Protein AF-0000000074470673 (afdb_homodimer)

Nearest PDB structures (foldseek):
  6xr1-assembly1_A  TM=2.662E-01  e=1.390E-01  synthetic construct
  8qah-assembly1_A  TM=3.097E-01  e=3.699E-01  synthetic construct
  8qah-assembly2_B  TM=2.869E-01  e=4.537E-01  synthetic construct
  6xr1-assembly1_A  TM=2.637E-01  e=1.661E-01  synthetic construct
  8qai-assembly1_A  TM=2.887E-01  e=5.634E-01  synthetic construct

Secondary structure (DSSP, 8-state):
---TTS-------------------------------------------------------------------S-S-----HHHHH---SSEEEEEPPHHHHHHHHHHHHHHH-S--S-----EES-SS---GGG--EEEEEESS-TT----THHHHHHHHHHHHHHTTSHHHHHHHHIIIIITTS--S-HHHHHHHHHH-GGGS-HHHHHHHHHHHGGGGGGSHHHHTSPPP-HHHHHHHHHHHHHHHHHH---HHHHHHHHHHHT-SS---HHHHHHHHHHHHHHHHHTTTTS-GGGSSS-HHHHHHHHHHHHHHHHHHHHHHHHHT---SS-GGG--PPPPPHHHH-SSTT-HHHHHHHHHHHHHHHHHHHHHHHHHHHT--SS-----HHHHHHHHHHHHHHS-HHHHHHHHH---TTSTTHHHHHHHHHHHHHHHHHHHHHHHHHHHHHHTTT-TTHHHHHHHHHHHHHHHHHHHHHHHHH--HHHHHT---GGGHHHHHHHHHHHHHHHHHHHHTT---SS--HHHHHHHHHHHHHHHHHHHH--GGGHHHHHHHHHHHHHHHHHHHT-TTS-SSSSTTSS-------TTHHHHHT--SS--------/-TTSSS-------------------------------------------------------------------S-S-----HHHHH---SSEEEEEPPHHHHHHHHHHHHHHH-S--S-----EES-SS---GGG--EEEEEESS-TT----THHHHHHHHHHHHHHTTSHHHHHHHHIIIIITTS--S-HHHHHHHHHH-GGGS-HHHHHHHHHHHGGGGGGSHHHHTSPPP-HHHHHHHHHHHHHHHHHH---HHHHHHHHHHHT-SS---HHHHHHHHHHHHHHHHHTTTTS-GGGSSS-HHHHHHHHHHHHHHHHHHHHHHHHHT---SS-GGG--PPPPPHHHH-SSTT-HHHHHHHHHHHHHHHHHHHHHHHHHHHT--SS-----HHHHHHHHHHHHHHS-HHHHHHHHH---TTSTTHHHHHHHHHHHHHHHHHHHHHHHHHHHHHHTTT-TTHHHHHHHHHHHHHHHHHHHHHHHHH--HHHHHT---GGGHHHHHHHHHHHHHHHHHHHHTT---SS--HHHHHHHHHHHHHHHHHHHH--GGGHHHHHHHHHHHHHHHHHHHT-TTS-SSSSTTS--------TTHHHHHTS-SS--------

InterPro domains:
  IPR007219 Xylanolytic transcriptional activator, regulatory domain [PF04082] (176-403)
  IPR007219 Xylanolytic transcriptional activator, regulatory domain [SM00906] (277-350)
  IPR050797 Carbohydrate Metabolism and Transport Regulator [PTHR31668] (3-570)

Foldseek 3Di:
DVPPPPVDDPPPDDDDDDDDDDDDDDDDDDDDDDDDDDDDDDDDDDDDDDDDDDDDDPDDPPPPPVPPPPPPPPPPPPPCQLLVQLQQPDQKDKFKDQLVCQVVLVVCCVVVVVPPDPPPCDQQWFFPDPPDSSATITIHIDGQFDPPDDCCCVLLVVLLVVLPVLCPPCLVVLLVQCCVQPCLQQPLDLPVSVVVCVVPPVVRHQSLLSLLSSLQSLLCQCVDPVSVPDDRDDSVVSLVSSVVSLVVCLNGGDHLSSLSSLLSNLLHPPHDDLVSSLVSLVVSVVRLVRNVLLEQSPNTPDDPLNNLNSLSSVLSSLLSQLLSCLLSVHAGDDDPVRGDYDQHDLVSSQSDPDDPLSSLSSLLNSLSSLVSVLSNVLSCQVPPDPDDDPDDLVVNVVSLVVSLVVHDPVLNCLQPVVPPLVRQNSLVSNLSSLLSQLSSLVVQLVVLVVVCVVVPPDDPVSVVSNVVSLVSNLVSLLVSLVSLLPDDLSSLSSDRGLSSLSSPLVSLVSLLVQQLVCVVVVVCVPLDRVSLVSSVSSLVSLVCCCVPRVRSSPVVNCLPCVVVSVVSVVVSVVDPPPPPDDDPPPPPDPPPPPPCVVLVSNNVPPPPDDPPDD/DVVPPPPDDPDDDDDDDDDDDDDDDDDDDDDDDDDDDDDDDDDDDDDDDDPDDDDDDPDDPPPPPPPPPPPPPPPPPPPCQLLVQQQQPDQKDKFKDQLVCQVVQVVCCVVVVVPPDPPPLDQQFFFPDPPDSSQTITIHIDGQFDPPDDCCCVLLVVLLVVLPVLCPPCLVVLLVQCCVQPCLQQPLDLPVSVVVCVVPPVVRHQSLLSLLSSLQSLLCQCVDPVSVPDDRDDSVVSLVSSVVSLVVCLNGGDHLSSLSSLLSNLLHPPHDDLVVNLVSLVVSVVRLVRNVLLEQSPNTPDDPLNNLNSLSSVLSSLLSQLLSCLLSVHAGDDDPVRGDYDQHDLVSSQSDPDDPLSSLSSLLNSLSSLVSVLSNVLSCQVPPDPDDDPDDLVVNVVSLVVSLVVHDPVLNCLQPVVPPLVRQCSLVSNLSSLLSQLSSLVVQLVVLVVVCVVVPPDDPVSVVSNVVSLVSNLVSLLVSLVSLLPDDLSSLSSDRGLSSLSSPLVSLVSLLVQQLVCVVVVVCVPLDRVSLVSSVSSLVSLVVCCVPRVRSSPVVNCLVCVVVSVVSVVVSVVDPPPPPDDDVPPDPDPPPPPVCVVCVSVNNPPPPDDPPDD

Organism: Aspergillus tubingensis (strain CBS 134.48) (NCBI:txid767770)

Sequence (1228 aa):
MMCLAHATECLFPSADKPAQKKRTVNLQQIAPKTARIERPFPPQVVLPSPRTSQPSDTPQPTRHYHPAHLPTAYSDGKVASLMDVVGDTGDDSSHVVSPVVAGDSSILEGYLFTVPDNRRPGLMHTSSKPSRLMRQVLFNTIPRRPLGVYSNQSLPSMKCELIEKYLEPATKDVVGLFFECANICFPVFDEASFMNAYCTRKEEISPALLCNLYANSLIYWDNSPQLRSTRTPDIRYIWNQANEALHSELFLSPGISTVLAMLLNVCGRPSTSIFGNGGMVGTAVALSNALGLNRDPSQWNISAPEKGFRIRVWWLVVIHDRWCSLAYGTPLQIHRAQYDVPFPTMDYVLSSPGMPSHEAAASIFIAFTTLTEVLGQYLEYIYHVSSPVRKTINSLSDLLTNWEESLNTKTRHIIRRGTNLTTPGAANLRLAYLSVKLLLRRIALDLDDEQTKTSNIDDMNDSTSSSVSFKHVESVAEEIVHLVRELDEHQLRGFWIPVQAYSLTSATTFLLRSGLRRVKSHSVESGKNPPLDVAKEMIATLQSHRQEFGWDLGDYCLSNCGELVERIASLYKDGPGLSLNEEFSDSLQPFDIDTSILDDLFWDMPCMGNTFTLMMCLAHATECLFPSADKPAQKKRTVNLQQIAPKTARIERPFPPQVVLPSPRTSQPSDTPQPTRHYHPAHLPTAYSDGKVASLMDVVGDTGDDSSHVVSPVVAGDSSILEGYLFTVPDNRRPGLMHTSSKPSRLMRQVLFNTIPRRPLGVYSNQSLPSMKCELIEKYLEPATKDVVGLFFECANICFPVFDEASFMNAYCTRKEEISPALLCNLYANSLIYWDNSPQLRSTRTPDIRYIWNQANEALHSELFLSPGISTVLAMLLNVCGRPSTSIFGNGGMVGTAVALSNALGLNRDPSQWNISAPEKGFRIRVWWLVVIHDRWCSLAYGTPLQIHRAQYDVPFPTMDYVLSSPGMPSHEAAASIFIAFTTLTEVLGQYLEYIYHVSSPVRKTINSLSDLLTNWEESLNTKTRHIIRRGTNLTTPGAANLRLAYLSVKLLLRRIALDLDDEQTKTSNIDDMNDSTSSSVSFKHVESVAEEIVHLVRELDEHQLRGFWIPVQAYSLTSATTFLLRSGLRRVKSHSVESGKNPPLDVAKEMIATLQSHRQEFGWDLGDYCLSNCGELVERIASLYKDGPGLSLNEEFSDSLQPFDIDTSILDDLFWDMPCMGNTFTL

pLDDT: mean 71.21, std 28.04, range [14.23, 98.44]

Structure (mmCIF, N/CA/C/O backbone):
data_AF-0000000074470673-model_v1
#
loop_
_entity.id
_entity.type
_entity.pdbx_description
1 polymer 'Transcription factor domain-containing protein'
#
loop_
_atom_site.group_PDB
_atom_site.id
_atom_site.type_symbol
_atom_site.label_atom_id
_atom_site.label_alt_id
_atom_site.label_comp_id
_atom_site.label_asym_id
_atom_site.label_entity_id
_atom_site.label_seq_id
_atom_site.pdbx_PDB_ins_code
_atom_site.Cartn_x
_atom_site.Cartn_y
_atom_site.Cartn_z
_atom_site.occupancy
_atom_site.B_iso_or_equiv
_atom_site.auth_seq_id
_atom_site.auth_comp_id
_atom_site.auth_asym_id
_atom_site.auth_atom_id
_atom_site.pdbx_PDB_model_num
ATOM 1 N N . MET A 1 1 ? -7.109 36.469 -31.125 1 17.89 1 MET A N 1
ATOM 2 C CA . MET A 1 1 ? -7.531 36.344 -32.5 1 17.89 1 MET A CA 1
ATOM 3 C C . MET A 1 1 ? -6.824 35.156 -33.188 1 17.89 1 MET A C 1
ATOM 5 O O . MET A 1 1 ? -5.742 34.75 -32.75 1 17.89 1 MET A O 1
ATOM 9 N N . MET A 1 2 ? -7.785 34.438 -33.75 1 26.08 2 MET A N 1
ATOM 10 C CA . MET A 1 2 ? -8.359 34.969 -35 1 26.08 2 MET A CA 1
ATOM 11 C C . MET A 1 2 ? -8.031 36.469 -35.156 1 26.08 2 MET A C 1
ATOM 13 O O . MET A 1 2 ? -8.688 37.312 -34.531 1 26.08 2 MET A O 1
ATOM 17 N N . CYS A 1 3 ? -6.824 37.031 -34.875 1 19.92 3 CYS A N 1
ATOM 18 C CA . CYS A 1 3 ? -6.883 38.344 -34.25 1 19.92 3 CYS A CA 1
ATOM 19 C C . CYS A 1 3 ? -8.086 39.125 -34.75 1 19.92 3 CYS A C 1
ATOM 21 O O . CYS A 1 3 ? -8.82 38.656 -35.625 1 19.92 3 CYS A O 1
ATOM 23 N N . LEU A 1 4 ? -7.699 40.219 -35.375 1 25.28 4 LEU A N 1
ATOM 24 C CA . LEU A 1 4 ? -7.246 40.906 -36.594 1 25.28 4 LEU A CA 1
ATOM 25 C C . LEU A 1 4 ? -6.984 39.906 -37.719 1 25.28 4 LEU A C 1
ATOM 27 O O . LEU A 1 4 ? -6.324 40.25 -38.688 1 25.28 4 LEU A O 1
ATOM 31 N N . ALA A 1 5 ? -7.414 38.469 -38.062 1 27.48 5 ALA A N 1
ATOM 32 C CA . ALA A 1 5 ? -7.539 38.25 -39.5 1 27.48 5 ALA A CA 1
ATOM 33 C C . ALA A 1 5 ? -8.688 39.062 -40.062 1 27.48 5 ALA A C 1
ATOM 35 O O . ALA A 1 5 ? -8.859 39.125 -41.281 1 27.48 5 ALA A O 1
ATOM 36 N N . HIS A 1 6 ? -9.969 39.25 -39.219 1 28.77 6 HIS A N 1
ATOM 37 C CA . HIS A 1 6 ? -10.734 40.312 -39.875 1 28.77 6 HIS A CA 1
ATOM 38 C C . HIS A 1 6 ? -10.211 41.688 -39.469 1 28.77 6 HIS A C 1
ATOM 40 O O . HIS A 1 6 ? -9.547 41.844 -38.438 1 28.77 6 HIS A O 1
ATOM 46 N N . ALA A 1 7 ? -10.305 43 -39.906 1 27.02 7 ALA A N 1
ATOM 47 C CA . ALA A 1 7 ? -9.961 44.438 -39.969 1 27.02 7 ALA A CA 1
ATOM 48 C C . ALA A 1 7 ? -10.156 45.094 -38.594 1 27.02 7 ALA A C 1
ATOM 50 O O . ALA A 1 7 ? -10.312 46.312 -38.5 1 27.02 7 ALA A O 1
ATOM 51 N N . THR A 1 8 ? -10.695 44.375 -37.406 1 28.19 8 THR A N 1
ATOM 52 C CA . THR A 1 8 ? -11.18 45.281 -36.406 1 28.19 8 THR A CA 1
ATOM 53 C C . THR A 1 8 ? -10.023 45.812 -35.531 1 28.19 8 THR A C 1
ATOM 55 O O . THR A 1 8 ? -9 45.125 -35.406 1 28.19 8 THR A O 1
ATOM 58 N N . GLU A 1 9 ? -10.031 47.188 -35.062 1 27.11 9 GLU A N 1
ATOM 59 C CA . GLU A 1 9 ? -9.094 48.219 -34.625 1 27.11 9 GLU A CA 1
ATOM 60 C C . GLU A 1 9 ? -8.508 47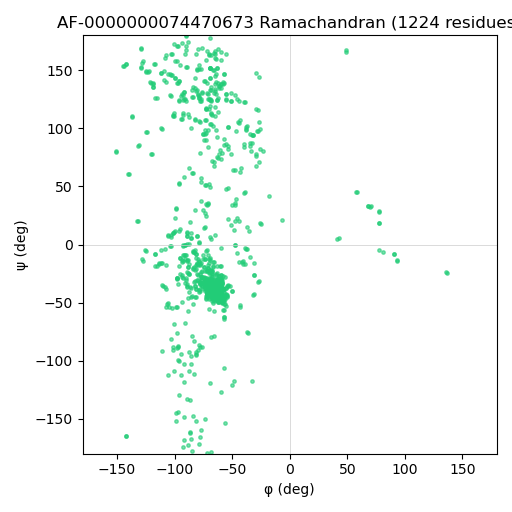.875 -33.25 1 27.11 9 GLU A C 1
ATOM 62 O O . GLU A 1 9 ? -9.25 47.625 -32.281 1 27.11 9 GLU A O 1
ATOM 67 N N . CYS A 1 10 ? -7.32 47.312 -33.031 1 28.12 10 CYS A N 1
ATOM 68 C CA . CYS A 1 10 ? -6.574 46.938 -31.828 1 28.12 10 CYS A CA 1
ATOM 69 C C . CYS A 1 10 ? -6.18 48.156 -31.016 1 28.12 10 CYS A C 1
ATOM 71 O O . CYS A 1 10 ? -5.367 48.969 -31.453 1 28.12 10 CYS A O 1
ATOM 73 N N . LEU A 1 11 ? -7.145 49 -30.234 1 24.36 11 LEU A N 1
ATOM 74 C CA . LEU A 1 11 ? -6.805 50.281 -29.656 1 24.36 11 LEU A CA 1
ATOM 75 C C . LEU A 1 11 ? -5.758 50.125 -28.562 1 24.36 11 LEU A C 1
ATOM 77 O O . LEU A 1 11 ? -5.914 49.312 -27.656 1 24.36 11 LEU A O 1
ATOM 81 N N . PHE A 1 12 ? -4.426 50.594 -28.734 1 23.55 12 PHE A N 1
ATOM 82 C CA . PHE A 1 12 ? -3.174 50.594 -27.984 1 23.55 12 PHE A CA 1
ATOM 83 C C . PHE A 1 12 ? -3.217 51.656 -26.875 1 23.55 12 PHE A C 1
ATOM 85 O O . PHE A 1 12 ? -2.246 51.812 -26.141 1 23.55 12 PHE A O 1
ATOM 92 N N . PRO A 1 13 ? -4.207 51.688 -25.859 1 20.31 13 PRO A N 1
ATOM 93 C CA . PRO A 1 13 ? -4.113 53 -25.188 1 20.31 13 PRO A CA 1
ATOM 94 C C . PRO A 1 13 ? -2.746 53.25 -24.562 1 20.31 13 PRO A C 1
ATOM 96 O O . PRO A 1 13 ? -2.006 52.281 -24.297 1 20.31 13 PRO A O 1
ATOM 99 N N . SER A 1 14 ? -2.42 54.625 -24.328 1 18.3 14 SER A N 1
ATOM 100 C CA . SER A 1 14 ? -1.4 55.625 -24.078 1 18.3 14 SER A CA 1
ATOM 101 C C . SER A 1 14 ? -0.828 55.5 -22.672 1 18.3 14 SER A C 1
ATOM 103 O O . SER A 1 14 ? -1.532 55.094 -21.734 1 18.3 14 SER A O 1
ATOM 105 N N . ALA A 1 15 ? 0.536 55.656 -22.516 1 19.25 15 ALA A N 1
ATOM 106 C CA . ALA A 1 15 ? 1.684 55.594 -21.625 1 19.25 15 ALA A CA 1
ATOM 107 C C . ALA A 1 15 ? 1.492 56.562 -20.438 1 19.25 15 ALA A C 1
ATOM 109 O O . ALA A 1 15 ? 2.314 56.594 -19.516 1 19.25 15 ALA A O 1
ATOM 110 N N . ASP A 1 16 ? 0.588 57.625 -20.406 1 16.89 16 ASP A N 1
ATOM 111 C CA . ASP A 1 16 ? 1.202 58.812 -19.875 1 16.89 16 ASP A CA 1
ATOM 112 C C . ASP A 1 16 ? 1.321 58.781 -18.359 1 16.89 16 ASP A C 1
ATOM 114 O O . ASP A 1 16 ? 2.023 59.594 -17.766 1 16.89 16 ASP A O 1
ATOM 118 N N . LYS A 1 17 ? 0.511 58.25 -17.484 1 19.62 17 LYS A N 1
ATOM 119 C CA . LYS A 1 17 ? 0.316 59.312 -16.5 1 19.62 17 LYS A CA 1
ATOM 120 C C . LYS A 1 17 ? 1.562 59.5 -15.633 1 19.62 17 LYS A C 1
ATOM 122 O O . LYS A 1 17 ? 2.289 58.531 -15.367 1 19.62 17 LYS A O 1
ATOM 127 N N . PRO A 1 18 ? 1.753 60.75 -14.938 1 17.59 18 PRO A N 1
ATOM 128 C CA . PRO A 1 18 ? 2.793 61.656 -14.422 1 17.59 18 PRO A CA 1
ATOM 129 C C . PRO A 1 18 ? 3.305 61.25 -13.047 1 17.59 18 PRO A C 1
ATOM 131 O O . PRO A 1 18 ? 4.512 61.281 -12.789 1 17.59 18 PRO A O 1
ATOM 134 N N . ALA A 1 19 ? 2.461 61 -12.039 1 16.88 19 ALA A N 1
ATOM 135 C CA . ALA A 1 19 ? 2.57 62 -11 1 16.88 19 ALA A CA 1
ATOM 136 C C . ALA A 1 19 ? 3.748 61.719 -10.078 1 16.88 19 ALA A C 1
ATOM 138 O O . ALA A 1 19 ? 4.574 62.625 -9.828 1 16.88 19 ALA A O 1
ATOM 139 N N . GLN A 1 20 ? 3.453 61 -8.906 1 16.78 20 GLN A N 1
ATOM 140 C CA . GLN A 1 20 ? 3.551 61.719 -7.648 1 16.78 20 GLN A CA 1
ATOM 141 C C . GLN A 1 20 ? 4.984 61.719 -7.125 1 16.78 20 GLN A C 1
ATOM 143 O O . GLN A 1 20 ? 5.781 60.844 -7.48 1 16.78 20 GLN A O 1
ATOM 148 N N . LYS A 1 21 ? 5.094 62.375 -5.852 1 16.98 21 LYS A N 1
ATOM 149 C CA . LYS A 1 21 ? 5.887 63.344 -5.07 1 16.98 21 LYS A CA 1
ATOM 150 C C . LYS A 1 21 ? 7.031 62.625 -4.352 1 16.98 21 LYS A C 1
ATOM 152 O O . LYS A 1 21 ? 6.961 61.438 -4.086 1 16.98 21 LYS A O 1
ATOM 157 N N . LYS A 1 22 ? 7.859 63.438 -3.719 1 15.09 22 LYS A N 1
ATOM 158 C CA . LYS A 1 22 ? 9.211 63.812 -3.307 1 15.09 22 LYS A CA 1
ATOM 159 C C . LYS A 1 22 ? 9.539 63.25 -1.93 1 15.09 22 LYS A C 1
ATOM 161 O O . LYS A 1 22 ? 10.688 63.312 -1.478 1 15.09 22 LYS A O 1
ATOM 166 N N . ARG A 1 23 ? 8.586 62.781 -1.124 1 15.7 23 ARG A N 1
ATOM 167 C CA . ARG A 1 23 ? 8.945 63.344 0.176 1 15.7 23 ARG A CA 1
ATOM 168 C C . ARG A 1 23 ? 10.375 62.969 0.55 1 15.7 23 ARG A C 1
ATOM 170 O O . ARG A 1 23 ? 10.891 61.938 0.12 1 15.7 23 ARG A O 1
ATOM 177 N N . THR A 1 24 ? 10.898 63.75 1.576 1 14.87 24 THR A N 1
ATOM 178 C CA . THR A 1 24 ? 12.008 64.375 2.242 1 14.87 24 THR A CA 1
ATOM 179 C C . THR A 1 24 ? 12.844 63.406 3.035 1 14.87 24 THR A C 1
ATOM 181 O O . THR A 1 24 ? 12.344 62.344 3.434 1 14.87 24 THR A O 1
ATOM 184 N N . VAL A 1 25 ? 14.055 63.875 3.506 1 15.78 25 VAL A N 1
ATOM 185 C CA . VAL A 1 25 ? 15.484 63.719 3.775 1 15.78 25 VAL A CA 1
ATOM 186 C C . VAL A 1 25 ? 15.695 63.281 5.227 1 15.78 25 VAL A C 1
ATOM 188 O O . VAL A 1 25 ? 16.75 62.75 5.57 1 15.78 25 VAL A O 1
ATOM 191 N N . ASN A 1 26 ? 14.711 63.438 6.215 1 14.98 26 ASN A N 1
ATOM 192 C CA . ASN A 1 26 ? 15.398 64.062 7.336 1 14.98 26 ASN A CA 1
ATOM 193 C C . ASN A 1 26 ? 16.469 63.125 7.922 1 14.98 26 ASN A C 1
ATOM 195 O O . ASN A 1 26 ? 16.375 61.906 7.809 1 14.98 26 ASN A O 1
ATOM 199 N N . LEU A 1 27 ? 17.422 63.781 8.852 1 15.05 27 LEU A N 1
ATOM 200 C CA . LEU A 1 27 ? 18.781 64 9.328 1 15.05 27 LEU A CA 1
ATOM 201 C C . LEU A 1 27 ? 19.094 63.125 10.539 1 15.05 27 LEU A C 1
ATOM 203 O O . LEU A 1 27 ? 20.25 62.812 10.812 1 15.05 27 LEU A O 1
ATOM 207 N N . GLN A 1 28 ? 18.188 62.781 11.5 1 15.16 28 GLN A N 1
ATOM 208 C CA . GLN A 1 28 ? 18.703 63.188 12.805 1 15.16 28 GLN A CA 1
ATOM 209 C C . GLN A 1 28 ? 19.922 62.312 13.188 1 15.16 28 GLN A C 1
ATOM 211 O O . GLN A 1 28 ? 20.078 61.219 12.695 1 15.16 28 GLN A O 1
ATOM 216 N N . GLN A 1 29 ? 20.547 62.688 14.484 1 15.4 29 GLN A N 1
ATOM 217 C CA . GLN A 1 29 ? 21.75 63.031 15.234 1 15.4 29 GLN A CA 1
ATOM 218 C C . GLN A 1 29 ? 22.438 61.781 15.781 1 15.4 29 GLN A C 1
ATOM 220 O O . GLN A 1 29 ? 21.797 60.719 15.898 1 15.4 29 GLN A O 1
ATOM 225 N N . ILE A 1 30 ? 23.531 62 16.672 1 15.27 30 ILE A N 1
ATOM 226 C CA . ILE A 1 30 ? 24.938 61.781 17.047 1 15.27 30 ILE A CA 1
ATOM 227 C C . ILE A 1 30 ? 25.016 60.844 18.234 1 15.27 30 ILE A C 1
ATOM 229 O O . ILE A 1 30 ? 26.047 60.188 18.453 1 15.27 30 ILE A O 1
ATOM 233 N N . ALA A 1 31 ? 24.094 60.5 19.094 1 15.46 31 ALA A N 1
ATOM 234 C CA . ALA A 1 31 ? 24.625 60.719 20.438 1 15.46 31 ALA A CA 1
ATOM 235 C C . ALA A 1 31 ? 25.766 59.719 20.734 1 15.46 31 ALA A C 1
ATOM 237 O O . ALA A 1 31 ? 25.781 58.625 20.203 1 15.46 31 ALA A O 1
ATOM 238 N N . PRO A 1 32 ? 26.594 60.094 21.844 1 14.82 32 PRO A N 1
ATOM 239 C CA . PRO A 1 32 ? 27.953 60.094 22.406 1 14.82 32 PRO A CA 1
ATOM 240 C C . PRO A 1 32 ? 28.328 58.719 22.984 1 14.82 32 PRO A C 1
ATOM 242 O O . PRO A 1 32 ? 27.469 57.875 23.188 1 14.82 32 PRO A O 1
ATOM 245 N N . LYS A 1 33 ? 29.516 58.781 23.844 1 15.16 33 LYS A N 1
ATOM 246 C CA . LYS A 1 33 ? 30.812 58.219 24.203 1 15.16 33 LYS A CA 1
ATOM 247 C C . LYS A 1 33 ? 30.672 57.156 25.297 1 15.16 33 LYS A C 1
ATOM 249 O O . LYS A 1 33 ? 31.25 56.094 25.219 1 15.16 33 LYS A O 1
ATOM 254 N N . THR A 1 34 ? 30.266 57.531 26.594 1 14.7 34 THR A N 1
ATOM 255 C CA . THR A 1 34 ? 31.312 57.531 27.609 1 14.7 34 THR A CA 1
ATOM 256 C C . THR A 1 34 ? 31.469 56.125 28.219 1 14.7 34 THR A C 1
ATOM 258 O O . THR A 1 34 ? 32.594 55.625 28.312 1 14.7 34 THR A O 1
ATOM 261 N N . ALA A 1 35 ? 30.922 55.844 29.516 1 14.95 35 ALA A N 1
ATOM 262 C CA . ALA A 1 35 ? 31.688 55.844 30.766 1 14.95 35 ALA A CA 1
ATOM 263 C C . ALA A 1 35 ? 32.094 54.406 31.141 1 14.95 35 ALA A C 1
ATOM 265 O O . ALA A 1 35 ? 33.25 54.125 31.453 1 14.95 35 ALA A O 1
ATOM 266 N N . ARG A 1 36 ? 31.312 53.594 31.906 1 15.49 36 ARG A N 1
ATOM 267 C CA . ARG A 1 36 ? 31.719 53.406 33.281 1 15.49 36 ARG A CA 1
ATOM 268 C C . ARG A 1 36 ? 32.656 52.219 33.438 1 15.49 36 ARG A C 1
ATOM 270 O O . ARG A 1 36 ? 32.656 51.281 32.656 1 15.49 36 ARG A O 1
ATOM 277 N N . ILE A 1 37 ? 33.312 52.125 34.656 1 15.18 37 ILE A N 1
ATOM 278 C CA . ILE A 1 37 ? 34.469 51.906 35.531 1 15.18 37 ILE A CA 1
ATOM 279 C C . ILE A 1 37 ? 34.594 50.438 35.844 1 15.18 37 ILE A C 1
ATOM 281 O O . ILE A 1 37 ? 35.656 49.844 35.688 1 15.18 37 ILE A O 1
ATOM 285 N N . GLU A 1 38 ? 34 49.938 36.969 1 14.97 38 GLU A N 1
ATOM 286 C CA . GLU A 1 38 ? 34.875 49.625 38.094 1 14.97 38 GLU A CA 1
ATOM 287 C C . GLU A 1 38 ? 35.344 48.156 38.062 1 14.97 38 GLU A C 1
ATOM 289 O O . GLU A 1 38 ? 36.531 47.875 38.156 1 14.97 38 GLU A O 1
ATOM 294 N N . ARG A 1 39 ? 34.781 47.094 38.938 1 15.63 39 ARG A N 1
ATOM 295 C CA . ARG A 1 39 ? 35.531 46.75 40.156 1 15.63 39 ARG A CA 1
ATOM 296 C C . ARG A 1 39 ? 36.344 45.469 39.938 1 15.63 39 ARG A C 1
ATOM 298 O O . ARG A 1 39 ? 36 44.656 39.094 1 15.63 39 ARG A O 1
ATOM 305 N N . PRO A 1 40 ? 37.219 45.125 40.938 1 15.68 40 PRO A N 1
ATOM 306 C CA . PRO A 1 40 ? 38.562 44.562 41.219 1 15.68 40 PRO A CA 1
ATOM 307 C C . PRO A 1 40 ? 38.562 43.062 41.312 1 15.68 40 PRO A C 1
ATOM 309 O O . PRO A 1 40 ? 39.5 42.406 40.906 1 15.68 40 PRO A O 1
ATOM 312 N N . PHE A 1 41 ? 37.594 42.25 41.938 1 15.66 41 PHE A N 1
ATOM 313 C CA . PHE A 1 41 ? 38.219 41.625 43.094 1 15.66 41 PHE A CA 1
ATOM 314 C C . PHE A 1 41 ? 39.125 40.469 42.656 1 15.66 41 PHE A C 1
ATOM 316 O O . PHE A 1 41 ? 38.969 39.938 41.562 1 15.66 41 PHE A O 1
ATOM 323 N N . PRO A 1 42 ? 39.406 39.562 43.656 1 16.33 42 PRO A N 1
ATOM 324 C CA . PRO A 1 42 ? 40.656 39.094 44.281 1 16.33 42 PRO A CA 1
ATOM 325 C C . PRO A 1 42 ? 41.156 37.781 43.688 1 16.33 42 PRO A C 1
ATOM 327 O O . PRO A 1 42 ? 40.438 37.094 42.938 1 16.33 42 PRO A O 1
ATOM 330 N N . PRO A 1 43 ? 41.75 36.938 44.594 1 15.62 43 PRO A N 1
ATOM 331 C CA . PRO A 1 43 ? 43.125 36.406 44.688 1 15.62 43 PRO A CA 1
ATOM 332 C C . PRO A 1 43 ? 43.25 34.969 44.156 1 15.62 43 PRO A C 1
ATOM 334 O O . PRO A 1 43 ? 44.156 34.688 43.375 1 15.62 43 PRO A O 1
ATOM 337 N N . GLN A 1 44 ? 42.625 33.906 44.875 1 15.23 44 GLN A N 1
ATOM 338 C CA . GLN A 1 44 ? 43.594 33.125 45.625 1 15.23 44 GLN A CA 1
ATOM 339 C C . GLN A 1 44 ? 44.219 32 44.75 1 15.23 44 GLN A C 1
ATOM 341 O O . GLN A 1 44 ? 43.656 31.672 43.719 1 15.23 44 GLN A O 1
ATOM 346 N N . VAL A 1 45 ? 44.281 30.703 45.406 1 15.42 45 VAL A N 1
ATOM 347 C CA . VAL A 1 45 ? 45.469 30 45.906 1 15.42 45 VAL A CA 1
ATOM 348 C C . VAL A 1 45 ? 45.875 28.922 44.906 1 15.42 45 VAL A C 1
ATOM 350 O O . VAL A 1 45 ? 47.031 28.844 44.5 1 15.42 45 VAL A O 1
ATOM 353 N N . VAL A 1 46 ? 45.344 27.609 45.031 1 16.83 46 VAL A N 1
ATOM 354 C CA . VAL A 1 46 ? 46.188 26.594 45.625 1 16.83 46 VAL A CA 1
ATOM 355 C C . VAL A 1 46 ? 46.906 25.812 44.5 1 16.83 46 VAL A C 1
ATOM 357 O O . VAL A 1 46 ? 46.344 25.609 43.438 1 16.83 46 VAL A O 1
ATOM 360 N N . LEU A 1 47 ? 48.062 25.25 44.844 1 15.76 47 LEU A N 1
ATOM 361 C CA . LEU A 1 47 ? 49.375 24.922 44.344 1 15.76 47 LEU A CA 1
ATOM 362 C C . LEU A 1 47 ? 49.375 23.594 43.562 1 15.76 47 LEU A C 1
ATOM 364 O O . LEU A 1 47 ? 49.844 23.516 42.438 1 15.76 47 LEU A O 1
ATOM 368 N N . PRO A 1 48 ? 49.469 22.359 44.281 1 16.47 48 PRO A N 1
ATOM 369 C CA . PRO A 1 48 ? 50.75 21.672 44.188 1 16.47 48 PRO A CA 1
ATOM 370 C C . PRO A 1 48 ? 50.844 20.688 43.031 1 16.47 48 PRO A C 1
ATOM 372 O O . PRO A 1 48 ? 49.812 20.266 42.5 1 16.47 48 PRO A O 1
ATOM 375 N N . SER A 1 49 ? 52.062 20.125 42.719 1 16.61 49 SER A N 1
ATOM 376 C CA . SER A 1 49 ? 52.844 19.609 41.594 1 16.61 49 SER A CA 1
ATOM 377 C C . SER A 1 49 ? 52.781 18.078 41.531 1 16.61 49 SER A C 1
ATOM 379 O O . SER A 1 49 ? 53.438 17.469 40.688 1 16.61 49 SER A O 1
ATOM 381 N N . PRO A 1 50 ? 51.812 17.297 42.062 1 16.56 50 PRO A N 1
ATOM 382 C CA . PRO A 1 50 ? 52.562 16.078 42.406 1 16.56 50 PRO A CA 1
ATOM 383 C C . PRO A 1 50 ? 53.031 15.32 41.156 1 16.56 50 PRO A C 1
ATOM 385 O O . PRO A 1 50 ? 52.281 15.234 40.188 1 16.56 50 PRO A O 1
ATOM 388 N N . ARG A 1 51 ? 54.312 14.82 41.062 1 16.52 51 ARG A N 1
ATOM 389 C CA . ARG A 1 51 ? 55.312 14.328 40.094 1 16.52 51 ARG A CA 1
ATOM 390 C C . ARG A 1 51 ? 55.094 12.859 39.781 1 16.52 51 ARG A C 1
ATOM 392 O O . ARG A 1 51 ? 55.656 12.336 38.812 1 16.52 51 ARG A O 1
ATOM 399 N N . THR A 1 52 ? 54.438 12.055 40.562 1 15.55 52 THR A N 1
ATOM 400 C CA . THR A 1 52 ? 55.219 10.844 40.812 1 15.55 52 THR A CA 1
ATOM 401 C C . THR A 1 52 ? 55.312 10 39.562 1 15.55 52 THR A C 1
ATOM 403 O O . THR A 1 52 ? 56.406 9.609 39.125 1 15.55 52 THR A O 1
ATOM 406 N N . SER A 1 53 ? 54.781 8.688 39.562 1 16.03 53 SER A N 1
ATOM 407 C CA . SER A 1 53 ? 55.469 7.398 39.656 1 16.03 53 SER A CA 1
ATOM 408 C C . SER A 1 53 ? 55.656 6.762 38.281 1 16.03 53 SER A C 1
ATOM 410 O O . SER A 1 53 ? 55.031 7.184 37.312 1 16.03 53 SER A O 1
ATOM 412 N N . GLN A 1 54 ? 55.594 5.348 38.094 1 16.39 54 GLN A N 1
ATOM 413 C CA . GLN A 1 54 ? 56.531 4.246 37.875 1 16.39 54 GLN A CA 1
ATOM 414 C C . GLN A 1 54 ? 56.406 3.68 36.469 1 16.39 54 GLN A C 1
ATOM 416 O O . GLN A 1 54 ? 57.375 3.531 35.75 1 16.39 54 GLN A O 1
ATOM 421 N N . PRO A 1 55 ? 55.5 2.559 36.156 1 17.92 55 PRO A N 1
ATOM 422 C CA . PRO A 1 55 ? 56.125 1.247 35.938 1 17.92 55 PRO A CA 1
ATOM 423 C C . PRO A 1 55 ? 56.5 1.034 34.469 1 17.92 55 PRO A C 1
ATOM 425 O O . PRO A 1 55 ? 56.094 1.834 33.594 1 17.92 55 PRO A O 1
ATOM 428 N N . SER A 1 56 ? 56.125 -0.281 33.812 1 19.36 56 SER A N 1
ATOM 429 C CA . SER A 1 56 ? 56.75 -1.493 33.312 1 19.36 56 SER A CA 1
ATOM 430 C C . SER A 1 56 ? 56.688 -1.535 31.781 1 19.36 56 SER A C 1
ATOM 432 O O . SER A 1 56 ? 55.781 -0.985 31.172 1 19.36 56 SER A O 1
ATOM 434 N N . ASP A 1 57 ? 57.688 -2.178 31.062 1 19.19 57 ASP A N 1
ATOM 435 C CA . ASP A 1 57 ? 58.406 -2.189 29.781 1 19.19 57 ASP A CA 1
ATOM 436 C C . ASP A 1 57 ? 57.656 -3.025 28.75 1 19.19 57 ASP A C 1
ATOM 438 O O . ASP A 1 57 ? 58.219 -3.357 27.703 1 19.19 57 ASP A O 1
ATOM 442 N N . THR A 1 58 ? 56.375 -3.379 28.781 1 20.83 58 THR A N 1
ATOM 443 C CA . THR A 1 58 ? 56.125 -4.613 28.062 1 20.83 58 THR A CA 1
ATOM 444 C C . THR A 1 58 ? 56.406 -4.441 26.578 1 20.83 58 THR A C 1
ATOM 446 O O . THR A 1 58 ? 56.062 -3.422 25.984 1 20.83 58 THR A O 1
ATOM 449 N N . PRO A 1 59 ? 57.188 -5.422 25.938 1 22.12 59 PRO A N 1
ATOM 450 C CA . PRO A 1 59 ? 57.906 -5.508 24.656 1 22.12 59 PRO A CA 1
ATOM 451 C C . PRO A 1 59 ? 56.938 -5.516 23.469 1 22.12 59 PRO A C 1
ATOM 453 O O . PRO A 1 59 ? 55.906 -6.18 23.5 1 22.12 59 PRO A O 1
ATOM 456 N N . GLN A 1 60 ? 56.844 -4.512 22.625 1 19.08 60 GLN A N 1
ATOM 457 C CA . GLN A 1 60 ? 55.906 -4.309 21.547 1 19.08 60 GLN A CA 1
ATOM 458 C C . GLN A 1 60 ? 56.281 -5.148 20.328 1 19.08 60 GLN A C 1
ATOM 460 O O . GLN A 1 60 ? 57.344 -4.961 19.734 1 19.08 60 GLN A O 1
ATOM 465 N N . PRO A 1 61 ? 55.938 -6.508 20.375 1 22.73 61 PRO A N 1
ATOM 466 C CA . PRO A 1 61 ? 56.312 -7.332 19.219 1 22.73 61 PRO A CA 1
ATOM 467 C C . PRO A 1 61 ? 55.938 -6.684 17.891 1 22.73 61 PRO A C 1
ATOM 469 O O . PRO A 1 61 ? 54.969 -5.934 17.812 1 22.73 61 PRO A O 1
ATOM 472 N N . THR A 1 62 ? 56.875 -6.578 16.953 1 20.92 62 THR A N 1
ATOM 473 C CA . THR A 1 62 ? 56.969 -5.875 15.68 1 20.92 62 THR A CA 1
ATOM 474 C C . THR A 1 62 ? 56.094 -6.551 14.625 1 20.92 62 THR A C 1
ATOM 476 O O . THR A 1 62 ? 56.562 -6.867 13.531 1 20.92 62 THR A O 1
ATOM 479 N N . ARG A 1 63 ? 54.875 -7.145 14.984 1 19.55 63 ARG A N 1
ATOM 480 C CA . ARG A 1 63 ? 54.25 -7.957 13.945 1 19.55 63 ARG A CA 1
ATOM 481 C C . ARG A 1 63 ? 54.094 -7.16 12.656 1 19.55 63 ARG A C 1
ATOM 483 O O . ARG A 1 63 ? 53.5 -6.07 12.664 1 19.55 63 ARG A O 1
ATOM 490 N N . HIS A 1 64 ? 54.938 -7.355 11.688 1 20.91 64 HIS A N 1
ATOM 491 C CA . HIS A 1 64 ? 55.031 -6.82 10.336 1 20.91 64 HIS A CA 1
ATOM 492 C C . HIS A 1 64 ? 53.719 -7.035 9.586 1 20.91 64 HIS A C 1
ATOM 494 O O . HIS A 1 64 ? 53.406 -8.156 9.18 1 20.91 64 HIS A O 1
ATOM 500 N N . TYR A 1 65 ? 52.562 -6.707 10.141 1 21.02 65 TYR A N 1
ATOM 501 C CA . TYR A 1 65 ? 51.281 -6.992 9.453 1 21.02 65 TYR A CA 1
ATOM 502 C C . TYR A 1 65 ? 51.25 -6.332 8.078 1 21.02 65 TYR A C 1
ATOM 504 O O . TYR A 1 65 ? 51.406 -5.113 7.965 1 21.02 65 TYR A O 1
ATOM 512 N N . HIS A 1 66 ? 51.812 -7.059 7.062 1 23.72 66 HIS A N 1
ATOM 513 C CA . HIS A 1 66 ? 51.688 -6.547 5.703 1 23.72 66 HIS A CA 1
ATOM 514 C C . HIS A 1 66 ? 50.25 -6.023 5.441 1 23.72 66 HIS A C 1
ATOM 516 O O . HIS A 1 66 ? 49.281 -6.691 5.766 1 23.72 66 HIS A O 1
ATOM 522 N N . PRO A 1 67 ? 50.156 -4.73 5.383 1 23.27 67 PRO A N 1
ATOM 523 C CA . PRO A 1 67 ? 48.844 -4.09 5.254 1 23.27 67 PRO A CA 1
ATOM 524 C C . PRO A 1 67 ? 48.062 -4.594 4.051 1 23.27 67 PRO A C 1
ATOM 526 O O . PRO A 1 67 ? 48.594 -4.684 2.945 1 23.27 67 PRO A O 1
ATOM 529 N N . ALA A 1 68 ? 47.312 -5.719 4.238 1 24.92 68 ALA A N 1
ATOM 530 C CA . ALA A 1 68 ? 46.312 -6.172 3.258 1 24.92 68 ALA A CA 1
ATOM 531 C C . ALA A 1 68 ? 45.781 -5 2.43 1 24.92 68 ALA A C 1
ATOM 533 O O . ALA A 1 68 ? 45.469 -3.939 2.973 1 24.92 68 ALA A O 1
ATOM 534 N N . HIS A 1 69 ? 46.344 -4.879 1.226 1 23.81 69 HIS A N 1
ATOM 535 C CA . HIS A 1 69 ? 45.875 -3.932 0.222 1 23.81 69 HIS A CA 1
ATOM 536 C C . HIS A 1 69 ? 44.375 -3.73 0.318 1 23.81 69 HIS A C 1
ATOM 538 O O . HIS A 1 69 ? 43.625 -4.699 0.276 1 23.81 69 HIS A O 1
ATOM 544 N N . LEU A 1 70 ? 44.031 -2.795 1.153 1 25.45 70 LEU A N 1
ATOM 545 C CA . LEU A 1 70 ? 42.656 -2.309 1.277 1 25.45 70 LEU A CA 1
ATOM 546 C C . LEU A 1 70 ? 41.969 -2.232 -0.088 1 25.45 70 LEU A C 1
ATOM 548 O O . LEU A 1 70 ? 42.562 -1.723 -1.047 1 25.45 70 LEU A O 1
ATOM 552 N N . PRO A 1 71 ? 41.188 -3.24 -0.372 1 26.31 71 PRO A N 1
ATOM 553 C CA . PRO A 1 71 ? 40.469 -3.15 -1.641 1 26.31 71 PRO A CA 1
ATOM 554 C C . PRO A 1 71 ? 40.219 -1.708 -2.078 1 26.31 71 PRO A C 1
ATOM 556 O O . PRO A 1 71 ? 40.156 -0.808 -1.238 1 26.31 71 PRO A O 1
ATOM 559 N N . THR A 1 72 ? 40.844 -1.349 -3.215 1 24.66 72 THR A N 1
ATOM 560 C CA . THR A 1 72 ? 40.688 -0.087 -3.93 1 24.66 72 THR A CA 1
ATOM 561 C C . THR A 1 72 ? 39.312 0.529 -3.654 1 24.66 72 THR A C 1
ATOM 563 O O . THR A 1 72 ? 38.312 0.038 -4.145 1 24.66 72 THR A O 1
ATOM 566 N N . ALA A 1 73 ? 39.062 1.013 -2.533 1 24.27 73 ALA A N 1
ATOM 567 C CA . ALA A 1 73 ? 38.156 2.035 -2.051 1 24.27 73 ALA A CA 1
ATOM 568 C C . ALA A 1 73 ? 37.844 3.059 -3.141 1 24.27 73 ALA A C 1
ATOM 570 O O . ALA A 1 73 ? 38.625 3.244 -4.066 1 24.27 73 ALA A O 1
ATOM 571 N N . TYR A 1 74 ? 36.594 3.531 -3.129 1 27.31 74 TYR A N 1
ATOM 572 C CA . TYR A 1 74 ? 36.062 4.652 -3.904 1 27.31 74 TYR A CA 1
ATOM 573 C C . TYR A 1 74 ? 37.094 5.785 -3.977 1 27.31 74 TYR A C 1
ATOM 575 O O . TYR A 1 74 ? 37.219 6.59 -3.051 1 27.31 74 TYR A O 1
ATOM 583 N N . SER A 1 75 ? 38.312 5.609 -4.219 1 26.34 75 SER A N 1
ATOM 584 C CA . SER A 1 75 ? 39.312 6.652 -4.293 1 26.34 75 SER A CA 1
ATOM 585 C C . SER A 1 75 ? 38.812 7.871 -5.055 1 26.34 75 SER A C 1
ATOM 587 O O . SER A 1 75 ? 39.438 8.93 -5.039 1 26.34 75 SER A O 1
ATOM 589 N N . ASP A 1 76 ? 38.344 7.594 -6.242 1 28.83 76 ASP A N 1
ATOM 590 C CA . ASP A 1 76 ? 38.188 8.891 -6.895 1 28.83 76 ASP A CA 1
ATOM 591 C C . ASP A 1 76 ? 37.125 9.727 -6.18 1 28.83 76 ASP A C 1
ATOM 593 O O . ASP A 1 76 ? 36.156 9.188 -5.637 1 28.83 76 ASP A O 1
ATOM 597 N N . GLY A 1 77 ? 37.344 10.812 -5.641 1 28.12 77 GLY A N 1
ATOM 598 C CA . GLY A 1 77 ? 36.625 11.859 -4.926 1 28.12 77 GLY A CA 1
ATOM 599 C C . GLY A 1 77 ? 35.188 12.008 -5.383 1 28.12 77 GLY A C 1
ATOM 600 O O . GLY A 1 77 ? 34.562 13.07 -5.207 1 28.12 77 GLY A O 1
ATOM 601 N N . LYS A 1 78 ? 34.812 11.453 -6.531 1 31.56 78 LYS A N 1
ATOM 602 C CA . LYS A 1 78 ? 33.406 11.789 -6.855 1 31.56 78 LYS A CA 1
ATOM 603 C C . LYS A 1 78 ? 32.469 11.273 -5.781 1 31.56 78 LYS A C 1
ATOM 605 O O . LYS A 1 78 ? 32.312 10.055 -5.613 1 31.56 78 LYS A O 1
ATOM 610 N N . VAL A 1 79 ? 32.312 11.906 -4.766 1 33.34 79 VAL A N 1
ATOM 611 C CA . VAL A 1 79 ? 31.188 11.773 -3.863 1 33.34 79 VAL A CA 1
ATOM 612 C C . VAL A 1 79 ? 29.953 11.336 -4.648 1 33.34 79 VAL A C 1
ATOM 614 O O . VAL A 1 79 ? 29.453 12.078 -5.508 1 33.34 79 VAL A O 1
ATOM 617 N N . ALA A 1 80 ? 29.734 10.156 -5.035 1 40.09 80 ALA A N 1
ATOM 618 C CA . ALA A 1 80 ? 28.438 9.727 -5.523 1 40.09 80 ALA A CA 1
ATOM 619 C C . ALA A 1 80 ? 27.312 10.578 -4.934 1 40.09 80 ALA A C 1
ATOM 621 O O . ALA A 1 80 ? 27.094 10.57 -3.719 1 40.09 80 ALA A O 1
ATOM 622 N N . SER A 1 81 ? 27.031 11.766 -5.504 1 47.16 81 SER A N 1
ATOM 623 C CA . SER A 1 81 ? 26.016 12.711 -5.059 1 47.16 81 SER A CA 1
ATOM 624 C C . SER A 1 81 ? 24.703 12 -4.754 1 47.16 81 SER A C 1
ATOM 626 O O . SER A 1 81 ? 24.406 10.945 -5.324 1 47.16 81 SER A O 1
ATOM 628 N N . LEU A 1 82 ? 24.125 12.148 -3.549 1 51.88 82 LEU A N 1
ATOM 629 C CA . LEU A 1 82 ? 22.812 11.68 -3.115 1 51.88 82 LEU A CA 1
ATOM 630 C C . LEU A 1 82 ? 21.828 11.672 -4.277 1 51.88 82 LEU A C 1
ATOM 632 O O . LEU A 1 82 ? 20.953 10.805 -4.355 1 51.88 82 LEU A O 1
ATOM 636 N N . MET A 1 83 ? 22.188 12.562 -5.195 1 51.62 83 MET A N 1
ATOM 637 C CA . MET A 1 83 ? 21.297 12.656 -6.348 1 51.62 83 MET A CA 1
ATOM 638 C C . MET A 1 83 ? 21.531 11.484 -7.305 1 51.62 83 MET A C 1
ATOM 640 O O . MET A 1 83 ? 20.641 11.133 -8.078 1 51.62 83 MET A O 1
ATOM 644 N N . ASP A 1 84 ? 22.625 10.883 -7.086 1 52.84 84 ASP A N 1
ATOM 645 C CA . ASP A 1 84 ? 22.859 9.695 -7.902 1 52.84 84 ASP A CA 1
ATOM 646 C C . ASP A 1 84 ? 21.984 8.531 -7.449 1 52.84 84 ASP A C 1
ATOM 648 O O . ASP A 1 84 ? 21.578 7.699 -8.266 1 52.84 84 ASP A O 1
ATOM 652 N N . VAL A 1 85 ? 21.781 8.625 -6.27 1 50.78 85 VAL A N 1
ATOM 653 C CA . VAL A 1 85 ? 20.906 7.598 -5.699 1 50.78 85 VAL A CA 1
ATOM 654 C C . VAL A 1 85 ? 19.469 7.82 -6.164 1 50.78 85 VAL A C 1
ATOM 656 O O . VAL A 1 85 ? 18.75 6.863 -6.426 1 50.78 85 VAL A O 1
ATOM 659 N N . VAL A 1 86 ? 19.25 9.039 -6.301 1 55.75 86 VAL A N 1
ATOM 660 C CA . VAL A 1 86 ? 17.891 9.422 -6.68 1 55.75 86 VAL A CA 1
ATOM 661 C C . VAL A 1 86 ? 17.75 9.406 -8.203 1 55.75 86 VAL A C 1
ATOM 663 O O . VAL A 1 86 ? 16.672 9.18 -8.734 1 55.75 86 VAL A O 1
ATOM 666 N N . GLY A 1 87 ? 18.938 9.602 -8.906 1 49.09 87 GLY A N 1
ATOM 667 C CA . GLY A 1 87 ? 18.906 9.758 -10.352 1 49.09 87 GLY A CA 1
ATOM 668 C C . GLY A 1 87 ? 18.625 8.461 -11.094 1 49.09 87 GLY A C 1
ATOM 669 O O . GLY A 1 87 ? 19.328 7.469 -10.891 1 49.09 87 GLY A O 1
ATOM 670 N N . ASP A 1 88 ? 17.422 8.109 -11.477 1 52.75 88 ASP A N 1
ATOM 671 C CA . ASP A 1 88 ? 16.734 6.965 -12.078 1 52.75 88 ASP A CA 1
ATOM 672 C C . ASP A 1 88 ? 17.125 6.805 -13.547 1 52.75 88 ASP A C 1
ATOM 674 O O . ASP A 1 88 ? 16.266 6.605 -14.406 1 52.75 88 ASP A O 1
ATOM 678 N N . THR A 1 89 ? 18.359 7.074 -14.016 1 48.66 89 THR A N 1
ATOM 679 C CA . THR A 1 89 ? 18.547 7.078 -15.461 1 48.66 89 THR A CA 1
ATOM 680 C C . THR A 1 89 ? 18.875 5.676 -15.969 1 48.66 89 THR A C 1
ATOM 682 O O . THR A 1 89 ? 18.875 5.434 -17.172 1 48.66 89 THR A O 1
ATOM 685 N N . GLY A 1 90 ? 18.938 4.684 -15.078 1 53.5 90 GLY A N 1
ATOM 686 C CA . GLY A 1 90 ? 19.344 3.418 -15.664 1 53.5 90 GLY A CA 1
ATOM 687 C C . GLY A 1 90 ? 18.172 2.492 -15.945 1 53.5 90 GLY A C 1
ATOM 688 O O . GLY A 1 90 ? 17.031 2.797 -15.586 1 53.5 90 GLY A O 1
ATOM 689 N N . ASP A 1 91 ? 18.344 1.545 -16.844 1 59 91 ASP A N 1
ATOM 690 C CA . ASP A 1 91 ? 17.359 0.555 -17.25 1 59 91 ASP A CA 1
ATOM 691 C C . ASP A 1 91 ? 17.094 -0.455 -16.125 1 59 91 ASP A C 1
ATOM 693 O O . ASP A 1 91 ? 16.141 -1.227 -16.188 1 59 91 ASP A O 1
ATOM 697 N N . ASP A 1 92 ? 17.984 -0.405 -15.062 1 62.03 92 ASP A N 1
ATOM 698 C CA . ASP A 1 92 ? 17.828 -1.41 -14.016 1 62.03 92 ASP A CA 1
ATOM 699 C C . ASP A 1 92 ? 17.609 -0.755 -12.648 1 62.03 92 ASP A C 1
ATOM 701 O O . ASP A 1 92 ? 17.984 0.406 -12.445 1 62.03 92 ASP A O 1
ATOM 705 N N . SER A 1 93 ? 16.875 -1.467 -11.875 1 66.81 93 SER A N 1
ATOM 706 C CA . SER A 1 93 ? 16.656 -1.033 -10.5 1 66.81 93 SER A CA 1
ATOM 707 C C . SER A 1 93 ? 16.984 -2.148 -9.508 1 66.81 93 SER A C 1
ATOM 709 O O . SER A 1 93 ? 17.109 -3.311 -9.898 1 66.81 93 SER A O 1
ATOM 711 N N . SER A 1 94 ? 17.25 -1.764 -8.305 1 71.06 94 SER A N 1
ATOM 712 C CA . SER A 1 94 ? 17.531 -2.732 -7.25 1 71.06 94 SER A CA 1
ATOM 713 C C . SER A 1 94 ? 16.281 -3.068 -6.457 1 71.06 94 SER A C 1
ATOM 715 O O . SER A 1 94 ? 15.453 -2.189 -6.188 1 71.06 94 SER A O 1
ATOM 717 N N . HIS A 1 95 ? 16.031 -4.363 -6.348 1 69.44 95 HIS A N 1
ATOM 718 C CA . HIS A 1 95 ? 14.906 -4.863 -5.555 1 69.44 95 HIS A CA 1
ATOM 719 C C . HIS A 1 95 ? 15.391 -5.777 -4.434 1 69.44 95 HIS A C 1
ATOM 721 O O . HIS A 1 95 ? 16.297 -6.594 -4.641 1 69.44 95 HIS A O 1
ATOM 727 N N . VAL A 1 96 ? 14.906 -5.75 -3.277 1 77.44 96 VAL A N 1
ATOM 728 C CA . VAL A 1 96 ? 15.328 -6.543 -2.125 1 77.44 96 VAL A CA 1
ATOM 729 C C . VAL A 1 96 ? 15.039 -8.023 -2.381 1 77.44 96 VAL A C 1
ATOM 731 O O . VAL A 1 96 ? 14.117 -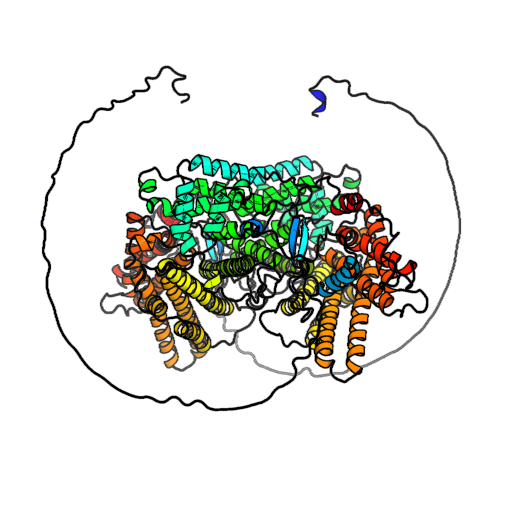8.359 -3.127 1 77.44 96 VAL A O 1
ATOM 734 N N . VAL A 1 97 ? 15.891 -8.836 -1.764 1 69.56 97 VAL A N 1
ATOM 735 C CA . VAL A 1 97 ? 15.703 -10.281 -1.81 1 69.56 97 VAL A CA 1
ATOM 736 C C . VAL A 1 97 ? 15.047 -10.758 -0.515 1 69.56 97 VAL A C 1
ATOM 738 O O . VAL A 1 97 ? 15.352 -10.25 0.565 1 69.56 97 VAL A O 1
ATOM 741 N N . SER A 1 98 ? 14.227 -11.695 -0.703 1 70.56 98 SER A N 1
ATOM 742 C CA . SER A 1 98 ? 13.562 -12.258 0.468 1 70.56 98 SER A CA 1
ATOM 743 C C . SER A 1 98 ? 14.578 -12.781 1.48 1 70.56 98 SER A C 1
ATOM 745 O O . SER A 1 98 ? 15.586 -13.383 1.104 1 70.56 98 SER A O 1
ATOM 747 N N . PRO A 1 99 ? 14.336 -12.555 2.707 1 64.38 99 PRO A N 1
ATOM 748 C CA . PRO A 1 99 ? 15.266 -13.016 3.742 1 64.38 99 PRO A CA 1
ATOM 749 C C . PRO A 1 99 ? 15.461 -14.531 3.729 1 64.38 99 PRO A C 1
ATOM 751 O O . PRO A 1 99 ? 16.547 -15.016 4.086 1 64.38 99 PRO A O 1
ATOM 754 N N . VAL A 1 100 ? 14.477 -15.219 3.25 1 62.53 100 VAL A N 1
ATOM 755 C CA . VAL A 1 100 ? 14.539 -16.672 3.352 1 62.53 100 VAL A CA 1
ATOM 756 C C . VAL A 1 100 ? 15.438 -17.234 2.246 1 62.53 100 VAL A C 1
ATOM 758 O O . VAL A 1 100 ? 16.016 -18.312 2.398 1 62.53 100 VAL A O 1
ATOM 761 N N . VAL A 1 101 ? 15.539 -16.516 1.159 1 66.62 101 VAL A N 1
ATOM 762 C CA . VAL A 1 101 ? 16.344 -17.031 0.057 1 66.62 101 VAL A CA 1
ATOM 763 C C . VAL A 1 101 ? 17.688 -16.312 0.005 1 66.62 101 VAL A C 1
ATOM 765 O O . VAL A 1 101 ? 18.547 -16.641 -0.824 1 66.62 101 VAL A O 1
ATOM 768 N N . ALA A 1 102 ? 17.859 -15.414 0.881 1 66.62 102 ALA A N 1
ATOM 769 C CA . ALA A 1 102 ? 19.078 -14.625 0.895 1 66.62 102 ALA A CA 1
ATOM 770 C C . ALA A 1 102 ? 20.312 -15.523 1.08 1 66.62 102 ALA A C 1
ATOM 772 O O . ALA A 1 102 ? 21.359 -15.281 0.478 1 66.62 102 ALA A O 1
ATOM 773 N N . GLY A 1 103 ? 20.125 -16.547 1.919 1 66.94 103 GLY A N 1
ATOM 774 C CA . GLY A 1 103 ? 21.234 -17.484 2.141 1 66.94 103 GLY A CA 1
ATOM 775 C C . GLY A 1 103 ? 21.656 -18.203 0.882 1 66.94 103 GLY A C 1
ATOM 776 O O . GLY A 1 103 ? 22.859 -18.375 0.627 1 66.94 103 GLY A O 1
ATOM 777 N N . ASP A 1 104 ? 20.656 -18.594 0.141 1 69.94 104 ASP A N 1
ATOM 778 C CA . ASP A 1 104 ? 20.969 -19.25 -1.12 1 69.94 104 ASP A CA 1
ATOM 779 C C . ASP A 1 104 ? 21.75 -18.344 -2.049 1 69.94 104 ASP A C 1
ATOM 781 O O . ASP A 1 104 ? 22.766 -18.75 -2.619 1 69.94 104 ASP A O 1
ATOM 785 N N . SER A 1 105 ? 21.25 -17.141 -2.084 1 64.75 105 SER A N 1
ATOM 786 C CA . SER A 1 105 ? 21.859 -16.172 -2.99 1 64.75 105 SER A CA 1
ATOM 787 C C . SER A 1 105 ? 23.297 -15.859 -2.576 1 64.75 105 SER A C 1
ATOM 789 O O . SER A 1 105 ? 24.172 -15.75 -3.426 1 64.75 105 SER A O 1
ATOM 791 N N . SER A 1 106 ? 23.516 -15.805 -1.336 1 65.62 106 SER A N 1
ATOM 792 C CA . SER A 1 106 ? 24.844 -15.492 -0.825 1 65.62 106 SER A CA 1
ATOM 793 C C . SER A 1 106 ? 25.828 -16.641 -1.095 1 65.62 106 SER A C 1
ATOM 795 O O . SER A 1 106 ? 26.969 -16.406 -1.501 1 65.62 106 SER A O 1
ATOM 797 N N . ILE A 1 107 ? 25.359 -17.844 -0.883 1 63.56 107 ILE A N 1
ATOM 798 C CA . ILE A 1 107 ? 26.203 -19.016 -1.061 1 63.56 107 ILE A CA 1
ATOM 799 C C . ILE A 1 107 ? 26.531 -19.203 -2.541 1 63.56 107 ILE A C 1
ATOM 801 O O . ILE A 1 107 ? 27.688 -19.438 -2.902 1 63.56 107 ILE A O 1
ATOM 805 N N . LEU A 1 108 ? 25.562 -19.031 -3.291 1 63.5 108 LEU A N 1
ATOM 806 C CA . LEU A 1 108 ? 25.766 -19.25 -4.723 1 63.5 108 LEU A CA 1
ATOM 807 C C . LEU A 1 108 ? 26.656 -18.156 -5.316 1 63.5 108 LEU A C 1
ATOM 809 O O . LEU A 1 108 ? 27.5 -18.438 -6.172 1 63.5 108 LEU A O 1
ATOM 813 N N . GLU A 1 109 ? 26.391 -16.922 -4.828 1 60 109 GLU A N 1
ATOM 814 C CA . GLU A 1 109 ? 27.234 -15.82 -5.285 1 60 109 GLU A CA 1
ATOM 815 C C . GLU A 1 109 ? 28.688 -16.031 -4.875 1 60 109 GLU A C 1
ATOM 817 O O . GLU A 1 109 ? 29.609 -15.766 -5.66 1 60 109 GLU A O 1
ATOM 822 N N . GLY A 1 110 ? 28.875 -16.328 -3.627 1 54.56 110 GLY A N 1
ATOM 823 C CA . GLY A 1 110 ? 30.219 -16.578 -3.141 1 54.56 110 GLY A CA 1
ATOM 824 C C . GLY A 1 110 ? 30.953 -17.641 -3.941 1 54.56 110 GLY A C 1
ATOM 825 O O . GLY A 1 110 ? 32.156 -17.516 -4.184 1 54.56 110 GLY A O 1
ATOM 826 N N . TYR A 1 111 ? 30.25 -18.5 -4.312 1 51.44 111 TYR A N 1
ATOM 827 C CA . TYR A 1 111 ? 30.859 -19.609 -5.043 1 51.44 111 TYR A CA 1
ATOM 828 C C . TYR A 1 111 ? 31.062 -19.234 -6.508 1 51.44 111 TYR A C 1
ATOM 830 O O . TYR A 1 111 ? 32.062 -19.625 -7.109 1 51.44 111 TYR A O 1
ATOM 838 N N . LEU A 1 112 ? 30.062 -18.547 -6.891 1 50.16 112 LEU A N 1
ATOM 839 C CA . LEU A 1 112 ? 30.094 -18.266 -8.328 1 50.16 112 LEU A CA 1
ATOM 840 C C . LEU A 1 112 ? 30.984 -17.062 -8.633 1 50.16 112 LEU A C 1
ATOM 842 O O . LEU A 1 112 ? 31.562 -16.984 -9.719 1 50.16 112 LEU A O 1
ATOM 846 N N . PHE A 1 113 ? 30.984 -16.031 -7.723 1 46.31 113 PHE A N 1
ATOM 847 C CA . PHE A 1 113 ? 31.75 -14.82 -8.016 1 46.31 113 PHE A CA 1
ATOM 848 C C . PHE A 1 113 ? 33.156 -14.922 -7.441 1 46.31 113 PHE A C 1
ATOM 850 O O . PHE A 1 113 ? 33.906 -13.953 -7.492 1 46.31 113 PHE A O 1
ATOM 857 N N . THR A 1 114 ? 33.625 -15.844 -6.633 1 41.44 114 THR A N 1
ATOM 858 C CA . THR A 1 114 ? 35.062 -15.953 -6.398 1 41.44 114 THR A CA 1
ATOM 859 C C . THR A 1 114 ? 35.812 -15.914 -7.715 1 41.44 114 THR A C 1
ATOM 861 O O . THR A 1 114 ? 37.062 -15.953 -7.723 1 41.44 114 THR A O 1
ATOM 864 N N . VAL A 1 115 ? 35.188 -15.812 -8.836 1 35.84 115 VAL A N 1
ATOM 865 C CA . VAL A 1 115 ? 35.969 -15.547 -10.039 1 35.84 115 VAL A CA 1
ATOM 866 C C . VAL A 1 115 ? 36.031 -14.039 -10.289 1 35.84 115 VAL A C 1
ATOM 868 O O . VAL A 1 115 ? 35 -13.359 -10.273 1 35.84 115 VAL A O 1
ATOM 871 N N . PRO A 1 116 ? 37.219 -13.234 -10.203 1 33.56 116 PRO A N 1
ATOM 872 C CA . PRO A 1 116 ? 37.5 -11.797 -10.266 1 33.56 116 PRO A CA 1
ATOM 873 C C . PRO A 1 116 ? 36.781 -11.102 -11.414 1 33.56 116 PRO A C 1
ATOM 875 O O . PRO A 1 116 ? 37.281 -10.102 -11.945 1 33.56 116 PRO A O 1
ATOM 878 N N . ASP A 1 117 ? 35.656 -11.484 -12.086 1 34.72 117 ASP A N 1
ATOM 879 C CA . ASP A 1 117 ? 35.25 -10.648 -13.211 1 34.72 117 ASP A CA 1
ATOM 880 C C . ASP A 1 117 ? 34.562 -9.367 -12.727 1 34.72 117 ASP A C 1
ATOM 882 O O . ASP A 1 117 ? 33.781 -9.398 -11.773 1 34.72 117 ASP A O 1
ATOM 886 N N . ASN A 1 118 ? 34.938 -8.164 -13.062 1 35.31 118 ASN A N 1
ATOM 887 C CA . ASN A 1 118 ? 34.656 -6.77 -12.727 1 35.31 118 ASN A CA 1
ATOM 888 C C . ASN A 1 118 ? 33.156 -6.465 -12.852 1 35.31 118 ASN A C 1
ATOM 890 O O . ASN A 1 118 ? 32.719 -5.352 -12.562 1 35.31 118 ASN A O 1
ATOM 894 N N . ARG A 1 119 ? 32.344 -7.055 -13.82 1 36.12 119 ARG A N 1
ATOM 895 C CA . ARG A 1 119 ? 31.016 -6.523 -14.117 1 36.12 119 ARG A CA 1
ATOM 896 C C . ARG A 1 119 ? 29.953 -7.203 -13.273 1 36.12 119 ARG A C 1
ATOM 898 O O . ARG A 1 119 ? 29.297 -8.141 -13.727 1 36.12 119 ARG A O 1
ATOM 905 N N . ARG A 1 120 ? 29.906 -7.254 -11.898 1 38.88 120 ARG A N 1
ATOM 906 C CA . ARG A 1 120 ? 29.094 -7.945 -10.906 1 38.88 120 ARG A CA 1
ATOM 907 C C . ARG A 1 120 ? 27.656 -7.43 -10.93 1 38.88 120 ARG A C 1
ATOM 909 O O . ARG A 1 120 ? 27.391 -6.277 -10.57 1 38.88 120 ARG A O 1
ATOM 916 N N . PRO A 1 121 ? 26.734 -7.652 -11.867 1 41.09 121 PRO A N 1
ATOM 917 C CA . PRO A 1 121 ? 25.391 -7.176 -11.555 1 41.09 121 PRO A CA 1
ATOM 918 C C . PRO A 1 121 ? 24.953 -7.555 -10.141 1 41.09 121 PRO A C 1
ATOM 920 O O . PRO A 1 121 ? 24.734 -8.734 -9.859 1 41.09 121 PRO A O 1
ATOM 923 N N . GLY A 1 122 ? 25.609 -7.566 -9.086 1 39.59 122 GLY A N 1
ATOM 924 C CA . GLY A 1 122 ? 25.906 -8.234 -7.828 1 39.59 122 GLY A CA 1
ATOM 925 C C . GLY A 1 122 ? 24.844 -8 -6.77 1 39.59 122 GLY A C 1
ATOM 926 O O . GLY A 1 122 ? 23.984 -7.129 -6.926 1 39.59 122 GLY A O 1
ATOM 927 N N . LEU A 1 123 ? 24.328 -9.211 -6.289 1 46.91 123 LEU A N 1
ATOM 928 C CA . LEU A 1 123 ? 23.844 -9.086 -4.922 1 46.91 123 LEU A CA 1
ATOM 929 C C . LEU A 1 123 ? 24.656 -8.07 -4.133 1 46.91 123 LEU A C 1
ATOM 931 O O . LEU A 1 123 ? 25.891 -8.133 -4.129 1 46.91 123 LEU A O 1
ATOM 935 N N . MET A 1 124 ? 24.109 -6.887 -4.156 1 43.19 124 MET A N 1
ATOM 936 C CA . MET A 1 124 ? 24.781 -5.91 -3.301 1 43.19 124 MET A CA 1
ATOM 937 C C . MET A 1 124 ? 24.625 -6.285 -1.829 1 43.19 124 MET A C 1
ATOM 939 O O . MET A 1 124 ? 23.516 -6.477 -1.343 1 43.19 124 MET A O 1
ATOM 943 N N . HIS A 1 125 ? 25.734 -6.852 -1.348 1 45.56 125 HIS A N 1
ATOM 944 C CA . HIS A 1 125 ? 25.75 -7.145 0.082 1 45.56 125 HIS A CA 1
ATOM 945 C C . HIS A 1 125 ? 25.891 -5.863 0.902 1 45.56 125 HIS A C 1
ATOM 947 O O . HIS A 1 125 ? 26.672 -4.984 0.562 1 45.56 125 HIS A O 1
ATOM 953 N N . THR A 1 126 ? 24.984 -5.633 1.585 1 44.78 126 THR A N 1
ATOM 954 C CA . THR A 1 126 ? 25.078 -4.438 2.416 1 44.78 126 THR A CA 1
ATOM 955 C C . THR A 1 126 ? 26.078 -4.641 3.543 1 44.78 126 THR A C 1
ATOM 957 O O . THR A 1 126 ? 26.641 -3.674 4.07 1 44.78 126 THR A O 1
ATOM 960 N N . SER A 1 127 ? 26.078 -5.871 4.242 1 49.03 127 SER A N 1
ATOM 961 C CA . SER A 1 127 ? 27.016 -6.039 5.348 1 49.03 127 SER A CA 1
ATOM 962 C C . SER A 1 127 ? 28.016 -7.148 5.059 1 49.03 127 SER A C 1
ATOM 964 O O . SER A 1 127 ? 27.703 -8.102 4.34 1 49.03 127 SER A O 1
ATOM 966 N N . SER A 1 128 ? 29.359 -6.93 5.129 1 44.69 128 SER A N 1
ATOM 967 C CA . SER A 1 128 ? 30.438 -7.902 4.992 1 44.69 128 SER A CA 1
ATOM 968 C C . SER A 1 128 ? 30.328 -9 6.043 1 44.69 128 SER A C 1
ATOM 970 O O . SER A 1 128 ? 30.969 -10.047 5.922 1 44.69 128 SER A O 1
ATOM 972 N N . LYS A 1 129 ? 29.781 -8.719 7.246 1 42.78 129 LYS A N 1
ATOM 973 C CA . LYS A 1 129 ? 29.844 -9.734 8.289 1 42.78 129 LYS A CA 1
ATOM 974 C C . LYS A 1 129 ? 28.656 -10.688 8.211 1 42.78 129 LYS A C 1
ATOM 976 O O . LYS A 1 129 ? 27.5 -10.25 8.156 1 42.78 129 LYS A O 1
ATOM 981 N N . PRO A 1 130 ? 28.906 -11.922 7.816 1 41.75 130 PRO A N 1
ATOM 982 C CA . PRO A 1 130 ? 27.875 -12.961 7.691 1 41.75 130 PRO A CA 1
ATOM 983 C C . PRO A 1 130 ? 26.984 -13.047 8.922 1 41.75 130 PRO A C 1
ATOM 985 O O . PRO A 1 130 ? 26.359 -14.086 9.164 1 41.75 130 PRO A O 1
ATOM 988 N N . SER A 1 131 ? 26.906 -12.219 9.875 1 40.56 131 SER A N 1
ATOM 989 C CA . SER A 1 131 ? 26.234 -12.734 11.062 1 40.56 131 SER A CA 1
ATOM 990 C C . SER A 1 131 ? 24.828 -13.219 10.742 1 40.56 131 SER A C 1
ATOM 992 O O . SER A 1 131 ? 24.5 -14.383 10.969 1 40.56 131 SER A O 1
ATOM 994 N N . ARG A 1 132 ? 23.641 -12.484 11.141 1 45.34 132 ARG A N 1
ATOM 995 C CA . ARG A 1 132 ? 22.297 -13.055 11.242 1 45.34 132 ARG A CA 1
ATOM 996 C C . ARG A 1 132 ? 21.578 -13.031 9.891 1 45.34 132 ARG A C 1
ATOM 998 O O . ARG A 1 132 ? 21.406 -11.961 9.297 1 45.34 132 ARG A O 1
ATOM 1005 N N . LEU A 1 133 ? 21.594 -14.164 9.258 1 44.09 133 LEU A N 1
ATOM 1006 C CA . LEU A 1 133 ? 20.969 -14.422 7.961 1 44.09 133 LEU A CA 1
ATOM 1007 C C . LEU A 1 133 ? 19.719 -13.57 7.789 1 44.09 133 LEU A C 1
ATOM 1009 O O . LEU A 1 133 ? 19.484 -13.008 6.715 1 44.09 133 LEU A O 1
ATOM 1013 N N . MET A 1 134 ? 18.953 -13.547 8.938 1 46.22 134 MET A N 1
ATOM 1014 C CA . MET A 1 134 ? 17.656 -12.875 8.844 1 46.22 134 MET A CA 1
ATOM 1015 C C . MET A 1 134 ? 17.844 -11.359 8.742 1 46.22 134 MET A C 1
ATOM 1017 O O . MET A 1 134 ? 16.891 -10.641 8.438 1 46.22 134 MET A O 1
ATOM 1021 N N . ARG A 1 135 ? 19.141 -11.039 8.859 1 53.88 135 ARG A N 1
ATOM 1022 C CA . ARG A 1 135 ? 19.297 -9.586 8.898 1 53.88 135 ARG A CA 1
ATOM 1023 C C . ARG A 1 135 ? 20 -9.078 7.641 1 53.88 135 ARG A C 1
ATOM 1025 O O . ARG A 1 135 ? 20.094 -7.871 7.418 1 53.88 135 ARG A O 1
ATOM 1032 N N . GLN A 1 136 ? 20.406 -10.039 6.852 1 60.75 136 GLN A N 1
ATOM 1033 C CA . GLN A 1 136 ? 21.094 -9.578 5.648 1 60.75 136 GLN A CA 1
ATOM 1034 C C . GLN A 1 136 ? 20.094 -9.102 4.594 1 60.75 136 GLN A C 1
ATOM 1036 O O . GLN A 1 136 ? 19.078 -9.766 4.352 1 60.75 136 GLN A O 1
ATOM 1041 N N . VAL A 1 137 ? 20.406 -7.918 4.25 1 64.06 137 VAL A N 1
ATOM 1042 C CA . VAL A 1 137 ? 19.578 -7.387 3.174 1 64.06 137 VAL A CA 1
ATOM 1043 C C . VAL A 1 137 ? 20.328 -7.465 1.85 1 64.06 137 VAL A C 1
ATOM 1045 O O . VAL A 1 137 ? 21.438 -6.945 1.73 1 64.06 137 VAL A O 1
ATOM 1048 N N . LEU A 1 138 ? 19.859 -8.328 1.003 1 68.06 138 LEU A N 1
ATOM 1049 C CA . LEU A 1 138 ? 20.438 -8.477 -0.331 1 68.06 138 LEU A CA 1
ATOM 1050 C C . LEU A 1 138 ? 19.531 -7.82 -1.381 1 68.06 138 LEU A C 1
ATOM 1052 O O . LEU A 1 138 ? 18.328 -7.691 -1.179 1 68.06 138 LEU A O 1
ATOM 1056 N N . PHE A 1 139 ? 20.188 -7.289 -2.412 1 65.94 139 PHE A N 1
ATOM 1057 C CA . PHE A 1 139 ? 19.438 -6.684 -3.508 1 65.94 139 PHE A CA 1
ATOM 1058 C C . PHE A 1 139 ? 19.719 -7.41 -4.82 1 65.94 139 PHE A C 1
ATOM 1060 O O . PHE A 1 139 ? 20.859 -7.84 -5.066 1 65.94 139 PHE A O 1
ATOM 1067 N N . ASN A 1 140 ? 18.672 -7.656 -5.543 1 67.25 140 ASN A N 1
ATOM 1068 C CA . ASN A 1 140 ? 18.781 -8.133 -6.918 1 67.25 140 ASN A CA 1
ATOM 1069 C C . ASN A 1 140 ? 18.516 -7.012 -7.922 1 67.25 140 ASN A C 1
ATOM 1071 O O . ASN A 1 140 ? 17.75 -6.086 -7.633 1 67.25 140 ASN A O 1
ATOM 1075 N N . THR A 1 141 ? 19.188 -7.074 -9.008 1 67.62 141 THR A N 1
ATOM 1076 C CA . THR A 1 141 ? 18.922 -6.113 -10.078 1 67.62 141 THR A CA 1
ATOM 1077 C C . THR A 1 141 ? 17.766 -6.578 -10.953 1 67.62 141 THR A C 1
ATOM 1079 O O . THR A 1 141 ? 17.734 -7.734 -11.383 1 67.62 141 THR A O 1
ATOM 1082 N N . ILE A 1 142 ? 16.828 -5.812 -11.141 1 65.5 142 ILE A N 1
ATOM 1083 C CA . ILE A 1 142 ? 15.68 -6.152 -11.969 1 65.5 142 ILE A CA 1
ATOM 1084 C C . ILE A 1 142 ? 15.43 -5.047 -12.992 1 65.5 142 ILE A C 1
ATOM 1086 O O . ILE A 1 142 ? 15.805 -3.893 -12.773 1 65.5 142 ILE A O 1
ATOM 1090 N N . PRO A 1 143 ? 14.812 -5.484 -14.188 1 61.88 143 PRO A N 1
ATOM 1091 C CA . PRO A 1 143 ? 14.461 -4.43 -15.141 1 61.88 143 PRO A CA 1
ATOM 1092 C C . PRO A 1 143 ? 13.461 -3.428 -14.57 1 61.88 143 PRO A C 1
ATOM 1094 O O . PRO A 1 143 ? 12.508 -3.822 -13.898 1 61.88 143 PRO A O 1
ATOM 1097 N N . ARG A 1 144 ? 13.781 -2.244 -14.844 1 61.69 144 ARG A N 1
ATOM 1098 C CA . ARG A 1 144 ? 12.953 -1.164 -14.312 1 61.69 144 ARG A CA 1
ATOM 1099 C C . ARG A 1 144 ? 11.664 -1.012 -15.117 1 61.69 144 ARG A C 1
ATOM 1101 O O . ARG A 1 144 ? 10.617 -0.702 -14.555 1 61.69 144 ARG A O 1
ATOM 1108 N N . ARG A 1 145 ? 11.766 -1.316 -16.422 1 61.53 145 ARG A N 1
ATOM 1109 C CA . ARG A 1 145 ? 10.641 -1.06 -17.312 1 61.53 145 ARG A CA 1
ATOM 1110 C C . ARG A 1 145 ? 9.953 -2.359 -17.719 1 61.53 145 ARG A C 1
ATOM 1112 O O . ARG A 1 145 ? 10.609 -3.398 -17.859 1 61.53 145 ARG A O 1
ATOM 1119 N N . PRO A 1 146 ? 8.617 -2.17 -17.734 1 54.12 146 PRO A N 1
ATOM 1120 C CA . PRO A 1 146 ? 7.945 -3.359 -18.266 1 54.12 146 PRO A CA 1
ATOM 1121 C C . PRO A 1 146 ? 8.438 -3.736 -19.672 1 54.12 146 PRO A C 1
ATOM 1123 O O . PRO A 1 146 ? 8.906 -2.873 -20.422 1 54.12 146 PRO A O 1
ATOM 1126 N N . LEU A 1 147 ? 8.445 -4.969 -19.891 1 53.78 147 LEU A N 1
ATOM 1127 C CA . LEU A 1 147 ? 8.883 -5.477 -21.188 1 53.78 147 LEU A CA 1
ATOM 1128 C C . LEU A 1 147 ? 8.078 -4.844 -22.312 1 53.78 147 LEU A C 1
ATOM 1130 O O . LEU A 1 147 ? 6.855 -4.73 -22.234 1 53.78 147 LEU A O 1
ATOM 1134 N N . GLY A 1 148 ? 8.688 -4.352 -23.266 1 53.38 148 GLY A N 1
ATOM 1135 C CA . GLY A 1 148 ? 8.047 -3.822 -24.453 1 53.38 148 GLY A CA 1
ATOM 1136 C C . GLY A 1 148 ? 7.781 -2.332 -24.375 1 53.38 148 GLY A C 1
ATOM 1137 O O . GLY A 1 148 ? 7.227 -1.745 -25.312 1 53.38 148 GLY A O 1
ATOM 1138 N N . VAL A 1 149 ? 7.91 -1.845 -23.203 1 55.91 149 VAL A N 1
ATOM 1139 C CA . VAL A 1 149 ? 7.688 -0.408 -23.094 1 55.91 149 VAL A CA 1
ATOM 1140 C C . VAL A 1 149 ? 9.016 0.333 -23.203 1 55.91 149 VAL A C 1
ATOM 1142 O O . VAL A 1 149 ? 9.977 0.006 -22.484 1 55.91 149 VAL A O 1
ATOM 1145 N N . TYR A 1 150 ? 9.18 0.976 -24.297 1 48.97 150 TYR A N 1
ATOM 1146 C CA . TYR A 1 150 ? 10.398 1.752 -24.484 1 48.97 150 TYR A CA 1
ATOM 1147 C C . TYR A 1 150 ? 10.312 3.092 -23.766 1 48.97 150 TYR A C 1
ATOM 1149 O O . TYR A 1 150 ? 9.219 3.627 -23.562 1 48.97 150 TYR A O 1
ATOM 1157 N N . SER A 1 151 ? 11.391 3.332 -22.953 1 51.69 151 SER A N 1
ATOM 1158 C CA . SER A 1 151 ? 11.484 4.559 -22.172 1 51.69 151 SER A CA 1
ATOM 1159 C C . SER A 1 151 ? 11.047 5.773 -22.984 1 51.69 151 SER A C 1
ATOM 1161 O O . SER A 1 151 ? 11.609 6.047 -24.047 1 51.69 151 SER A O 1
ATOM 1163 N N . ASN A 1 152 ? 9.883 5.824 -23.312 1 48.12 152 ASN A N 1
ATOM 1164 C CA . ASN A 1 152 ? 9.664 7.18 -23.797 1 48.12 152 ASN A CA 1
ATOM 1165 C C . ASN A 1 152 ? 9.719 8.203 -22.672 1 48.12 152 ASN A C 1
ATOM 1167 O O . ASN A 1 152 ? 8.695 8.523 -22.062 1 48.12 152 ASN A O 1
ATOM 1171 N N . GLN A 1 153 ? 10.797 8.148 -21.812 1 54.16 153 GLN A N 1
ATOM 1172 C CA . GLN A 1 153 ? 11.164 9.219 -20.891 1 54.16 153 GLN A CA 1
ATOM 1173 C C . GLN A 1 153 ? 10.656 10.57 -21.375 1 54.16 153 GLN A C 1
ATOM 1175 O O . GLN A 1 153 ? 10.75 11.57 -20.672 1 54.16 153 GLN A O 1
ATOM 1180 N N . SER A 1 154 ? 9.672 10.305 -22.312 1 73.62 154 SER A N 1
ATOM 1181 C CA . SER A 1 154 ? 9.398 11.523 -23.078 1 73.62 154 SER A CA 1
ATOM 1182 C C . SER A 1 154 ? 8.211 12.281 -22.484 1 73.62 154 SER A C 1
ATOM 1184 O O . SER A 1 154 ? 8.266 13.508 -22.328 1 73.62 154 SER A O 1
ATOM 1186 N N . LEU A 1 155 ? 7.309 11.461 -21.766 1 80.38 155 LEU A N 1
ATOM 1187 C CA . LEU A 1 155 ? 6.148 12.227 -21.328 1 80.38 155 LEU A CA 1
ATOM 1188 C C . LEU A 1 155 ? 6.453 13 -20.047 1 80.38 155 LEU A C 1
ATOM 1190 O O . LEU A 1 155 ? 6.203 14.203 -19.969 1 80.38 155 LEU A O 1
ATOM 1194 N N . PRO A 1 156 ? 7.102 12.328 -19.078 1 83.25 156 PRO A N 1
ATOM 1195 C CA . PRO A 1 156 ? 7.445 13.117 -17.891 1 83.25 156 PRO A CA 1
ATOM 1196 C C . PRO A 1 156 ? 8.367 14.289 -18.219 1 83.25 156 PRO A C 1
ATOM 1198 O O . PRO A 1 156 ? 8.211 15.375 -17.656 1 83.25 156 PRO A O 1
ATOM 1201 N N . SER A 1 157 ? 9.266 14.047 -19.125 1 87.06 157 SER A N 1
ATOM 1202 C CA . SER A 1 157 ? 10.172 15.125 -19.516 1 87.06 157 SER A CA 1
ATOM 1203 C C . SER A 1 157 ? 9.422 16.234 -20.234 1 87.06 157 SER A C 1
ATOM 1205 O O . SER A 1 157 ? 9.703 17.422 -20.016 1 87.06 157 SER A O 1
ATOM 1207 N N . MET A 1 158 ? 8.469 15.836 -21.047 1 89.12 158 MET A N 1
ATOM 1208 C CA . MET A 1 158 ? 7.656 16.828 -21.75 1 89.12 158 MET A CA 1
ATOM 1209 C C . MET A 1 158 ? 6.824 17.641 -20.766 1 89.12 158 MET A C 1
ATOM 1211 O O . MET A 1 158 ? 6.688 18.859 -20.922 1 89.12 158 MET A O 1
ATOM 1215 N N . LYS A 1 159 ? 6.227 16.953 -19.828 1 91.44 159 LYS A N 1
ATOM 1216 C CA . LYS A 1 159 ? 5.434 17.656 -18.812 1 91.44 159 LYS A CA 1
ATOM 1217 C C . LYS A 1 159 ? 6.305 18.609 -18 1 91.44 159 LYS A C 1
ATOM 1219 O O . LYS A 1 159 ? 5.871 19.703 -17.641 1 91.44 159 LYS A O 1
ATOM 1224 N N . CYS A 1 160 ? 7.512 18.156 -17.688 1 93 160 CYS A N 1
ATOM 1225 C CA . CYS A 1 160 ? 8.438 18.984 -16.922 1 93 160 CYS A CA 1
ATOM 1226 C C . CYS A 1 160 ? 8.797 20.25 -17.703 1 93 160 CYS A C 1
ATOM 1228 O O . CYS A 1 160 ? 8.797 21.344 -17.141 1 93 160 CYS A O 1
ATOM 1230 N N . GLU A 1 161 ? 9.094 20.109 -18.984 1 92 161 GLU A N 1
ATOM 1231 C CA . GLU A 1 161 ? 9.398 21.25 -19.828 1 92 161 GLU A CA 1
ATOM 1232 C C . GLU A 1 161 ? 8.219 22.219 -19.906 1 92 161 GLU A C 1
ATOM 1234 O O . GLU A 1 161 ? 8.398 23.438 -19.906 1 92 161 GLU A O 1
ATOM 1239 N N . LEU A 1 162 ? 7.078 21.672 -20.016 1 93 162 LEU A N 1
ATOM 1240 C CA . LEU A 1 162 ? 5.863 22.469 -20.078 1 93 162 LEU A CA 1
ATOM 1241 C C . LEU A 1 162 ? 5.699 23.312 -18.812 1 93 162 LEU A C 1
ATOM 1243 O O . LEU A 1 162 ? 5.414 24.5 -18.875 1 93 162 LEU A O 1
ATOM 1247 N N . ILE A 1 163 ? 5.883 22.688 -17.641 1 95.94 163 ILE A N 1
ATOM 1248 C CA . ILE A 1 163 ? 5.746 23.391 -16.359 1 95.94 163 ILE A CA 1
ATOM 1249 C C . ILE A 1 163 ? 6.809 24.469 -16.25 1 95.94 163 ILE A C 1
ATOM 1251 O O . ILE A 1 163 ? 6.523 25.594 -15.828 1 95.94 163 ILE A O 1
ATOM 1255 N N . GLU A 1 164 ? 8.008 24.156 -16.672 1 94.25 164 GLU A N 1
ATOM 1256 C CA . GLU A 1 164 ? 9.102 25.109 -16.594 1 94.25 164 GLU A CA 1
ATOM 1257 C C . GLU A 1 164 ? 8.852 26.312 -17.5 1 94.25 164 GLU A C 1
ATOM 1259 O O . GLU A 1 164 ? 9.109 27.453 -17.109 1 94.25 164 GLU A O 1
ATOM 1264 N N . LYS A 1 165 ? 8.352 26.062 -18.656 1 92.62 165 LYS A N 1
ATOM 1265 C CA . LYS A 1 165 ? 8.023 27.156 -19.562 1 92.62 165 LYS A CA 1
ATOM 1266 C C . LYS A 1 165 ? 6.922 28.047 -18.984 1 92.62 165 LYS A C 1
ATOM 1268 O O . LYS A 1 165 ? 6.941 29.266 -19.172 1 92.62 165 LYS A O 1
ATOM 1273 N N . TYR A 1 166 ? 5.973 27.391 -18.359 1 92.25 166 TYR A N 1
ATOM 1274 C CA . TYR A 1 166 ? 4.863 28.109 -17.75 1 92.25 166 TYR A CA 1
ATOM 1275 C C . TYR A 1 166 ? 5.34 28.969 -16.578 1 92.25 166 TYR A C 1
ATOM 1277 O O . TYR A 1 166 ? 4.766 30.016 -16.281 1 92.25 166 TYR A O 1
ATOM 1285 N N . LEU A 1 167 ? 6.395 28.531 -15.891 1 94 167 LEU A N 1
ATOM 1286 C CA . LEU A 1 167 ? 6.875 29.203 -14.68 1 94 167 LEU A CA 1
ATOM 1287 C C . LEU A 1 167 ? 7.965 30.219 -15.016 1 94 167 LEU A C 1
ATOM 1289 O O . LEU A 1 167 ? 8.336 31.031 -14.164 1 94 167 LEU A O 1
ATOM 1293 N N . GLU A 1 168 ? 8.516 30.172 -16.203 1 88.5 168 GLU A N 1
ATOM 1294 C CA . GLU A 1 168 ? 9.57 31.109 -16.578 1 88.5 168 GLU A CA 1
ATOM 1295 C C . GLU A 1 168 ? 9.094 32.562 -16.453 1 88.5 168 GLU A C 1
ATOM 1297 O O . GLU A 1 168 ? 7.957 32.875 -16.812 1 88.5 168 GLU A O 1
ATOM 1302 N N . PRO A 1 169 ? 9.977 33.344 -15.938 1 89.81 169 PRO A N 1
ATOM 1303 C CA . PRO A 1 169 ? 11.375 33.188 -15.523 1 89.81 169 PRO A CA 1
ATOM 1304 C C . PRO A 1 169 ? 11.523 32.875 -14.039 1 89.81 169 PRO A C 1
ATOM 1306 O O . PRO A 1 169 ? 12.617 32.969 -13.484 1 89.81 169 PRO A O 1
ATOM 1309 N N . ALA A 1 170 ? 10.453 32.531 -13.406 1 92.69 170 ALA A N 1
ATOM 1310 C CA . ALA A 1 170 ? 10.43 32.406 -11.953 1 92.69 170 ALA A CA 1
ATOM 1311 C C . ALA A 1 170 ? 10.805 31 -11.5 1 92.69 170 ALA A C 1
ATOM 1313 O O . ALA A 1 170 ? 10.695 30.672 -10.32 1 92.69 170 ALA A O 1
ATOM 1314 N N . THR A 1 171 ? 11.289 30.125 -12.344 1 93.38 171 THR A N 1
ATOM 1315 C CA . THR A 1 171 ? 11.492 28.703 -12.031 1 93.38 171 THR A CA 1
ATOM 1316 C C . THR A 1 171 ? 12.477 28.547 -10.875 1 93.38 171 THR A C 1
ATOM 1318 O O . THR A 1 171 ? 12.219 27.781 -9.938 1 93.38 171 THR A O 1
ATOM 1321 N N . LYS A 1 172 ? 13.562 29.25 -10.945 1 91.19 172 LYS A N 1
ATOM 1322 C CA . LYS A 1 172 ? 14.578 29.156 -9.898 1 91.19 172 LYS A CA 1
ATOM 1323 C C . LYS A 1 172 ? 14.055 29.688 -8.57 1 91.19 172 LYS A C 1
ATOM 1325 O O . LYS A 1 172 ? 14.391 29.172 -7.508 1 91.19 172 LYS A O 1
ATOM 1330 N N . ASP A 1 173 ? 13.289 30.734 -8.672 1 93.94 173 ASP A N 1
ATOM 1331 C CA . ASP A 1 173 ? 12.703 31.312 -7.465 1 93.94 173 ASP A CA 1
ATOM 1332 C C . ASP A 1 173 ? 11.719 30.344 -6.809 1 93.94 173 ASP A C 1
ATOM 1334 O O . ASP A 1 173 ? 11.656 30.25 -5.578 1 93.94 173 ASP A O 1
ATOM 1338 N N . VAL A 1 174 ? 11.016 29.656 -7.648 1 95.62 174 VAL A N 1
ATOM 1339 C CA . VAL A 1 174 ? 10.055 28.672 -7.16 1 95.62 174 VAL A CA 1
ATOM 1340 C C . VAL A 1 174 ? 10.781 27.562 -6.422 1 95.62 174 VAL A C 1
ATOM 1342 O O . VAL A 1 174 ? 10.344 27.125 -5.355 1 95.62 174 VAL A O 1
ATOM 1345 N N . VAL A 1 175 ? 11.898 27.109 -6.988 1 95.62 175 VAL A N 1
ATOM 1346 C CA . VAL A 1 175 ? 12.703 26.078 -6.336 1 95.62 175 VAL A CA 1
ATOM 1347 C C . VAL A 1 175 ? 13.234 26.609 -5.004 1 95.62 175 VAL A C 1
ATOM 1349 O O . VAL A 1 175 ? 13.227 25.891 -3.998 1 95.62 175 VAL A O 1
ATOM 1352 N N . GLY A 1 176 ? 13.641 27.844 -5.02 1 93.56 176 GLY A N 1
ATOM 1353 C CA . GLY A 1 176 ? 14.117 28.469 -3.797 1 93.56 176 GLY A CA 1
ATOM 1354 C C . GLY A 1 176 ? 13.062 28.531 -2.711 1 93.56 176 GLY A C 1
ATOM 1355 O O . GLY A 1 176 ? 13.359 28.328 -1.532 1 93.56 176 GLY A O 1
ATOM 1356 N N . LEU A 1 177 ? 11.867 28.828 -3.117 1 93.12 177 LEU A N 1
ATOM 1357 C CA . LEU A 1 177 ? 10.758 28.906 -2.174 1 93.12 177 LEU A CA 1
ATOM 1358 C C . LEU A 1 177 ? 10.508 27.562 -1.503 1 93.12 177 LEU A C 1
ATOM 1360 O O . LEU A 1 177 ? 10.164 27.516 -0.319 1 93.12 177 LEU A O 1
ATOM 1364 N N . PHE A 1 178 ? 10.617 26.516 -2.262 1 95.38 178 PHE A N 1
ATOM 1365 C CA . PHE A 1 178 ? 10.43 25.172 -1.701 1 95.38 178 PHE A CA 1
ATOM 1366 C C . PHE A 1 178 ? 11.398 24.938 -0.553 1 95.38 178 PHE A C 1
ATOM 1368 O O . PHE A 1 178 ? 11.008 24.438 0.505 1 95.38 178 PHE A O 1
ATOM 1375 N N . PHE A 1 179 ? 12.641 25.234 -0.769 1 93 179 PHE A N 1
ATOM 1376 C CA . PHE A 1 179 ? 13.664 24.953 0.233 1 93 179 PHE A CA 1
ATOM 1377 C C . PHE A 1 179 ? 13.516 25.875 1.438 1 93 179 PHE A C 1
ATOM 1379 O O . PHE A 1 179 ? 13.719 25.453 2.578 1 93 179 PHE A O 1
ATOM 1386 N N . GLU A 1 180 ? 13.023 27.047 1.192 1 91.19 180 GLU A N 1
ATOM 1387 C CA . GLU A 1 180 ? 12.883 28.031 2.262 1 91.19 180 GLU A CA 1
ATOM 1388 C C . GLU A 1 180 ? 11.664 27.734 3.127 1 91.19 180 GLU A C 1
ATOM 1390 O O . GLU A 1 180 ? 11.688 27.953 4.34 1 91.19 180 GLU A O 1
ATOM 1395 N N . CYS A 1 181 ? 10.656 27.219 2.488 1 91.88 181 CYS A N 1
ATOM 1396 C CA . CYS A 1 181 ? 9.383 27.156 3.201 1 91.88 181 CYS A CA 1
ATOM 1397 C C . CYS A 1 181 ? 9.023 25.703 3.545 1 91.88 181 CYS A C 1
ATOM 1399 O O . CYS A 1 181 ? 8.383 25.453 4.566 1 91.88 181 CYS A O 1
ATOM 1401 N N . ALA A 1 182 ? 9.352 24.797 2.672 1 92.62 182 ALA A N 1
ATOM 1402 C CA . ALA A 1 182 ? 8.906 23.422 2.857 1 92.62 182 ALA A CA 1
ATOM 1403 C C . ALA A 1 182 ? 10.055 22.516 3.311 1 92.62 182 ALA A C 1
ATOM 1405 O O . ALA A 1 182 ? 9.984 21.891 4.371 1 92.62 182 ALA A O 1
ATOM 1406 N N . ASN A 1 183 ? 11.148 22.562 2.619 1 93.25 183 ASN A N 1
ATOM 1407 C CA . ASN A 1 183 ? 12.25 21.641 2.865 1 93.25 183 ASN A CA 1
ATOM 1408 C C . ASN A 1 183 ? 12.906 21.891 4.219 1 93.25 183 ASN A C 1
ATOM 1410 O O . ASN A 1 183 ? 13.469 20.984 4.828 1 93.25 183 ASN A O 1
ATOM 1414 N N . ILE A 1 184 ? 12.82 23.094 4.672 1 91.12 184 ILE A N 1
ATOM 1415 C CA . ILE A 1 184 ? 13.406 23.422 5.969 1 91.12 184 ILE A CA 1
ATOM 1416 C C . ILE A 1 184 ? 12.625 22.719 7.074 1 91.12 184 ILE A C 1
ATOM 1418 O O . ILE A 1 184 ? 13.195 22.312 8.094 1 91.12 184 ILE A O 1
ATOM 1422 N N . CYS A 1 185 ? 11.281 22.562 6.906 1 90.81 185 CYS A N 1
ATOM 1423 C CA . CYS A 1 185 ? 10.406 21.938 7.898 1 90.81 185 CYS A CA 1
ATOM 1424 C C . CYS A 1 185 ? 10.32 20.438 7.676 1 90.81 185 CYS A C 1
ATOM 1426 O O . CYS A 1 185 ? 10.102 19.672 8.617 1 90.81 185 CYS A O 1
ATOM 1428 N N . PHE A 1 186 ? 10.375 20.094 6.449 1 90.38 186 PHE A N 1
ATOM 1429 C CA . PHE A 1 186 ? 10.258 18.719 5.996 1 90.38 186 PHE A CA 1
ATOM 1430 C C . PHE A 1 186 ? 11.367 18.375 5.012 1 90.38 186 PHE A C 1
ATOM 1432 O O . PHE A 1 186 ? 11.141 18.359 3.799 1 90.38 186 PHE A O 1
ATOM 1439 N N . PRO A 1 187 ? 12.469 18 5.551 1 91.19 187 PRO A N 1
ATOM 1440 C CA . PRO A 1 187 ? 13.688 17.891 4.734 1 91.19 187 PRO A CA 1
ATOM 1441 C C . PRO A 1 187 ? 13.664 16.688 3.793 1 91.19 187 PRO A C 1
ATOM 1443 O O . PRO A 1 187 ? 14.242 15.648 4.105 1 91.19 187 PRO A O 1
ATOM 1446 N N . VAL A 1 188 ? 13.164 16.906 2.646 1 89.81 188 VAL A N 1
ATOM 1447 C CA . VAL A 1 188 ? 13.125 15.875 1.608 1 89.81 188 VAL A CA 1
ATOM 1448 C C . VAL A 1 188 ? 14.492 15.742 0.954 1 89.81 188 VAL A C 1
ATOM 1450 O O . VAL A 1 188 ? 14.953 14.625 0.677 1 89.81 188 VAL A O 1
ATOM 1453 N N . PHE A 1 189 ? 15.156 16.953 0.765 1 89.69 189 PHE A N 1
ATOM 1454 C CA . PHE A 1 189 ? 16.422 16.969 0.04 1 89.69 189 PHE A CA 1
ATOM 1455 C C . PHE A 1 189 ? 17.516 17.625 0.873 1 89.69 189 PHE A C 1
ATOM 1457 O O . PHE A 1 189 ? 17.234 18.469 1.728 1 89.69 189 PHE A O 1
ATOM 1464 N N . ASP A 1 190 ? 18.656 17.078 0.573 1 84.81 190 ASP A N 1
ATOM 1465 C CA . ASP A 1 190 ? 19.797 17.922 0.915 1 84.81 190 ASP A CA 1
ATOM 1466 C C . ASP A 1 190 ? 19.906 19.109 -0.041 1 84.81 190 ASP A C 1
ATOM 1468 O O . ASP A 1 190 ? 20.125 18.938 -1.238 1 84.81 190 ASP A O 1
ATOM 1472 N N . GLU A 1 191 ? 19.766 20.25 0.486 1 88 191 GLU A N 1
ATOM 1473 C CA . GLU A 1 191 ? 19.625 21.438 -0.346 1 88 191 GLU A CA 1
ATOM 1474 C C . GLU A 1 191 ? 20.859 21.656 -1.223 1 88 191 GLU A C 1
ATOM 1476 O O . GLU A 1 191 ? 20.734 21.906 -2.422 1 88 191 GLU A O 1
ATOM 1481 N N . ALA A 1 192 ? 22.016 21.594 -0.651 1 84.62 192 ALA A N 1
ATOM 1482 C CA . ALA A 1 192 ? 23.25 21.859 -1.399 1 84.62 192 ALA A CA 1
ATOM 1483 C C . ALA A 1 192 ? 23.422 20.844 -2.529 1 84.62 192 ALA A C 1
ATOM 1485 O O . ALA A 1 192 ? 23.75 21.219 -3.66 1 84.62 192 ALA A O 1
ATOM 1486 N N . SER A 1 193 ? 23.172 19.625 -2.199 1 84 193 SER A N 1
ATOM 1487 C CA . SER A 1 193 ? 23.328 18.562 -3.195 1 84 193 SER A CA 1
ATOM 1488 C C . SER A 1 193 ? 22.297 18.703 -4.312 1 84 193 SER A C 1
ATOM 1490 O O . SER A 1 193 ? 22.609 18.516 -5.488 1 84 193 SER A O 1
ATOM 1492 N N . PHE A 1 194 ? 21.078 19.047 -3.977 1 89.94 194 PHE A N 1
ATOM 1493 C CA . PHE A 1 194 ? 20.016 19.188 -4.961 1 89.94 194 PHE A CA 1
ATOM 1494 C C . PHE A 1 194 ? 20.281 20.375 -5.879 1 89.94 194 PHE A C 1
ATOM 1496 O O . PHE A 1 194 ? 20.141 20.281 -7.098 1 89.94 194 PHE A O 1
ATOM 1503 N N . MET A 1 195 ? 20.672 21.484 -5.273 1 89.38 195 MET A N 1
ATOM 1504 C CA . MET A 1 195 ? 20.891 22.703 -6.059 1 89.38 195 MET A CA 1
ATOM 1505 C C . MET A 1 195 ? 22.078 22.531 -7.012 1 89.38 195 MET A C 1
ATOM 1507 O O . MET A 1 195 ? 22.047 23.047 -8.125 1 89.38 195 MET A O 1
ATOM 1511 N N . ASN A 1 196 ? 23.016 21.797 -6.523 1 87.38 196 ASN A N 1
ATOM 1512 C CA . ASN A 1 196 ? 24.141 21.5 -7.41 1 87.38 196 ASN A CA 1
ATOM 1513 C C . ASN A 1 196 ? 23.703 20.688 -8.617 1 87.38 196 ASN A C 1
ATOM 1515 O O . ASN A 1 196 ? 24.062 21 -9.75 1 87.38 196 ASN A O 1
ATOM 1519 N N . ALA A 1 197 ? 22.922 19.672 -8.336 1 87.25 197 ALA A N 1
ATOM 1520 C CA . ALA A 1 197 ? 22.406 18.844 -9.43 1 87.25 197 ALA A CA 1
ATOM 1521 C C . ALA A 1 197 ? 21.469 19.641 -10.328 1 87.25 197 ALA A C 1
ATOM 1523 O O . ALA A 1 197 ? 21.531 19.531 -11.555 1 87.25 197 ALA A O 1
ATOM 1524 N N . TYR A 1 198 ? 20.672 20.469 -9.758 1 91 198 TYR A N 1
ATOM 1525 C CA . TYR A 1 198 ? 19.688 21.266 -10.469 1 91 198 TYR A CA 1
ATOM 1526 C C . TYR A 1 198 ? 20.359 22.281 -11.391 1 91 198 TYR A C 1
ATOM 1528 O O . TYR A 1 198 ? 19.875 22.531 -12.492 1 91 198 TYR A O 1
ATOM 1536 N N . CYS A 1 199 ? 21.484 22.781 -10.977 1 90.31 199 CYS A N 1
ATOM 1537 C CA . CYS A 1 199 ? 22.156 23.828 -11.727 1 90.31 199 CYS A CA 1
ATOM 1538 C C . CYS A 1 199 ? 23.125 23.234 -12.75 1 90.31 199 CYS A C 1
ATOM 1540 O O . CYS A 1 199 ? 23.344 23.828 -13.812 1 90.31 199 CYS A O 1
ATOM 1542 N N . THR A 1 200 ? 23.672 22.078 -12.484 1 88.12 200 THR A N 1
ATOM 1543 C CA . THR A 1 200 ? 24.75 21.562 -13.336 1 88.12 200 THR A CA 1
ATOM 1544 C C . THR A 1 200 ? 24.25 20.406 -14.188 1 88.12 200 THR A C 1
ATOM 1546 O O . THR A 1 200 ? 24.656 20.266 -15.344 1 88.12 200 THR A O 1
ATOM 1549 N N . ARG A 1 201 ? 23.391 19.578 -13.578 1 88.5 201 ARG A N 1
ATOM 1550 C CA . ARG A 1 201 ? 22.969 18.359 -14.234 1 88.5 201 ARG A CA 1
ATOM 1551 C C . ARG A 1 201 ? 21.469 18.109 -14.016 1 88.5 201 ARG A C 1
ATOM 1553 O O . ARG A 1 201 ? 21.078 17.031 -13.539 1 88.5 201 ARG A O 1
ATOM 1560 N N . LYS A 1 202 ? 20.688 18.984 -14.445 1 87.5 202 LYS A N 1
ATOM 1561 C CA . LYS A 1 202 ? 19.25 18.906 -14.211 1 87.5 202 LYS A CA 1
ATOM 1562 C C . LYS A 1 202 ? 18.641 17.703 -14.914 1 87.5 202 LYS A C 1
ATOM 1564 O O . LYS A 1 202 ? 17.688 17.109 -14.414 1 87.5 202 LYS A O 1
ATOM 1569 N N . GLU A 1 203 ? 19.234 17.312 -16.016 1 82.5 203 GLU A N 1
ATOM 1570 C CA . GLU A 1 203 ? 18.703 16.219 -16.828 1 82.5 203 GLU A CA 1
ATOM 1571 C C . GLU A 1 203 ? 18.797 14.891 -16.078 1 82.5 203 GLU A C 1
ATOM 1573 O O . GLU A 1 203 ? 18.109 13.93 -16.422 1 82.5 203 GLU A O 1
ATOM 1578 N N . GLU A 1 204 ? 19.562 14.883 -15.047 1 80.81 204 GLU A N 1
ATOM 1579 C CA . GLU A 1 204 ? 19.734 13.656 -14.281 1 80.81 204 GLU A CA 1
ATOM 1580 C C . GLU A 1 204 ? 18.672 13.539 -13.18 1 80.81 204 GLU A C 1
ATOM 1582 O O . GLU A 1 204 ? 18.469 12.453 -12.625 1 80.81 204 GLU A O 1
ATOM 1587 N N . ILE A 1 205 ? 18.016 14.664 -12.969 1 88.06 205 ILE A N 1
ATOM 1588 C CA . ILE A 1 205 ? 16.969 14.625 -11.953 1 88.06 205 ILE A CA 1
ATOM 1589 C C . ILE A 1 205 ? 15.672 14.102 -12.57 1 88.06 205 ILE A C 1
ATOM 1591 O O . ILE A 1 205 ? 15.312 14.477 -13.688 1 88.06 205 ILE A O 1
ATOM 1595 N N . SER A 1 206 ? 14.984 13.195 -11.883 1 88.88 206 SER A N 1
ATOM 1596 C CA . SER A 1 206 ? 13.703 12.672 -12.352 1 88.88 206 SER A CA 1
ATOM 1597 C C . SER A 1 206 ? 12.75 13.805 -12.711 1 88.88 206 SER A C 1
ATOM 1599 O O . SER A 1 206 ? 12.484 14.68 -11.891 1 88.88 206 SER A O 1
ATOM 1601 N N . PRO A 1 207 ? 12.266 13.797 -13.938 1 91.38 207 PRO A N 1
ATOM 1602 C CA . PRO A 1 207 ? 11.32 14.844 -14.32 1 91.38 207 PRO A CA 1
ATOM 1603 C C . PRO A 1 207 ? 10.062 14.859 -13.453 1 91.38 207 PRO A C 1
ATOM 1605 O O . PRO A 1 207 ? 9.539 15.93 -13.141 1 91.38 207 PRO A O 1
ATOM 1608 N N . ALA A 1 208 ? 9.555 13.664 -13.133 1 93 208 ALA A N 1
ATOM 1609 C CA . ALA A 1 208 ? 8.383 13.594 -12.266 1 93 208 ALA A CA 1
ATOM 1610 C C . ALA A 1 208 ? 8.664 14.242 -10.914 1 93 208 ALA A C 1
ATOM 1612 O O . ALA A 1 208 ? 7.793 14.906 -10.344 1 93 208 ALA A O 1
ATOM 1613 N N . LEU A 1 209 ? 9.844 14.039 -10.438 1 94.44 209 LEU A N 1
ATOM 1614 C CA . LEU A 1 209 ? 10.234 14.648 -9.172 1 94.44 209 LEU A CA 1
ATOM 1615 C C . LEU A 1 209 ? 10.258 16.172 -9.281 1 94.44 209 LEU A C 1
ATOM 1617 O O . LEU A 1 209 ? 9.742 16.859 -8.406 1 94.44 209 LEU A O 1
ATOM 1621 N N . LEU A 1 210 ? 10.844 16.625 -10.352 1 95.56 210 LEU A N 1
ATOM 1622 C CA . LEU A 1 210 ? 10.922 18.062 -10.562 1 95.56 210 LEU A CA 1
ATOM 1623 C C . LEU A 1 210 ? 9.523 18.672 -10.711 1 95.56 210 LEU A C 1
ATOM 1625 O O . LEU A 1 210 ? 9.227 19.719 -10.133 1 95.56 210 LEU A O 1
ATOM 1629 N N . CYS A 1 211 ? 8.664 18 -11.469 1 96.75 211 CYS A N 1
ATOM 1630 C CA . CYS A 1 211 ? 7.301 18.469 -11.664 1 96.75 211 CYS A CA 1
ATOM 1631 C C . CYS A 1 211 ? 6.574 18.625 -10.336 1 96.75 211 CYS A C 1
ATOM 1633 O O . CYS A 1 211 ? 5.902 19.625 -10.094 1 96.75 211 CYS A O 1
ATOM 1635 N N . ASN A 1 212 ? 6.734 17.656 -9.5 1 97 212 ASN A N 1
ATOM 1636 C CA . ASN A 1 212 ? 6.008 17.672 -8.234 1 97 212 ASN A CA 1
ATOM 1637 C C . ASN A 1 212 ? 6.633 18.641 -7.242 1 97 212 ASN A C 1
ATOM 1639 O O . ASN A 1 212 ? 5.938 19.203 -6.391 1 97 212 ASN A O 1
ATOM 1643 N N . LEU A 1 213 ? 7.945 18.844 -7.398 1 97.19 213 LEU A N 1
ATOM 1644 C CA . LEU A 1 213 ? 8.57 19.891 -6.594 1 97.19 213 LEU A CA 1
ATOM 1645 C C . LEU A 1 213 ? 8.047 21.266 -6.98 1 97.19 213 LEU A C 1
ATOM 1647 O O . LEU A 1 213 ? 7.695 22.062 -6.113 1 97.19 213 LEU A O 1
ATOM 1651 N N . TYR A 1 214 ? 7.961 21.531 -8.281 1 97.31 214 TYR A N 1
ATOM 1652 C CA . TYR A 1 214 ? 7.426 22.797 -8.758 1 97.31 214 TYR A CA 1
ATOM 1653 C C . TYR A 1 214 ? 6 23.016 -8.266 1 97.31 214 TYR A C 1
ATOM 1655 O O . TYR A 1 214 ? 5.672 24.078 -7.742 1 97.31 214 TYR A O 1
ATOM 1663 N N . ALA A 1 215 ? 5.191 22 -8.422 1 96.31 215 ALA A N 1
ATOM 1664 C CA . ALA A 1 215 ? 3.785 22.109 -8.039 1 96.31 215 ALA A CA 1
ATOM 1665 C C . ALA A 1 215 ? 3.643 22.359 -6.543 1 96.31 215 ALA A C 1
ATOM 1667 O O . ALA A 1 215 ? 2.846 23.188 -6.121 1 96.31 215 ALA A O 1
ATOM 1668 N N . ASN A 1 216 ? 4.387 21.656 -5.77 1 95.75 216 ASN A N 1
ATOM 1669 C CA . ASN A 1 216 ? 4.328 21.781 -4.316 1 95.75 216 ASN A CA 1
ATOM 1670 C C . ASN A 1 216 ? 4.73 23.172 -3.855 1 95.75 216 ASN A C 1
ATOM 1672 O O . ASN A 1 216 ? 4.211 23.672 -2.857 1 95.75 216 ASN A O 1
ATOM 1676 N N . SER A 1 217 ? 5.566 23.844 -4.582 1 95.62 217 SER A N 1
ATOM 1677 C CA . SER A 1 217 ? 6.145 25.125 -4.184 1 95.62 217 SER A CA 1
ATOM 1678 C C . SER A 1 217 ? 5.184 26.266 -4.461 1 95.62 217 SER A C 1
ATOM 1680 O O . SER A 1 217 ? 5.32 27.344 -3.881 1 95.62 217 SER A O 1
ATOM 1682 N N . LEU A 1 218 ? 4.223 26.047 -5.262 1 94.56 218 LEU A N 1
ATOM 1683 C CA . LEU A 1 218 ? 3.385 27.141 -5.754 1 94.56 218 LEU A CA 1
ATOM 1684 C C . LEU A 1 218 ? 2.512 27.703 -4.641 1 94.56 218 LEU A C 1
ATOM 1686 O O . LEU A 1 218 ? 2.115 28.859 -4.684 1 94.56 218 LEU A O 1
ATOM 1690 N N . ILE A 1 219 ? 2.238 26.891 -3.627 1 92.56 219 ILE A N 1
ATOM 1691 C CA . ILE A 1 219 ? 1.382 27.344 -2.535 1 92.56 219 ILE A CA 1
ATOM 1692 C C . ILE A 1 219 ? 2.076 28.453 -1.761 1 92.56 219 ILE A C 1
ATOM 1694 O O . ILE A 1 219 ? 1.419 29.25 -1.086 1 92.56 219 ILE A O 1
ATOM 1698 N N . TYR A 1 220 ? 3.406 28.562 -1.927 1 92.56 220 TYR A N 1
ATOM 1699 C CA . TYR A 1 220 ? 4.191 29.547 -1.192 1 92.56 220 TYR A CA 1
ATOM 1700 C C . TYR A 1 220 ? 4.496 30.766 -2.064 1 92.56 220 TYR A C 1
ATOM 1702 O O . TYR A 1 220 ? 5.328 31.609 -1.706 1 92.56 220 TYR A O 1
ATOM 1710 N N . TRP A 1 221 ? 3.881 30.859 -3.18 1 92.56 221 TRP A N 1
ATOM 1711 C CA . TRP A 1 221 ? 4.148 31.906 -4.172 1 92.56 221 TRP A CA 1
ATOM 1712 C C . TRP A 1 221 ? 4.137 33.281 -3.533 1 92.56 221 TRP A C 1
ATOM 1714 O O . TRP A 1 221 ? 5.047 34.094 -3.758 1 92.56 221 TRP A O 1
ATOM 1724 N N . ASP A 1 222 ? 3.217 33.531 -2.615 1 89.5 222 ASP A N 1
ATOM 1725 C CA . ASP A 1 222 ? 3.004 34.875 -2.051 1 89.5 222 ASP A CA 1
ATOM 1726 C C . ASP A 1 222 ? 3.988 35.156 -0.916 1 89.5 222 ASP A C 1
ATOM 1728 O O . ASP A 1 222 ? 4.047 36.281 -0.399 1 89.5 222 ASP A O 1
ATOM 1732 N N . ASN A 1 223 ? 4.738 34.125 -0.56 1 89.62 223 ASN A N 1
ATOM 1733 C CA . ASN A 1 223 ? 5.754 34.344 0.469 1 89.62 223 ASN A CA 1
ATOM 1734 C C . ASN A 1 223 ? 6.953 35.125 -0.074 1 89.62 223 ASN A C 1
ATOM 1736 O O . ASN A 1 223 ? 7.754 35.656 0.696 1 89.62 223 ASN A O 1
ATOM 1740 N N . SER A 1 224 ? 7.125 35.156 -1.394 1 90.56 224 SER A N 1
ATOM 1741 C CA . SER A 1 224 ? 8.203 35.906 -2.037 1 90.56 224 SER A CA 1
ATOM 1742 C C . SER A 1 224 ? 7.723 37.281 -2.502 1 90.56 224 SER A C 1
ATOM 1744 O O . SER A 1 224 ? 6.801 37.375 -3.312 1 90.56 224 SER A O 1
ATOM 1746 N N . PRO A 1 225 ? 8.406 38.25 -2.027 1 88.56 225 PRO A N 1
ATOM 1747 C CA . PRO A 1 225 ? 8.008 39.594 -2.48 1 88.56 225 PRO A CA 1
ATOM 1748 C C . PRO A 1 225 ? 8.148 39.781 -3.99 1 88.56 225 PRO A C 1
ATOM 1750 O O . PRO A 1 225 ? 7.336 40.469 -4.617 1 88.56 225 PRO A O 1
ATOM 1753 N N . GLN A 1 226 ? 9.117 39.156 -4.496 1 88.94 226 GLN A N 1
ATOM 1754 C CA . GLN A 1 226 ? 9.352 39.25 -5.934 1 88.94 226 GLN A CA 1
ATOM 1755 C C . GLN A 1 226 ? 8.242 38.562 -6.723 1 88.94 226 GLN A C 1
ATOM 1757 O O . GLN A 1 226 ? 7.75 39.094 -7.719 1 88.94 226 GLN A O 1
ATOM 1762 N N . LEU A 1 227 ? 7.812 37.438 -6.273 1 91.25 227 LEU A N 1
ATOM 1763 C CA . LEU A 1 227 ? 6.816 36.656 -6.996 1 91.25 227 LEU A CA 1
ATOM 1764 C C . LEU A 1 227 ? 5.414 37.188 -6.746 1 91.25 227 LEU A C 1
ATOM 1766 O O . LEU A 1 227 ? 4.551 37.125 -7.621 1 91.25 227 LEU A O 1
ATOM 1770 N N . ARG A 1 228 ? 5.25 37.719 -5.605 1 88.38 228 ARG A N 1
ATOM 1771 C CA . ARG A 1 228 ? 3.939 38.25 -5.219 1 88.38 228 ARG A CA 1
ATOM 1772 C C . ARG A 1 228 ? 3.482 39.344 -6.168 1 88.38 228 ARG A C 1
ATOM 1774 O O . ARG A 1 228 ? 2.281 39.531 -6.367 1 88.38 228 ARG A O 1
ATOM 1781 N N . SER A 1 229 ? 4.441 40.031 -6.742 1 88.81 229 SER A N 1
ATOM 1782 C CA . SER A 1 229 ? 4.148 41.125 -7.637 1 88.81 229 SER A CA 1
ATOM 1783 C C . SER A 1 229 ? 3.809 40.656 -9.039 1 88.81 229 SER A C 1
ATOM 1785 O O . SER A 1 229 ? 3.365 41.406 -9.891 1 88.81 229 SER A O 1
ATOM 1787 N N . THR A 1 230 ? 4.004 39.375 -9.219 1 87.88 230 THR A N 1
ATOM 1788 C CA . THR A 1 230 ? 3.691 38.812 -10.523 1 87.88 230 THR A CA 1
ATOM 1789 C C . THR A 1 230 ? 2.428 37.938 -10.445 1 87.88 230 THR A C 1
ATOM 1791 O O . THR A 1 230 ? 1.964 37.594 -9.359 1 87.88 230 THR A O 1
ATOM 1794 N N . ARG A 1 231 ? 1.906 37.75 -11.523 1 87.31 231 ARG A N 1
ATOM 1795 C CA . ARG A 1 231 ? 0.697 36.938 -11.578 1 87.31 231 ARG A CA 1
ATOM 1796 C C . ARG A 1 231 ? 0.984 35.5 -11.141 1 87.31 231 ARG A C 1
ATOM 1798 O O . ARG A 1 231 ? 1.937 34.875 -11.617 1 87.31 231 ARG A O 1
ATOM 1805 N N . THR A 1 232 ? 0.21 35 -10.25 1 87.5 232 THR A N 1
ATOM 1806 C CA . THR A 1 232 ? 0.341 33.625 -9.773 1 87.5 232 THR A CA 1
ATOM 1807 C C . THR A 1 232 ? -0.086 32.625 -10.852 1 87.5 232 THR A C 1
ATOM 1809 O O . THR A 1 232 ? -1.149 32.781 -11.461 1 87.5 232 THR A O 1
ATOM 1812 N N . PRO A 1 233 ? 0.718 31.672 -11.109 1 90.5 233 PRO A N 1
ATOM 1813 C CA . PRO A 1 233 ? 0.327 30.641 -12.078 1 90.5 233 PRO A CA 1
ATOM 1814 C C . PRO A 1 233 ? -0.876 29.828 -11.617 1 90.5 233 PRO A C 1
ATOM 1816 O O . PRO A 1 233 ? -1.234 29.859 -10.438 1 90.5 233 PRO A O 1
ATOM 1819 N N . ASP A 1 234 ? -1.534 29.188 -12.594 1 91.44 234 ASP A N 1
ATOM 1820 C CA . ASP A 1 234 ? -2.646 28.297 -12.266 1 91.44 234 ASP A CA 1
ATOM 1821 C C . ASP A 1 234 ? -2.154 27.047 -11.531 1 91.44 234 ASP A C 1
ATOM 1823 O O . ASP A 1 234 ? -1.7 26.094 -12.164 1 91.44 234 ASP A O 1
ATOM 1827 N N . ILE A 1 235 ? -2.369 27.031 -10.305 1 90.56 235 ILE A N 1
ATOM 1828 C CA . ILE A 1 235 ? -1.835 26 -9.43 1 90.56 235 ILE A CA 1
ATOM 1829 C C . ILE A 1 235 ? -2.447 24.656 -9.797 1 90.56 235 ILE A C 1
ATOM 1831 O O . ILE A 1 235 ? -1.739 23.641 -9.898 1 90.56 235 ILE A O 1
ATOM 1835 N N . ARG A 1 236 ? -3.682 24.641 -10.078 1 87.56 236 ARG A N 1
ATOM 1836 C CA . ARG A 1 236 ? -4.379 23.391 -10.398 1 87.56 236 ARG A CA 1
ATOM 1837 C C . ARG A 1 236 ? -3.883 22.812 -11.719 1 87.56 236 ARG A C 1
ATOM 1839 O O . ARG A 1 236 ? -3.715 21.594 -11.836 1 87.56 236 ARG A O 1
ATOM 1846 N N . TYR A 1 237 ? -3.709 23.641 -12.625 1 89.62 237 TYR A N 1
ATOM 1847 C CA . TYR A 1 237 ? -3.197 23.203 -13.914 1 89.62 237 TYR A CA 1
ATOM 1848 C C . TYR A 1 237 ? -1.831 22.547 -13.766 1 89.62 237 TYR A C 1
ATOM 1850 O O . TYR A 1 237 ? -1.58 21.469 -14.336 1 89.62 237 TYR A O 1
ATOM 1858 N N . ILE A 1 238 ? -0.97 23.172 -13.047 1 93.5 238 ILE A N 1
ATOM 1859 C CA . ILE A 1 238 ? 0.383 22.656 -12.859 1 93.5 238 ILE A CA 1
ATOM 1860 C C . ILE A 1 238 ? 0.335 21.344 -12.094 1 93.5 238 ILE A C 1
ATOM 1862 O O . ILE A 1 238 ? 1.07 20.406 -12.406 1 93.5 238 ILE A O 1
ATOM 1866 N N . TRP A 1 239 ? -0.544 21.234 -11.094 1 92.31 239 TRP A N 1
ATOM 1867 C CA . TRP A 1 239 ? -0.705 19.984 -10.367 1 92.31 239 TRP A CA 1
ATOM 1868 C C . TRP A 1 239 ? -1.169 18.875 -11.297 1 92.31 239 TRP A C 1
ATOM 1870 O O . TRP A 1 239 ? -0.719 17.734 -11.18 1 92.31 239 TRP A O 1
ATOM 1880 N N . ASN A 1 240 ? -2.057 19.172 -12.211 1 86.44 240 ASN A N 1
ATOM 1881 C CA . ASN A 1 240 ? -2.525 18.172 -13.156 1 86.44 240 ASN A CA 1
ATOM 1882 C C . ASN A 1 240 ? -1.387 17.641 -14.031 1 86.44 240 ASN A C 1
ATOM 1884 O O . ASN A 1 240 ? -1.293 16.438 -14.281 1 86.44 240 ASN A O 1
ATOM 1888 N N . GLN A 1 241 ? -0.523 18.594 -14.469 1 89.88 241 GLN A N 1
ATOM 1889 C CA . GLN A 1 241 ? 0.642 18.188 -15.242 1 89.88 241 GLN A CA 1
ATOM 1890 C C . GLN A 1 241 ? 1.597 17.344 -14.406 1 89.88 241 GLN A C 1
ATOM 1892 O O . GLN A 1 241 ? 2.129 16.328 -14.891 1 89.88 241 GLN A O 1
ATOM 1897 N N . ALA A 1 242 ? 1.782 17.734 -13.211 1 93.62 242 ALA A N 1
ATOM 1898 C CA . ALA A 1 242 ? 2.688 17.016 -12.32 1 93.62 242 ALA A CA 1
ATOM 1899 C C . ALA A 1 242 ? 2.168 15.617 -12.023 1 93.62 242 ALA A C 1
ATOM 1901 O O . ALA A 1 242 ? 2.947 14.664 -11.953 1 93.62 242 ALA A O 1
ATOM 1902 N N . ASN A 1 243 ? 0.875 15.492 -11.844 1 89.31 243 ASN A N 1
ATOM 1903 C CA . ASN A 1 243 ? 0.261 14.188 -11.609 1 89.31 243 ASN A CA 1
ATOM 1904 C C . ASN A 1 243 ? 0.445 13.258 -12.805 1 89.31 243 ASN A C 1
ATOM 1906 O O . ASN A 1 243 ? 0.726 12.07 -12.641 1 89.31 243 ASN A O 1
ATOM 1910 N N . GLU A 1 244 ? 0.268 13.805 -13.961 1 85.38 244 GLU A N 1
ATOM 1911 C CA . GLU A 1 244 ? 0.457 13 -15.164 1 85.38 244 GLU A CA 1
ATOM 1912 C C . GLU A 1 244 ? 1.9 12.523 -15.289 1 85.38 244 GLU A C 1
ATOM 1914 O O . GLU A 1 244 ? 2.15 11.375 -15.68 1 85.38 244 GLU A O 1
ATOM 1919 N N . ALA A 1 245 ? 2.818 13.383 -14.977 1 89.38 245 ALA A N 1
ATOM 1920 C CA . ALA A 1 245 ? 4.23 13.008 -15.008 1 89.38 245 ALA A CA 1
ATOM 1921 C C . ALA A 1 245 ? 4.52 11.891 -14.008 1 89.38 245 ALA A C 1
ATOM 1923 O O . ALA A 1 245 ? 5.242 10.945 -14.32 1 89.38 245 ALA A O 1
ATOM 1924 N N . LEU A 1 246 ? 3.984 12.023 -12.852 1 91 246 LEU A N 1
ATOM 1925 C CA . LEU A 1 246 ? 4.215 11.047 -11.797 1 91 246 LEU A CA 1
ATOM 1926 C C . LEU A 1 246 ? 3.635 9.688 -12.18 1 91 246 LEU A C 1
ATOM 1928 O O . LEU A 1 246 ? 4.297 8.656 -12.023 1 91 246 LEU A O 1
ATOM 1932 N N . HIS A 1 247 ? 2.475 9.664 -12.695 1 82.5 247 HIS A N 1
ATOM 1933 C CA . HIS A 1 247 ? 1.831 8.406 -13.055 1 82.5 247 HIS A CA 1
ATOM 1934 C C . HIS A 1 247 ? 2.562 7.723 -14.203 1 82.5 247 HIS A C 1
ATOM 1936 O O . HIS A 1 247 ? 2.646 6.492 -14.25 1 82.5 247 HIS A O 1
ATOM 1942 N N . SER A 1 248 ? 3.027 8.531 -15.039 1 80 248 SER A N 1
ATOM 1943 C CA . SER A 1 248 ? 3.801 7.973 -16.141 1 80 248 SER A CA 1
ATOM 1944 C C . SER A 1 248 ? 5.098 7.34 -15.648 1 80 248 SER A C 1
ATOM 1946 O O . SER A 1 248 ? 5.477 6.254 -16.094 1 80 248 SER A O 1
ATOM 1948 N N . GLU A 1 249 ? 5.77 7.98 -14.773 1 81.06 249 GLU A N 1
ATOM 1949 C CA . GLU A 1 249 ? 7.008 7.445 -14.219 1 81.06 249 GLU A CA 1
ATOM 1950 C C . GLU A 1 249 ? 6.75 6.18 -13.406 1 81.06 249 GLU A C 1
ATOM 1952 O O . GLU A 1 249 ? 7.562 5.25 -13.422 1 81.06 249 GLU A O 1
ATOM 1957 N N . LEU A 1 250 ? 5.711 6.152 -12.703 1 79.12 250 LEU A N 1
ATOM 1958 C CA . LEU A 1 250 ? 5.355 4.984 -11.898 1 79.12 250 LEU A CA 1
ATOM 1959 C C . LEU A 1 250 ? 5.191 3.752 -12.781 1 79.12 250 LEU A C 1
ATOM 1961 O O . LEU A 1 250 ? 5.539 2.641 -12.375 1 79.12 250 LEU A O 1
ATOM 1965 N N . PHE A 1 251 ? 4.688 3.926 -13.906 1 72.81 251 PHE A N 1
ATOM 1966 C CA . PHE A 1 251 ? 4.469 2.818 -14.836 1 72.81 251 PHE A CA 1
ATOM 1967 C C . PHE A 1 251 ? 5.781 2.365 -15.461 1 72.81 251 PHE A C 1
ATOM 1969 O O . PHE A 1 251 ? 5.961 1.182 -15.75 1 72.81 251 PHE A O 1
ATOM 1976 N N . LEU A 1 252 ? 6.68 3.279 -15.57 1 66.88 252 LEU A N 1
ATOM 1977 C CA . LEU A 1 252 ? 7.863 2.992 -16.375 1 66.88 252 LEU A CA 1
ATOM 1978 C C . LEU A 1 252 ? 9.031 2.566 -15.492 1 66.88 252 LEU A C 1
ATOM 1980 O O . LEU A 1 252 ? 9.617 1.5 -15.695 1 66.88 252 LEU A O 1
ATOM 1984 N N . SER A 1 253 ? 9.359 3.395 -14.492 1 68.12 253 SER A N 1
ATOM 1985 C CA . SER A 1 253 ? 10.609 3.199 -13.766 1 68.12 253 SER A CA 1
ATOM 1986 C C . SER A 1 253 ? 10.5 3.705 -12.328 1 68.12 253 SER A C 1
ATOM 1988 O O . SER A 1 253 ? 11.078 4.734 -11.977 1 68.12 253 SER A O 1
ATOM 1990 N N . PRO A 1 254 ? 9.922 2.857 -11.594 1 79.56 254 PRO A N 1
ATOM 1991 C CA . PRO A 1 254 ? 9.812 3.393 -10.234 1 79.56 254 PRO A CA 1
ATOM 1992 C C . PRO A 1 254 ? 11.102 3.225 -9.43 1 79.56 254 PRO A C 1
ATOM 1994 O O . PRO A 1 254 ? 11.797 2.215 -9.578 1 79.56 254 PRO A O 1
ATOM 1997 N N . GLY A 1 255 ? 11.562 4.23 -8.781 1 83.56 255 GLY A N 1
ATOM 1998 C CA . GLY A 1 255 ? 12.711 4.262 -7.887 1 83.56 255 GLY A CA 1
ATOM 1999 C C . GLY A 1 255 ? 12.5 5.152 -6.676 1 83.56 255 GLY A C 1
ATOM 2000 O O . GLY A 1 255 ? 11.367 5.496 -6.34 1 83.56 255 GLY A O 1
ATOM 2001 N N . ILE A 1 256 ? 13.539 5.461 -6.016 1 88.5 256 ILE A N 1
ATOM 2002 C CA . ILE A 1 256 ? 13.453 6.293 -4.82 1 88.5 256 ILE A CA 1
ATOM 2003 C C . ILE A 1 256 ? 12.922 7.68 -5.195 1 88.5 256 ILE A C 1
ATOM 2005 O O . ILE A 1 256 ? 12.156 8.281 -4.441 1 88.5 256 ILE A O 1
ATOM 2009 N N . SER A 1 257 ? 13.328 8.156 -6.402 1 89.31 257 SER A N 1
ATOM 2010 C CA . SER A 1 257 ? 12.844 9.445 -6.875 1 89.31 257 SER A CA 1
ATOM 2011 C C . SER A 1 257 ? 11.328 9.453 -7.023 1 89.31 257 SER A C 1
ATOM 2013 O O . SER A 1 257 ? 10.672 10.453 -6.742 1 89.31 257 SER A O 1
ATOM 2015 N N . THR A 1 258 ? 10.789 8.344 -7.461 1 91.38 258 THR A N 1
ATOM 2016 C CA . THR A 1 258 ? 9.344 8.227 -7.594 1 91.38 258 THR A CA 1
ATOM 2017 C C . THR A 1 258 ? 8.664 8.305 -6.23 1 91.38 258 THR A C 1
ATOM 2019 O O . THR A 1 258 ? 7.617 8.938 -6.082 1 91.38 258 THR A O 1
ATOM 2022 N N . VAL A 1 259 ? 9.297 7.629 -5.246 1 94.44 259 VAL A N 1
ATOM 2023 C CA . VAL A 1 259 ? 8.773 7.68 -3.885 1 94.44 259 VAL A CA 1
ATOM 2024 C C . VAL A 1 259 ? 8.766 9.125 -3.387 1 94.44 259 VAL A C 1
ATOM 2026 O O . VAL A 1 259 ? 7.762 9.586 -2.838 1 94.44 259 VAL A O 1
ATOM 2029 N N . LEU A 1 260 ? 9.844 9.836 -3.625 1 95.31 260 LEU A N 1
ATOM 2030 C CA . LEU A 1 260 ? 9.938 11.227 -3.195 1 95.31 260 LEU A CA 1
ATOM 2031 C C . LEU A 1 260 ? 8.898 12.086 -3.906 1 95.31 260 LEU A C 1
ATOM 2033 O O . LEU A 1 260 ? 8.266 12.945 -3.289 1 95.31 260 LEU A O 1
ATOM 2037 N N . ALA A 1 261 ? 8.734 11.836 -5.184 1 95.06 261 ALA A N 1
ATOM 2038 C CA . ALA A 1 261 ? 7.727 12.57 -5.945 1 95.06 261 ALA A CA 1
ATOM 2039 C C . ALA A 1 261 ? 6.332 12.328 -5.383 1 95.06 261 ALA A C 1
ATOM 2041 O O . ALA A 1 261 ? 5.52 13.258 -5.297 1 95.06 261 ALA A O 1
ATOM 2042 N N . MET A 1 262 ? 6.062 11.109 -5.023 1 95.19 262 MET A N 1
ATOM 2043 C CA . MET A 1 262 ? 4.766 10.773 -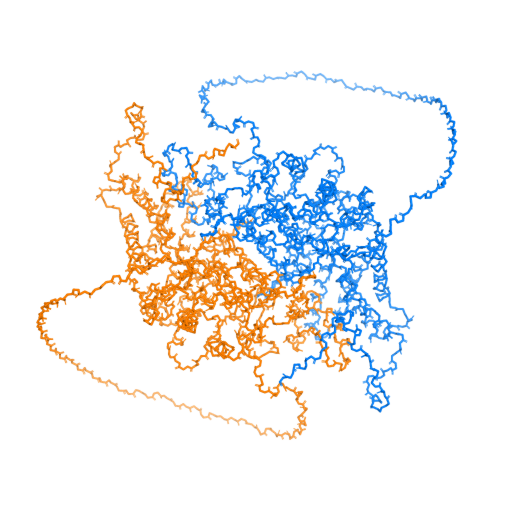4.449 1 95.19 262 MET A CA 1
ATOM 2044 C C . MET A 1 262 ? 4.559 11.484 -3.115 1 95.19 262 MET A C 1
ATOM 2046 O O . MET A 1 262 ? 3.459 11.961 -2.824 1 95.19 262 MET A O 1
ATOM 2050 N N . LEU A 1 263 ? 5.559 11.555 -2.318 1 95.31 263 LEU A N 1
ATOM 2051 C CA . LEU A 1 263 ? 5.449 12.219 -1.025 1 95.31 263 LEU A CA 1
ATOM 2052 C C . LEU A 1 263 ? 5.188 13.711 -1.202 1 95.31 263 LEU A C 1
ATOM 2054 O O . LEU A 1 263 ? 4.371 14.289 -0.483 1 95.31 263 LEU A O 1
ATOM 2058 N N . LEU A 1 264 ? 5.898 14.273 -2.18 1 95.88 264 LEU A N 1
ATOM 2059 C CA . LEU A 1 264 ? 5.656 15.68 -2.48 1 95.88 264 LEU A CA 1
ATOM 2060 C C . LEU A 1 264 ? 4.23 15.891 -2.971 1 95.88 264 LEU A C 1
ATOM 2062 O O . LEU A 1 264 ? 3.611 16.922 -2.666 1 95.88 264 LEU A O 1
ATOM 2066 N N . ASN A 1 265 ? 3.764 14.953 -3.736 1 94.56 265 ASN A N 1
ATOM 2067 C CA . ASN A 1 265 ? 2.41 15.031 -4.273 1 94.56 265 ASN A CA 1
ATOM 2068 C C . ASN A 1 265 ? 1.361 14.938 -3.168 1 94.56 265 ASN A C 1
ATOM 2070 O O . ASN A 1 265 ? 0.455 15.766 -3.092 1 94.56 265 ASN A O 1
ATOM 2074 N N . VAL A 1 266 ? 1.508 13.961 -2.297 1 93.56 266 VAL A N 1
ATOM 2075 C CA . VAL A 1 266 ? 0.555 13.719 -1.219 1 93.56 266 VAL A CA 1
ATOM 2076 C C . VAL A 1 266 ? 0.526 14.922 -0.277 1 93.56 266 VAL A C 1
ATOM 2078 O O . VAL A 1 266 ? -0.526 15.273 0.263 1 93.56 266 VAL A O 1
ATOM 2081 N N . CYS A 1 267 ? 1.63 15.57 -0.182 1 92.31 267 CYS A N 1
ATOM 2082 C CA . CYS A 1 267 ? 1.741 16.734 0.696 1 92.31 267 CYS A CA 1
ATOM 2083 C C . CYS A 1 267 ? 1.37 18.016 -0.042 1 92.31 267 CYS A C 1
ATOM 2085 O O . CYS A 1 267 ? 1.563 19.109 0.479 1 92.31 267 CYS A O 1
ATOM 2087 N N . GLY A 1 268 ? 0.903 17.844 -1.211 1 91.31 268 GLY A N 1
ATOM 2088 C CA . GLY A 1 268 ? 0.561 19 -2.012 1 91.31 268 GLY A CA 1
ATOM 2089 C C . GLY A 1 268 ? -0.647 19.75 -1.486 1 91.31 268 GLY A C 1
ATOM 2090 O O . GLY A 1 268 ? -1.577 19.156 -0.95 1 91.31 268 GLY A O 1
ATOM 2091 N N . ARG A 1 269 ? -0.601 21.016 -1.597 1 90.69 269 ARG A N 1
ATOM 2092 C CA . ARG A 1 269 ? -1.694 21.906 -1.199 1 90.69 269 ARG A CA 1
ATOM 2093 C C . ARG A 1 269 ? -2.221 22.688 -2.391 1 90.69 269 ARG A C 1
ATOM 2095 O O . ARG A 1 269 ? -1.441 23.156 -3.223 1 90.69 269 ARG A O 1
ATOM 2102 N N . PRO A 1 270 ? -3.434 22.906 -2.592 1 88.5 270 PRO A N 1
ATOM 2103 C CA . PRO A 1 270 ? -4.504 22.344 -1.767 1 88.5 270 PRO A CA 1
ATOM 2104 C C . PRO A 1 270 ? -4.719 20.844 -2.018 1 88.5 270 PRO A C 1
ATOM 2106 O O . PRO A 1 270 ? -4.602 20.391 -3.154 1 88.5 270 PRO A O 1
ATOM 2109 N N . SER A 1 271 ? -4.965 20.141 -0.958 1 83.75 271 SER A N 1
ATOM 2110 C CA . SER A 1 271 ? -5.211 18.703 -1.076 1 83.75 271 SER A CA 1
ATOM 2111 C C . SER A 1 271 ? -6.613 18.422 -1.599 1 83.75 271 SER A C 1
ATOM 2113 O O . SER A 1 271 ? -7.59 18.984 -1.109 1 83.75 271 SER A O 1
ATOM 2115 N N . THR A 1 272 ? -6.738 17.547 -2.639 1 71.62 272 THR A N 1
ATOM 2116 C CA . THR A 1 272 ? -8.055 17.453 -3.26 1 71.62 272 THR A CA 1
ATOM 2117 C C . THR A 1 272 ? -8.516 15.992 -3.334 1 71.62 272 THR A C 1
ATOM 2119 O O . THR A 1 272 ? -9.688 15.719 -3.602 1 71.62 272 THR A O 1
ATOM 2122 N N . SER A 1 273 ? -7.695 15.039 -3.107 1 77.56 273 SER A N 1
ATOM 2123 C CA . SER A 1 273 ? -8.156 13.68 -3.361 1 77.56 273 SER A CA 1
ATOM 2124 C C . SER A 1 273 ? -7.723 12.734 -2.244 1 77.56 273 SER A C 1
ATOM 2126 O O . SER A 1 273 ? -6.57 12.297 -2.199 1 77.56 273 SER A O 1
ATOM 2128 N N . ILE A 1 274 ? -8.727 12.32 -1.48 1 82.19 274 ILE A N 1
ATOM 2129 C CA . ILE A 1 274 ? -8.445 11.43 -0.359 1 82.19 274 ILE A CA 1
ATOM 2130 C C . ILE A 1 274 ? -8.078 10.047 -0.881 1 82.19 274 ILE A C 1
ATOM 2132 O O . ILE A 1 274 ? -7.098 9.445 -0.427 1 82.19 274 ILE A O 1
ATOM 2136 N N . PHE A 1 275 ? -8.805 9.508 -1.95 1 82 275 PHE A N 1
ATOM 2137 C CA . PHE A 1 275 ? -8.531 8.195 -2.52 1 82 275 PHE A CA 1
ATOM 2138 C C . PHE A 1 275 ? -7.168 8.18 -3.205 1 82 275 PHE A C 1
ATOM 2140 O O . PHE A 1 275 ? -6.387 7.246 -3.018 1 82 275 PHE A O 1
ATOM 2147 N N . GLY A 1 276 ? -6.973 9.234 -3.947 1 84.94 276 GLY A N 1
ATOM 2148 C CA . GLY A 1 276 ? -5.699 9.328 -4.645 1 84.94 276 GLY A CA 1
ATOM 2149 C C . GLY A 1 276 ? -4.508 9.367 -3.705 1 84.94 276 GLY A C 1
ATOM 2150 O O . GLY A 1 276 ? -3.514 8.672 -3.922 1 84.94 276 GLY A O 1
ATOM 2151 N N . ASN A 1 277 ? -4.645 10.203 -2.676 1 89.38 277 ASN A N 1
ATOM 2152 C CA . ASN A 1 277 ? -3.57 10.32 -1.695 1 89.38 277 ASN A CA 1
ATOM 2153 C C . ASN A 1 277 ? -3.352 9.008 -0.948 1 89.38 277 ASN A C 1
ATOM 2155 O O . ASN A 1 277 ? -2.213 8.57 -0.769 1 89.38 277 ASN A O 1
ATOM 2159 N N . GLY A 1 278 ? -4.488 8.391 -0.534 1 90.5 278 GLY A N 1
ATOM 2160 C CA . GLY A 1 278 ? -4.367 7.105 0.134 1 90.5 278 GLY A CA 1
ATOM 2161 C C . GLY A 1 278 ? -3.699 6.047 -0.724 1 90.5 278 GLY A C 1
ATOM 2162 O O . GLY A 1 278 ? -2.826 5.316 -0.25 1 90.5 278 GLY A O 1
ATOM 2163 N N . GLY A 1 279 ? -4.137 5.98 -1.976 1 91.44 279 GLY A N 1
ATOM 2164 C CA . GLY A 1 279 ? -3.529 5.047 -2.908 1 91.44 279 GLY A CA 1
ATOM 2165 C C . GLY A 1 279 ? -2.049 5.301 -3.125 1 91.44 279 GLY A C 1
ATOM 2166 O O . GLY A 1 279 ? -1.255 4.359 -3.18 1 91.44 279 GLY A O 1
ATOM 2167 N N . MET A 1 280 ? -1.676 6.52 -3.234 1 92.56 280 MET A N 1
ATOM 2168 C CA . MET A 1 280 ? -0.278 6.883 -3.453 1 92.56 280 MET A CA 1
ATOM 2169 C C . MET A 1 280 ? 0.579 6.5 -2.25 1 92.56 280 MET A C 1
ATOM 2171 O O . MET A 1 280 ? 1.721 6.066 -2.41 1 92.56 280 MET A O 1
ATOM 2175 N N . VAL A 1 281 ? 0.023 6.723 -1.086 1 95.88 281 VAL A N 1
ATOM 2176 C CA . VAL A 1 281 ? 0.755 6.316 0.108 1 95.88 281 VAL A CA 1
ATOM 2177 C C . VAL A 1 281 ? 0.969 4.805 0.094 1 95.88 281 VAL A C 1
ATOM 2179 O O . VAL A 1 281 ? 2.061 4.324 0.403 1 95.88 281 VAL A O 1
ATOM 2182 N N . GLY A 1 282 ? -0.071 4.043 -0.282 1 95.75 282 GLY A N 1
ATOM 2183 C CA . GLY A 1 282 ? 0.074 2.6 -0.395 1 95.75 282 GLY A CA 1
ATOM 2184 C C . GLY A 1 282 ? 1.165 2.184 -1.363 1 95.75 282 GLY A C 1
ATOM 2185 O O . GLY A 1 282 ? 1.965 1.296 -1.061 1 95.75 282 GLY A O 1
ATOM 2186 N N . THR A 1 283 ? 1.178 2.812 -2.508 1 94.88 283 THR A N 1
ATOM 2187 C CA . THR A 1 283 ? 2.201 2.533 -3.508 1 94.88 283 THR A CA 1
ATOM 2188 C C . THR A 1 283 ? 3.588 2.895 -2.98 1 94.88 283 THR A C 1
ATOM 2190 O O . THR A 1 283 ? 4.547 2.146 -3.182 1 94.88 283 THR A O 1
ATOM 2193 N N . ALA A 1 284 ? 3.693 4.043 -2.34 1 96.5 284 ALA A N 1
ATOM 2194 C CA . ALA A 1 284 ? 4.973 4.488 -1.799 1 96.5 284 ALA A CA 1
ATOM 2195 C C . ALA A 1 284 ? 5.516 3.496 -0.774 1 96.5 284 ALA A C 1
ATOM 2197 O O . ALA A 1 284 ? 6.715 3.219 -0.741 1 96.5 284 ALA A O 1
ATOM 2198 N N . VAL A 1 285 ? 4.656 2.973 0.075 1 97.44 285 VAL A N 1
ATOM 2199 C CA . VAL A 1 285 ? 5.066 1.993 1.076 1 97.44 285 VAL A CA 1
ATOM 2200 C C . VAL A 1 285 ? 5.582 0.732 0.385 1 97.44 285 VAL A C 1
ATOM 2202 O O . VAL A 1 285 ? 6.645 0.215 0.738 1 97.44 285 VAL A O 1
ATOM 2205 N N . ALA A 1 286 ? 4.84 0.264 -0.594 1 95.44 286 ALA A N 1
ATOM 2206 C CA . ALA A 1 286 ? 5.234 -0.94 -1.32 1 95.44 286 ALA A CA 1
ATOM 2207 C C . ALA A 1 286 ? 6.59 -0.754 -1.995 1 95.44 286 ALA A C 1
ATOM 2209 O O . ALA A 1 286 ? 7.461 -1.62 -1.897 1 95.44 286 ALA A O 1
ATOM 2210 N N . LEU A 1 287 ? 6.773 0.344 -2.648 1 92.56 287 LEU A N 1
ATOM 2211 C CA . LEU A 1 287 ? 8.023 0.617 -3.344 1 92.56 287 LEU A CA 1
ATOM 2212 C C . LEU A 1 287 ? 9.18 0.761 -2.355 1 92.56 287 LEU A C 1
ATOM 2214 O O . LEU A 1 287 ? 10.289 0.293 -2.617 1 92.56 287 LEU A O 1
ATOM 2218 N N . SER A 1 288 ? 8.93 1.429 -1.233 1 95.19 288 SER A N 1
ATOM 2219 C CA . SER A 1 288 ? 9.961 1.602 -0.218 1 95.19 288 SER A CA 1
ATOM 2220 C C . SER A 1 288 ? 10.445 0.256 0.314 1 95.19 288 SER A C 1
ATOM 2222 O O . SER A 1 288 ? 11.641 0.064 0.539 1 95.19 288 SER A O 1
ATOM 2224 N N . ASN A 1 289 ? 9.523 -0.641 0.523 1 93.12 289 ASN A N 1
ATOM 2225 C CA . ASN A 1 289 ? 9.898 -1.986 0.946 1 93.12 289 ASN A CA 1
ATOM 2226 C C . ASN A 1 289 ? 10.719 -2.699 -0.121 1 93.12 289 ASN A C 1
ATOM 2228 O O . ASN A 1 289 ? 11.703 -3.375 0.195 1 93.12 289 ASN A O 1
ATOM 2232 N N . ALA A 1 290 ? 10.266 -2.525 -1.353 1 88.38 290 ALA A N 1
ATOM 2233 C CA . ALA A 1 290 ? 10.969 -3.168 -2.463 1 88.38 290 ALA A CA 1
ATOM 2234 C C . ALA A 1 290 ? 12.391 -2.633 -2.6 1 88.38 290 ALA A C 1
ATOM 2236 O O . ALA A 1 290 ? 13.297 -3.363 -3.002 1 88.38 290 ALA A O 1
ATOM 2237 N N . LEU A 1 291 ? 12.586 -1.366 -2.227 1 86.69 291 LEU A N 1
ATOM 2238 C CA . LEU A 1 291 ? 13.875 -0.708 -2.375 1 86.69 291 LEU A CA 1
ATOM 2239 C C . LEU A 1 291 ? 14.727 -0.891 -1.122 1 86.69 291 LEU A C 1
ATOM 2241 O O . LEU A 1 291 ? 15.852 -0.392 -1.051 1 86.69 291 LEU A O 1
ATOM 2245 N N . GLY A 1 292 ? 14.258 -1.561 -0.109 1 88.38 292 GLY A N 1
ATOM 2246 C CA . GLY A 1 292 ? 14.992 -1.882 1.105 1 88.38 292 GLY A CA 1
ATOM 2247 C C . GLY A 1 292 ? 15.109 -0.709 2.061 1 88.38 292 GLY A C 1
ATOM 2248 O O . GLY A 1 292 ? 15.977 -0.693 2.932 1 88.38 292 GLY A O 1
ATOM 2249 N N . LEU A 1 293 ? 14.219 0.304 1.871 1 93.06 293 LEU A N 1
ATOM 2250 C CA . LEU A 1 293 ? 14.289 1.497 2.709 1 93.06 293 LEU A CA 1
ATOM 2251 C C . LEU A 1 293 ? 13.836 1.19 4.133 1 93.06 293 LEU A C 1
ATOM 2253 O O . LEU A 1 293 ? 14.117 1.96 5.055 1 93.06 293 LEU A O 1
ATOM 2257 N N . ASN A 1 294 ? 13.094 0.117 4.352 1 95.12 294 ASN A N 1
ATOM 2258 C CA . ASN A 1 294 ? 12.562 -0.233 5.664 1 95.12 294 ASN A CA 1
ATOM 2259 C C . ASN A 1 294 ? 13.625 -0.892 6.543 1 95.12 294 ASN A C 1
ATOM 2261 O O . ASN A 1 294 ? 13.336 -1.288 7.672 1 95.12 294 ASN A O 1
ATOM 2265 N N . ARG A 1 295 ? 14.805 -0.999 6.012 1 90.38 295 ARG A N 1
ATOM 2266 C CA . ARG A 1 295 ? 15.859 -1.679 6.758 1 90.38 295 ARG A CA 1
ATOM 2267 C C . ARG A 1 295 ? 16.938 -0.697 7.195 1 90.38 295 ARG A C 1
ATOM 2269 O O . ARG A 1 295 ? 17.281 0.234 6.461 1 90.38 295 ARG A O 1
ATOM 2276 N N . ASP A 1 296 ? 17.547 -0.961 8.359 1 90.75 296 ASP A N 1
ATOM 2277 C CA . ASP A 1 296 ? 18.594 -0.114 8.93 1 90.75 296 ASP A CA 1
ATOM 2278 C C . ASP A 1 296 ? 19.875 -0.18 8.094 1 90.75 296 ASP A C 1
ATOM 2280 O O . ASP A 1 296 ? 20.531 -1.218 8.055 1 90.75 296 ASP A O 1
ATOM 2284 N N . PRO A 1 297 ? 20.234 0.926 7.453 1 89.19 297 PRO A N 1
ATOM 2285 C CA . PRO A 1 297 ? 21.438 0.917 6.602 1 89.19 297 PRO A CA 1
ATOM 2286 C C . PRO A 1 297 ? 22.719 1.201 7.375 1 89.19 297 PRO A C 1
ATOM 2288 O O . PRO A 1 297 ? 23.797 1.305 6.781 1 89.19 297 PRO A O 1
ATOM 2291 N N . SER A 1 298 ? 22.719 1.31 8.648 1 85.62 298 SER A N 1
ATOM 2292 C CA . SER A 1 298 ? 23.844 1.773 9.461 1 85.62 298 SER A CA 1
ATOM 2293 C C . SER A 1 298 ? 25.062 0.894 9.25 1 85.62 298 SER A C 1
ATOM 2295 O O . SER A 1 298 ? 26.203 1.384 9.266 1 85.62 298 SER A O 1
ATOM 2297 N N . GLN A 1 299 ? 24.875 -0.37 9.008 1 82.44 299 GLN A N 1
ATOM 2298 C CA . GLN A 1 299 ? 26 -1.288 8.898 1 82.44 299 GLN A CA 1
ATOM 2299 C C . GLN A 1 299 ? 26.297 -1.63 7.438 1 82.44 299 GLN A C 1
ATOM 2301 O O . GLN A 1 299 ? 27.094 -2.518 7.152 1 82.44 299 GLN A O 1
ATOM 2306 N N . TRP A 1 300 ? 25.562 -0.914 6.562 1 79.75 300 TRP A N 1
ATOM 2307 C CA . TRP A 1 300 ? 25.781 -1.164 5.141 1 79.75 300 TRP A CA 1
ATOM 2308 C C . TRP A 1 300 ? 27.062 -0.501 4.66 1 79.75 300 TRP A C 1
ATOM 2310 O O . TRP A 1 300 ? 27.5 0.514 5.215 1 79.75 300 TRP A O 1
ATOM 2320 N N . ASN A 1 301 ? 27.672 -1.082 3.664 1 78.88 301 ASN A N 1
ATOM 2321 C CA . ASN A 1 301 ? 28.875 -0.525 3.08 1 78.88 301 ASN A CA 1
ATOM 2322 C C . ASN A 1 301 ? 28.562 0.538 2.033 1 78.88 301 ASN A C 1
ATOM 2324 O O . ASN A 1 301 ? 28.906 0.381 0.859 1 78.88 301 ASN A O 1
ATOM 2328 N N . ILE A 1 302 ? 27.906 1.61 2.453 1 80.31 302 ILE A N 1
ATOM 2329 C CA . ILE A 1 302 ? 27.562 2.758 1.618 1 80.31 302 ILE A CA 1
ATOM 2330 C C . ILE A 1 302 ? 28 4.047 2.307 1 80.31 302 ILE A C 1
ATOM 2332 O O . ILE A 1 302 ? 28.438 4.023 3.461 1 80.31 302 ILE A O 1
ATOM 2336 N N . SER A 1 303 ? 27.984 5.152 1.606 1 82.94 303 SER A N 1
ATOM 2337 C CA . SER A 1 303 ? 28.469 6.426 2.137 1 82.94 303 SER A CA 1
ATOM 2338 C C . SER A 1 303 ? 27.547 6.949 3.234 1 82.94 303 SER A C 1
ATOM 2340 O O . SER A 1 303 ? 26.359 6.613 3.27 1 82.94 303 SER A O 1
ATOM 2342 N N . ALA A 1 304 ? 28.031 7.672 4.113 1 83.94 304 ALA A N 1
ATOM 2343 C CA . ALA A 1 304 ? 27.281 8.211 5.246 1 83.94 304 ALA A CA 1
ATOM 2344 C C . ALA A 1 304 ? 26.125 9.094 4.77 1 83.94 304 ALA A C 1
ATOM 2346 O O . ALA A 1 304 ? 25.016 9 5.289 1 83.94 304 ALA A O 1
ATOM 2347 N N . PRO A 1 305 ? 26.375 9.875 3.762 1 82.25 305 PRO A N 1
ATOM 2348 C CA . PRO A 1 305 ? 25.25 10.68 3.271 1 82.25 305 PRO A CA 1
ATOM 2349 C C . PRO A 1 305 ? 24.125 9.82 2.711 1 82.25 305 PRO A C 1
ATOM 2351 O O . PRO A 1 305 ? 22.953 10.164 2.869 1 82.25 305 PRO A O 1
ATOM 2354 N N . GLU A 1 306 ? 24.484 8.75 2.117 1 84.88 306 GLU A N 1
ATOM 2355 C CA . GLU A 1 306 ? 23.453 7.863 1.585 1 84.88 306 GLU A CA 1
ATOM 2356 C C . GLU A 1 306 ? 22.672 7.18 2.709 1 84.88 306 GLU A C 1
ATOM 2358 O O . GLU A 1 306 ? 21.469 6.98 2.602 1 84.88 306 GLU A O 1
ATOM 2363 N N . LYS A 1 307 ? 23.453 6.812 3.73 1 87.69 307 LYS A N 1
ATOM 2364 C CA . LYS A 1 307 ? 22.781 6.227 4.891 1 87.69 307 LYS A CA 1
ATOM 2365 C C . LYS A 1 307 ? 21.766 7.191 5.48 1 87.69 307 LYS A C 1
ATOM 2367 O O . LYS A 1 307 ? 20.609 6.809 5.73 1 87.69 307 LYS A O 1
ATOM 2372 N N . GLY A 1 308 ? 22.234 8.406 5.652 1 89.5 308 GLY A N 1
ATOM 2373 C CA . GLY A 1 308 ? 21.344 9.43 6.184 1 89.5 308 GLY A CA 1
ATOM 2374 C C . GLY A 1 308 ? 20.141 9.695 5.289 1 89.5 308 GLY A C 1
ATOM 2375 O O . GLY A 1 308 ? 19.031 9.898 5.773 1 89.5 308 GLY A O 1
ATOM 2376 N N . PHE A 1 309 ? 20.422 9.648 4.051 1 90.62 309 PHE A N 1
ATOM 2377 C CA . PHE A 1 309 ? 19.359 9.883 3.061 1 90.62 309 PHE A CA 1
ATOM 2378 C C . PHE A 1 309 ? 18.312 8.781 3.129 1 90.62 309 PHE A C 1
ATOM 2380 O O . PHE A 1 309 ? 17.109 9.07 3.15 1 90.62 309 PHE A O 1
ATOM 2387 N N . ARG A 1 310 ? 18.672 7.531 3.193 1 91.81 310 ARG A N 1
ATOM 2388 C CA . ARG A 1 310 ? 17.75 6.398 3.244 1 91.81 310 ARG A CA 1
ATOM 2389 C C . ARG A 1 310 ? 16.906 6.438 4.512 1 91.81 310 ARG A C 1
ATOM 2391 O O . ARG A 1 310 ? 15.695 6.199 4.461 1 91.81 310 ARG A O 1
ATOM 2398 N N . ILE A 1 311 ? 17.562 6.75 5.613 1 95 311 ILE A N 1
ATOM 2399 C CA . ILE A 1 311 ? 16.844 6.832 6.883 1 95 311 ILE A CA 1
ATOM 2400 C C . ILE A 1 311 ? 15.797 7.938 6.816 1 95 311 ILE A C 1
ATOM 2402 O O . ILE A 1 311 ? 14.641 7.73 7.207 1 95 311 ILE A O 1
ATOM 2406 N N . ARG A 1 312 ? 16.172 9.047 6.305 1 94.56 312 ARG A N 1
ATOM 2407 C CA . ARG A 1 312 ? 15.266 10.188 6.219 1 94.56 312 ARG A CA 1
ATOM 2408 C C . ARG A 1 312 ? 14.07 9.875 5.316 1 94.56 312 ARG A C 1
ATOM 2410 O O . ARG A 1 312 ? 12.93 10.156 5.672 1 94.56 312 ARG A O 1
ATOM 2417 N N . VAL A 1 313 ? 14.305 9.281 4.176 1 94.5 313 VAL A N 1
ATOM 2418 C CA . VAL A 1 313 ? 13.234 8.977 3.232 1 94.5 313 VAL A CA 1
ATOM 2419 C C . VAL A 1 313 ? 12.25 7.996 3.867 1 94.5 313 VAL A C 1
ATOM 2421 O O . VAL A 1 313 ? 11.031 8.156 3.738 1 94.5 313 VAL A O 1
ATOM 2424 N N . TRP A 1 314 ? 12.781 6.973 4.527 1 96.81 314 TRP A N 1
ATOM 2425 C CA . TRP A 1 314 ? 11.906 6 5.172 1 96.81 314 TRP A CA 1
ATOM 2426 C C . TRP A 1 314 ? 10.961 6.688 6.16 1 96.81 314 TRP A C 1
ATOM 2428 O O . TRP A 1 314 ? 9.758 6.434 6.156 1 96.81 314 TRP A O 1
ATOM 2438 N N . TRP A 1 315 ? 11.5 7.527 6.949 1 97.56 315 TRP A N 1
ATOM 2439 C CA . TRP A 1 315 ? 10.672 8.148 7.984 1 97.56 315 TRP A CA 1
ATOM 2440 C C . TRP A 1 315 ? 9.695 9.148 7.379 1 97.56 315 TRP A C 1
ATOM 2442 O O . TRP A 1 315 ? 8.602 9.352 7.906 1 97.56 315 TRP A O 1
ATOM 2452 N N . LEU A 1 316 ? 10.094 9.781 6.258 1 96.88 316 LEU A N 1
ATOM 2453 C CA . LEU A 1 316 ? 9.109 10.594 5.547 1 96.88 316 LEU A CA 1
ATOM 2454 C C . LEU A 1 316 ? 7.93 9.742 5.094 1 96.88 316 LEU A C 1
ATOM 2456 O O . LEU A 1 316 ? 6.777 10.188 5.152 1 96.88 316 LEU A O 1
ATOM 2460 N N . VAL A 1 317 ? 8.211 8.531 4.648 1 97.81 317 VAL A N 1
ATOM 2461 C CA . VAL A 1 317 ? 7.16 7.613 4.23 1 97.81 317 VAL A CA 1
ATOM 2462 C C . VAL A 1 317 ? 6.305 7.227 5.434 1 97.81 317 VAL A C 1
ATOM 2464 O O . VAL A 1 317 ? 5.074 7.211 5.352 1 97.81 317 VAL A O 1
ATOM 2467 N N . VAL A 1 318 ? 6.938 6.926 6.559 1 98.19 318 VAL A N 1
ATOM 2468 C CA . VAL A 1 318 ? 6.23 6.539 7.777 1 98.19 318 VAL A CA 1
ATOM 2469 C C . VAL A 1 318 ? 5.324 7.68 8.234 1 98.19 318 VAL A C 1
ATOM 2471 O O . VAL A 1 318 ? 4.184 7.449 8.633 1 98.19 318 VAL A O 1
ATOM 2474 N N . ILE A 1 319 ? 5.844 8.852 8.164 1 97.69 319 ILE A N 1
ATOM 2475 C CA . ILE A 1 319 ? 5.082 10.031 8.562 1 97.69 319 ILE A CA 1
ATOM 2476 C C . ILE A 1 319 ? 3.811 10.125 7.719 1 97.69 319 ILE A C 1
ATOM 2478 O O . ILE A 1 319 ? 2.713 10.281 8.258 1 97.69 319 ILE A O 1
ATOM 2482 N N . HIS A 1 320 ? 3.939 10.023 6.465 1 97 320 HIS A N 1
ATOM 2483 C CA . HIS A 1 320 ? 2.773 10.125 5.594 1 97 320 HIS A CA 1
ATOM 2484 C C . HIS A 1 320 ? 1.795 8.977 5.852 1 97 320 HIS A C 1
ATOM 2486 O O . HIS A 1 320 ? 0.579 9.18 5.812 1 97 320 HIS A O 1
ATOM 2492 N N . ASP A 1 321 ? 2.297 7.82 6.074 1 97.44 321 ASP A N 1
ATOM 2493 C CA . ASP A 1 321 ? 1.44 6.672 6.352 1 97.44 321 ASP A CA 1
ATOM 2494 C C . ASP A 1 321 ? 0.592 6.906 7.598 1 97.44 321 ASP A C 1
ATOM 2496 O O . ASP A 1 321 ? -0.618 6.672 7.586 1 97.44 321 ASP A O 1
ATOM 2500 N N . ARG A 1 322 ? 1.206 7.375 8.664 1 97.75 322 ARG A N 1
ATOM 2501 C CA . ARG A 1 322 ? 0.523 7.527 9.945 1 97.75 322 ARG A CA 1
ATOM 2502 C C . ARG A 1 322 ? -0.459 8.695 9.906 1 97.75 322 ARG A C 1
ATOM 2504 O O . ARG A 1 322 ? -1.605 8.562 10.344 1 97.75 322 ARG A O 1
ATOM 2511 N N . TRP A 1 323 ? -0.011 9.75 9.406 1 97.06 323 TRP A N 1
ATOM 2512 C CA . TRP A 1 323 ? -0.858 10.938 9.461 1 97.06 323 TRP A CA 1
ATOM 2513 C C . TRP A 1 323 ? -1.992 10.844 8.445 1 97.06 323 TRP A C 1
ATOM 2515 O O . TRP A 1 323 ? -3.094 11.344 8.688 1 97.06 323 TRP A O 1
ATOM 2525 N N . CYS A 1 324 ? -1.771 10.188 7.285 1 94.75 324 CYS A N 1
ATOM 2526 C CA . CYS A 1 324 ? -2.877 9.922 6.371 1 94.75 324 CYS A CA 1
ATOM 2527 C C . CYS A 1 324 ? -3.869 8.945 6.988 1 94.75 324 CYS A C 1
ATOM 2529 O O . CYS A 1 324 ? -5.078 9.078 6.793 1 94.75 324 CYS A O 1
ATOM 2531 N N . SER A 1 325 ? -3.334 7.984 7.68 1 94.5 325 SER A N 1
ATOM 2532 C CA . SER A 1 325 ? -4.211 7.051 8.383 1 94.5 325 SER A CA 1
ATOM 2533 C C . SER A 1 325 ? -5.133 7.777 9.352 1 94.5 325 SER A C 1
ATOM 2535 O O . SER A 1 325 ? -6.34 7.527 9.375 1 94.5 325 SER A O 1
ATOM 2537 N N . LEU A 1 326 ? -4.621 8.68 10.133 1 93.81 326 LEU A N 1
ATOM 2538 C CA . LEU A 1 326 ? -5.414 9.453 11.078 1 93.81 326 LEU A CA 1
ATOM 2539 C C . LEU A 1 326 ? -6.438 10.32 10.344 1 93.81 326 LEU A C 1
ATOM 2541 O O . LEU A 1 326 ? -7.605 10.383 10.742 1 93.81 326 LEU A O 1
ATOM 2545 N N . ALA A 1 327 ? -5.988 10.93 9.289 1 91.62 327 ALA A N 1
ATOM 2546 C CA . ALA A 1 327 ? -6.809 11.906 8.578 1 91.62 327 ALA A CA 1
ATOM 2547 C C . ALA A 1 327 ? -7.945 11.219 7.82 1 91.62 327 ALA A C 1
ATOM 2549 O O . ALA A 1 327 ? -9.086 11.688 7.848 1 91.62 327 ALA A O 1
ATOM 2550 N N . TYR A 1 328 ? -7.605 10.148 7.18 1 86.94 328 TYR A N 1
ATOM 2551 C CA . TYR A 1 328 ? -8.562 9.555 6.254 1 86.94 328 TYR A CA 1
ATOM 2552 C C . TYR A 1 328 ? -9.359 8.453 6.93 1 86.94 328 TYR A C 1
ATOM 2554 O O . TYR A 1 328 ? -10.352 7.961 6.375 1 86.94 328 TYR A O 1
ATOM 2562 N N . GLY A 1 329 ? -8.977 8.016 8.094 1 87.88 329 GLY A N 1
ATOM 2563 C CA . GLY A 1 329 ? -9.75 7.027 8.844 1 87.88 329 GLY A CA 1
ATOM 2564 C C . GLY A 1 329 ? -9.57 5.613 8.32 1 87.88 329 GLY A C 1
ATOM 2565 O O . GLY A 1 329 ? -10.516 4.828 8.312 1 87.88 329 GLY A O 1
ATOM 2566 N N . THR A 1 330 ? -8.453 5.324 7.758 1 90.88 330 THR A N 1
ATOM 2567 C CA . THR A 1 330 ? -8.117 3.986 7.277 1 90.88 330 THR A CA 1
ATOM 2568 C C . THR A 1 330 ? -6.906 3.434 8.023 1 90.88 330 THR A C 1
ATOM 2570 O O . THR A 1 330 ? -6.09 4.195 8.547 1 90.88 330 THR A O 1
ATOM 2573 N N . PRO A 1 331 ? -6.766 2.113 8.094 1 92.94 331 PRO A N 1
ATOM 2574 C CA . PRO A 1 331 ? -5.633 1.533 8.82 1 92.94 331 PRO A CA 1
ATOM 2575 C C . PRO A 1 331 ? -4.289 1.895 8.195 1 92.94 331 PRO A C 1
ATOM 2577 O O . PRO A 1 331 ? -4.207 2.141 6.988 1 92.94 331 PRO A O 1
ATOM 2580 N N . LEU A 1 332 ? -3.289 1.924 9.031 1 95 332 LEU A N 1
ATOM 2581 C CA . LEU A 1 332 ? -1.934 2.166 8.547 1 95 332 LEU A CA 1
ATOM 2582 C C . LEU A 1 332 ? -1.433 0.985 7.723 1 95 332 LEU A C 1
ATOM 2584 O O . LEU A 1 332 ? -1.83 -0.158 7.961 1 95 332 LEU A O 1
ATOM 2588 N N . GLN A 1 333 ? -0.575 1.226 6.828 1 94.75 333 GLN A N 1
ATOM 2589 C CA . GLN A 1 333 ? -0.054 0.186 5.945 1 94.75 333 GLN A CA 1
ATOM 2590 C C . GLN A 1 333 ? 1.291 -0.335 6.441 1 94.75 333 GLN A C 1
ATOM 2592 O O . GLN A 1 333 ? 1.654 -1.482 6.18 1 94.75 333 GLN A O 1
ATOM 2597 N N . ILE A 1 334 ? 2.02 0.499 7.109 1 96.56 334 ILE A N 1
ATOM 2598 C CA . ILE A 1 334 ? 3.324 0.1 7.625 1 96.56 334 ILE A CA 1
ATOM 2599 C C . ILE A 1 334 ? 3.17 -0.457 9.039 1 96.56 334 ILE A C 1
ATOM 2601 O O . ILE A 1 334 ? 2.67 0.23 9.938 1 96.56 334 ILE A O 1
ATOM 2605 N N . HIS A 1 335 ? 3.656 -1.626 9.219 1 92.44 335 HIS A N 1
ATOM 2606 C CA . HIS A 1 335 ? 3.637 -2.242 10.539 1 92.44 335 HIS A CA 1
ATOM 2607 C C . HIS A 1 335 ? 4.973 -2.059 11.25 1 92.44 335 HIS A C 1
ATOM 2609 O O . HIS A 1 335 ? 6.035 -2.24 10.648 1 92.44 335 HIS A O 1
ATOM 2615 N N . ARG A 1 336 ? 4.848 -1.771 12.5 1 92.81 336 ARG A N 1
ATOM 2616 C CA . ARG A 1 336 ? 6.043 -1.445 13.273 1 92.81 336 ARG A CA 1
ATOM 2617 C C . ARG A 1 336 ? 6.984 -2.643 13.352 1 92.81 336 ARG A C 1
ATOM 2619 O O . ARG A 1 336 ? 8.203 -2.475 13.469 1 92.81 336 ARG A O 1
ATOM 2626 N N . ALA A 1 337 ? 6.461 -3.816 13.234 1 91.81 337 ALA A N 1
ATOM 2627 C CA . ALA A 1 337 ? 7.27 -5.027 13.336 1 91.81 337 ALA A CA 1
ATOM 2628 C C . ALA A 1 337 ? 8.102 -5.238 12.07 1 91.81 337 ALA A C 1
ATOM 2630 O O . ALA A 1 337 ? 9.055 -6.016 12.07 1 91.81 337 ALA A O 1
ATOM 2631 N N . GLN A 1 338 ? 7.82 -4.512 11.031 1 92.94 338 GLN A N 1
ATOM 2632 C CA . GLN A 1 338 ? 8.359 -4.863 9.727 1 92.94 338 GLN A CA 1
ATOM 2633 C C . GLN A 1 338 ? 9.484 -3.916 9.32 1 92.94 338 GLN A C 1
ATOM 2635 O O . GLN A 1 338 ? 9.914 -3.902 8.164 1 92.94 338 GLN A O 1
ATOM 2640 N N . TYR A 1 339 ? 9.93 -3.057 10.18 1 93.69 339 TYR A N 1
ATOM 2641 C CA . TYR A 1 339 ? 11.078 -2.207 9.875 1 93.69 339 TYR A CA 1
ATOM 2642 C C . TYR A 1 339 ? 11.961 -2.02 11.102 1 93.69 339 TYR A C 1
ATOM 2644 O O . TYR A 1 339 ? 11.508 -2.188 12.234 1 93.69 339 TYR A O 1
ATOM 2652 N N . ASP A 1 340 ? 13.227 -1.731 10.891 1 93.25 340 ASP A N 1
ATOM 2653 C CA . ASP A 1 340 ? 14.172 -1.521 11.977 1 93.25 340 ASP A CA 1
ATOM 2654 C C . ASP A 1 340 ? 14.992 -0.25 11.758 1 93.25 340 ASP A C 1
ATOM 2656 O O . ASP A 1 340 ? 16.094 -0.116 12.281 1 93.25 340 ASP A O 1
ATOM 2660 N N . VAL A 1 341 ? 14.539 0.648 10.961 1 95.69 341 VAL A N 1
ATOM 2661 C CA . VAL A 1 341 ? 15.242 1.887 10.633 1 95.69 341 VAL A CA 1
ATOM 2662 C C . VAL A 1 341 ? 15.266 2.801 11.859 1 95.69 341 VAL A C 1
ATOM 2664 O O . VAL A 1 341 ? 14.227 3.07 12.461 1 95.69 341 VAL A O 1
ATOM 2667 N N . PRO A 1 342 ? 16.391 3.223 12.281 1 96 342 PRO A N 1
ATOM 2668 C CA . PRO A 1 342 ? 16.453 4.129 13.43 1 96 342 PRO A CA 1
ATOM 2669 C C . PRO A 1 342 ? 15.906 5.52 13.109 1 96 342 PRO A C 1
ATOM 2671 O O . PRO A 1 342 ? 15.758 5.879 11.938 1 96 342 PRO A O 1
ATOM 2674 N N . PHE A 1 343 ? 15.617 6.305 14.156 1 96.75 343 PHE A N 1
ATOM 2675 C CA . PHE A 1 343 ? 15.203 7.691 13.969 1 96.75 343 PHE A CA 1
ATOM 2676 C C . PHE A 1 343 ? 16.328 8.516 13.367 1 96.75 343 PHE A C 1
ATOM 2678 O O . PHE A 1 343 ? 17.516 8.234 13.602 1 96.75 343 PHE A O 1
ATOM 2685 N N . PRO A 1 344 ? 15.922 9.477 12.523 1 94.62 344 PRO A N 1
ATOM 2686 C CA . PRO A 1 344 ? 16.969 10.375 12.039 1 94.62 344 PRO A CA 1
ATOM 2687 C C . PRO A 1 344 ? 17.625 11.18 13.156 1 94.62 344 PRO A C 1
ATOM 2689 O O . PRO A 1 344 ? 16.953 11.609 14.086 1 94.62 344 PRO A O 1
ATOM 2692 N N . THR A 1 345 ? 18.891 11.305 13.062 1 92 345 THR A N 1
ATOM 2693 C CA . THR A 1 345 ? 19.641 12.117 14.008 1 92 345 THR A CA 1
ATOM 2694 C C . THR A 1 345 ? 19.906 13.508 13.445 1 92 345 THR A C 1
ATOM 2696 O O . THR A 1 345 ? 19.719 13.742 12.25 1 92 345 THR A O 1
ATOM 2699 N N . MET A 1 346 ? 20.422 14.383 14.305 1 90.12 346 MET A N 1
ATOM 2700 C CA . MET A 1 346 ? 20.734 15.758 13.906 1 90.12 346 MET A CA 1
ATOM 2701 C C . MET A 1 346 ? 21.75 15.781 12.773 1 90.12 346 MET A C 1
ATOM 2703 O O . MET A 1 346 ? 21.625 16.594 11.852 1 90.12 346 MET A O 1
ATOM 2707 N N . ASP A 1 347 ? 22.594 14.844 12.758 1 85.81 347 ASP A N 1
ATOM 2708 C CA . ASP A 1 347 ? 23.656 14.805 11.758 1 85.81 347 ASP A CA 1
ATOM 2709 C C . ASP A 1 347 ? 23.109 14.438 10.383 1 85.81 347 ASP A C 1
ATOM 2711 O O . ASP A 1 347 ? 23.625 14.883 9.359 1 85.81 347 ASP A O 1
ATOM 2715 N N . TYR A 1 348 ? 22.062 13.695 10.414 1 84.75 348 TYR A N 1
ATOM 2716 C CA . TYR A 1 348 ? 21.5 13.219 9.156 1 84.75 348 TYR A CA 1
ATOM 2717 C C . TYR A 1 348 ? 20.5 14.211 8.594 1 84.75 348 TYR A C 1
ATOM 2719 O O . TYR A 1 348 ? 20.172 14.172 7.406 1 84.75 348 TYR A O 1
ATOM 2727 N N . VAL A 1 349 ? 20 15.086 9.453 1 87.12 349 VAL A N 1
ATOM 2728 C CA . VAL A 1 349 ? 18.938 16 9.023 1 87.12 349 VAL A CA 1
ATOM 2729 C C . VAL A 1 349 ? 19.547 17.359 8.656 1 87.12 349 VAL A C 1
ATOM 2731 O O . VAL A 1 349 ? 19.094 18 7.711 1 87.12 349 VAL A O 1
ATOM 2734 N N . LEU A 1 350 ? 20.641 17.641 9.328 1 80.75 350 LEU A N 1
ATOM 2735 C CA . LEU A 1 350 ? 21.234 18.953 9.156 1 80.75 350 LEU A CA 1
ATOM 2736 C C . LEU A 1 350 ? 22.109 19 7.898 1 80.75 350 LEU A C 1
ATOM 2738 O O . LEU A 1 350 ? 23.047 18.219 7.758 1 80.75 350 LEU A O 1
ATOM 2742 N N . SER A 1 351 ? 21.672 19.641 6.945 1 65.12 351 SER A N 1
ATOM 2743 C CA . SER A 1 351 ? 22.422 19.781 5.707 1 65.12 351 SER A CA 1
ATOM 2744 C C . SER A 1 351 ? 23.578 20.766 5.875 1 65.12 351 SER A C 1
ATOM 2746 O O . SER A 1 351 ? 24.641 20.594 5.262 1 65.12 351 SER A O 1
ATOM 2748 N N . SER A 1 352 ? 23.297 21.797 6.621 1 65.69 352 SER A N 1
ATOM 2749 C CA . SER A 1 352 ? 24.281 22.844 6.82 1 65.69 352 SER A CA 1
ATOM 2750 C C . SER A 1 352 ? 24.547 23.094 8.305 1 65.69 352 SER A C 1
ATOM 2752 O O . SER A 1 352 ? 23.828 23.875 8.938 1 65.69 352 SER A O 1
ATOM 2754 N N . PRO A 1 353 ? 25.594 22.453 8.719 1 66.81 353 PRO A N 1
ATOM 2755 C CA . PRO A 1 353 ? 25.859 22.656 10.148 1 66.81 353 PRO A CA 1
ATOM 2756 C C . PRO A 1 353 ? 26.297 24.078 10.461 1 66.81 353 PRO A C 1
ATOM 2758 O O . PRO A 1 353 ? 27 24.703 9.664 1 66.81 353 PRO A O 1
ATOM 2761 N N . GLY A 1 354 ? 25.531 24.734 11.383 1 69.5 354 GLY A N 1
ATOM 2762 C CA . GLY A 1 354 ? 26.031 26.016 11.867 1 69.5 354 GLY A CA 1
ATOM 2763 C C . GLY A 1 354 ? 24.938 27.078 11.953 1 69.5 354 GLY A C 1
ATOM 2764 O O . GLY A 1 354 ? 25.109 28.094 12.641 1 69.5 354 GLY A O 1
ATOM 2765 N N . MET A 1 355 ? 23.938 26.938 11.219 1 80.62 355 MET A N 1
ATOM 2766 C CA . MET A 1 355 ? 22.906 27.953 11.328 1 80.62 355 MET A CA 1
ATOM 2767 C C . MET A 1 355 ? 21.875 27.578 12.391 1 80.62 355 MET A C 1
ATOM 2769 O O . MET A 1 355 ? 21.219 26.547 12.273 1 80.62 355 MET A O 1
ATOM 2773 N N . PRO A 1 356 ? 21.703 28.406 13.297 1 82.94 356 PRO A N 1
ATOM 2774 C CA . PRO A 1 356 ? 20.812 28.094 14.414 1 82.94 356 PRO A CA 1
ATOM 2775 C C . PRO A 1 356 ? 19.375 27.812 13.961 1 82.94 356 PRO A C 1
ATOM 2777 O O . PRO A 1 356 ? 18.719 26.953 14.523 1 82.94 356 PRO A O 1
ATOM 2780 N N . SER A 1 357 ? 18.969 28.547 13.016 1 84.94 357 SER A N 1
ATOM 2781 C CA . SER A 1 357 ? 17.594 28.344 12.531 1 84.94 357 SER A CA 1
ATOM 2782 C C . SER A 1 357 ? 17.422 26.953 11.945 1 84.94 357 SER A C 1
ATOM 2784 O O . SER A 1 357 ? 16.375 26.328 12.117 1 84.94 357 SER A O 1
ATOM 2786 N N . HIS A 1 358 ? 18.438 26.453 11.297 1 87.88 358 HIS A N 1
ATOM 2787 C CA . HIS A 1 358 ? 18.391 25.125 10.703 1 87.88 358 HIS A CA 1
ATOM 2788 C C . HIS A 1 358 ? 18.453 24.047 11.781 1 87.88 358 HIS A C 1
ATOM 2790 O O . HIS A 1 358 ? 17.797 23 11.656 1 87.88 358 HIS A O 1
ATOM 2796 N N . GLU A 1 359 ? 19.188 24.328 12.773 1 90.06 359 GLU A N 1
ATOM 2797 C CA . GLU A 1 359 ? 19.266 23.375 13.883 1 90.06 359 GLU A CA 1
ATOM 2798 C C . GLU A 1 359 ? 17.938 23.281 14.617 1 90.06 359 GLU A C 1
ATOM 2800 O O . GLU A 1 359 ? 17.531 22.188 15.016 1 90.06 359 GLU A O 1
ATOM 2805 N N . ALA A 1 360 ? 17.344 24.469 14.82 1 90.75 360 ALA A N 1
ATOM 2806 C CA . ALA A 1 360 ? 16.047 24.484 15.484 1 90.75 360 ALA A CA 1
ATOM 2807 C C . ALA A 1 360 ? 15 23.75 14.656 1 90.75 360 ALA A C 1
ATOM 2809 O O . ALA A 1 360 ? 14.203 22.969 15.195 1 90.75 360 ALA A O 1
ATOM 2810 N N . ALA A 1 361 ? 15.047 24 13.375 1 92.19 361 ALA A N 1
ATOM 2811 C CA . ALA A 1 361 ? 14.102 23.328 12.477 1 92.19 361 ALA A CA 1
ATOM 2812 C C . ALA A 1 361 ? 14.305 21.828 12.477 1 92.19 361 ALA A C 1
ATOM 2814 O O . ALA A 1 361 ? 13.344 21.062 12.461 1 92.19 361 ALA A O 1
ATOM 2815 N N . ALA A 1 362 ? 15.531 21.422 12.492 1 92.94 362 ALA A N 1
ATOM 2816 C CA . ALA A 1 362 ? 15.859 20 12.523 1 92.94 362 ALA A CA 1
ATOM 2817 C C . ALA A 1 362 ? 15.344 19.344 13.805 1 92.94 362 ALA A C 1
ATOM 2819 O O . ALA A 1 362 ? 14.852 18.219 13.773 1 92.94 362 ALA A O 1
ATOM 2820 N N . SER A 1 363 ? 15.5 20.062 14.898 1 93.5 363 SER A N 1
ATOM 2821 C CA . SER A 1 363 ? 15.008 19.547 16.172 1 93.5 363 SER A CA 1
ATOM 2822 C C . SER A 1 363 ? 13.492 19.375 16.156 1 93.5 363 SER A C 1
ATOM 2824 O O . SER A 1 363 ? 12.969 18.406 16.703 1 93.5 363 SER A O 1
ATOM 2826 N N . ILE A 1 364 ? 12.852 20.297 15.562 1 95.19 364 ILE A N 1
ATOM 2827 C CA . ILE A 1 364 ? 11.398 20.234 15.453 1 95.19 364 ILE A CA 1
ATOM 2828 C C . ILE A 1 364 ? 11 19.047 14.57 1 95.19 364 ILE A C 1
ATOM 2830 O O . ILE A 1 364 ? 10.062 18.312 14.898 1 95.19 364 ILE A O 1
ATOM 2834 N N . PHE A 1 365 ? 11.703 18.875 13.508 1 96.19 365 PHE A N 1
ATOM 2835 C CA . PHE A 1 365 ? 11.414 17.75 12.617 1 96.19 365 PHE A CA 1
ATOM 2836 C C . PHE A 1 365 ? 11.594 16.422 13.336 1 96.19 365 PHE A C 1
ATOM 2838 O O . PHE A 1 365 ? 10.781 15.516 13.188 1 96.19 365 PHE A O 1
ATOM 2845 N N . ILE A 1 366 ? 12.617 16.266 14.07 1 96.75 366 ILE A N 1
ATOM 2846 C CA . ILE A 1 366 ? 12.891 15.039 14.805 1 96.75 366 ILE A CA 1
ATOM 2847 C C . ILE A 1 366 ? 11.789 14.797 15.836 1 96.75 366 ILE A C 1
ATOM 2849 O O . ILE A 1 366 ? 11.312 13.672 16 1 96.75 366 ILE A O 1
ATOM 2853 N N . ALA A 1 367 ? 11.375 15.867 16.5 1 97.62 367 ALA A N 1
ATOM 2854 C CA . ALA A 1 367 ? 10.266 15.75 17.453 1 97.62 367 ALA A CA 1
ATOM 2855 C C . ALA A 1 367 ? 8.992 15.297 16.75 1 97.62 367 ALA A C 1
ATOM 2857 O O . ALA A 1 367 ? 8.266 14.445 17.266 1 97.62 367 ALA A O 1
ATOM 2858 N N . PHE A 1 368 ? 8.797 15.883 15.633 1 97.62 368 PHE A N 1
ATOM 2859 C CA . PHE A 1 368 ? 7.625 15.508 14.844 1 97.62 368 PHE A CA 1
ATOM 2860 C C . PHE A 1 368 ? 7.688 14.039 14.445 1 97.62 368 PHE A C 1
ATOM 2862 O O . PHE A 1 368 ? 6.68 13.336 14.5 1 97.62 368 PHE A O 1
ATOM 2869 N N . THR A 1 369 ? 8.828 13.586 14.062 1 97.75 369 THR A N 1
ATOM 2870 C CA . THR A 1 369 ? 9.047 12.203 13.648 1 97.75 369 THR A CA 1
ATOM 2871 C C . THR A 1 369 ? 8.797 11.242 14.812 1 97.75 369 THR A C 1
ATOM 2873 O O . THR A 1 369 ? 8.125 10.227 14.648 1 97.75 369 THR A O 1
ATOM 2876 N N . THR A 1 370 ? 9.258 11.562 15.938 1 98.12 370 THR A N 1
ATOM 2877 C CA . THR A 1 370 ? 9.086 10.688 17.094 1 98.12 370 THR A CA 1
ATOM 2878 C C . THR A 1 370 ? 7.645 10.719 17.578 1 98.12 370 THR A C 1
ATOM 2880 O O . THR A 1 370 ? 7.133 9.719 18.094 1 98.12 370 THR A O 1
ATOM 2883 N N . LEU A 1 371 ? 6.992 11.859 17.453 1 98.44 371 LEU A N 1
ATOM 2884 C CA . LEU A 1 371 ? 5.566 11.938 17.766 1 98.44 371 LEU A CA 1
ATOM 2885 C C . LEU A 1 371 ? 4.766 11.008 16.859 1 98.44 371 LEU A C 1
ATOM 2887 O O . LEU A 1 371 ? 3.777 10.414 17.281 1 98.44 371 LEU A O 1
ATOM 2891 N N . THR A 1 372 ? 5.211 10.961 15.625 1 98.25 372 THR A N 1
ATOM 2892 C CA . THR A 1 372 ? 4.566 10.102 14.633 1 98.25 372 THR A CA 1
ATOM 2893 C C . THR A 1 372 ? 4.594 8.641 15.086 1 98.25 372 THR A C 1
ATOM 2895 O O . THR A 1 372 ? 3.654 7.891 14.828 1 98.25 372 THR A O 1
ATOM 2898 N N . GLU A 1 373 ? 5.605 8.258 15.758 1 97.25 373 GLU A N 1
ATOM 2899 C CA . GLU A 1 373 ? 5.695 6.895 16.281 1 97.25 373 GLU A CA 1
ATOM 2900 C C . GLU A 1 373 ? 4.656 6.66 17.375 1 97.25 373 GLU A C 1
ATOM 2902 O O . GLU A 1 373 ? 4.078 5.574 17.469 1 97.25 373 GLU A O 1
ATOM 2907 N N . VAL A 1 374 ? 4.406 7.625 18.203 1 97.75 374 VAL A N 1
ATOM 2908 C CA . VAL A 1 374 ? 3.363 7.539 19.219 1 97.75 374 VAL A CA 1
ATOM 2909 C C . VAL A 1 374 ? 1.999 7.402 18.547 1 97.75 374 VAL A C 1
ATOM 2911 O O . VAL A 1 374 ? 1.196 6.547 18.922 1 97.75 374 VAL A O 1
ATOM 2914 N N . LEU A 1 375 ? 1.82 8.258 17.594 1 97.75 375 LEU A N 1
ATOM 2915 C CA . LEU A 1 375 ? 0.584 8.18 16.812 1 97.75 375 LEU A CA 1
ATOM 2916 C C . LEU A 1 375 ? 0.391 6.781 16.234 1 97.75 375 LEU A C 1
ATOM 2918 O O . LEU A 1 375 ? -0.719 6.246 16.25 1 97.75 375 LEU A O 1
ATOM 2922 N N . GLY A 1 376 ? 1.51 6.223 15.711 1 96.5 376 GLY A N 1
ATOM 2923 C CA . GLY A 1 376 ? 1.441 4.887 15.148 1 96.5 376 GLY A CA 1
ATOM 2924 C C . GLY A 1 376 ? 0.901 3.854 16.125 1 96.5 376 GLY A C 1
ATOM 2925 O O . GLY A 1 376 ? 0.099 2.998 15.742 1 96.5 376 GLY A O 1
ATOM 2926 N N . GLN A 1 377 ? 1.211 3.93 17.312 1 95.25 377 GLN A N 1
ATOM 2927 C CA . GLN A 1 377 ? 0.75 2.984 18.328 1 95.25 377 GLN A CA 1
ATOM 2928 C C . GLN A 1 377 ? -0.733 3.18 18.625 1 95.25 377 GLN A C 1
ATOM 2930 O O . GLN A 1 377 ? -1.459 2.209 18.844 1 95.25 377 GLN A O 1
ATOM 2935 N N . TYR A 1 378 ? -1.16 4.406 18.688 1 94.5 378 TYR A N 1
ATOM 2936 C CA . TYR A 1 378 ? -2.582 4.668 18.875 1 94.5 378 TYR A CA 1
ATOM 2937 C C . TYR A 1 378 ? -3.402 4.109 17.719 1 94.5 378 TYR A C 1
ATOM 2939 O O . TYR A 1 378 ? -4.469 3.529 17.938 1 94.5 378 TYR A O 1
ATOM 2947 N N . LEU A 1 379 ? -2.883 4.332 16.5 1 93.5 379 LEU A N 1
ATOM 2948 C CA . LEU A 1 379 ? -3.6 3.857 15.328 1 93.5 379 LEU A CA 1
ATOM 2949 C C . LEU A 1 379 ? -3.658 2.334 15.305 1 93.5 379 LEU A C 1
ATOM 2951 O O . LEU A 1 379 ? -4.672 1.754 14.906 1 93.5 379 LEU A O 1
ATOM 2955 N N . GLU A 1 380 ? -2.557 1.687 15.688 1 91.75 380 GLU A N 1
ATOM 2956 C CA . GLU A 1 380 ? -2.576 0.23 15.789 1 91.75 380 GLU A CA 1
ATOM 2957 C C . GLU A 1 380 ? -3.668 -0.241 16.75 1 91.75 380 GLU A C 1
ATOM 2959 O O . GLU A 1 380 ? -4.305 -1.27 16.516 1 91.75 380 GLU A O 1
ATOM 2964 N N . TYR A 1 381 ? -3.84 0.477 17.781 1 89.62 381 TYR A N 1
ATOM 2965 C CA . TYR A 1 381 ? -4.879 0.144 18.75 1 89.62 381 TYR A CA 1
ATOM 2966 C C . TYR A 1 381 ? -6.266 0.328 18.141 1 89.62 381 TYR A C 1
ATOM 2968 O O . TYR A 1 381 ? -7.129 -0.542 18.281 1 89.62 381 TYR A O 1
ATOM 2976 N N . ILE A 1 382 ? -6.48 1.407 17.484 1 86.06 382 ILE A N 1
ATOM 2977 C CA . ILE A 1 382 ? -7.789 1.767 16.938 1 86.06 382 ILE A CA 1
ATOM 2978 C C . ILE A 1 382 ? -8.188 0.778 15.844 1 86.06 382 ILE A C 1
ATOM 2980 O O . ILE A 1 382 ? -9.359 0.413 15.727 1 86.06 382 ILE A O 1
ATOM 2984 N N . TYR A 1 383 ? -7.254 0.328 15.086 1 88.25 383 TYR A N 1
ATOM 2985 C CA . TYR A 1 383 ? -7.594 -0.479 13.914 1 88.25 383 TYR A CA 1
ATOM 2986 C C . TYR A 1 383 ? -7.379 -1.962 14.195 1 88.25 383 TYR A C 1
ATOM 2988 O O . TYR A 1 383 ? -7.375 -2.781 13.273 1 88.25 383 TYR A O 1
ATOM 2996 N N . HIS A 1 384 ? -7.133 -2.262 15.445 1 89.31 384 HIS A N 1
ATOM 2997 C CA . HIS A 1 384 ? -7.133 -3.666 15.836 1 89.31 384 HIS A CA 1
ATOM 2998 C C . HIS A 1 384 ? -8.555 -4.215 15.93 1 89.31 384 HIS A C 1
ATOM 3000 O O . HIS A 1 384 ? -9.148 -4.219 17 1 89.31 384 HIS A O 1
ATOM 3006 N N . VAL A 1 385 ? -9.062 -4.801 14.984 1 83.69 385 VAL A N 1
ATOM 3007 C CA . VAL A 1 385 ? -10.477 -5.156 14.93 1 83.69 385 VAL A CA 1
ATOM 3008 C C . VAL A 1 385 ? -10.625 -6.676 14.969 1 83.69 385 VAL A C 1
ATOM 3010 O O . VAL A 1 385 ? -11.719 -7.191 15.219 1 83.69 385 VAL A O 1
ATOM 3013 N N . SER A 1 386 ? -9.57 -7.398 14.703 1 81.5 386 SER A N 1
ATOM 3014 C CA . SER A 1 386 ? -9.641 -8.852 14.609 1 81.5 386 SER A CA 1
ATOM 3015 C C . SER A 1 386 ? -9.984 -9.484 15.961 1 81.5 386 SER A C 1
ATOM 3017 O O . SER A 1 386 ? -10.672 -10.508 16.016 1 81.5 386 SER A O 1
ATOM 3019 N N . SER A 1 387 ? -9.391 -8.914 16.938 1 77.56 387 SER A N 1
ATOM 3020 C CA . SER A 1 387 ? -9.625 -9.438 18.281 1 77.56 387 SER A CA 1
ATOM 3021 C C . SER A 1 387 ? -9.664 -8.32 19.312 1 77.56 387 SER A C 1
ATOM 3023 O O . SER A 1 387 ? -9.172 -7.215 19.062 1 77.56 387 SER A O 1
ATOM 3025 N N . PRO A 1 388 ? -10.352 -8.602 20.328 1 70.5 388 PRO A N 1
ATOM 3026 C CA . PRO A 1 388 ? -10.359 -7.57 21.359 1 70.5 388 PRO A CA 1
ATOM 3027 C C . PRO A 1 388 ? -8.977 -7.316 21.953 1 70.5 388 PRO A C 1
ATOM 3029 O O . PRO A 1 388 ? -8.211 -8.258 22.188 1 70.5 388 PRO A O 1
ATOM 3032 N N . VAL A 1 389 ? -8.648 -6.137 21.859 1 69.12 389 VAL A N 1
ATOM 3033 C CA . VAL A 1 389 ? -7.34 -5.762 22.391 1 69.12 389 VAL A CA 1
ATOM 3034 C C . VAL A 1 389 ? -7.477 -5.32 23.844 1 69.12 389 VAL A C 1
ATOM 3036 O O . VAL A 1 389 ? -8.375 -4.551 24.188 1 69.12 389 VAL A O 1
ATOM 3039 N N . ARG A 1 390 ? -6.648 -5.863 24.609 1 64.56 390 ARG A N 1
ATOM 3040 C CA . ARG A 1 390 ? -6.676 -5.566 26.031 1 64.56 390 ARG A CA 1
ATOM 3041 C C . ARG A 1 390 ? -5.676 -4.469 26.391 1 64.56 390 ARG A C 1
ATOM 3043 O O . ARG A 1 390 ? -4.578 -4.754 26.875 1 64.56 390 ARG A O 1
ATOM 3050 N N . LYS A 1 391 ? -5.742 -3.406 25.719 1 69.31 391 LYS A N 1
ATOM 3051 C CA . LYS A 1 391 ? -4.895 -2.322 26.203 1 69.31 391 LYS A CA 1
ATOM 3052 C C . LYS A 1 391 ? -5.68 -1.371 27.094 1 69.31 391 LYS A C 1
ATOM 3054 O O . LYS A 1 391 ? -6.852 -1.094 26.844 1 69.31 391 LYS A O 1
ATOM 3059 N N . THR A 1 392 ? -4.883 -0.986 28.141 1 79.12 392 THR A N 1
ATOM 3060 C CA . THR A 1 392 ? -5.492 -0.038 29.062 1 79.12 392 THR A CA 1
ATOM 3061 C C . THR A 1 392 ? -5.227 1.398 28.625 1 79.12 392 THR A C 1
ATOM 3063 O O . THR A 1 392 ? -4.242 1.667 27.938 1 79.12 392 THR A O 1
ATOM 3066 N N . ILE A 1 393 ? -6.074 2.238 28.969 1 84.56 393 ILE A N 1
ATOM 3067 C CA . ILE A 1 393 ? -5.949 3.658 28.656 1 84.56 393 ILE A CA 1
ATOM 3068 C C . ILE A 1 393 ? -4.691 4.227 29.312 1 84.56 393 ILE A C 1
ATOM 3070 O O . ILE A 1 393 ? -4.035 5.105 28.75 1 84.56 393 ILE A O 1
ATOM 3074 N N . ASN A 1 394 ? -4.305 3.693 30.375 1 88.44 394 ASN A N 1
ATOM 3075 C CA . ASN A 1 394 ? -3.109 4.16 31.078 1 88.44 394 ASN A CA 1
ATOM 3076 C C . ASN A 1 394 ? -1.846 3.877 30.266 1 88.44 394 ASN A C 1
ATOM 3078 O O . ASN A 1 394 ? -0.95 4.719 30.188 1 88.44 394 ASN A O 1
ATOM 3082 N N . SER A 1 395 ? -1.841 2.75 29.719 1 91.31 395 SER A N 1
ATOM 3083 C CA . SER A 1 395 ? -0.687 2.402 28.906 1 91.31 395 SER A CA 1
ATOM 3084 C C . SER A 1 395 ? -0.579 3.318 27.688 1 91.31 395 SER A C 1
ATOM 3086 O O . SER A 1 395 ? 0.524 3.691 27.281 1 91.31 395 SER A O 1
ATOM 3088 N N . LEU A 1 396 ? -1.656 3.662 27.141 1 92.88 396 LEU A N 1
ATOM 3089 C CA . LEU A 1 396 ? -1.674 4.562 26 1 92.88 396 LEU A CA 1
ATOM 3090 C C . LEU A 1 396 ? -1.282 5.977 26.406 1 92.88 396 LEU A C 1
ATOM 3092 O O . LEU A 1 396 ? -0.523 6.645 25.703 1 92.88 396 LEU A O 1
ATOM 3096 N N . SER A 1 397 ? -1.733 6.434 27.562 1 95.19 397 SER A N 1
ATOM 3097 C CA . SER A 1 397 ? -1.407 7.766 28.062 1 95.19 397 SER A CA 1
ATOM 3098 C C . SER A 1 397 ? 0.08 7.891 28.375 1 95.19 397 SER A C 1
ATOM 3100 O O . SER A 1 397 ? 0.671 8.961 28.203 1 95.19 397 SER A O 1
ATOM 3102 N N . ASP A 1 398 ? 0.628 6.82 28.797 1 96.69 398 ASP A N 1
ATOM 3103 C CA . ASP A 1 398 ? 2.047 6.812 29.141 1 96.69 398 ASP A CA 1
ATOM 3104 C C . ASP A 1 398 ? 2.912 7.051 27.906 1 96.69 398 ASP A C 1
ATOM 3106 O O . ASP A 1 398 ? 3.984 7.652 28 1 96.69 398 ASP A O 1
ATOM 3110 N N . LEU A 1 399 ? 2.455 6.582 26.828 1 96.62 399 LEU A N 1
ATOM 3111 C CA . LEU A 1 399 ? 3.215 6.77 25.594 1 96.62 399 LEU A CA 1
ATOM 3112 C C . LEU A 1 399 ? 3.426 8.25 25.297 1 96.62 399 LEU A C 1
ATOM 3114 O O . LEU A 1 399 ? 4.547 8.68 25.016 1 96.62 399 LEU A O 1
ATOM 3118 N N . LEU A 1 400 ? 2.387 9.07 25.359 1 97.5 400 LEU A N 1
ATOM 3119 C CA . LEU A 1 400 ? 2.473 10.492 25.062 1 97.5 400 LEU A CA 1
ATOM 3120 C C . LEU A 1 400 ? 3.252 11.227 26.141 1 97.5 400 LEU A C 1
ATOM 3122 O O . LEU A 1 400 ? 4.062 12.109 25.844 1 97.5 400 LEU A O 1
ATOM 3126 N N . THR A 1 401 ? 3.004 10.82 27.391 1 97.25 401 THR A N 1
ATOM 3127 C CA . THR A 1 401 ? 3.693 11.461 28.5 1 97.25 401 THR A CA 1
ATOM 3128 C C . THR A 1 401 ? 5.195 11.211 28.422 1 97.25 401 THR A C 1
ATOM 3130 O O . THR A 1 401 ? 5.996 12.125 28.641 1 97.25 401 THR A O 1
ATOM 3133 N N . ASN A 1 402 ? 5.508 9.969 28.156 1 97.56 402 ASN A N 1
ATOM 3134 C CA . ASN A 1 402 ? 6.922 9.633 28.016 1 97.56 402 ASN A CA 1
ATOM 3135 C C . ASN A 1 402 ? 7.566 10.398 26.859 1 97.56 402 ASN A C 1
ATOM 3137 O O . ASN A 1 402 ? 8.719 10.812 26.953 1 97.56 402 ASN A O 1
ATOM 3141 N N . TRP A 1 403 ? 6.891 10.586 25.828 1 98.12 403 TRP A N 1
ATOM 3142 C CA . TRP A 1 403 ? 7.379 11.352 24.688 1 98.12 403 TRP A CA 1
ATOM 3143 C C . TRP A 1 403 ? 7.594 12.812 25.078 1 98.12 403 TRP A C 1
ATOM 3145 O O . TRP A 1 403 ? 8.625 13.406 24.75 1 98.12 403 TRP A O 1
ATOM 3155 N N . GLU A 1 404 ? 6.668 13.438 25.781 1 97.62 404 GLU A N 1
ATOM 3156 C CA . GLU A 1 404 ? 6.789 14.82 26.234 1 97.62 404 GLU A CA 1
ATOM 3157 C C . GLU A 1 404 ? 8.039 15.016 27.094 1 97.62 404 GLU A C 1
ATOM 3159 O O . GLU A 1 404 ? 8.742 16.016 26.953 1 97.62 404 GLU A O 1
ATOM 3164 N N . GLU A 1 405 ? 8.289 14.023 27.875 1 96.5 405 GLU A N 1
ATOM 3165 C CA . GLU A 1 405 ? 9.406 14.117 28.812 1 96.5 405 GLU A CA 1
ATOM 3166 C C . GLU A 1 405 ? 10.742 13.922 28.109 1 96.5 405 GLU A C 1
ATOM 3168 O O . GLU A 1 405 ? 11.781 14.375 28.594 1 96.5 405 GLU A O 1
ATOM 3173 N N . SER A 1 406 ? 10.695 13.273 26.969 1 96.38 406 SER A N 1
ATOM 3174 C CA . SER A 1 406 ? 11.922 12.984 26.25 1 96.38 406 SER A CA 1
ATOM 3175 C C . SER A 1 406 ? 12.383 14.195 25.438 1 96.38 406 SER A C 1
ATOM 3177 O O . SER A 1 406 ? 13.523 14.242 24.984 1 96.38 406 SER A O 1
ATOM 3179 N N . LEU A 1 407 ? 11.578 15.219 25.266 1 96.19 407 LEU A N 1
ATOM 3180 C CA . LEU A 1 407 ? 11.875 16.359 24.422 1 96.19 407 LEU A CA 1
ATOM 3181 C C . LEU A 1 407 ? 12.789 17.359 25.141 1 96.19 407 LEU A C 1
ATOM 3183 O O . LEU A 1 407 ? 12.805 17.406 26.375 1 96.19 407 LEU A O 1
ATOM 3187 N N . ASN A 1 408 ? 13.609 18.094 24.406 1 93.5 408 ASN A N 1
ATOM 3188 C CA . ASN A 1 408 ? 14.359 19.188 25 1 93.5 408 ASN A CA 1
ATOM 3189 C C . ASN A 1 408 ? 13.438 20.312 25.484 1 93.5 408 ASN A C 1
ATOM 3191 O O . ASN A 1 408 ? 12.273 20.359 25.094 1 93.5 408 ASN A O 1
ATOM 3195 N N . THR A 1 409 ? 13.898 21.172 26.266 1 92.44 409 THR A N 1
ATOM 3196 C CA . THR A 1 409 ? 13.102 22.172 26.953 1 92.44 409 THR A CA 1
ATOM 3197 C C . THR A 1 409 ? 12.422 23.109 25.953 1 92.44 409 THR A C 1
ATOM 3199 O O . THR A 1 409 ? 11.242 23.422 26.109 1 92.44 409 THR A O 1
ATOM 3202 N N . LYS A 1 410 ? 13.125 23.531 24.953 1 92.19 410 LYS A N 1
ATOM 3203 C CA . LYS A 1 410 ? 12.57 24.469 23.984 1 92.19 410 LYS A CA 1
ATOM 3204 C C . LYS A 1 410 ? 11.383 23.844 23.25 1 92.19 410 LYS A C 1
ATOM 3206 O O . LYS A 1 410 ? 10.344 24.484 23.078 1 92.19 410 LYS A O 1
ATOM 3211 N N . THR A 1 411 ? 11.531 22.609 22.828 1 94.56 411 THR A N 1
ATOM 3212 C CA . THR A 1 411 ? 10.477 21.906 22.094 1 94.56 411 THR A CA 1
ATOM 3213 C C . THR A 1 411 ? 9.289 21.625 23.016 1 94.56 411 THR A C 1
ATOM 3215 O O . THR A 1 411 ? 8.141 21.688 22.562 1 94.56 411 THR A O 1
ATOM 3218 N N . ARG A 1 412 ? 9.539 21.391 24.266 1 94.31 412 ARG A N 1
ATOM 3219 C CA . ARG A 1 412 ? 8.461 21.156 25.219 1 94.31 412 ARG A CA 1
ATOM 3220 C C . ARG A 1 412 ? 7.609 22.406 25.406 1 94.31 412 ARG A C 1
ATOM 3222 O O . ARG A 1 412 ? 6.387 22.312 25.547 1 94.31 412 ARG A O 1
ATOM 3229 N N . HIS A 1 413 ? 8.234 23.516 25.406 1 93.5 413 HIS A N 1
ATOM 3230 C CA . HIS A 1 413 ? 7.508 24.781 25.531 1 93.5 413 HIS A CA 1
ATOM 3231 C C . HIS A 1 413 ? 6.613 25.016 24.312 1 93.5 413 HIS A C 1
ATOM 3233 O O . HIS A 1 413 ? 5.5 25.531 24.453 1 93.5 413 HIS A O 1
ATOM 3239 N N . ILE A 1 414 ? 7.105 24.594 23.219 1 94 414 ILE A N 1
ATOM 3240 C CA . ILE A 1 414 ? 6.344 24.766 21.984 1 94 414 ILE A CA 1
ATOM 3241 C C . ILE A 1 414 ? 5.059 23.953 22.062 1 94 414 ILE A C 1
ATOM 3243 O O . ILE A 1 414 ? 3.973 24.453 21.75 1 94 414 ILE A O 1
ATOM 3247 N N . ILE A 1 415 ? 5.133 22.734 22.516 1 95.19 415 ILE A N 1
ATOM 3248 C CA . ILE A 1 415 ? 3.979 21.844 22.438 1 95.19 415 ILE A CA 1
ATOM 3249 C C . ILE A 1 415 ? 3.033 22.109 23.609 1 95.19 415 ILE A C 1
ATOM 3251 O O . ILE A 1 415 ? 1.811 22.047 23.453 1 95.19 415 ILE A O 1
ATOM 3255 N N . ARG A 1 416 ? 3.518 22.516 24.797 1 92.5 416 ARG A N 1
ATOM 3256 C CA . ARG A 1 416 ? 2.68 22.656 25.984 1 92.5 416 ARG A CA 1
ATOM 3257 C C . ARG A 1 416 ? 2.078 24.062 26.078 1 92.5 416 ARG A C 1
ATOM 3259 O O . ARG A 1 416 ? 0.914 24.219 26.453 1 92.5 416 ARG A O 1
ATOM 3266 N N . ARG A 1 417 ? 2.848 25.078 25.656 1 89.5 417 ARG A N 1
ATOM 3267 C CA . ARG A 1 417 ? 2.414 26.438 25.891 1 89.5 417 ARG A CA 1
ATOM 3268 C C . ARG A 1 417 ? 2.061 27.141 24.578 1 89.5 417 ARG A C 1
ATOM 3270 O O . ARG A 1 417 ? 1.372 28.156 24.578 1 89.5 417 ARG A O 1
ATOM 3277 N N . GLY A 1 418 ? 2.5 26.547 23.531 1 87.94 418 GLY A N 1
ATOM 3278 C CA . GLY A 1 418 ? 2.246 27.203 22.266 1 87.94 418 GLY A CA 1
ATOM 3279 C C . GLY A 1 418 ? 3.047 28.469 22.062 1 87.94 418 GLY A C 1
ATOM 3280 O O . GLY A 1 418 ? 2.547 29.438 21.484 1 87.94 418 GLY A O 1
ATOM 3281 N N . THR A 1 419 ? 4.227 28.453 22.609 1 83.88 419 THR A N 1
ATOM 3282 C CA . THR A 1 419 ? 5.086 29.625 22.484 1 83.88 419 THR A CA 1
ATOM 3283 C C . THR A 1 419 ? 6.172 29.391 21.438 1 83.88 419 THR A C 1
ATOM 3285 O O . THR A 1 419 ? 6.41 28.25 21.031 1 83.88 419 THR A O 1
ATOM 3288 N N . ASN A 1 420 ? 6.84 30.422 20.953 1 84.25 420 ASN A N 1
ATOM 3289 C CA . ASN A 1 420 ? 7.945 30.375 20 1 84.25 420 ASN A CA 1
ATOM 3290 C C . ASN A 1 420 ? 7.539 29.672 18.703 1 84.25 420 ASN A C 1
ATOM 3292 O O . ASN A 1 420 ? 8.258 28.812 18.203 1 84.25 420 ASN A O 1
ATOM 3296 N N . LEU A 1 421 ? 6.414 30 18.219 1 90.5 421 LEU A N 1
ATOM 3297 C CA . LEU A 1 421 ? 5.883 29.344 17.031 1 90.5 421 LEU A CA 1
ATOM 3298 C C . LEU A 1 421 ? 6.516 29.922 15.758 1 90.5 421 LEU A C 1
ATOM 3300 O O . LEU A 1 421 ? 6.191 29.484 14.648 1 90.5 421 LEU A O 1
ATOM 3304 N N . THR A 1 422 ? 7.52 30.781 15.953 1 88.12 422 THR A N 1
ATOM 3305 C CA . THR A 1 422 ? 8.203 31.375 14.805 1 88.12 422 THR A CA 1
ATOM 3306 C C . THR A 1 422 ? 9.25 30.422 14.25 1 88.12 422 THR A C 1
ATOM 3308 O O . THR A 1 422 ? 9.695 30.578 13.109 1 88.12 422 THR A O 1
ATOM 3311 N N . THR A 1 423 ? 9.688 29.469 15.07 1 90.38 423 THR A N 1
ATOM 3312 C CA . THR A 1 423 ? 10.602 28.453 14.578 1 90.38 423 THR A CA 1
ATOM 3313 C C . THR A 1 423 ? 9.961 27.641 13.445 1 90.38 423 THR A C 1
ATOM 3315 O O . THR A 1 423 ? 8.805 27.234 13.547 1 90.38 423 THR A O 1
ATOM 3318 N N . PRO A 1 424 ? 10.734 27.438 12.391 1 90.75 424 PRO A N 1
ATOM 3319 C CA . PRO A 1 424 ? 10.156 26.688 11.273 1 90.75 424 PRO A CA 1
ATOM 3320 C C . PRO A 1 424 ? 9.617 25.328 11.703 1 90.75 424 PRO A C 1
ATOM 3322 O O . PRO A 1 424 ? 10.336 24.547 12.336 1 90.75 424 PRO A O 1
ATOM 3325 N N . GLY A 1 425 ? 8.375 25.094 11.414 1 93.06 425 GLY A N 1
ATOM 3326 C CA . GLY A 1 425 ? 7.746 23.812 11.703 1 93.06 425 GLY A CA 1
ATOM 3327 C C . GLY A 1 425 ? 7.098 23.75 13.078 1 93.06 425 GLY A C 1
ATOM 3328 O O . GLY A 1 425 ? 6.375 22.812 13.391 1 93.06 425 GLY A O 1
ATOM 3329 N N . ALA A 1 426 ? 7.309 24.781 13.914 1 94.94 426 ALA A N 1
ATOM 3330 C CA . ALA A 1 426 ? 6.832 24.75 15.289 1 94.94 426 ALA A CA 1
ATOM 3331 C C . ALA A 1 426 ? 5.305 24.734 15.344 1 94.94 426 ALA A C 1
ATOM 3333 O O . ALA A 1 426 ? 4.715 23.984 16.125 1 94.94 426 ALA A O 1
ATOM 3334 N N . ALA A 1 427 ? 4.691 25.578 14.531 1 94.94 427 ALA A N 1
ATOM 3335 C CA . ALA A 1 427 ? 3.232 25.594 14.5 1 94.94 427 ALA A CA 1
ATOM 3336 C C . ALA A 1 427 ? 2.67 24.25 14.062 1 94.94 427 ALA A C 1
ATOM 3338 O O . ALA A 1 427 ? 1.665 23.781 14.602 1 94.94 427 ALA A O 1
ATOM 3339 N N . ASN A 1 428 ? 3.316 23.625 13.094 1 94.88 428 ASN A N 1
ATOM 3340 C CA . ASN A 1 428 ? 2.914 22.297 12.633 1 94.88 428 ASN A CA 1
ATOM 3341 C C . ASN A 1 428 ? 3.033 21.266 13.75 1 94.88 428 ASN A C 1
ATOM 3343 O O . ASN A 1 428 ? 2.135 20.438 13.938 1 94.88 428 ASN A O 1
ATOM 3347 N N . LEU A 1 429 ? 4.125 21.344 14.445 1 97.06 429 LEU A N 1
ATOM 3348 C CA . LEU A 1 429 ? 4.363 20.391 15.523 1 97.06 429 LEU A CA 1
ATOM 3349 C C . LEU A 1 429 ? 3.328 20.562 16.625 1 97.06 429 LEU A C 1
ATOM 3351 O O . LEU A 1 429 ? 2.838 19.562 17.188 1 97.06 429 LEU A O 1
ATOM 3355 N N . ARG A 1 430 ? 3.01 21.75 17 1 97.25 430 ARG A N 1
ATOM 3356 C CA . ARG A 1 430 ? 2.027 22 18.047 1 97.25 430 ARG A CA 1
ATOM 3357 C C . ARG A 1 430 ? 0.658 21.453 17.656 1 97.25 430 ARG A C 1
ATOM 3359 O O . ARG A 1 430 ? -0.003 20.797 18.469 1 97.25 430 ARG A O 1
ATOM 3366 N N . LEU A 1 431 ? 0.293 21.766 16.438 1 97.06 431 LEU A N 1
ATOM 3367 C CA . LEU A 1 431 ? -0.986 21.234 15.984 1 97.06 431 LEU A CA 1
ATOM 3368 C C . LEU A 1 431 ? -0.964 19.703 15.969 1 97.06 431 LEU A C 1
ATOM 3370 O O . LEU A 1 431 ? -1.953 19.062 16.328 1 97.06 431 LEU A O 1
ATOM 3374 N N . ALA A 1 432 ? 0.149 19.141 15.531 1 97.75 432 ALA A N 1
ATOM 3375 C CA . ALA A 1 432 ? 0.292 17.688 15.508 1 97.75 432 ALA A CA 1
ATOM 3376 C C . ALA A 1 432 ? 0.171 17.094 16.922 1 97.75 432 ALA A C 1
ATOM 3378 O O . ALA A 1 432 ? -0.509 16.094 17.125 1 97.75 432 ALA A O 1
ATOM 3379 N N . TYR A 1 433 ? 0.82 17.766 17.875 1 98.12 433 TYR A N 1
ATOM 3380 C CA . TYR A 1 433 ? 0.745 17.328 19.266 1 98.12 433 TYR A CA 1
ATOM 3381 C C . TYR A 1 433 ? -0.694 17.359 19.766 1 98.12 433 TYR A C 1
ATOM 3383 O O . TYR A 1 433 ? -1.159 16.391 20.375 1 98.12 433 TYR A O 1
ATOM 3391 N N . LEU A 1 434 ? -1.366 18.359 19.5 1 98 434 LEU A N 1
ATOM 3392 C CA . LEU A 1 434 ? -2.75 18.484 19.938 1 98 434 LEU A CA 1
ATOM 3393 C C . LEU A 1 434 ? -3.641 17.469 19.234 1 98 434 LEU A C 1
ATOM 3395 O O . LEU A 1 434 ? -4.602 16.969 19.828 1 98 434 LEU A O 1
ATOM 3399 N N . SER A 1 435 ? -3.328 17.203 17.984 1 97.06 435 SER A N 1
ATOM 3400 C CA . SER A 1 435 ? -4.078 16.188 17.25 1 97.06 435 SER A CA 1
ATOM 3401 C C . SER A 1 435 ? -3.928 14.812 17.906 1 97.06 435 SER A C 1
ATOM 3403 O O . SER A 1 435 ? -4.906 14.07 18.031 1 97.06 435 SER A O 1
ATOM 3405 N N . VAL A 1 436 ? -2.738 14.461 18.234 1 97.94 436 VAL A N 1
ATOM 3406 C CA . VAL A 1 436 ? -2.467 13.18 18.891 1 97.94 436 VAL A CA 1
ATOM 3407 C C . VAL A 1 436 ? -3.125 13.148 20.266 1 97.94 436 VAL A C 1
ATOM 3409 O O . VAL A 1 436 ? -3.686 12.125 20.656 1 97.94 436 VAL A O 1
ATOM 3412 N N . LYS A 1 437 ? -3.037 14.25 20.969 1 97.5 437 LYS A N 1
ATOM 3413 C CA . LYS A 1 437 ? -3.686 14.359 22.281 1 97.5 437 LYS A CA 1
ATOM 3414 C C . LYS A 1 437 ? -5.199 14.203 22.156 1 97.5 437 LYS A C 1
ATOM 3416 O O . LYS A 1 437 ? -5.832 13.547 22.984 1 97.5 437 LYS A O 1
ATOM 3421 N N . LEU A 1 438 ? -5.758 14.867 21.172 1 96.56 438 LEU A N 1
ATOM 3422 C CA . LEU A 1 438 ? -7.188 14.734 20.922 1 96.56 438 LEU A CA 1
ATOM 3423 C C . LEU A 1 438 ? -7.562 13.281 20.672 1 96.56 438 LEU A C 1
ATOM 3425 O O . LEU A 1 438 ? -8.562 12.789 21.203 1 96.56 438 LEU A O 1
ATOM 3429 N N . LEU A 1 439 ? -6.773 12.617 19.844 1 95 439 LEU A N 1
ATOM 3430 C CA . LEU A 1 439 ? -7.016 11.211 19.562 1 95 439 LEU A CA 1
ATOM 3431 C C . LEU A 1 439 ? -6.988 10.375 20.828 1 95 439 LEU A C 1
ATOM 3433 O O . LEU A 1 439 ? -7.863 9.531 21.047 1 95 439 LEU A O 1
ATOM 3437 N N . LEU A 1 440 ? -6.031 10.586 21.656 1 96.12 440 LEU A N 1
ATOM 3438 C CA . LEU A 1 440 ? -5.898 9.867 22.922 1 96.12 440 LEU A CA 1
ATOM 3439 C C . LEU A 1 440 ? -7.141 10.055 23.797 1 96.12 440 LEU A C 1
ATOM 3441 O O . LEU A 1 440 ? -7.656 9.094 24.359 1 96.12 440 LEU A O 1
ATOM 3445 N N . ARG A 1 441 ? -7.59 11.258 23.922 1 94.69 441 ARG A N 1
ATOM 3446 C CA . ARG A 1 441 ? -8.75 11.555 24.75 1 94.69 441 ARG A CA 1
ATOM 3447 C C . ARG A 1 441 ? -10.016 10.938 24.172 1 94.69 441 ARG A C 1
ATOM 3449 O O . ARG A 1 441 ? -10.906 10.523 24.906 1 94.69 441 ARG A O 1
ATOM 3456 N N . ARG A 1 442 ? -10.117 10.898 22.891 1 90.06 442 ARG A N 1
ATOM 3457 C CA . ARG A 1 442 ? -11.258 10.25 22.266 1 90.06 442 ARG A CA 1
ATOM 3458 C C . ARG A 1 442 ? -11.25 8.742 22.516 1 90.06 442 ARG A C 1
ATOM 3460 O O . ARG A 1 442 ? -12.305 8.141 22.734 1 90.06 442 ARG A O 1
ATOM 3467 N N . ILE A 1 443 ? -10.094 8.156 22.406 1 88.12 443 ILE A N 1
ATOM 3468 C CA . ILE A 1 443 ? -9.969 6.734 22.734 1 88.12 443 ILE A CA 1
ATOM 3469 C C . ILE A 1 443 ? -10.438 6.488 24.156 1 88.12 443 ILE A C 1
ATOM 3471 O O . ILE A 1 443 ? -11.18 5.535 24.422 1 88.12 443 ILE A O 1
ATOM 3475 N N . ALA A 1 444 ? -10.016 7.359 25.078 1 89.75 444 ALA A N 1
ATOM 3476 C CA . ALA A 1 444 ? -10.406 7.246 26.469 1 89.75 444 ALA A CA 1
ATOM 3477 C C . ALA A 1 444 ? -11.922 7.355 26.625 1 89.75 444 ALA A C 1
ATOM 3479 O O . ALA A 1 444 ? -12.523 6.629 27.422 1 89.75 444 ALA A O 1
ATOM 3480 N N . LEU A 1 445 ? -12.5 8.258 25.938 1 86 445 LEU A N 1
ATOM 3481 C CA . LEU A 1 445 ? -13.945 8.445 25.984 1 86 445 LEU A CA 1
ATOM 3482 C C . LEU A 1 445 ? -14.664 7.188 25.484 1 86 445 LEU A C 1
ATOM 3484 O O . LEU A 1 445 ? -15.656 6.758 26.094 1 86 445 LEU A O 1
ATOM 3488 N N . ASP A 1 446 ? -14.203 6.602 24.422 1 80.69 446 ASP A N 1
ATOM 3489 C CA . ASP A 1 446 ? -14.805 5.398 23.859 1 80.69 446 ASP A CA 1
ATOM 3490 C C . ASP A 1 446 ? -14.695 4.223 24.828 1 80.69 446 ASP A C 1
ATOM 3492 O O . ASP A 1 446 ? -15.617 3.416 24.953 1 80.69 446 ASP A O 1
ATOM 3496 N N . LEU A 1 447 ? -13.57 4.125 25.484 1 81.44 447 LEU A N 1
ATOM 3497 C CA . LEU A 1 447 ? -13.367 3.053 26.453 1 81.44 447 LEU A CA 1
ATOM 3498 C C . LEU A 1 447 ? -14.305 3.209 27.641 1 81.44 447 LEU A C 1
ATOM 3500 O O . LEU A 1 447 ? -14.82 2.221 28.172 1 81.44 447 LEU A O 1
ATOM 3504 N N . ASP A 1 448 ? -14.516 4.426 28.078 1 80.38 448 ASP A N 1
ATOM 3505 C CA . ASP A 1 448 ? -15.422 4.711 29.188 1 80.38 448 ASP A CA 1
ATOM 3506 C C . ASP A 1 448 ? -16.875 4.398 28.812 1 80.38 448 ASP A C 1
ATOM 3508 O O . ASP A 1 448 ? -17.641 3.896 29.641 1 80.38 448 ASP A O 1
ATOM 3512 N N . ASP A 1 449 ? -17.219 4.746 27.656 1 74.69 449 ASP A N 1
ATOM 3513 C CA . ASP A 1 449 ? -18.562 4.48 27.172 1 74.69 449 ASP A CA 1
ATOM 3514 C C . ASP A 1 449 ? -18.828 2.982 27.078 1 74.69 449 ASP A C 1
ATOM 3516 O O . ASP A 1 449 ? -19.938 2.529 27.359 1 74.69 449 ASP A O 1
ATOM 3520 N N . GLU A 1 450 ? -17.875 2.246 26.656 1 71.5 450 GLU A N 1
ATOM 3521 C CA . GLU A 1 450 ? -18.016 0.796 26.578 1 71.5 450 GLU A CA 1
ATOM 3522 C C . GLU A 1 450 ? -18.188 0.175 27.953 1 71.5 450 GLU A C 1
ATOM 3524 O O . GLU A 1 450 ? -18.938 -0.783 28.125 1 71.5 450 GLU A O 1
ATOM 3529 N N . GLN A 1 451 ? -17.516 0.715 28.875 1 71.56 451 GLN A N 1
ATOM 3530 C CA . GLN A 1 451 ? -17.578 0.215 30.25 1 71.56 451 GLN A CA 1
ATOM 3531 C C . GLN A 1 451 ? -18.938 0.544 30.891 1 71.56 451 GLN A C 1
ATOM 3533 O O . GLN A 1 451 ? -19.484 -0.261 31.641 1 71.56 451 GLN A O 1
ATOM 3538 N N . THR A 1 452 ? -19.359 1.785 30.547 1 65.25 452 THR A N 1
ATOM 3539 C CA . THR A 1 452 ? -20.656 2.189 31.078 1 65.25 452 THR A CA 1
ATOM 3540 C C . THR A 1 452 ? -21.781 1.332 30.5 1 65.25 452 THR A C 1
ATOM 3542 O O . THR A 1 452 ? -22.734 0.976 31.203 1 65.25 452 THR A O 1
ATOM 3545 N N . LYS A 1 453 ? -21.75 1.085 29.266 1 62.03 453 LYS A N 1
ATOM 3546 C CA . LYS A 1 453 ? -22.766 0.244 28.641 1 62.03 453 LYS A CA 1
ATOM 3547 C C . LYS A 1 453 ? -22.75 -1.167 29.219 1 62.03 453 LYS A C 1
ATOM 3549 O O . LYS A 1 453 ? -23.797 -1.795 29.375 1 62.03 453 LYS A O 1
ATOM 3554 N N . THR A 1 454 ? -21.625 -1.604 29.484 1 58.62 454 THR A N 1
ATOM 3555 C CA . THR A 1 454 ? -21.516 -2.943 30.047 1 58.62 454 THR A CA 1
ATOM 3556 C C . THR A 1 454 ? -21.891 -2.941 31.531 1 58.62 454 THR A C 1
ATOM 3558 O O . THR A 1 454 ? -22.438 -3.926 32.031 1 58.62 454 THR A O 1
ATOM 3561 N N . SER A 1 455 ? -21.672 -1.747 32.188 1 54.41 455 SER A N 1
ATOM 3562 C CA . SER A 1 455 ? -22 -1.65 33.594 1 54.41 455 SER A CA 1
ATOM 3563 C C . SER A 1 455 ? -23.438 -1.219 33.781 1 54.41 455 SER A C 1
ATOM 3565 O O . SER A 1 455 ? -23.938 -1.17 34.938 1 54.41 455 SER A O 1
ATOM 3567 N N . ASN A 1 456 ? -24.156 -0.542 32.906 1 48.94 456 ASN A N 1
ATOM 3568 C CA . ASN A 1 456 ? -25.516 -0.104 33.188 1 48.94 456 ASN A CA 1
ATOM 3569 C C . ASN A 1 456 ? -26.297 -1.167 33.969 1 48.94 456 ASN A C 1
ATOM 3571 O O . ASN A 1 456 ? -27.531 -1.137 34.031 1 48.94 456 ASN A O 1
ATOM 3575 N N . ILE A 1 457 ? -25.984 -2.258 34.312 1 41.44 457 ILE A N 1
ATOM 3576 C CA . ILE A 1 457 ? -26.875 -2.654 35.406 1 41.44 457 ILE A CA 1
ATOM 3577 C C . ILE A 1 457 ? -26.953 -1.546 36.438 1 41.44 457 ILE A C 1
ATOM 3579 O O . ILE A 1 457 ? -28.047 -1.096 36.812 1 41.44 457 ILE A O 1
ATOM 3583 N N . ASP A 1 458 ? -26.547 -1.637 37.781 1 39.03 458 ASP A N 1
ATOM 3584 C CA . ASP A 1 458 ? -26.953 -1.013 39.031 1 39.03 458 ASP A CA 1
ATOM 3585 C C . ASP A 1 458 ? -26.234 0.316 39.25 1 39.03 458 ASP A C 1
ATOM 3587 O O . ASP A 1 458 ? -26.594 1.1 40.125 1 39.03 458 ASP A O 1
ATOM 3591 N N . ASP A 1 459 ? -24.797 0.611 39.062 1 42.25 459 ASP A N 1
ATOM 3592 C CA . ASP A 1 459 ? -24.109 1.575 39.906 1 42.25 459 ASP A CA 1
ATOM 3593 C C . ASP A 1 459 ? -23.953 2.918 39.188 1 42.25 459 ASP A C 1
ATOM 3595 O O . ASP A 1 459 ? -23.469 2.975 38.062 1 42.25 459 ASP A O 1
ATOM 3599 N N . MET A 1 460 ? -24.547 4.117 39.5 1 43.03 460 MET A N 1
ATOM 3600 C CA . MET A 1 460 ? -24.578 5.566 39.344 1 43.03 460 MET A CA 1
ATOM 3601 C C . MET A 1 460 ? -23.188 6.109 39.031 1 43.03 460 MET A C 1
ATOM 3603 O O . MET A 1 460 ? -23.047 7.234 38.562 1 43.03 460 MET A O 1
ATOM 3607 N N . ASN A 1 461 ? -22.109 5.559 39.5 1 42.59 461 ASN A N 1
ATOM 3608 C CA . ASN A 1 461 ? -20.734 6.062 39.469 1 42.59 461 ASN A CA 1
ATOM 3609 C C . ASN A 1 461 ? -20.172 6.113 38.062 1 42.59 461 ASN A C 1
ATOM 3611 O O . ASN A 1 461 ? -19.297 6.934 37.781 1 42.59 461 ASN A O 1
ATOM 3615 N N . ASP A 1 462 ? -20.672 5.312 36.969 1 50.72 462 ASP A N 1
ATOM 3616 C CA . ASP A 1 462 ? -20.109 5.094 35.625 1 50.72 462 ASP A CA 1
ATOM 3617 C C . ASP A 1 462 ? -20.5 6.219 34.688 1 50.72 462 ASP A C 1
ATOM 3619 O O . ASP A 1 462 ? -19.719 6.57 33.781 1 50.72 462 ASP A O 1
ATOM 3623 N N . SER A 1 463 ? -21.547 7.051 34.938 1 57.56 463 SER A N 1
ATOM 3624 C CA . SER A 1 463 ? -21.969 8.242 34.188 1 57.56 463 SER A CA 1
ATOM 3625 C C . SER A 1 463 ? -21.031 9.406 34.438 1 57.56 463 SER A C 1
ATOM 3627 O O . SER A 1 463 ? -20.781 10.219 33.531 1 57.56 463 SER A O 1
ATOM 3629 N N . THR A 1 464 ? -20.297 9.359 35.594 1 55.66 464 THR A N 1
ATOM 3630 C CA . THR A 1 464 ? -19.391 10.445 35.938 1 55.66 464 THR A CA 1
ATOM 3631 C C . THR A 1 464 ? -18.094 10.344 35.156 1 55.66 464 THR A C 1
ATOM 3633 O O . THR A 1 464 ? -17.562 11.359 34.688 1 55.66 464 THR A O 1
ATOM 3636 N N . SER A 1 465 ? -17.594 9.148 34.969 1 59.94 465 SER A N 1
ATOM 3637 C CA . SER A 1 465 ? -16.344 8.953 34.25 1 59.94 465 SER A CA 1
ATOM 3638 C C . SER A 1 465 ? -16.484 9.359 32.781 1 59.94 465 SER A C 1
ATOM 3640 O O . SER A 1 465 ? -15.602 10.023 32.219 1 59.94 465 SER A O 1
ATOM 3642 N N . SER A 1 466 ? -17.578 9.047 32.281 1 71.25 466 SER A N 1
ATOM 3643 C CA . SER A 1 466 ? -17.828 9.422 30.891 1 71.25 466 SER A CA 1
ATOM 3644 C C . SER A 1 466 ? -17.938 10.93 30.734 1 71.25 466 SER A C 1
ATOM 3646 O O . SER A 1 466 ? -17.484 11.5 29.75 1 71.25 466 SER A O 1
ATOM 3648 N N . SER A 1 467 ? -18.312 11.438 31.859 1 78 467 SER A N 1
ATOM 3649 C CA . SER A 1 467 ? -18.438 12.891 31.828 1 78 467 SER A CA 1
ATOM 3650 C C . SER A 1 467 ? -17.078 13.57 31.891 1 78 467 SER A C 1
ATOM 3652 O O . SER A 1 467 ? -16.828 14.555 31.203 1 78 467 SER A O 1
ATOM 3654 N N . VAL A 1 468 ? -16.188 12.953 32.594 1 85.69 468 VAL A N 1
ATOM 3655 C CA . VAL A 1 468 ? -14.844 13.523 32.75 1 85.69 468 VAL A CA 1
ATOM 3656 C C . VAL A 1 468 ? -14.078 13.391 31.438 1 85.69 468 VAL A C 1
ATOM 3658 O O . VAL A 1 468 ? -13.422 14.336 30.984 1 85.69 468 VAL A O 1
ATOM 3661 N N . SER A 1 469 ? -14.188 12.227 30.875 1 87.69 469 SER A N 1
ATOM 3662 C CA . SER A 1 469 ? -13.5 11.992 29.609 1 87.69 469 SER A CA 1
ATOM 3663 C C . SER A 1 469 ? -14.047 12.906 28.516 1 87.69 469 SER A C 1
ATOM 3665 O O . SER A 1 469 ? -13.289 13.391 27.672 1 87.69 469 SER A O 1
ATOM 3667 N N . PHE A 1 470 ? -15.273 13.117 28.609 1 87.69 470 PHE A N 1
ATOM 3668 C CA . PHE A 1 470 ? -15.906 14 27.641 1 87.69 470 PHE A CA 1
ATOM 3669 C C . PHE A 1 470 ? -15.367 15.414 27.766 1 87.69 470 PHE A C 1
ATOM 3671 O O . PHE A 1 470 ? -15.07 16.062 26.75 1 87.69 470 PHE A O 1
ATOM 3678 N N . LYS A 1 471 ? -15.164 15.844 28.969 1 92.06 471 LYS A N 1
ATOM 3679 C CA . LYS A 1 471 ? -14.633 17.188 29.219 1 92.06 471 LYS A CA 1
ATOM 3680 C C . LYS A 1 471 ? -13.188 17.297 28.75 1 92.06 471 LYS A C 1
ATOM 3682 O O . LYS A 1 471 ? -12.758 18.359 28.297 1 92.06 471 LYS A O 1
ATOM 3687 N N . HIS A 1 472 ? -12.484 16.234 28.891 1 93.75 472 HIS A N 1
ATOM 3688 C CA . HIS A 1 472 ? -11.094 16.25 28.453 1 93.75 472 HIS A CA 1
ATOM 3689 C C . HIS A 1 472 ? -10.992 16.391 26.938 1 93.75 472 HIS A C 1
ATOM 3691 O O . HIS A 1 472 ? -10.109 17.094 26.438 1 93.75 472 HIS A O 1
ATOM 3697 N N . VAL A 1 473 ? -11.852 15.719 26.219 1 94.06 473 VAL A N 1
ATOM 3698 C CA . VAL A 1 473 ? -11.859 15.852 24.766 1 94.06 473 VAL A CA 1
ATOM 3699 C C . VAL A 1 473 ? -12.227 17.281 24.391 1 94.06 473 VAL A C 1
ATOM 3701 O O . VAL A 1 473 ? -11.609 17.875 23.5 1 94.06 473 VAL A O 1
ATOM 3704 N N . GLU A 1 474 ? -13.227 17.828 25.062 1 95.19 474 GLU A N 1
ATOM 3705 C CA . GLU A 1 474 ? -13.664 19.203 24.812 1 95.19 474 GLU A CA 1
ATOM 3706 C C . GLU A 1 474 ? -12.523 20.203 25.031 1 95.19 474 GLU A C 1
ATOM 3708 O O . GLU A 1 474 ? -12.336 21.109 24.234 1 95.19 474 GLU A O 1
ATOM 3713 N N . SER A 1 475 ? -11.852 19.969 26.078 1 96.94 475 SER A N 1
ATOM 3714 C CA . SER A 1 475 ? -10.758 20.875 26.422 1 96.94 475 SER A CA 1
ATOM 3715 C C . SER A 1 475 ? -9.688 20.891 25.344 1 96.94 475 SER A C 1
ATOM 3717 O O . SER A 1 475 ? -9.203 21.969 24.969 1 96.94 475 SER A O 1
ATOM 3719 N N . VAL A 1 476 ? -9.281 19.734 24.844 1 97.38 476 VAL A N 1
ATOM 3720 C CA . VAL A 1 476 ? -8.266 19.672 23.797 1 97.38 476 VAL A CA 1
ATOM 3721 C C . VAL A 1 476 ? -8.797 20.281 22.516 1 97.38 476 VAL A C 1
ATOM 3723 O O . VAL A 1 476 ? -8.062 20.969 21.797 1 97.38 476 VAL A O 1
ATOM 3726 N N . ALA A 1 477 ? -10.055 19.969 22.188 1 96.69 477 ALA A N 1
ATOM 3727 C CA . ALA A 1 477 ? -10.672 20.578 21.016 1 96.69 477 ALA A CA 1
ATOM 3728 C C . ALA A 1 477 ? -10.625 22.094 21.094 1 96.69 477 ALA A C 1
ATOM 3730 O O . ALA A 1 477 ? -10.328 22.766 20.094 1 96.69 477 ALA A O 1
ATOM 3731 N N . GLU A 1 478 ? -10.93 22.625 22.25 1 97.75 478 GLU A N 1
ATOM 3732 C CA . GLU A 1 478 ? -10.875 24.078 22.453 1 97.75 478 GLU A CA 1
ATOM 3733 C C . GLU A 1 478 ? -9.461 24.609 22.281 1 97.75 478 GLU A C 1
ATOM 3735 O O . GLU A 1 478 ? -9.266 25.703 21.734 1 97.75 478 GLU A O 1
ATOM 3740 N N . GLU A 1 479 ? -8.484 23.844 22.781 1 97.12 479 GLU A N 1
ATOM 3741 C CA . GLU A 1 479 ? -7.094 24.25 22.609 1 97.12 479 GLU A CA 1
ATOM 3742 C C . GLU A 1 479 ? -6.727 24.359 21.141 1 97.12 479 GLU A C 1
ATOM 3744 O O . GLU A 1 479 ? -5.941 25.234 20.75 1 97.12 479 GLU A O 1
ATOM 3749 N N . ILE A 1 480 ? -7.191 23.469 20.297 1 97.44 480 ILE A N 1
ATOM 3750 C CA . ILE A 1 480 ? -6.934 23.5 18.875 1 97.44 480 ILE A CA 1
ATOM 3751 C C . ILE A 1 480 ? -7.539 24.766 18.266 1 97.44 480 ILE A C 1
ATOM 3753 O O . ILE A 1 480 ? -6.898 25.453 17.453 1 97.44 480 ILE A O 1
ATOM 3757 N N . VAL A 1 481 ? -8.773 25.125 18.703 1 97.5 481 VAL A N 1
ATOM 3758 C CA . VAL A 1 481 ? -9.43 26.344 18.203 1 97.5 481 VAL A CA 1
ATOM 3759 C C . VAL A 1 481 ? -8.609 27.562 18.609 1 97.5 481 VAL A C 1
ATOM 3761 O O . VAL A 1 481 ? -8.406 28.469 17.797 1 97.5 481 VAL A O 1
ATOM 3764 N N . HIS A 1 482 ? -8.156 27.578 19.828 1 96.5 482 HIS A N 1
ATOM 3765 C CA . HIS A 1 482 ? -7.348 28.688 20.328 1 96.5 482 HIS A CA 1
ATOM 3766 C C . HIS A 1 482 ? -6.043 28.812 19.531 1 96.5 482 HIS A C 1
ATOM 3768 O O . HIS A 1 482 ? -5.609 29.922 19.219 1 96.5 482 HIS A O 1
ATOM 3774 N N . LEU A 1 483 ? -5.414 27.734 19.266 1 96.56 483 LEU A N 1
ATOM 3775 C CA . LEU A 1 483 ? -4.191 27.75 18.469 1 96.56 483 LEU A CA 1
ATOM 3776 C C . LEU A 1 483 ? -4.441 28.375 17.094 1 96.56 483 LEU A C 1
ATOM 3778 O O . LEU A 1 483 ? -3.68 29.234 16.656 1 96.56 483 LEU A O 1
ATOM 3782 N N . VAL A 1 484 ? -5.496 27.938 16.438 1 96.38 484 VAL A N 1
ATOM 3783 C CA . VAL A 1 484 ? -5.797 28.406 15.086 1 96.38 484 VAL A CA 1
ATOM 3784 C C . VAL A 1 484 ? -6.086 29.906 15.109 1 96.38 484 VAL A C 1
ATOM 3786 O O . VAL A 1 484 ? -5.691 30.625 14.195 1 96.38 484 VAL A O 1
ATOM 3789 N N . ARG A 1 485 ? -6.703 30.375 16.125 1 95.56 485 ARG A N 1
ATOM 3790 C CA . ARG A 1 485 ? -7.055 31.781 16.266 1 95.56 485 ARG A CA 1
ATOM 3791 C C . ARG A 1 485 ? -5.809 32.656 16.453 1 95.56 485 ARG A C 1
ATOM 3793 O O . ARG A 1 485 ? -5.766 33.781 15.984 1 95.56 485 ARG A O 1
ATOM 3800 N N . GLU A 1 486 ? -4.855 32.094 17.031 1 93.81 486 GLU A N 1
ATOM 3801 C CA . GLU A 1 486 ? -3.678 32.844 17.406 1 93.81 486 GLU A CA 1
ATOM 3802 C C . GLU A 1 486 ? -2.623 32.812 16.312 1 93.81 486 GLU A C 1
ATOM 3804 O O . GLU A 1 486 ? -1.646 33.562 16.359 1 93.81 486 GLU A O 1
ATOM 3809 N N . LEU A 1 487 ? -2.824 32 15.305 1 94.5 487 LEU A N 1
ATOM 3810 C CA . LEU A 1 487 ? -1.822 31.891 14.25 1 94.5 487 LEU A CA 1
ATOM 3811 C C . LEU A 1 487 ? -1.748 33.156 13.422 1 94.5 487 LEU A C 1
ATOM 3813 O O . LEU A 1 487 ? -2.777 33.781 13.109 1 94.5 487 LEU A O 1
ATOM 3817 N N . ASP A 1 488 ? -0.542 33.625 13.18 1 92.56 488 ASP A N 1
ATOM 3818 C CA . ASP A 1 488 ? -0.354 34.781 12.312 1 92.56 488 ASP A CA 1
ATOM 3819 C C . ASP A 1 488 ? -0.16 34.375 10.859 1 92.56 488 ASP A C 1
ATOM 3821 O O . ASP A 1 488 ? -0.2 33.156 10.547 1 92.56 488 ASP A O 1
ATOM 3825 N N . GLU A 1 489 ? 0.006 35.312 10.016 1 90.69 489 GLU A N 1
ATOM 3826 C CA . GLU A 1 489 ? 0.086 35.062 8.578 1 90.69 489 GLU A CA 1
ATOM 3827 C C . GLU A 1 489 ? 1.271 34.188 8.242 1 90.69 489 GLU A C 1
ATOM 3829 O O . GLU A 1 489 ? 1.141 33.25 7.441 1 90.69 489 GLU A O 1
ATOM 3834 N N . HIS A 1 490 ? 2.408 34.406 8.828 1 88 490 HIS A N 1
ATOM 3835 C CA . HIS A 1 490 ? 3.617 33.656 8.539 1 88 490 HIS A CA 1
ATOM 3836 C C . HIS A 1 490 ? 3.465 32.188 8.961 1 88 490 HIS A C 1
ATOM 3838 O O . HIS A 1 490 ? 3.936 31.281 8.258 1 88 490 HIS A O 1
ATOM 3844 N N . GLN A 1 491 ? 2.842 32.062 10.047 1 91 491 GLN A N 1
ATOM 3845 C CA . GLN A 1 491 ? 2.627 30.703 10.539 1 91 491 GLN A CA 1
ATOM 3846 C C . GLN A 1 491 ? 1.611 29.969 9.68 1 91 491 GLN A C 1
ATOM 3848 O O . GLN A 1 491 ? 1.799 28.781 9.367 1 91 491 GLN A O 1
ATOM 3853 N N . LEU A 1 492 ? 0.553 30.641 9.305 1 92.06 492 LEU A N 1
ATOM 3854 C CA . LEU A 1 492 ? -0.473 30.031 8.461 1 92.06 492 LEU A CA 1
ATOM 3855 C C . LEU A 1 492 ? 0.115 29.578 7.125 1 92.06 492 LEU A C 1
ATOM 3857 O O . LEU A 1 492 ? -0.17 28.469 6.66 1 92.06 492 LEU A O 1
ATOM 3861 N N . ARG A 1 493 ? 0.974 30.281 6.609 1 86.69 493 ARG A N 1
ATOM 3862 C CA . ARG A 1 493 ? 1.581 29.984 5.312 1 86.69 493 ARG A CA 1
ATOM 3863 C C . ARG A 1 493 ? 2.648 28.906 5.438 1 86.69 493 ARG A C 1
ATOM 3865 O O . ARG A 1 493 ? 3.025 28.281 4.445 1 86.69 493 ARG A O 1
ATOM 3872 N N . GLY A 1 494 ? 3.027 28.656 6.648 1 85.19 494 GLY A N 1
ATOM 3873 C CA . GLY A 1 494 ? 4.137 27.734 6.875 1 85.19 494 GLY A CA 1
ATOM 3874 C C . GLY A 1 494 ? 3.689 26.297 7.086 1 85.19 494 GLY A C 1
ATOM 3875 O O . GLY A 1 494 ? 4.52 25.391 7.18 1 85.19 494 GLY A O 1
ATOM 3876 N N . PHE A 1 495 ? 2.393 26.047 7.062 1 87.44 495 PHE A N 1
ATOM 3877 C CA . PHE A 1 495 ? 1.928 24.672 7.219 1 87.44 495 PHE A CA 1
ATOM 3878 C C . PHE A 1 495 ? 2.275 23.844 5.992 1 87.44 495 PHE A C 1
ATOM 3880 O O . PHE A 1 495 ? 1.995 24.25 4.863 1 87.44 495 PHE A O 1
ATOM 3887 N N . TRP A 1 496 ? 2.949 22.766 6.223 1 86.69 496 TRP A N 1
ATOM 3888 C CA . TRP A 1 496 ? 3.439 21.984 5.09 1 86.69 496 TRP A CA 1
ATOM 3889 C C . TRP A 1 496 ? 2.807 20.594 5.074 1 86.69 496 TRP A C 1
ATOM 3891 O O . TRP A 1 496 ? 3.023 19.812 4.141 1 86.69 496 TRP A O 1
ATOM 3901 N N . ILE A 1 497 ? 2.074 20.125 6.016 1 86.69 497 ILE A N 1
ATOM 3902 C CA . ILE A 1 497 ? 1.382 18.844 6.035 1 86.69 497 ILE A CA 1
ATOM 3903 C C . ILE A 1 497 ? -0.127 19.062 5.984 1 86.69 497 ILE A C 1
ATOM 3905 O O . ILE A 1 497 ? -0.759 19.312 7.012 1 86.69 497 ILE A O 1
ATOM 3909 N N . PRO A 1 498 ? -0.718 18.922 4.906 1 90.06 498 PRO A N 1
ATOM 3910 C CA . PRO A 1 498 ? -2.131 19.281 4.758 1 90.06 498 PRO A CA 1
ATOM 3911 C C . PRO A 1 498 ? -3.062 18.344 5.523 1 90.06 498 PRO A C 1
ATOM 3913 O O . PRO A 1 498 ? -4.164 18.734 5.914 1 90.06 498 PRO A O 1
ATOM 3916 N N . VAL A 1 499 ? -2.648 17.172 5.812 1 91.12 499 VAL A N 1
ATOM 3917 C CA . VAL A 1 499 ? -3.531 16.188 6.438 1 91.12 499 VAL A CA 1
ATOM 3918 C C . VAL A 1 499 ? -3.848 16.609 7.867 1 91.12 499 VAL A C 1
ATOM 3920 O O . VAL A 1 499 ? -4.812 16.125 8.469 1 91.12 499 VAL A O 1
ATOM 3923 N N . GLN A 1 500 ? -3.148 17.531 8.398 1 90.44 500 GLN A N 1
ATOM 3924 C CA . GLN A 1 500 ? -3.432 18.031 9.734 1 90.44 500 GLN A CA 1
ATOM 3925 C C . GLN A 1 500 ? -4.73 18.844 9.758 1 90.44 500 GLN A C 1
ATOM 3927 O O . GLN A 1 500 ? -5.309 19.062 10.82 1 90.44 500 GLN A O 1
ATOM 3932 N N . ALA A 1 501 ? -5.172 19.234 8.594 1 91 501 ALA A N 1
ATOM 3933 C CA . ALA A 1 501 ? -6.434 19.953 8.461 1 91 501 ALA A CA 1
ATOM 3934 C C . ALA A 1 501 ? -7.594 19.141 9.039 1 91 501 ALA A C 1
ATOM 3936 O O . ALA A 1 501 ? -8.562 19.719 9.547 1 91 501 ALA A O 1
ATOM 3937 N N . TYR A 1 502 ? -7.473 17.875 9.047 1 89.56 502 TYR A N 1
ATOM 3938 C CA . TYR A 1 502 ? -8.562 17.016 9.484 1 89.56 502 TYR A CA 1
ATOM 3939 C C . TYR A 1 502 ? -8.75 17.109 10.992 1 89.56 502 TYR A C 1
ATOM 3941 O O . TYR A 1 502 ? -9.836 16.812 11.508 1 89.56 502 TYR A O 1
ATOM 3949 N N . SER A 1 503 ? -7.711 17.516 11.664 1 92.5 503 SER A N 1
ATOM 3950 C CA . SER A 1 503 ? -7.828 17.688 13.109 1 92.5 503 SER A CA 1
ATOM 3951 C C . SER A 1 503 ? -8.711 18.891 13.445 1 92.5 503 SER A C 1
ATOM 3953 O O . SER A 1 503 ? -9.367 18.906 14.484 1 92.5 503 SER A O 1
ATOM 3955 N N . LEU A 1 504 ? -8.695 19.859 12.531 1 95.69 504 LEU A N 1
ATOM 3956 C CA . LEU A 1 504 ? -9.594 21 12.719 1 95.69 504 LEU A CA 1
ATOM 3957 C C . LEU A 1 504 ? -11.055 20.562 12.648 1 95.69 504 LEU A C 1
ATOM 3959 O O . LEU A 1 504 ? -11.867 20.969 13.477 1 95.69 504 LEU A O 1
ATOM 3963 N N . THR A 1 505 ? -11.281 19.719 11.703 1 89.81 505 THR A N 1
ATOM 3964 C CA . THR A 1 505 ? -12.641 19.203 11.523 1 89.81 505 THR A CA 1
ATOM 3965 C C . THR A 1 505 ? -13.031 18.297 12.688 1 89.81 505 THR A C 1
ATOM 3967 O O . THR A 1 505 ? -14.156 18.359 13.18 1 89.81 505 THR A O 1
ATOM 3970 N N . SER A 1 506 ? -12.094 17.484 13.078 1 90.38 506 SER A N 1
ATOM 3971 C CA . SER A 1 506 ? -12.344 16.578 14.203 1 90.38 506 SER A CA 1
ATOM 3972 C C . SER A 1 506 ? -12.656 17.359 15.477 1 90.38 506 SER A C 1
ATOM 3974 O O . SER A 1 506 ? -13.602 17.016 16.203 1 90.38 506 SER A O 1
ATOM 3976 N N . ALA A 1 507 ? -11.93 18.391 15.727 1 94.44 507 ALA A N 1
ATOM 3977 C CA . ALA A 1 507 ? -12.148 19.219 16.906 1 94.44 507 ALA A CA 1
ATOM 3978 C C . ALA A 1 507 ? -13.492 19.938 16.844 1 94.44 507 ALA A C 1
ATOM 3980 O O . ALA A 1 507 ? -14.258 19.938 17.812 1 94.44 507 ALA A O 1
ATOM 3981 N N . THR A 1 508 ? -13.797 20.469 15.742 1 93.88 508 THR A N 1
ATOM 3982 C CA . THR A 1 508 ? -15.031 21.234 15.578 1 93.88 508 THR A CA 1
ATOM 3983 C C . THR A 1 508 ? -16.25 20.312 15.688 1 93.88 508 THR A C 1
ATOM 3985 O O . THR A 1 508 ? -17.234 20.672 16.328 1 93.88 508 THR A O 1
ATOM 3988 N N . THR A 1 509 ? -16.156 19.156 15.055 1 87.5 509 THR A N 1
ATOM 3989 C CA . THR A 1 509 ? -17.266 18.203 15.102 1 87.5 509 THR A CA 1
ATOM 3990 C C . THR A 1 509 ? -17.547 17.766 16.531 1 87.5 509 THR A C 1
ATOM 3992 O O . THR A 1 509 ? -18.703 17.594 16.922 1 87.5 509 THR A O 1
ATOM 3995 N N . PHE A 1 510 ? -16.5 17.594 17.312 1 90.38 510 PHE A N 1
ATOM 3996 C CA . PHE A 1 510 ? -16.719 17.203 18.703 1 90.38 510 PHE A CA 1
ATOM 3997 C C . PHE A 1 510 ? -17.359 18.328 19.5 1 90.38 510 PHE A C 1
ATOM 3999 O O . PHE A 1 510 ? -18.188 18.094 20.375 1 90.38 510 PHE A O 1
ATOM 4006 N N . LEU A 1 511 ? -16.938 19.547 19.25 1 92.75 511 LEU A N 1
ATOM 4007 C CA . LEU A 1 511 ? -17.531 20.688 19.922 1 92.75 511 LEU A CA 1
ATOM 4008 C C . LEU A 1 511 ? -19 20.828 19.578 1 92.75 511 LEU A C 1
ATOM 4010 O O . LEU A 1 511 ? -19.812 21.172 20.438 1 92.75 511 LEU A O 1
ATOM 4014 N N . LEU A 1 512 ? -19.312 20.5 18.375 1 86.75 512 LEU A N 1
ATOM 4015 C CA . LEU A 1 512 ? -20.703 20.516 17.953 1 86.75 512 LEU A CA 1
ATOM 4016 C C . LEU A 1 512 ? -21.5 19.422 18.672 1 86.75 512 LEU A C 1
ATOM 4018 O O . LEU A 1 512 ? -22.625 19.656 19.109 1 86.75 512 LEU A O 1
ATOM 4022 N N . ARG A 1 513 ? -20.875 18.25 18.703 1 82.81 513 ARG A N 1
ATOM 4023 C CA . ARG A 1 513 ? -21.5 17.156 19.453 1 82.81 513 ARG A CA 1
ATOM 4024 C C . ARG A 1 513 ? -21.734 17.547 20.906 1 82.81 513 ARG A C 1
ATOM 4026 O O . ARG A 1 513 ? -22.797 17.266 21.469 1 82.81 513 ARG A O 1
ATOM 4033 N N . SER A 1 514 ? -20.797 18.219 21.5 1 85.25 514 SER A N 1
ATOM 4034 C CA . SER A 1 514 ? -20.891 18.672 22.891 1 85.25 514 SER A CA 1
ATOM 4035 C C . SER A 1 514 ? -21.984 19.719 23.047 1 85.25 514 SER A C 1
ATOM 4037 O O . SER A 1 514 ? -22.703 19.734 24.047 1 85.25 514 SER A O 1
ATOM 4039 N N . GLY A 1 515 ? -22.047 20.594 22.141 1 83.88 515 GLY A N 1
ATOM 4040 C CA . GLY A 1 515 ? -23.094 21.609 22.156 1 83.88 515 GLY A CA 1
ATOM 4041 C C . GLY A 1 515 ? -24.484 21.031 22.031 1 83.88 515 GLY A C 1
ATOM 4042 O O . GLY A 1 515 ? -25.406 21.469 22.719 1 83.88 515 GLY A O 1
ATOM 4043 N N . LEU A 1 516 ? -24.641 20.062 21.219 1 78.25 516 LEU A N 1
ATOM 4044 C CA . LEU A 1 516 ? -25.922 19.406 21 1 78.25 516 LEU A CA 1
ATOM 4045 C C . LEU A 1 516 ? -26.375 18.656 22.25 1 78.25 516 LEU A C 1
ATOM 4047 O O . LEU A 1 516 ? -27.562 18.609 22.562 1 78.25 516 LEU A O 1
ATOM 4051 N N . ARG A 1 517 ? -25.422 18.016 22.859 1 76.94 517 ARG A N 1
ATOM 4052 C CA . ARG A 1 517 ? -25.719 17.281 24.078 1 76.94 517 ARG A CA 1
ATOM 4053 C C . ARG A 1 517 ? -26.25 18.203 25.156 1 76.94 517 ARG A C 1
ATOM 4055 O O . ARG A 1 517 ? -27.141 17.828 25.922 1 76.94 517 ARG A O 1
ATOM 4062 N N . ARG A 1 518 ? -25.781 19.344 25.219 1 76.69 518 ARG A N 1
ATOM 4063 C CA . ARG A 1 518 ? -26.219 20.297 26.219 1 76.69 518 ARG A CA 1
ATOM 4064 C C . ARG A 1 518 ? -27.609 20.844 25.891 1 76.69 518 ARG A C 1
ATOM 4066 O O . ARG A 1 518 ? -28.391 21.141 26.797 1 76.69 518 ARG A O 1
ATOM 4073 N N . VAL A 1 519 ? -27.906 20.984 24.688 1 70.81 519 VAL A N 1
ATOM 4074 C CA . VAL A 1 519 ? -29.219 21.422 24.266 1 70.81 519 VAL A CA 1
ATOM 4075 C C . VAL A 1 519 ? -30.266 20.375 24.641 1 70.81 519 VAL A C 1
ATOM 4077 O O . VAL A 1 519 ? -31.344 20.703 25.125 1 70.81 519 VAL A O 1
ATOM 4080 N N . LYS A 1 520 ? -29.922 19.141 24.453 1 66.69 520 LYS A N 1
ATOM 4081 C CA . LYS A 1 520 ? -30.844 18.031 24.719 1 66.69 520 LYS A CA 1
ATOM 4082 C C . LYS A 1 520 ? -31.078 17.875 26.219 1 66.69 520 LYS A C 1
ATOM 4084 O O . LYS A 1 520 ? -32.188 17.516 26.641 1 66.69 520 LYS A O 1
ATOM 4089 N N . SER A 1 521 ? -30.078 17.953 26.953 1 63.72 521 SER A N 1
ATOM 4090 C CA . SER A 1 521 ? -30.219 17.734 28.391 1 63.72 521 SER A CA 1
ATOM 4091 C C . SER A 1 521 ? -30.891 18.922 29.078 1 63.72 521 SER A C 1
ATOM 4093 O O . SER A 1 521 ? -31.156 18.891 30.281 1 63.72 521 SER A O 1
ATOM 4095 N N . HIS A 1 522 ? -31.516 19.828 28.234 1 60.09 522 HIS A N 1
ATOM 4096 C CA . HIS A 1 522 ? -32.156 21.016 28.766 1 60.09 522 HIS A CA 1
ATOM 4097 C C . HIS A 1 522 ? -31.297 21.672 29.844 1 60.09 522 HIS A C 1
ATOM 4099 O O . HIS A 1 522 ? -31.812 22.328 30.75 1 60.09 522 HIS A O 1
ATOM 4105 N N . SER A 1 523 ? -30.234 21.109 29.922 1 53.31 523 SER A N 1
ATOM 4106 C CA . SER A 1 523 ? -29.312 21.672 30.906 1 53.31 523 SER A CA 1
ATOM 4107 C C . SER A 1 523 ? -28.828 23.047 30.484 1 53.31 523 SER A C 1
ATOM 4109 O O . SER A 1 523 ? -27.922 23.609 31.109 1 53.31 523 SER A O 1
ATOM 4111 N N . VAL A 1 524 ? -29.484 23.406 29.359 1 57 524 VAL A N 1
ATOM 4112 C CA . VAL A 1 524 ? -29.078 24.734 28.922 1 57 524 VAL A CA 1
ATOM 4113 C C . VAL A 1 524 ? -29.688 25.781 29.859 1 57 524 VAL A C 1
ATOM 4115 O O . VAL A 1 524 ? -30.875 26.094 29.766 1 57 524 VAL A O 1
ATOM 4118 N N . GLU A 1 525 ? -29.516 25.641 31.219 1 51.41 525 GLU A N 1
ATOM 4119 C CA . GLU A 1 525 ? -30.125 26.562 32.156 1 51.41 525 GLU A CA 1
ATOM 4120 C C . GLU A 1 525 ? -30.125 28 31.625 1 51.41 525 GLU A C 1
ATOM 4122 O O . GLU A 1 525 ? -31.125 28.703 31.734 1 51.41 525 GLU A O 1
ATOM 4127 N N . SER A 1 526 ? -29 28.688 31.625 1 52.34 526 SER A N 1
ATOM 4128 C CA . SER A 1 526 ? -28.859 30.125 31.5 1 52.34 526 SER A CA 1
ATOM 4129 C C . SER A 1 526 ? -28.516 30.547 30.078 1 52.34 526 SER A C 1
ATOM 4131 O O . SER A 1 526 ? -27.875 31.562 29.859 1 52.34 526 SER A O 1
ATOM 4133 N N . GLY A 1 527 ? -28.969 29.781 29 1 61.41 527 GLY A N 1
ATOM 4134 C CA . GLY A 1 527 ? -28.844 30.344 27.672 1 61.41 527 GLY A CA 1
ATOM 4135 C C . GLY A 1 527 ? -27.453 30.203 27.078 1 61.41 527 GLY A C 1
ATOM 4136 O O . GLY A 1 527 ? -27.219 30.562 25.938 1 61.41 527 GLY A O 1
ATOM 4137 N N . LYS A 1 528 ? -26.469 29.688 27.922 1 79.12 528 LYS A N 1
ATOM 4138 C CA . LYS A 1 528 ? -25.109 29.719 27.391 1 79.12 528 LYS A CA 1
ATOM 4139 C C . LYS A 1 528 ? -24.688 28.328 26.922 1 79.12 528 LYS A C 1
ATOM 4141 O O . LYS A 1 528 ? -24.922 27.328 27.625 1 79.12 528 LYS A O 1
ATOM 4146 N N . ASN A 1 529 ? -24.219 28.078 25.781 1 87.88 529 ASN A N 1
ATOM 4147 C CA . ASN A 1 529 ? -23.656 26.875 25.188 1 87.88 529 ASN A CA 1
ATOM 4148 C C . ASN A 1 529 ? -22.219 27.094 24.734 1 87.88 529 ASN A C 1
ATOM 4150 O O . ASN A 1 529 ? -21.953 27.297 23.547 1 87.88 529 ASN A O 1
ATOM 4154 N N . PRO A 1 530 ? -21.266 27.078 25.75 1 91.06 530 PRO A N 1
ATOM 4155 C CA . PRO A 1 530 ? -19.859 27.422 25.453 1 91.06 530 PRO A CA 1
ATOM 4156 C C . PRO A 1 530 ? -19.281 26.578 24.328 1 91.06 530 PRO A C 1
ATOM 4158 O O . PRO A 1 530 ? -18.625 27.125 23.422 1 91.06 530 PRO A O 1
ATOM 4161 N N . PRO A 1 531 ? -19.484 25.219 24.281 1 91.69 531 PRO A N 1
ATOM 4162 C CA . PRO A 1 531 ? -18.906 24.469 23.172 1 91.69 531 PRO A CA 1
ATOM 4163 C C . PRO A 1 531 ? -19.406 24.938 21.812 1 91.69 531 PRO A C 1
ATOM 4165 O O . PRO A 1 531 ? -18.641 24.969 20.844 1 91.69 531 PRO A O 1
ATOM 4168 N N . LEU A 1 532 ? -20.641 25.219 21.719 1 91.25 532 LEU A N 1
ATOM 4169 C CA . LEU A 1 532 ? -21.203 25.719 20.469 1 91.25 532 LEU A CA 1
ATOM 4170 C C . LEU A 1 532 ? -20.594 27.078 20.109 1 91.25 532 LEU A C 1
ATOM 4172 O O . LEU A 1 532 ? -20.328 27.359 18.938 1 91.25 532 LEU A O 1
ATOM 4176 N N . ASP A 1 533 ? -20.406 27.906 21.109 1 94.38 533 ASP A N 1
ATOM 4177 C CA . ASP A 1 533 ? -19.797 29.203 20.875 1 94.38 533 ASP A CA 1
ATOM 4178 C C . ASP A 1 533 ? -18.359 29.062 20.359 1 94.38 533 ASP A C 1
ATOM 4180 O O . ASP A 1 533 ? -17.938 29.812 19.469 1 94.38 533 ASP A O 1
ATOM 4184 N N . VAL A 1 534 ? -17.625 28.141 20.891 1 96.19 534 VAL A N 1
ATOM 4185 C CA . VAL A 1 534 ? -16.25 27.891 20.469 1 96.19 534 VAL A CA 1
ATOM 4186 C C . VAL A 1 534 ? -16.25 27.359 19.031 1 96.19 534 VAL A C 1
ATOM 4188 O O . VAL A 1 534 ? -15.375 27.688 18.234 1 96.19 534 VAL A O 1
ATOM 4191 N N . ALA A 1 535 ? -17.188 26.469 18.719 1 95.12 535 ALA A N 1
ATOM 4192 C CA . ALA A 1 535 ? -17.312 25.969 17.359 1 95.12 535 ALA A CA 1
ATOM 4193 C C . ALA A 1 535 ? -17.594 27.094 16.375 1 95.12 535 ALA A C 1
ATOM 4195 O O . ALA A 1 535 ? -17.031 27.125 15.273 1 95.12 535 ALA A O 1
ATOM 4196 N N . LYS A 1 536 ? -18.484 28 16.781 1 95.5 536 LYS A N 1
ATOM 4197 C CA . LYS A 1 536 ? -18.766 29.172 15.961 1 95.5 536 LYS A CA 1
ATOM 4198 C C . LYS A 1 536 ? -17.516 30.031 15.758 1 95.5 536 LYS A C 1
ATOM 4200 O O . LYS A 1 536 ? -17.281 30.547 14.664 1 95.5 536 LYS A O 1
ATOM 4205 N N . GLU A 1 537 ? -16.828 30.141 16.812 1 96.88 537 GLU A N 1
ATOM 4206 C CA . GLU A 1 537 ? -15.57 30.891 16.75 1 96.88 537 GLU A CA 1
ATOM 4207 C C . GLU A 1 537 ? -14.594 30.25 15.766 1 96.88 537 GLU A C 1
ATOM 4209 O O . GLU A 1 537 ? -13.891 30.953 15.039 1 96.88 537 GLU A O 1
ATOM 4214 N N . MET A 1 538 ? -14.5 28.969 15.766 1 97.38 538 MET A N 1
ATOM 4215 C CA . MET A 1 538 ? -13.633 28.25 14.836 1 97.38 538 MET A CA 1
ATOM 4216 C C . MET A 1 538 ? -14.016 28.547 13.391 1 97.38 538 MET A C 1
ATOM 4218 O O . MET A 1 538 ? -13.156 28.875 12.57 1 97.38 538 MET A O 1
ATOM 4222 N N . ILE A 1 539 ? -15.281 28.422 13.109 1 96.75 539 ILE A N 1
ATOM 4223 C CA . ILE A 1 539 ? -15.766 28.656 11.75 1 96.75 539 ILE A CA 1
ATOM 4224 C C . ILE A 1 539 ? -15.469 30.078 11.328 1 96.75 539 ILE A C 1
ATOM 4226 O O . ILE A 1 539 ? -15 30.328 10.211 1 96.75 539 ILE A O 1
ATOM 4230 N N . ALA A 1 540 ? -15.703 31.016 12.227 1 97.19 540 ALA A N 1
ATOM 4231 C CA . ALA A 1 540 ? -15.438 32.406 11.93 1 97.19 540 ALA A CA 1
ATOM 4232 C C . ALA A 1 540 ? -13.953 32.656 11.68 1 97.19 540 ALA A C 1
ATOM 4234 O O . ALA A 1 540 ? -13.578 33.406 10.773 1 97.19 540 ALA A O 1
ATOM 4235 N N . THR A 1 541 ? -13.156 32.094 12.477 1 97.88 541 THR A N 1
ATOM 4236 C CA . THR A 1 541 ? -11.711 32.219 12.359 1 97.88 541 THR A CA 1
ATOM 4237 C C . THR A 1 541 ? -11.219 31.656 11.031 1 97.88 541 THR A C 1
ATOM 4239 O O . THR A 1 541 ? -10.414 32.281 10.336 1 97.88 541 THR A O 1
ATOM 4242 N N . LEU A 1 542 ? -11.664 30.469 10.727 1 97.5 542 LEU A N 1
ATOM 4243 C CA . LEU A 1 542 ? -11.234 29.812 9.492 1 97.5 542 LEU A CA 1
ATOM 4244 C C . LEU A 1 542 ? -11.703 30.609 8.273 1 97.5 542 LEU A C 1
ATOM 4246 O O . LEU A 1 542 ? -10.984 30.703 7.273 1 97.5 542 LEU A O 1
ATOM 4250 N N . GLN A 1 543 ? -12.883 31.188 8.344 1 97.25 543 GLN A N 1
ATOM 4251 C CA . GLN A 1 543 ? -13.375 32.031 7.266 1 97.25 543 GLN A CA 1
ATOM 4252 C C . GLN A 1 543 ? -12.484 33.25 7.098 1 97.25 543 GLN A C 1
ATOM 4254 O O . GLN A 1 543 ? -12.172 33.656 5.973 1 97.25 543 GLN A O 1
ATOM 4259 N N . SER A 1 544 ? -12.125 33.812 8.172 1 97.12 544 SER A N 1
ATOM 4260 C CA . SER A 1 544 ? -11.242 34.969 8.141 1 97.12 544 SER A CA 1
ATOM 4261 C C . SER A 1 544 ? -9.883 34.625 7.551 1 97.12 544 SER A C 1
ATOM 4263 O O . SER A 1 544 ? -9.352 35.344 6.719 1 97.12 544 SER A O 1
ATOM 4265 N N . HIS A 1 545 ? -9.281 33.5 8.016 1 96.44 545 HIS A N 1
ATOM 4266 C CA . HIS A 1 545 ? -7.984 33.062 7.508 1 96.44 545 HIS A CA 1
ATOM 4267 C C . HIS A 1 545 ? -8.047 32.781 6.012 1 96.44 545 HIS A C 1
ATOM 4269 O O . HIS A 1 545 ? -7.09 33.062 5.285 1 96.44 545 HIS A O 1
ATOM 4275 N N . ARG A 1 546 ? -9.125 32.219 5.543 1 94.62 546 ARG A N 1
ATOM 4276 C CA . ARG A 1 546 ? -9.312 31.938 4.117 1 94.62 546 ARG A CA 1
ATOM 4277 C C . ARG A 1 546 ? -9.398 33.25 3.326 1 94.62 546 ARG A C 1
ATOM 4279 O O . ARG A 1 546 ? -8.758 33.375 2.283 1 94.62 546 ARG A O 1
ATOM 4286 N N . GLN A 1 547 ? -10.156 34.188 3.824 1 94.88 547 GLN A N 1
ATOM 4287 C CA . GLN A 1 547 ? -10.391 35.438 3.117 1 94.88 547 GLN A CA 1
ATOM 4288 C C . GLN A 1 547 ? -9.148 36.312 3.115 1 94.88 547 GLN A C 1
ATOM 4290 O O . GLN A 1 547 ? -8.805 36.906 2.094 1 94.88 547 GLN A O 1
ATOM 4295 N N . GLU A 1 548 ? -8.477 36.344 4.188 1 93.56 548 GLU A N 1
ATOM 4296 C CA . GLU A 1 548 ? -7.355 37.25 4.352 1 93.56 548 GLU A CA 1
ATOM 4297 C C . GLU A 1 548 ? -6.059 36.656 3.812 1 93.56 548 GLU A C 1
ATOM 4299 O O . GLU A 1 548 ? -5.227 37.375 3.254 1 93.56 548 GLU A O 1
ATOM 4304 N N . PHE A 1 549 ? -5.863 35.375 3.994 1 91.75 549 PHE A N 1
ATOM 4305 C CA . PHE A 1 549 ? -4.551 34.781 3.715 1 91.75 549 PHE A CA 1
ATOM 4306 C C . PHE A 1 549 ? -4.668 33.625 2.74 1 91.75 549 PHE A C 1
ATOM 4308 O O . PHE A 1 549 ? -3.66 33.031 2.359 1 91.75 549 PHE A O 1
ATOM 4315 N N . GLY A 1 550 ? -5.82 33.219 2.363 1 90.44 550 GLY A N 1
ATOM 4316 C CA . GLY A 1 550 ? -6.012 32.094 1.46 1 90.44 550 GLY A CA 1
ATOM 4317 C C . GLY A 1 550 ? -5.629 30.766 2.076 1 90.44 550 GLY A C 1
ATOM 4318 O O . GLY A 1 550 ? -5.129 29.875 1.386 1 90.44 550 GLY A O 1
ATOM 4319 N N . TRP A 1 551 ? -5.832 30.656 3.348 1 94.31 551 TRP A N 1
ATOM 4320 C CA . TRP A 1 551 ? -5.414 29.453 4.047 1 94.31 551 TRP A CA 1
ATOM 4321 C C . TRP A 1 551 ? -6.336 28.281 3.707 1 94.31 551 TRP A C 1
ATOM 4323 O O . TRP A 1 551 ? -7.449 28.188 4.23 1 94.31 551 TRP A O 1
ATOM 4333 N N . ASP A 1 552 ? -5.859 27.359 2.924 1 92.69 552 ASP A N 1
ATOM 4334 C CA . ASP A 1 552 ? -6.652 26.281 2.33 1 92.69 552 ASP A CA 1
ATOM 4335 C C . ASP A 1 552 ? -6.871 25.141 3.324 1 92.69 552 ASP A C 1
ATOM 4337 O O . ASP A 1 552 ? -7.77 24.328 3.146 1 92.69 552 ASP A O 1
ATOM 4341 N N . LEU A 1 553 ? -6.145 25.016 4.426 1 93.62 553 LEU A N 1
ATOM 4342 C CA . LEU A 1 553 ? -6.262 23.922 5.379 1 93.62 553 LEU A CA 1
ATOM 4343 C C . LEU A 1 553 ? -7.598 23.969 6.113 1 93.62 553 LEU A C 1
ATOM 4345 O O . LEU A 1 553 ? -8.047 22.969 6.668 1 93.62 553 LEU A O 1
ATOM 4349 N N . GLY A 1 554 ? -8.188 25.188 6.148 1 94.25 554 GLY A N 1
ATOM 4350 C CA . GLY A 1 554 ? -9.469 25.328 6.824 1 94.25 554 GLY A CA 1
ATOM 4351 C C . GLY A 1 554 ? -10.648 24.953 5.953 1 94.25 554 GLY A C 1
ATOM 4352 O O . GLY A 1 554 ? -11.773 24.812 6.441 1 94.25 554 GLY A O 1
ATOM 4353 N N . ASP A 1 555 ? -10.453 24.656 4.676 1 90.12 555 ASP A N 1
ATOM 4354 C CA . ASP A 1 555 ? -11.531 24.5 3.711 1 90.12 555 ASP A CA 1
ATOM 4355 C C . ASP A 1 555 ? -12.367 23.25 4.031 1 90.12 555 ASP A C 1
ATOM 4357 O O . ASP A 1 555 ? -13.594 23.281 3.906 1 90.12 555 ASP A O 1
ATOM 4361 N N . TYR A 1 556 ? -11.75 22.234 4.383 1 85.5 556 TYR A N 1
ATOM 4362 C CA . TYR A 1 556 ? -12.484 21 4.688 1 85.5 556 TYR A CA 1
ATOM 4363 C C . TYR A 1 556 ? -13.391 21.203 5.891 1 85.5 556 TYR A C 1
ATOM 4365 O O . TYR A 1 556 ? -14.547 20.766 5.879 1 85.5 556 TYR A O 1
ATOM 4373 N N . CYS A 1 557 ? -12.852 21.797 6.879 1 91.06 557 CYS A N 1
ATOM 4374 C CA . CYS A 1 557 ? -13.648 22.062 8.07 1 91.06 557 CYS A CA 1
ATOM 4375 C C . CYS A 1 557 ? -14.82 23 7.754 1 91.06 557 CYS A C 1
ATOM 4377 O O . CYS A 1 557 ? -15.945 22.766 8.203 1 91.06 557 CYS A O 1
ATOM 4379 N N . LEU A 1 558 ? -14.539 24.016 6.977 1 93 558 LEU A N 1
ATOM 4380 C CA . LEU A 1 558 ? -15.586 24.969 6.605 1 93 558 LEU A CA 1
ATOM 4381 C C . LEU A 1 558 ? -16.688 24.281 5.809 1 93 558 LEU A C 1
ATOM 4383 O O . LEU A 1 558 ? -17.875 24.516 6.055 1 93 558 LEU A O 1
ATOM 4387 N N . SER A 1 559 ? -16.344 23.438 4.922 1 82.06 559 SER A N 1
ATOM 4388 C CA . SER A 1 559 ? -17.297 22.75 4.066 1 82.06 559 SER A CA 1
ATOM 4389 C C . SER A 1 559 ? -18.125 21.734 4.859 1 82.06 559 SER A C 1
ATOM 4391 O O . SER A 1 559 ? -19.312 21.562 4.605 1 82.06 559 SER A O 1
ATOM 4393 N N . ASN A 1 560 ? -17.531 21.109 5.832 1 77.5 560 ASN A N 1
ATOM 4394 C CA . ASN A 1 560 ? -18.203 20.031 6.547 1 77.5 560 ASN A CA 1
ATOM 4395 C C . ASN A 1 560 ? -18.922 20.547 7.785 1 77.5 560 ASN A C 1
ATOM 4397 O O . ASN A 1 560 ? -19.922 19.953 8.211 1 77.5 560 ASN A O 1
ATOM 4401 N N . CYS A 1 561 ? -18.422 21.625 8.383 1 85.19 561 CYS A N 1
ATOM 4402 C CA . CYS A 1 561 ? -18.953 22.016 9.688 1 85.19 561 CYS A CA 1
ATOM 4403 C C . CYS A 1 561 ? -19.656 23.359 9.609 1 85.19 561 CYS A C 1
ATOM 4405 O O . CYS A 1 561 ? -20.422 23.719 10.5 1 85.19 561 CYS A O 1
ATOM 4407 N N . GLY A 1 562 ? -19.391 24.156 8.562 1 86.31 562 GLY A N 1
ATOM 4408 C CA . GLY A 1 562 ? -19.938 25.516 8.492 1 86.31 562 GLY A CA 1
ATOM 4409 C C . GLY A 1 562 ? -21.453 25.547 8.602 1 86.31 562 GLY A C 1
ATOM 4410 O O . GLY A 1 562 ? -22 26.219 9.477 1 86.31 562 GLY A O 1
ATOM 4411 N N . GLU A 1 563 ? -22.062 24.766 7.801 1 79.69 563 GLU A N 1
ATOM 4412 C CA . GLU A 1 563 ? -23.516 24.734 7.781 1 79.69 563 GLU A CA 1
ATOM 4413 C C . GLU A 1 563 ? -24.062 24.078 9.039 1 79.69 563 GLU A C 1
ATOM 4415 O O . GLU A 1 563 ? -25.125 24.469 9.547 1 79.69 563 GLU A O 1
ATOM 4420 N N . LEU A 1 564 ? -23.391 23.109 9.508 1 78.19 564 LEU A N 1
ATOM 4421 C CA . LEU A 1 564 ? -23.828 22.391 10.703 1 78.19 564 LEU A CA 1
ATOM 4422 C C . LEU A 1 564 ? -23.859 23.312 11.914 1 78.19 564 LEU A C 1
ATOM 4424 O O . LEU A 1 564 ? -24.766 23.234 12.742 1 78.19 564 LEU A O 1
ATOM 4428 N N . VAL A 1 565 ? -22.859 24.141 12.016 1 85.38 565 VAL A N 1
ATOM 4429 C CA . VAL A 1 565 ? -22.781 25.094 13.125 1 85.38 565 VAL A CA 1
ATOM 4430 C C . VAL A 1 565 ? -23.969 26.047 13.078 1 85.38 565 VAL A C 1
ATOM 4432 O O . VAL A 1 565 ? -24.594 26.344 14.102 1 85.38 565 VAL A O 1
ATOM 4435 N N . GLU A 1 566 ? -24.328 26.453 11.953 1 81.62 566 GLU A N 1
ATOM 4436 C CA . GLU A 1 566 ? -25.453 27.375 11.781 1 81.62 566 GLU A CA 1
ATOM 4437 C C . GLU A 1 566 ? -26.781 26.703 12.125 1 81.62 566 GLU A C 1
ATOM 4439 O O . GLU A 1 566 ? -27.641 27.312 12.758 1 81.62 566 GLU A O 1
ATOM 4444 N N . ARG A 1 567 ? -26.875 25.5 11.789 1 75.81 567 ARG A N 1
ATOM 4445 C CA . ARG A 1 567 ? -28.109 24.75 12.039 1 75.81 567 ARG A CA 1
ATOM 4446 C C . ARG A 1 567 ? -28.297 24.5 13.523 1 75.81 567 ARG A C 1
ATOM 4448 O O . ARG A 1 567 ? -29.406 24.656 14.047 1 75.81 567 ARG A O 1
ATOM 4455 N N . ILE A 1 568 ? -27.297 24.094 14.078 1 77.06 568 ILE A N 1
ATOM 4456 C CA . ILE A 1 568 ? -27.391 23.781 15.5 1 77.06 568 ILE A CA 1
ATOM 4457 C C . ILE A 1 568 ? -27.625 25.062 16.297 1 77.06 568 ILE A C 1
ATOM 4459 O O . ILE A 1 568 ? -28.375 25.062 17.266 1 77.06 568 ILE A O 1
ATOM 4463 N N . ALA A 1 569 ? -27.062 26.141 15.828 1 77 569 ALA A N 1
ATOM 4464 C CA . ALA A 1 569 ? -27.234 27.422 16.484 1 77 569 ALA A CA 1
ATOM 4465 C C . ALA A 1 569 ? -28.672 27.922 16.344 1 77 569 ALA A C 1
ATOM 4467 O O . ALA A 1 569 ? -29.219 28.547 17.266 1 77 569 ALA A O 1
ATOM 4468 N N . SER A 1 570 ? -29.297 27.609 15.258 1 75.94 570 SER A N 1
ATOM 4469 C CA . SER A 1 570 ? -30.672 28.016 15.031 1 75.94 570 SER A CA 1
ATOM 4470 C C . SER A 1 570 ? -31.641 27.203 15.891 1 75.94 570 SER A C 1
ATOM 4472 O O . SER A 1 570 ? -32.656 27.734 16.359 1 75.94 570 SER A O 1
ATOM 4474 N N . LEU A 1 571 ? -31.312 25.938 16.031 1 67.5 571 LEU A N 1
ATOM 4475 C CA . LEU A 1 571 ? -32.125 25.109 16.906 1 67.5 571 LEU A CA 1
ATOM 4476 C C . LEU A 1 571 ? -32.094 25.625 18.328 1 67.5 571 LEU A C 1
ATOM 4478 O O . LEU A 1 571 ? -33.094 25.5 19.062 1 67.5 571 LEU A O 1
ATOM 4482 N N . TYR A 1 572 ? -31.078 26.188 18.688 1 67.81 572 TYR A N 1
ATOM 4483 C CA . TYR A 1 572 ? -30.891 26.703 20.031 1 67.81 572 TYR A CA 1
ATOM 4484 C C . TYR A 1 572 ? -31.672 28 20.234 1 67.81 572 TYR A C 1
ATOM 4486 O O . TYR A 1 572 ? -32.219 28.234 21.297 1 67.81 572 TYR A O 1
ATOM 4494 N N . LYS A 1 573 ? -31.766 28.781 19.281 1 64.69 573 LYS A N 1
ATOM 4495 C CA . LYS A 1 573 ? -32.5 30.047 19.391 1 64.69 573 LYS A CA 1
ATOM 4496 C C . LYS A 1 573 ? -34 29.812 19.453 1 64.69 573 LYS A C 1
ATOM 4498 O O . LYS A 1 573 ? -34.719 30.531 20.141 1 64.69 573 LYS A O 1
ATOM 4503 N N . ASP A 1 574 ? -34.594 28.844 18.641 1 57.34 574 ASP A N 1
ATOM 4504 C CA . ASP A 1 574 ? -36.031 28.625 18.578 1 57.34 574 ASP A CA 1
ATOM 4505 C C . ASP A 1 574 ? -36.531 27.953 19.859 1 57.34 574 ASP A C 1
ATOM 4507 O O . ASP A 1 574 ? -37.75 27.891 20.094 1 57.34 574 ASP A O 1
ATOM 4511 N N . GLY A 1 575 ? -36.094 27.922 21.031 1 48.06 575 GLY A N 1
ATOM 4512 C CA . GLY A 1 575 ? -36.531 27.406 22.312 1 48.06 575 GLY A CA 1
ATOM 4513 C C . GLY A 1 575 ? -37 25.953 22.25 1 48.06 575 GLY A C 1
ATOM 4514 O O . GLY A 1 575 ? -37.188 25.422 21.156 1 48.06 575 GLY A O 1
ATOM 4515 N N . PRO A 1 576 ? -37.188 25.172 23.438 1 42.12 576 PRO A N 1
ATOM 4516 C CA . PRO A 1 576 ? -37.656 23.797 23.562 1 42.12 576 PRO A CA 1
ATOM 4517 C C . PRO A 1 576 ? -39.062 23.609 23.016 1 42.12 576 PRO A C 1
ATOM 4519 O O . PRO A 1 576 ? -39.656 22.531 23.172 1 42.12 576 PRO A O 1
ATOM 4522 N N . GLY A 1 577 ? -40.031 24.609 22.766 1 37.16 577 GLY A N 1
ATOM 4523 C CA . GLY A 1 577 ? -41.438 24.391 22.5 1 37.16 577 GLY A CA 1
ATOM 4524 C C . GLY A 1 577 ? -41.688 23.547 21.25 1 37.16 577 GLY A C 1
ATOM 4525 O O . GLY A 1 577 ? -42.844 23.422 20.812 1 37.16 577 GLY A O 1
ATOM 4526 N N . LEU A 1 578 ? -40.969 23.578 20.297 1 36 578 LEU A N 1
ATOM 4527 C CA . LEU A 1 578 ? -41.375 22.688 19.203 1 36 578 LEU A CA 1
ATOM 4528 C C . LEU A 1 578 ? -41.406 21.234 19.672 1 36 578 LEU A C 1
ATOM 4530 O O . LEU A 1 578 ? -40.375 20.641 19.906 1 36 578 LEU A O 1
ATOM 4534 N N . SER A 1 579 ? -42.469 20.969 20.484 1 33.22 579 SER A N 1
ATOM 4535 C CA . SER A 1 579 ? -42.906 19.609 20.812 1 33.22 579 SER A CA 1
ATOM 4536 C C . SER A 1 579 ? -42.781 18.672 19.625 1 33.22 579 SER A C 1
ATOM 4538 O O . SER A 1 579 ? -43.344 18.922 18.562 1 33.22 579 SER A O 1
ATOM 4540 N N . LEU A 1 580 ? -41.844 17.906 19.469 1 34.5 580 LEU A N 1
ATOM 4541 C CA . LEU A 1 580 ? -41.625 16.828 18.516 1 34.5 580 LEU A CA 1
ATOM 4542 C C . LEU A 1 580 ? -42.906 16.031 18.312 1 34.5 580 LEU A C 1
ATOM 4544 O O . LEU A 1 580 ? -42.938 15.086 17.516 1 34.5 580 LEU A O 1
ATOM 4548 N N . ASN A 1 581 ? -44.062 16.109 19.172 1 31 581 ASN A N 1
ATOM 4549 C CA . ASN A 1 581 ? -45.219 15.219 19.031 1 31 581 ASN A CA 1
ATOM 4550 C C . ASN A 1 581 ? -46.156 15.703 17.938 1 31 581 ASN A C 1
ATOM 4552 O O . ASN A 1 581 ? -46.594 14.922 17.094 1 31 581 ASN A O 1
ATOM 4556 N N . GLU A 1 582 ? -47.375 16.609 18.328 1 31.75 582 GLU A N 1
ATOM 4557 C CA . GLU A 1 582 ? -48.781 16.641 17.891 1 31.75 582 GLU A CA 1
ATOM 4558 C C . GLU A 1 582 ? -48.906 17.344 16.547 1 31.75 582 GLU A C 1
ATOM 4560 O O . GLU A 1 582 ? -49.594 16.844 15.648 1 31.75 582 GLU A O 1
ATOM 4565 N N . GLU A 1 583 ? -49.156 18.812 16.438 1 30.72 583 GLU A N 1
ATOM 4566 C CA . GLU A 1 583 ? -49.844 19.625 15.445 1 30.72 583 GLU A CA 1
ATOM 4567 C C . GLU A 1 583 ? -49.031 19.766 14.172 1 30.72 583 GLU A C 1
ATOM 4569 O O . GLU A 1 583 ? -49.406 20.531 13.273 1 30.72 583 GLU A O 1
ATOM 4574 N N . PHE A 1 584 ? -47.812 19.469 13.984 1 29.67 584 PHE A N 1
ATOM 4575 C CA . PHE A 1 584 ? -47.156 19.516 12.695 1 29.67 584 PHE A CA 1
ATOM 4576 C C . PHE A 1 584 ? -47.906 18.703 11.656 1 29.67 584 PHE A C 1
ATOM 4578 O O . PHE A 1 584 ? -47.344 18.297 10.641 1 29.67 584 PHE A O 1
ATOM 4585 N N . SER A 1 585 ? -49.219 18.422 11.844 1 29.36 585 SER A N 1
ATOM 4586 C CA . SER A 1 585 ? -50.125 17.938 10.812 1 29.36 585 SER A CA 1
ATOM 4587 C C . SER A 1 585 ? -50.344 18.984 9.727 1 29.36 585 SER A C 1
ATOM 4589 O O . SER A 1 585 ? -50.344 18.656 8.539 1 29.36 585 SER A O 1
ATOM 4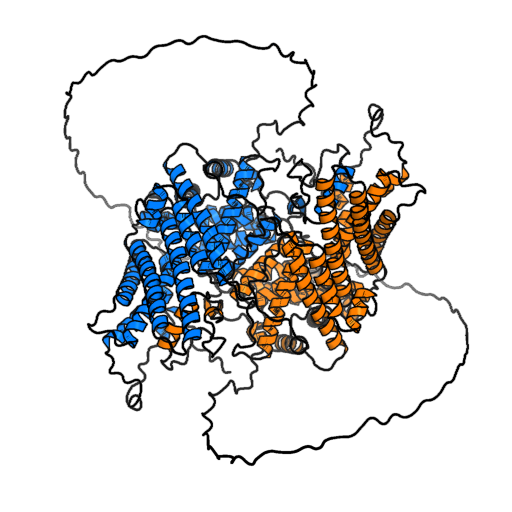591 N N . ASP A 1 586 ? -51.25 20.109 9.922 1 28.42 586 ASP A N 1
ATOM 4592 C CA . ASP A 1 586 ? -51.938 20.875 8.898 1 28.42 586 ASP A CA 1
ATOM 4593 C C . ASP A 1 586 ? -50.969 21.844 8.203 1 28.42 586 ASP A C 1
ATOM 4595 O O . ASP A 1 586 ? -51 21.984 6.98 1 28.42 586 ASP A O 1
ATOM 4599 N N . SER A 1 587 ? -50.75 23.172 8.719 1 26.22 587 SER A N 1
ATOM 4600 C CA . SER A 1 587 ? -50.344 24.359 7.984 1 26.22 587 SER A CA 1
ATOM 4601 C C . SER A 1 587 ? -48.844 24.328 7.699 1 26.22 587 SER A C 1
ATOM 4603 O O . SER A 1 587 ? -48.25 25.344 7.309 1 26.22 587 SER A O 1
ATOM 4605 N N . LEU A 1 588 ? -48.062 23.672 8.43 1 26.86 588 LEU A N 1
ATOM 4606 C CA . LEU A 1 588 ? -46.625 23.859 8.094 1 26.86 588 LEU A CA 1
ATOM 4607 C C . LEU A 1 588 ? -46.406 23.578 6.613 1 26.86 588 LEU A C 1
ATOM 4609 O O . LEU A 1 588 ? -46.531 22.438 6.16 1 26.86 588 LEU A O 1
ATOM 4613 N N . GLN A 1 589 ? -46.719 24.703 5.777 1 25.17 589 GLN A N 1
ATOM 4614 C CA . GLN A 1 589 ? -46.219 24.844 4.41 1 25.17 589 GLN A CA 1
ATOM 4615 C C . GLN A 1 589 ? -44.781 24.359 4.273 1 25.17 589 GLN A C 1
ATOM 4617 O O . GLN A 1 589 ? -43.969 24.547 5.176 1 25.17 589 GLN A O 1
ATOM 4622 N N . PRO A 1 590 ? -44.594 23.453 3.434 1 26.97 590 PRO A N 1
ATOM 4623 C CA . PRO A 1 590 ? -43.312 22.797 3.117 1 26.97 590 PRO A CA 1
ATOM 4624 C C . PRO A 1 590 ? -42.188 23.797 2.9 1 26.97 590 PRO A C 1
ATOM 4626 O O . PRO A 1 590 ? -42.281 24.656 2.012 1 26.97 590 PRO A O 1
ATOM 4629 N N . PHE A 1 591 ? -41.812 24.562 3.969 1 25.81 591 PHE A N 1
ATOM 4630 C CA . PHE A 1 591 ? -40.625 25.375 3.662 1 25.81 591 PHE A CA 1
ATOM 4631 C C . PHE A 1 591 ? -39.75 24.688 2.617 1 25.81 591 PHE A C 1
ATOM 4633 O O . PHE A 1 591 ? -39.344 23.547 2.801 1 25.81 591 PHE A O 1
ATOM 4640 N N . ASP A 1 592 ? -39.938 25.125 1.319 1 25.61 592 ASP A N 1
ATOM 4641 C CA . ASP A 1 592 ? -39.219 24.875 0.08 1 25.61 592 ASP A CA 1
ATOM 4642 C C . ASP A 1 592 ? -37.719 25.047 0.284 1 25.61 592 ASP A C 1
ATOM 4644 O O . ASP A 1 592 ? -37.188 26.141 0.126 1 25.61 592 ASP A O 1
ATOM 4648 N N . ILE A 1 593 ? -37.281 24.688 1.378 1 27.5 593 ILE A N 1
ATOM 4649 C CA . ILE A 1 593 ? -35.812 24.734 1.391 1 27.5 593 ILE A CA 1
ATOM 4650 C C . ILE A 1 593 ? -35.281 24.234 0.056 1 27.5 593 ILE A C 1
ATOM 4652 O O . ILE A 1 593 ? -35.5 23.078 -0.313 1 27.5 593 ILE A O 1
ATOM 4656 N N . ASP A 1 594 ? -35.188 25.25 -0.916 1 26.05 594 ASP A N 1
ATOM 4657 C CA . ASP A 1 594 ? -34.531 25.062 -2.211 1 26.05 594 ASP A CA 1
ATOM 4658 C C . ASP A 1 594 ? -33.344 24.125 -2.1 1 26.05 594 ASP A C 1
ATOM 4660 O O . ASP A 1 594 ? -32.406 24.375 -1.33 1 26.05 594 ASP A O 1
ATOM 4664 N N . THR A 1 595 ? -33.531 22.953 -2.355 1 29.14 595 THR A N 1
ATOM 4665 C CA . THR A 1 595 ? -32.656 21.797 -2.527 1 29.14 595 THR A CA 1
ATOM 4666 C C . THR A 1 595 ? -31.375 22.203 -3.264 1 29.14 595 THR A C 1
ATOM 4668 O O . THR A 1 595 ? -30.469 21.391 -3.412 1 29.14 595 THR A O 1
ATOM 4671 N N . SER A 1 596 ? -31.422 23.469 -3.971 1 28.45 596 SER A N 1
ATOM 4672 C CA . SER A 1 596 ? -30.297 24 -4.73 1 28.45 596 SER A CA 1
ATOM 4673 C C . SER A 1 596 ? -29.141 24.375 -3.812 1 28.45 596 SER A C 1
ATOM 4675 O O . SER A 1 596 ? -27.984 24.391 -4.238 1 28.45 596 SER A O 1
ATOM 4677 N N . ILE A 1 597 ? -29.469 25.094 -2.775 1 27.08 597 ILE A N 1
ATOM 4678 C CA . ILE A 1 597 ? -28.375 25.594 -1.948 1 27.08 597 ILE A CA 1
ATOM 4679 C C . ILE A 1 597 ? -27.625 24.422 -1.33 1 27.08 597 ILE A C 1
ATOM 4681 O O . ILE A 1 597 ? -26.406 24.484 -1.118 1 27.08 597 ILE A O 1
ATOM 4685 N N . LEU A 1 598 ? -28.344 23.469 -0.785 1 28.16 598 LEU A N 1
ATOM 4686 C CA . LEU A 1 598 ? -27.609 22.281 -0.333 1 28.16 598 LEU A CA 1
ATOM 4687 C C . LEU A 1 598 ? -26.906 21.594 -1.502 1 28.16 598 LEU A C 1
ATOM 4689 O O . LEU A 1 598 ? -26.016 20.781 -1.298 1 28.16 598 LEU A O 1
ATOM 4693 N N . ASP A 1 599 ? -27.328 21.672 -2.695 1 30.08 599 ASP A N 1
ATOM 4694 C CA . ASP A 1 599 ? -26.656 21.391 -3.969 1 30.08 599 ASP A CA 1
ATOM 4695 C C . ASP A 1 599 ? -25.375 22.203 -4.102 1 30.08 599 ASP A C 1
ATOM 4697 O O . ASP A 1 599 ? -24.359 21.703 -4.574 1 30.08 599 ASP A O 1
ATOM 4701 N N . ASP A 1 600 ? -25.406 23.531 -3.934 1 28.77 600 ASP A N 1
ATOM 4702 C CA . ASP A 1 600 ? -24.281 24.469 -4.051 1 28.77 600 ASP A CA 1
ATOM 4703 C C . ASP A 1 600 ? -23.297 24.281 -2.898 1 28.77 600 ASP A C 1
ATOM 4705 O O . ASP A 1 600 ? -22.109 24.562 -3.045 1 28.77 600 ASP A O 1
ATOM 4709 N N . LEU A 1 601 ? -23.75 24.375 -1.65 1 27.14 601 LEU A N 1
ATOM 4710 C CA . LEU A 1 601 ? -22.828 24.25 -0.53 1 27.14 601 LEU A CA 1
ATOM 4711 C C . LEU A 1 601 ? -22.078 22.906 -0.588 1 27.14 601 LEU A C 1
ATOM 4713 O O . LEU A 1 601 ? -20.891 22.844 -0.261 1 27.14 601 LEU A O 1
ATOM 4717 N N . PHE A 1 602 ? -22.797 21.656 -0.488 1 29 602 PHE A N 1
ATOM 4718 C CA . PHE A 1 602 ? -22.078 20.422 -0.838 1 29 602 PHE A CA 1
ATOM 4719 C C . PHE A 1 602 ? -22.203 20.141 -2.33 1 29 602 PHE A C 1
ATOM 4721 O O . PHE A 1 602 ? -21.359 19.438 -2.9 1 29 602 PHE A O 1
ATOM 4728 N N . TRP A 1 603 ? -23.469 20.266 -2.838 1 30.39 603 TRP A N 1
ATOM 4729 C CA . TRP A 1 603 ? -24 19.875 -4.141 1 30.39 603 TRP A CA 1
ATOM 4730 C C . TRP A 1 603 ? -23.812 20.984 -5.16 1 30.39 603 TRP A C 1
ATOM 4732 O O . TRP A 1 603 ? -24.359 20.922 -6.266 1 30.39 603 TRP A O 1
ATOM 4742 N N . ASP A 1 604 ? -23.562 22.141 -4.836 1 28.02 604 ASP A N 1
ATOM 4743 C CA . ASP A 1 604 ? -23.922 23.078 -5.902 1 28.02 604 ASP A CA 1
ATOM 4744 C C . ASP A 1 604 ? -23.625 22.469 -7.277 1 28.02 604 ASP A C 1
ATOM 4746 O O . ASP A 1 604 ? -23.328 23.203 -8.227 1 28.02 604 ASP A O 1
ATOM 4750 N N . MET A 1 605 ? -23.031 21.266 -7.57 1 24.86 605 MET A N 1
ATOM 4751 C CA . MET A 1 605 ? -23.266 21 -8.984 1 24.86 605 MET A CA 1
ATOM 4752 C C . MET A 1 605 ? -24.75 20.703 -9.242 1 24.86 605 MET A C 1
ATOM 4754 O O . MET A 1 605 ? -25.391 20.031 -8.445 1 24.86 605 MET A O 1
ATOM 4758 N N . PRO A 1 606 ? -25.578 21.484 -10.102 1 25.75 606 PRO A N 1
ATOM 4759 C CA . PRO A 1 606 ? -26.953 21.312 -10.602 1 25.75 606 PRO A CA 1
ATOM 4760 C C . PRO A 1 606 ? -27.297 19.859 -10.852 1 25.75 606 PRO A C 1
ATOM 4762 O O . PRO A 1 606 ? -28.266 19.562 -11.578 1 25.75 606 PRO A O 1
ATOM 4765 N N . CYS A 1 607 ? -26.578 18.891 -10.453 1 24.36 607 CYS A N 1
ATOM 4766 C CA . CYS A 1 607 ? -26.859 17.578 -11.016 1 24.36 607 CYS A CA 1
ATOM 4767 C C . CYS A 1 607 ? -28.094 16.969 -10.367 1 24.36 607 CYS A C 1
ATOM 4769 O O . CYS A 1 607 ? -27.984 16.031 -9.57 1 24.36 607 CYS A O 1
ATOM 4771 N N . MET A 1 608 ? -29.203 17.688 -10 1 25.03 608 MET A N 1
ATOM 4772 C CA . MET A 1 608 ? -30.25 17.109 -9.164 1 25.03 608 MET A CA 1
ATOM 4773 C C . MET A 1 608 ? -30.812 15.852 -9.805 1 25.03 608 MET A C 1
ATOM 4775 O O . MET A 1 608 ? -31.266 14.945 -9.094 1 25.03 608 MET A O 1
ATOM 4779 N N . GLY A 1 609 ? -31.484 15.836 -10.992 1 23.27 609 GLY A N 1
ATOM 4780 C CA . GLY A 1 609 ? -32.781 15.227 -11.125 1 23.27 609 GLY A CA 1
ATOM 4781 C C . GLY A 1 609 ? -32.75 13.711 -11.141 1 23.27 609 GLY A C 1
ATOM 4782 O O . GLY A 1 609 ? -33.781 13.047 -11.227 1 23.27 609 GLY A O 1
ATOM 4783 N N . ASN A 1 610 ? -31.719 12.969 -11.57 1 21.83 610 ASN A N 1
ATOM 4784 C CA . ASN A 1 610 ? -32.188 11.68 -12.062 1 21.83 610 ASN A CA 1
ATOM 4785 C C . ASN A 1 610 ? -32.5 10.719 -10.922 1 21.83 610 ASN A C 1
ATOM 4787 O O . ASN A 1 610 ? -31.75 10.625 -9.961 1 21.83 610 ASN A O 1
ATOM 4791 N N . THR A 1 611 ? -33.781 10.469 -10.609 1 21.47 611 THR A N 1
ATOM 4792 C CA . THR A 1 611 ? -34.594 9.516 -9.836 1 21.47 611 THR A CA 1
ATOM 4793 C C . THR A 1 611 ? -33.969 8.125 -9.891 1 21.47 611 THR A C 1
ATOM 4795 O O . THR A 1 611 ? -33.781 7.562 -10.969 1 21.47 611 THR A O 1
ATOM 4798 N N . PHE A 1 612 ? -33.031 7.875 -9.008 1 18.44 612 PHE A N 1
ATOM 4799 C CA . PHE A 1 612 ? -32.719 6.453 -9.016 1 18.44 612 PHE A CA 1
ATOM 4800 C C . PHE A 1 612 ? -33.938 5.633 -8.586 1 18.44 612 PHE A C 1
ATOM 4802 O O . PHE A 1 612 ? -34.438 5.793 -7.469 1 18.44 612 PHE A O 1
ATOM 4809 N N . THR A 1 613 ? -34.969 5.48 -9.5 1 19.02 613 THR A N 1
ATOM 4810 C CA . THR A 1 613 ? -35.969 4.43 -9.367 1 19.02 613 THR A CA 1
ATOM 4811 C C . THR A 1 613 ? -35.312 3.096 -9.023 1 19.02 613 THR A C 1
ATOM 4813 O O . THR A 1 613 ? -34.375 2.65 -9.711 1 19.02 613 THR A O 1
ATOM 4816 N N . LEU A 1 614 ? -35.469 2.719 -7.738 1 19.39 614 LEU A N 1
ATOM 4817 C CA . LEU A 1 614 ? -35.406 1.327 -7.309 1 19.39 614 LEU A CA 1
ATOM 4818 C C . LEU A 1 614 ? -36.312 0.448 -8.172 1 19.39 614 LEU A C 1
ATOM 4820 O O . LEU A 1 614 ? -37.469 0.772 -8.398 1 19.39 614 LEU A O 1
ATOM 4824 N N . MET B 1 1 ? -5.75 -3.182 -44.688 1 23.83 1 MET B N 1
ATOM 4825 C CA . MET B 1 1 ? -6.414 -2.285 -45.625 1 23.83 1 MET B CA 1
ATOM 4826 C C . MET B 1 1 ? -5.543 -1.069 -45.938 1 23.83 1 MET B C 1
ATOM 4828 O O . MET B 1 1 ? -5.957 -0.17 -46.656 1 23.83 1 MET B O 1
ATOM 4832 N N . MET B 1 2 ? -4.43 -1.005 -45.312 1 24.23 2 MET B N 1
ATOM 4833 C CA . MET B 1 2 ? -3.578 0.135 -45.625 1 24.23 2 MET B CA 1
ATOM 4834 C C . MET B 1 2 ? -2.766 -0.133 -46.906 1 24.23 2 MET B C 1
ATOM 4836 O O . MET B 1 2 ? -1.899 0.664 -47.25 1 24.23 2 MET B O 1
ATOM 4840 N N . CYS B 1 3 ? -2.893 -1.409 -47.469 1 25.25 3 CYS B N 1
ATOM 4841 C CA . CYS B 1 3 ? -2.041 -1.674 -48.594 1 25.25 3 CYS B CA 1
ATOM 4842 C C . CYS B 1 3 ? -2.469 -0.833 -49.812 1 25.25 3 CYS B C 1
ATOM 4844 O O . CYS B 1 3 ? -1.716 -0.692 -50.781 1 25.25 3 CYS B O 1
ATOM 4846 N N . LEU B 1 4 ? -3.832 -0.553 -49.812 1 29.08 4 LEU B N 1
ATOM 4847 C CA . LEU B 1 4 ? -4.402 -0.091 -51.062 1 29.08 4 LEU B CA 1
ATOM 4848 C C . LEU B 1 4 ? -3.859 1.286 -51.438 1 29.08 4 LEU B C 1
ATOM 4850 O O . LEU B 1 4 ? -3.99 1.724 -52.594 1 29.08 4 LEU B O 1
ATOM 4854 N N . ALA B 1 5 ? -3.586 2.227 -50.406 1 30.33 5 ALA B N 1
ATOM 4855 C CA . ALA B 1 5 ? -3.498 3.562 -51 1 30.33 5 ALA B CA 1
ATOM 4856 C C . ALA B 1 5 ? -2.291 3.676 -51.906 1 30.33 5 ALA B C 1
ATOM 4858 O O . ALA B 1 5 ? -2.283 4.496 -52.844 1 30.33 5 ALA B O 1
ATOM 4859 N N . HIS B 1 6 ? -1.036 3.096 -51.375 1 30.28 6 HIS B N 1
ATOM 4860 C CA . HIS B 1 6 ? -0.083 3.41 -52.438 1 30.28 6 HIS B CA 1
ATOM 4861 C C . HIS B 1 6 ? -0.117 2.359 -53.531 1 30.28 6 HIS B C 1
ATOM 4863 O O . HIS B 1 6 ? -0.504 1.214 -53.312 1 30.28 6 HIS B O 1
ATOM 4869 N N . ALA B 1 7 ? -0.171 2.387 -54.812 1 27.61 7 ALA B N 1
ATOM 4870 C CA . ALA B 1 7 ? -0.308 1.73 -56.094 1 27.61 7 ALA B CA 1
ATOM 4871 C C . ALA B 1 7 ? 0.552 0.472 -56.188 1 27.61 7 ALA B C 1
ATOM 4873 O O . ALA B 1 7 ? 0.854 -0.02 -57.281 1 27.61 7 ALA B O 1
ATOM 4874 N N . THR B 1 8 ? 1.496 0.141 -55.156 1 28.38 8 THR B N 1
ATOM 4875 C CA . THR B 1 8 ? 2.406 -0.855 -55.719 1 28.38 8 THR B CA 1
ATOM 4876 C C . THR B 1 8 ? 1.761 -2.238 -55.719 1 28.38 8 THR B C 1
ATOM 4878 O O . THR B 1 8 ? 0.823 -2.49 -54.938 1 28.38 8 THR B O 1
ATOM 4881 N N . GLU B 1 9 ? 2.146 -3.27 -56.656 1 26.62 9 GLU B N 1
ATOM 4882 C CA . GLU B 1 9 ? 1.652 -4.508 -57.25 1 26.62 9 GLU B CA 1
ATOM 4883 C C . GLU B 1 9 ? 1.632 -5.641 -56.25 1 26.62 9 GLU B C 1
ATOM 4885 O O . GLU B 1 9 ? 2.666 -5.977 -55.656 1 26.62 9 GLU B O 1
ATOM 4890 N N . CYS B 1 10 ? 0.663 -5.879 -55.375 1 27.34 10 CYS B N 1
ATOM 4891 C CA . CYS B 1 10 ? 0.604 -6.977 -54.406 1 27.34 10 CYS B CA 1
ATOM 4892 C C . CYS B 1 10 ? 0.552 -8.32 -55.125 1 27.34 10 CYS B C 1
ATOM 4894 O O . CYS B 1 10 ? -0.355 -8.57 -55.938 1 27.34 10 CYS B O 1
ATOM 4896 N N . LEU B 1 11 ? 1.744 -9.078 -55.438 1 23.11 11 LEU B N 1
ATOM 4897 C CA . LEU B 1 11 ? 1.892 -10.312 -56.219 1 23.11 11 LEU B CA 1
ATOM 4898 C C . LEU B 1 11 ? 1.135 -11.461 -55.562 1 23.11 11 LEU B C 1
ATOM 4900 O O . LEU B 1 11 ? 1.193 -11.633 -54.344 1 23.11 11 LEU B O 1
ATOM 4904 N N . PHE B 1 12 ? 0.126 -12.273 -56.281 1 22.8 12 PHE B N 1
ATOM 4905 C CA . PHE B 1 12 ? -0.921 -13.281 -56.125 1 22.8 12 PHE B CA 1
ATOM 4906 C C . PHE B 1 12 ? -0.326 -14.68 -56.062 1 22.8 12 PHE B C 1
ATOM 4908 O O . PHE B 1 12 ? -1.044 -15.664 -55.844 1 22.8 12 PHE B O 1
ATOM 4915 N N . PRO B 1 13 ? 0.965 -15.109 -55.562 1 19.28 13 PRO B N 1
ATOM 4916 C CA . PRO B 1 13 ? 1.24 -16.359 -56.25 1 19.28 13 PRO B CA 1
ATOM 4917 C C . PRO B 1 13 ? 0.224 -17.453 -55.938 1 19.28 13 PRO B C 1
ATOM 4919 O O . PRO B 1 13 ? -0.454 -17.375 -54.906 1 19.28 13 PRO B O 1
ATOM 4922 N N . SER B 1 14 ? 0.328 -18.609 -56.812 1 17.61 14 SER B N 1
ATOM 4923 C CA . SER B 1 14 ? -0.379 -19.688 -57.5 1 17.61 14 SER B CA 1
ATOM 4924 C C . SER B 1 14 ? -0.645 -20.859 -56.562 1 17.61 14 SER B C 1
ATOM 4926 O O . SER B 1 14 ? -0.014 -20.969 -55.5 1 17.61 14 SER B O 1
ATOM 4928 N N . ALA B 1 15 ? -0.718 -22.047 -57.281 1 17.45 15 ALA B N 1
ATOM 4929 C CA . ALA B 1 15 ? -1.546 -23.234 -57.531 1 17.45 15 ALA B CA 1
ATOM 4930 C C . ALA B 1 15 ? -1.267 -24.328 -56.5 1 17.45 15 ALA B C 1
ATOM 4932 O O . ALA B 1 15 ? -2.189 -24.859 -55.875 1 17.45 15 ALA B O 1
ATOM 4933 N N . ASP B 1 16 ? -0.356 -25.406 -56.75 1 15.28 16 ASP B N 1
ATOM 4934 C CA . ASP B 1 16 ? -0.671 -26.781 -57.188 1 15.28 16 ASP B CA 1
ATOM 4935 C C . ASP B 1 16 ? -0.471 -27.75 -56.031 1 15.28 16 ASP B C 1
ATOM 4937 O O . ASP B 1 16 ? -1.028 -28.859 -56.031 1 15.28 16 ASP B O 1
ATOM 4941 N N . LYS B 1 17 ? 0.647 -27.891 -55.281 1 16.53 17 LYS B N 1
ATOM 4942 C CA . LYS B 1 17 ? 1.139 -29.25 -55.438 1 16.53 17 LYS B CA 1
ATOM 4943 C C . LYS B 1 17 ? 0.228 -30.25 -54.719 1 16.53 17 LYS B C 1
ATOM 4945 O O . LYS B 1 17 ? -0.335 -29.938 -53.656 1 16.53 17 LYS B O 1
ATOM 4950 N N . PRO B 1 18 ? 0.414 -31.703 -55.031 1 15.88 18 PRO B N 1
ATOM 4951 C CA . PRO B 1 18 ? -0.351 -32.938 -55.156 1 15.88 18 PRO B CA 1
ATOM 4952 C C . PRO B 1 18 ? -0.585 -33.625 -53.781 1 15.88 18 PRO B C 1
ATOM 4954 O O . PRO B 1 18 ? -1.732 -33.875 -53.406 1 15.88 18 PRO B O 1
ATOM 4957 N N . ALA B 1 19 ? 0.15 -34.875 -53.656 1 15.94 19 ALA B N 1
ATOM 4958 C CA . ALA B 1 19 ? -0.326 -36.25 -53.688 1 15.94 19 ALA B CA 1
ATOM 4959 C C . ALA B 1 19 ? -0.601 -36.812 -52.312 1 15.94 19 ALA B C 1
ATOM 4961 O O . ALA B 1 19 ? -1.685 -37.344 -52.031 1 15.94 19 ALA B O 1
ATOM 4962 N N . GLN B 1 20 ? 0.466 -37.594 -51.625 1 14.73 20 GLN B N 1
ATOM 4963 C CA . GLN B 1 20 ? 0.426 -39.031 -51.562 1 14.73 20 GLN B CA 1
ATOM 4964 C C . GLN B 1 20 ? -0.279 -39.5 -50.312 1 14.73 20 GLN B C 1
ATOM 4966 O O . GLN B 1 20 ? -0.442 -38.75 -49.344 1 14.73 20 GLN B O 1
ATOM 4971 N N . LYS B 1 21 ? 0.29 -40.812 -49.812 1 15.08 21 LYS B N 1
ATOM 4972 C CA . LYS B 1 21 ? -0.116 -42.219 -49.625 1 15.08 21 LYS B CA 1
ATOM 4973 C C . LYS B 1 21 ? -0.542 -42.5 -48.188 1 15.08 21 LYS B C 1
ATOM 4975 O O . LYS B 1 21 ? -1.557 -43.156 -47.969 1 15.08 21 LYS B O 1
ATOM 4980 N N . LYS B 1 22 ? 0.539 -42.625 -47.219 1 15.62 22 LYS B N 1
ATOM 4981 C CA . LYS B 1 22 ? 0.812 -43.969 -46.75 1 15.62 22 LYS B CA 1
ATOM 4982 C C . LYS B 1 22 ? -0.269 -44.438 -45.781 1 15.62 22 LYS B C 1
ATOM 4984 O O . LYS B 1 22 ? -0.992 -43.625 -45.188 1 15.62 22 LYS B O 1
ATOM 4989 N N . ARG B 1 23 ? 0.291 -45.438 -44.75 1 14.99 23 ARG B N 1
ATOM 4990 C CA . ARG B 1 23 ? 0.167 -46.812 -44.344 1 14.99 23 ARG B CA 1
ATOM 4991 C C . ARG B 1 23 ? -0.833 -46.969 -43.219 1 14.99 23 ARG B C 1
ATOM 4993 O O . ARG B 1 23 ? -1.064 -46.031 -42.438 1 14.99 23 ARG B O 1
ATOM 5000 N N . THR B 1 24 ? -1.103 -48.375 -42.875 1 14.36 24 THR B N 1
ATOM 5001 C CA . THR B 1 24 ? -2.074 -49.375 -42.5 1 14.36 24 THR B CA 1
ATOM 5002 C C . THR B 1 24 ? -2.141 -49.531 -40.969 1 14.36 24 THR B C 1
ATOM 5004 O O . THR B 1 24 ? -3.215 -49.781 -40.406 1 14.36 24 THR B O 1
ATOM 5007 N N . VAL B 1 25 ? -0.957 -49.719 -40.094 1 15.16 25 VAL B N 1
ATOM 5008 C CA . VAL B 1 25 ? -0.911 -51.031 -39.438 1 15.16 25 VAL B CA 1
ATOM 5009 C C . VAL B 1 25 ? -2.033 -51.125 -38.406 1 15.16 25 VAL B C 1
ATOM 5011 O O . VAL B 1 25 ? -2.529 -50.125 -37.938 1 15.16 25 VAL B O 1
ATOM 5014 N N . ASN B 1 26 ? -1.987 -52.406 -37.719 1 14.48 26 ASN B N 1
ATOM 5015 C CA . ASN B 1 26 ? -2.742 -53.594 -37.344 1 14.48 26 ASN B CA 1
ATOM 5016 C C . ASN B 1 26 ? -3.404 -53.438 -35.969 1 14.48 26 ASN B C 1
ATOM 5018 O O . ASN B 1 26 ? -3.311 -52.375 -35.375 1 14.48 26 ASN B O 1
ATOM 5022 N N . LEU B 1 27 ? -2.936 -54.438 -34.938 1 14.63 27 LEU B N 1
ATOM 5023 C CA . LEU B 1 27 ? -3.621 -55.656 -34.5 1 14.63 27 LEU B CA 1
ATOM 5024 C C . LEU B 1 27 ? -4.344 -55.438 -33.156 1 14.63 27 LEU B C 1
ATOM 5026 O O . LEU B 1 27 ? -5.539 -55.719 -33.062 1 14.63 27 LEU B O 1
ATOM 5030 N N . GLN B 1 28 ? -3.721 -56.125 -31.969 1 14.85 28 GLN B N 1
ATOM 5031 C CA . GLN B 1 28 ? -4.219 -57.344 -31.312 1 14.85 28 GLN B CA 1
ATOM 5032 C C . GLN B 1 28 ? -5.156 -56.969 -30.156 1 14.85 28 GLN B C 1
ATOM 5034 O O . GLN B 1 28 ? -5.125 -55.844 -29.656 1 14.85 28 GLN B O 1
ATOM 5039 N N . GLN B 1 29 ? -5.504 -58.125 -29.25 1 14.32 29 GLN B N 1
ATOM 5040 C CA . GLN B 1 29 ? -6.594 -58.938 -28.734 1 14.32 29 GLN B CA 1
ATOM 5041 C C . GLN B 1 29 ? -6.93 -58.594 -27.297 1 14.32 29 GLN B C 1
ATOM 5043 O O . GLN B 1 29 ? -8.102 -58.562 -26.906 1 14.32 29 GLN B O 1
ATOM 5048 N N . ILE B 1 30 ? -5.887 -58.594 -26.25 1 14.97 30 ILE B N 1
ATOM 5049 C CA . ILE B 1 30 ? -6.02 -59.625 -25.234 1 14.97 30 ILE B CA 1
ATOM 5050 C C . ILE B 1 30 ? -7.199 -59.312 -24.312 1 14.97 30 ILE B C 1
ATOM 5052 O O . ILE B 1 30 ? -7.531 -58.156 -24.109 1 14.97 30 ILE B O 1
ATOM 5056 N N . ALA B 1 31 ? -7.359 -60.344 -23.25 1 15.58 31 ALA B N 1
ATOM 5057 C CA . ALA B 1 31 ? -8.312 -61.312 -22.719 1 15.58 31 ALA B CA 1
ATOM 5058 C C . ALA B 1 31 ? -9.07 -60.719 -21.531 1 15.58 31 ALA B C 1
ATOM 5060 O O . ALA B 1 31 ? -8.711 -59.656 -21.016 1 15.58 31 ALA B O 1
ATOM 5061 N N . PRO B 1 32 ? -9.016 -61.625 -20.453 1 14.57 32 PRO B N 1
ATOM 5062 C CA . PRO B 1 32 ? -10.102 -62.406 -19.859 1 14.57 32 PRO B CA 1
ATOM 5063 C C . PRO B 1 32 ? -10.695 -61.75 -18.625 1 14.57 32 PRO B C 1
ATOM 5065 O O . PRO B 1 32 ? -11.914 -61.562 -18.547 1 14.57 32 PRO B O 1
ATOM 5068 N N . LYS B 1 33 ? -10.023 -62.062 -17.328 1 15.35 33 LYS B N 1
ATOM 5069 C CA . LYS B 1 33 ? -10.562 -63 -16.359 1 15.35 33 LYS B CA 1
ATOM 5070 C C . LYS B 1 33 ? -11.539 -62.344 -15.406 1 15.35 33 LYS B C 1
ATOM 5072 O O . LYS B 1 33 ? -11.508 -61.094 -15.234 1 15.35 33 LYS B O 1
ATOM 5077 N N . THR B 1 34 ? -11.75 -63.094 -14.227 1 14.23 34 THR B N 1
ATOM 5078 C CA . THR B 1 34 ? -12.766 -63.844 -13.508 1 14.23 34 THR B CA 1
ATOM 5079 C C . THR B 1 34 ? -13.312 -63.031 -12.336 1 14.23 34 THR B C 1
ATOM 5081 O O . THR B 1 34 ? -14.531 -62.938 -12.164 1 14.23 34 THR B O 1
ATOM 5084 N N . ALA B 1 35 ? -12.539 -63 -11.07 1 15.41 35 ALA B N 1
ATOM 5085 C CA . ALA B 1 35 ? -12.961 -63.812 -9.945 1 15.41 35 ALA B CA 1
ATOM 5086 C C . ALA B 1 35 ? -14.047 -63.125 -9.125 1 15.41 35 ALA B C 1
ATOM 5088 O O . ALA B 1 35 ? -14.188 -61.906 -9.188 1 15.41 35 ALA B O 1
ATOM 5089 N N . ARG B 1 36 ? -14 -63.438 -7.734 1 15.32 36 ARG B N 1
ATOM 5090 C CA . ARG B 1 36 ? -14.789 -64.25 -6.805 1 15.32 36 ARG B CA 1
ATOM 5091 C C . ARG B 1 36 ? -15.766 -63.375 -6.031 1 15.32 36 ARG B C 1
ATOM 5093 O O . ARG B 1 36 ? -15.609 -62.156 -5.965 1 15.32 36 ARG B O 1
ATOM 5100 N N . ILE B 1 37 ? -16.047 -63.906 -4.789 1 14.67 37 ILE B N 1
ATOM 5101 C CA . ILE B 1 37 ? -17.141 -64.5 -4.031 1 14.67 37 ILE B CA 1
ATOM 5102 C C . ILE B 1 37 ? -17.734 -63.469 -3.08 1 14.67 37 ILE B C 1
ATOM 5104 O O . ILE B 1 37 ? -18.953 -63.25 -3.059 1 14.67 37 ILE B O 1
ATOM 5108 N N . GLU B 1 38 ? -17.141 -63.375 -1.802 1 15.57 38 GLU B N 1
ATOM 5109 C CA . GLU B 1 38 ? -17.859 -63.938 -0.667 1 15.57 38 GLU B CA 1
ATOM 5110 C C . GLU B 1 38 ? -18.844 -62.938 -0.084 1 15.57 38 GLU B C 1
ATOM 5112 O O . GLU B 1 38 ? -18.688 -61.719 -0.289 1 15.57 38 GLU B O 1
ATOM 5117 N N . ARG B 1 39 ? -19.328 -63.219 1.286 1 15.26 39 ARG B N 1
ATOM 5118 C CA . ARG B 1 39 ? -20.547 -63.656 1.969 1 15.26 39 ARG B CA 1
ATOM 5119 C C . ARG B 1 39 ? -21.219 -62.5 2.688 1 15.26 39 ARG B C 1
ATOM 5121 O O . ARG B 1 39 ? -22.391 -62.219 2.469 1 15.26 39 ARG B O 1
ATOM 5128 N N . PRO B 1 40 ? -21.172 -62.625 4.078 1 15.29 40 PRO B N 1
ATOM 5129 C CA . PRO B 1 40 ? -22.344 -62.906 4.895 1 15.29 40 PRO B CA 1
ATOM 5130 C C . PRO B 1 40 ? -22.969 -61.656 5.504 1 15.29 40 PRO B C 1
ATOM 5132 O O . PRO B 1 40 ? -24.188 -61.438 5.379 1 15.29 40 PRO B O 1
ATOM 5135 N N . PHE B 1 41 ? -22.5 -61.156 6.785 1 16.08 41 PHE B N 1
ATOM 5136 C CA . PHE B 1 41 ? -23.25 -61.469 8 1 16.08 41 PHE B CA 1
ATOM 5137 C C . PHE B 1 41 ? -24.266 -60.375 8.305 1 16.08 41 PHE B C 1
ATOM 5139 O O . PHE B 1 41 ? -24.141 -59.25 7.824 1 16.08 41 PHE B O 1
ATOM 5146 N N . PRO B 1 42 ? -24.906 -60.594 9.531 1 16.39 42 PRO B N 1
ATOM 5147 C CA . PRO B 1 42 ? -26.266 -60.625 10.094 1 16.39 42 PRO B CA 1
ATOM 5148 C C . PRO B 1 42 ? -26.75 -59.25 10.555 1 16.39 42 PRO B C 1
ATOM 5150 O O . PRO B 1 42 ? -27.781 -58.75 10.086 1 16.39 42 PRO B O 1
ATOM 5153 N N . PRO B 1 43 ? -26.828 -59.125 11.938 1 15.45 43 PRO B N 1
ATOM 5154 C CA . PRO B 1 43 ? -28.078 -59.062 12.695 1 15.45 43 PRO B CA 1
ATOM 5155 C C . PRO B 1 43 ? -28.422 -57.625 13.125 1 15.45 43 PRO B C 1
ATOM 5157 O O . PRO B 1 43 ? -29.594 -57.219 13.047 1 15.45 43 PRO B O 1
ATOM 5160 N N . GLN B 1 44 ? -27.5 -56.844 13.852 1 15.6 44 GLN B N 1
ATOM 5161 C CA 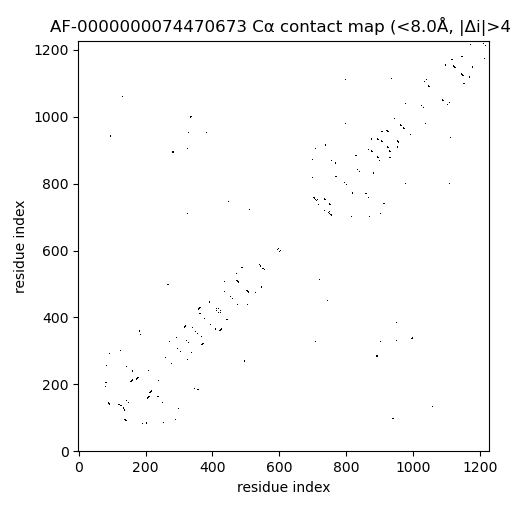. GLN B 1 44 ? -27.891 -56.656 15.25 1 15.6 44 GLN B CA 1
ATOM 5162 C C . GLN B 1 44 ? -28.953 -55.562 15.391 1 15.6 44 GLN B C 1
ATOM 5164 O O . GLN B 1 44 ? -29.047 -54.688 14.547 1 15.6 44 GLN B O 1
ATOM 5169 N N . VAL B 1 45 ? -29.531 -55.562 16.719 1 16 45 VAL B N 1
ATOM 5170 C CA . VAL B 1 45 ? -30.75 -55.375 17.5 1 16 45 VAL B CA 1
ATOM 5171 C C . VAL B 1 45 ? -30.906 -53.906 17.875 1 16 45 VAL B C 1
ATOM 5173 O O . VAL B 1 45 ? -32 -53.438 18.219 1 16 45 VAL B O 1
ATOM 5176 N N . VAL B 1 46 ? -29.953 -53.062 17.75 1 15.88 46 VAL B N 1
ATOM 5177 C CA . VAL B 1 46 ? -29.984 -52.312 19 1 15.88 46 VAL B CA 1
ATOM 5178 C C . VAL B 1 46 ? -31.328 -51.625 19.172 1 15.88 46 VAL B C 1
ATOM 5180 O O . VAL B 1 46 ? -31.953 -51.219 18.188 1 15.88 46 VAL B O 1
ATOM 5183 N N . LEU B 1 47 ? -31.469 -51.188 20.5 1 15.63 47 LEU B N 1
ATOM 5184 C CA . LEU B 1 47 ? -32.406 -51.062 21.625 1 15.63 47 LEU B CA 1
ATOM 5185 C C . LEU B 1 47 ? -33.312 -49.875 21.422 1 15.63 47 LEU B C 1
ATOM 5187 O O . LEU B 1 47 ? -33 -48.938 20.672 1 15.63 47 LEU B O 1
ATOM 5191 N N . PRO B 1 48 ? -34.031 -49.688 22.562 1 15.7 48 PRO B N 1
ATOM 5192 C CA . PRO B 1 48 ? -35.438 -49.5 22.922 1 15.7 48 PRO B CA 1
ATOM 5193 C C . PRO B 1 48 ? -35.875 -48.031 22.812 1 15.7 48 PRO B C 1
ATOM 5195 O O . PRO B 1 48 ? -36.875 -47.719 22.141 1 15.7 48 PRO B O 1
ATOM 5198 N N . SER B 1 49 ? -35.5 -47.188 23.859 1 15.42 49 SER B N 1
ATOM 5199 C CA . SER B 1 49 ? -36.562 -46.906 24.828 1 15.42 49 SER B CA 1
ATOM 5200 C C . SER B 1 49 ? -37.281 -45.625 24.484 1 15.42 49 SER B C 1
ATOM 5202 O O . SER B 1 49 ? -38.5 -45.562 24.391 1 15.42 49 SER B O 1
ATOM 5204 N N . PRO B 1 50 ? -37.062 -44.531 25.469 1 16.22 50 PRO B N 1
ATOM 5205 C CA . PRO B 1 50 ? -38.188 -44.062 26.312 1 16.22 50 PRO B CA 1
ATOM 5206 C C . PRO B 1 50 ? -38.906 -42.875 25.688 1 16.22 50 PRO B C 1
ATOM 5208 O O . PRO B 1 50 ? -38.312 -42.031 25.031 1 16.22 50 PRO B O 1
ATOM 5211 N N . ARG B 1 51 ? -40.125 -42.938 25.594 1 16.72 51 ARG B N 1
ATOM 5212 C CA . ARG B 1 51 ? -41.25 -42.125 25.109 1 16.72 51 ARG B CA 1
ATOM 5213 C C . ARG B 1 51 ? -41.406 -40.844 25.953 1 16.72 51 ARG B C 1
ATOM 5215 O O . ARG B 1 51 ? -42.406 -40.125 25.797 1 16.72 51 ARG B O 1
ATOM 5222 N N . THR B 1 52 ? -40.406 -40.562 26.875 1 15.6 52 THR B N 1
ATOM 5223 C CA . THR B 1 52 ? -41.188 -39.969 27.953 1 15.6 52 THR B CA 1
ATOM 5224 C C . THR B 1 52 ? -42 -38.781 27.438 1 15.6 52 THR B C 1
ATOM 5226 O O . THR B 1 52 ? -41.688 -38.219 26.375 1 15.6 52 THR B O 1
ATOM 5229 N N . SER B 1 53 ? -42.281 -37.844 28.453 1 15.84 53 SER B N 1
ATOM 5230 C CA . SER B 1 53 ? -43.438 -37.312 29.188 1 15.84 53 SER B CA 1
ATOM 5231 C C . SER B 1 53 ? -43.938 -36 28.578 1 15.84 53 SER B C 1
ATOM 5233 O O . SER B 1 53 ? -45.094 -35.844 28.25 1 15.84 53 SER B O 1
ATOM 5235 N N . GLN B 1 54 ? -43.562 -34.812 29.203 1 15.93 54 GLN B N 1
ATOM 5236 C CA . GLN B 1 54 ? -44.562 -34.062 29.984 1 15.93 54 GLN B CA 1
ATOM 5237 C C . GLN B 1 54 ? -45.188 -32.938 29.172 1 15.93 54 GLN B C 1
ATOM 5239 O O . GLN B 1 54 ? -46.406 -32.844 29.094 1 15.93 54 GLN B O 1
ATOM 5244 N N . PRO B 1 55 ? -44.688 -31.625 29.375 1 17.75 55 PRO B N 1
ATOM 5245 C CA . PRO B 1 55 ? -45.531 -30.672 30.109 1 17.75 55 PRO B CA 1
ATOM 5246 C C . PRO B 1 55 ? -46.531 -29.938 29.203 1 17.75 55 PRO B C 1
ATOM 5248 O O . PRO B 1 55 ? -46.375 -29.969 27.969 1 17.75 55 PRO B O 1
ATOM 5251 N N . SER B 1 56 ? -47.156 -28.828 29.781 1 18.22 56 SER B N 1
ATOM 5252 C CA . SER B 1 56 ? -48.375 -28.062 30.047 1 18.22 56 SER B CA 1
ATOM 5253 C C . SER B 1 56 ? -48.625 -27.016 28.969 1 18.22 56 SER B C 1
ATOM 5255 O O . SER B 1 56 ? -47.688 -26.594 28.297 1 18.22 56 SER B O 1
ATOM 5257 N N . ASP B 1 57 ? -49.844 -26.5 28.922 1 18.67 57 ASP B N 1
ATOM 5258 C CA . ASP B 1 57 ? -50.875 -25.922 28.062 1 18.67 57 ASP B CA 1
ATOM 5259 C C . ASP B 1 57 ? -50.656 -24.422 27.875 1 18.67 57 ASP B C 1
ATOM 5261 O O . ASP B 1 57 ? -51.531 -23.719 27.406 1 18.67 57 ASP B O 1
ATOM 5265 N N . THR B 1 58 ? -49.531 -23.766 28.281 1 20.33 58 THR B N 1
ATOM 5266 C CA . THR B 1 58 ? -49.844 -22.375 28.594 1 20.33 58 THR B CA 1
ATOM 5267 C C . THR B 1 58 ? -50.406 -21.672 27.359 1 20.33 58 THR B C 1
ATOM 5269 O O . THR B 1 58 ? -49.906 -21.875 26.25 1 20.33 58 THR B O 1
ATOM 5272 N N . PRO B 1 59 ? -51.5 -20.828 27.594 1 21.03 59 PRO B N 1
ATOM 5273 C CA . PRO B 1 59 ? -52.531 -20.188 26.75 1 21.03 59 PRO B CA 1
ATOM 5274 C C . PRO B 1 59 ? -51.938 -19.156 25.781 1 21.03 59 PRO B C 1
ATOM 5276 O O . PRO B 1 59 ? -50.906 -18.562 26.078 1 21.03 59 PRO B O 1
ATOM 5279 N N . GLN B 1 60 ? -52.312 -19.156 24.5 1 19.31 60 GLN B N 1
ATOM 5280 C CA . GLN B 1 60 ? -51.906 -18.5 23.281 1 19.31 60 GLN B CA 1
ATOM 5281 C C . GLN B 1 60 ? -52.406 -17.062 23.219 1 19.31 60 GLN B C 1
ATOM 5283 O O . GLN B 1 60 ? -53.594 -16.812 23.031 1 19.31 60 GLN B O 1
ATOM 5288 N N . PRO B 1 61 ? -52.094 -16.172 24.328 1 22.09 61 PRO B N 1
ATOM 5289 C CA . PRO B 1 61 ? -52.812 -14.914 24.125 1 22.09 61 PRO B CA 1
ATOM 5290 C C . PRO B 1 61 ? -52.594 -14.328 22.734 1 22.09 61 PRO B C 1
ATOM 5292 O O . PRO B 1 61 ? -51.531 -14.523 22.141 1 22.09 61 PRO B O 1
ATOM 5295 N N . THR B 1 62 ? -53.656 -13.945 22.016 1 21.14 62 THR B N 1
ATOM 5296 C CA . THR B 1 62 ? -53.938 -13.539 20.641 1 21.14 62 THR B CA 1
ATOM 5297 C C . THR B 1 62 ? -53.375 -12.156 20.375 1 21.14 62 THR B C 1
ATOM 5299 O O . THR B 1 62 ? -54.094 -11.234 20 1 21.14 62 THR B O 1
ATOM 5302 N N . ARG B 1 63 ? -52.188 -11.75 20.984 1 19.58 63 ARG B N 1
ATOM 5303 C CA . ARG B 1 63 ? -51.844 -10.336 20.828 1 19.58 63 ARG B CA 1
ATOM 5304 C C . ARG B 1 63 ? -51.844 -9.922 19.359 1 19.58 63 ARG B C 1
ATOM 5306 O O . ARG B 1 63 ? -51.156 -10.531 18.547 1 19.58 63 ARG B O 1
ATOM 5313 N N . HIS B 1 64 ? -52.906 -9.266 18.906 1 20.86 64 HIS B N 1
ATOM 5314 C CA . HIS B 1 64 ? -53.188 -8.664 17.594 1 20.86 64 HIS B CA 1
ATOM 5315 C C . HIS B 1 64 ? -52.094 -7.672 17.203 1 20.86 64 HIS B C 1
ATOM 5317 O O . HIS B 1 64 ? -52.031 -6.574 17.766 1 20.86 64 HIS B O 1
ATOM 5323 N N . TYR B 1 65 ? -50.781 -8.016 17.312 1 21.47 65 TYR B N 1
ATOM 5324 C CA . TYR B 1 65 ? -49.781 -7.02 17 1 21.47 65 TYR B CA 1
ATOM 5325 C C . TYR B 1 65 ? -49.938 -6.48 15.586 1 21.47 65 TYR B C 1
ATOM 5327 O O . TYR B 1 65 ? -50 -7.246 14.625 1 21.47 65 TYR B O 1
ATOM 5335 N N . HIS B 1 66 ? -50.719 -5.395 15.477 1 23 66 HIS B N 1
ATOM 5336 C CA . HIS B 1 66 ? -50.844 -4.703 14.195 1 23 66 HIS B CA 1
ATOM 5337 C C . HIS B 1 66 ? -49.469 -4.551 13.531 1 23 66 HIS B C 1
ATOM 5339 O O . HIS B 1 66 ? -48.5 -4.141 14.18 1 23 66 HIS B O 1
ATOM 5345 N N . PRO B 1 67 ? -49.25 -5.371 12.531 1 22.14 67 PRO B N 1
ATOM 5346 C CA . PRO B 1 67 ? -47.938 -5.418 11.867 1 22.14 67 PRO B CA 1
ATOM 5347 C C . PRO B 1 67 ? -47.469 -4.051 11.383 1 22.14 67 PRO B C 1
ATOM 5349 O O . PRO B 1 67 ? -48.219 -3.34 10.703 1 22.14 67 PRO B O 1
ATOM 5352 N N . ALA B 1 68 ? -46.812 -3.252 12.305 1 25.3 68 ALA B N 1
ATOM 5353 C CA . ALA B 1 68 ? -46.094 -2.035 11.906 1 25.3 68 ALA B CA 1
ATOM 5354 C C . ALA B 1 68 ? -45.625 -2.133 10.469 1 25.3 68 ALA B C 1
ATOM 5356 O O . ALA B 1 68 ? -45.125 -3.178 10.047 1 25.3 68 ALA B O 1
ATOM 5357 N N . HIS B 1 69 ? -46.312 -1.411 9.617 1 23.56 69 HIS B N 1
ATOM 5358 C CA . HIS B 1 69 ? -45.969 -1.254 8.211 1 23.56 69 HIS B CA 1
ATOM 5359 C C . HIS B 1 69 ? -44.469 -1.248 8.008 1 23.56 69 HIS B C 1
ATOM 5361 O O . HIS B 1 69 ? -43.75 -0.458 8.641 1 23.56 69 HIS B O 1
ATOM 5367 N N . LEU B 1 70 ? -43.969 -2.428 7.859 1 25.39 70 LEU B N 1
ATOM 5368 C CA . LEU B 1 70 ? -42.594 -2.662 7.48 1 25.39 70 LEU B CA 1
ATOM 5369 C C . LEU B 1 70 ? -42.125 -1.619 6.473 1 25.39 70 LEU B C 1
ATOM 5371 O O . LEU B 1 70 ? -42.812 -1.32 5.504 1 25.39 70 LEU B O 1
ATOM 5375 N N . PRO B 1 71 ? -41.375 -0.658 6.988 1 26.17 71 PRO B N 1
ATOM 5376 C CA . PRO B 1 71 ? -40.875 0.328 6.035 1 26.17 71 PRO B CA 1
ATOM 5377 C C . PRO B 1 71 ? -40.688 -0.246 4.633 1 26.17 71 PRO B C 1
ATOM 5379 O O . PRO B 1 71 ? -40.469 -1.451 4.477 1 26.17 71 PRO B O 1
ATOM 5382 N N . THR B 1 72 ? -41.469 0.311 3.717 1 24.06 72 THR B N 1
ATOM 5383 C CA . THR B 1 72 ? -41.406 0.056 2.283 1 24.06 72 THR B CA 1
ATOM 5384 C C . THR B 1 72 ? -39.969 -0.311 1.868 1 24.06 72 THR B C 1
ATOM 5386 O O . THR B 1 72 ? -39.094 0.555 1.802 1 24.06 72 THR B O 1
ATOM 5389 N N . ALA B 1 73 ? -39.469 -1.381 2.258 1 23.56 73 ALA B N 1
ATOM 5390 C CA . ALA B 1 73 ? -38.406 -2.24 1.715 1 23.56 73 ALA B CA 1
ATOM 5391 C C . ALA B 1 73 ? -38.344 -2.121 0.195 1 23.56 73 ALA B C 1
ATOM 5393 O O . ALA B 1 73 ? -39.312 -1.758 -0.455 1 23.56 73 ALA B O 1
ATOM 5394 N N . TYR B 1 74 ? -37.125 -2.25 -0.314 1 27.02 74 TYR B N 1
ATOM 5395 C CA . TYR B 1 74 ? -36.719 -2.355 -1.713 1 27.02 74 TYR B CA 1
ATOM 5396 C C . TYR B 1 74 ? -37.688 -3.236 -2.492 1 27.02 74 TYR B C 1
ATOM 5398 O O . TYR B 1 74 ? -37.562 -4.465 -2.484 1 27.02 74 TYR B O 1
ATOM 5406 N N . SER B 1 75 ? -38.938 -3.152 -2.377 1 26.08 75 SER B N 1
ATOM 5407 C CA . SER B 1 75 ? -39.906 -3.945 -3.135 1 26.08 75 SER B CA 1
ATOM 5408 C C . SER B 1 75 ? -39.5 -4.043 -4.605 1 26.08 75 SER B C 1
ATOM 5410 O O . SER B 1 75 ? -40.125 -4.773 -5.375 1 26.08 75 SER B O 1
ATOM 5412 N N . ASP B 1 76 ? -39.25 -2.881 -5.168 1 28.95 76 ASP B N 1
ATOM 5413 C CA . ASP B 1 76 ? -39.125 -3.166 -6.594 1 28.95 76 ASP B CA 1
ATOM 5414 C C . ASP B 1 76 ? -37.969 -4.109 -6.871 1 28.95 76 ASP B C 1
ATOM 5416 O O . ASP B 1 76 ? -36.938 -4.02 -6.223 1 28.95 76 ASP B O 1
ATOM 5420 N N . GLY B 1 77 ? -38.094 -5.242 -7.305 1 28.2 77 GLY B N 1
ATOM 5421 C CA . GLY B 1 77 ? -37.25 -6.367 -7.676 1 28.2 77 GLY B CA 1
ATOM 5422 C C . GLY B 1 77 ? -35.938 -5.949 -8.266 1 28.2 77 GLY B C 1
ATOM 5423 O O . GLY B 1 77 ? -35.344 -6.688 -9.055 1 28.2 77 GLY B O 1
ATOM 5424 N N . LYS B 1 78 ? -35.75 -4.672 -8.586 1 31.64 78 LYS B N 1
ATOM 5425 C CA . LYS B 1 78 ? -34.438 -4.48 -9.195 1 31.64 78 LYS B CA 1
ATOM 5426 C C . LYS B 1 78 ? -33.312 -4.922 -8.258 1 31.64 78 LYS B C 1
ATOM 5428 O O . LYS B 1 78 ? -33.062 -4.273 -7.238 1 31.64 78 LYS B O 1
ATOM 5433 N N . VAL B 1 79 ? -33.062 -6.078 -8.148 1 33 79 VAL B N 1
ATOM 5434 C CA . VAL B 1 79 ? -31.812 -6.617 -7.648 1 33 79 VAL B CA 1
ATOM 5435 C C . VAL B 1 79 ? -30.672 -5.648 -7.961 1 33 79 VAL B C 1
ATOM 5437 O O . VAL B 1 79 ? -30.359 -5.41 -9.125 1 33 79 VAL B O 1
ATOM 5440 N N . ALA B 1 80 ? -30.453 -4.574 -7.344 1 40.22 80 ALA B N 1
ATOM 5441 C CA . ALA B 1 80 ? -29.188 -3.84 -7.461 1 40.22 80 ALA B CA 1
ATOM 5442 C C . ALA B 1 80 ? -28.047 -4.762 -7.898 1 40.22 80 ALA B C 1
ATOM 5444 O O . ALA B 1 80 ? -27.672 -5.672 -7.16 1 40.22 80 ALA B O 1
ATOM 5445 N N . SER B 1 81 ? -27.953 -5.051 -9.188 1 47.34 81 SER B N 1
ATOM 5446 C CA . SER B 1 81 ? -26.938 -5.926 -9.766 1 47.34 81 SER B CA 1
ATOM 5447 C C . SER B 1 81 ? -25.547 -5.625 -9.195 1 47.34 81 SER B C 1
ATOM 5449 O O . SER B 1 81 ? -25.266 -4.492 -8.797 1 47.34 81 SER B O 1
ATOM 5451 N N . LEU B 1 82 ? -24.875 -6.605 -8.625 1 52.31 82 LEU B N 1
ATOM 5452 C CA . LEU B 1 82 ? -23.484 -6.566 -8.164 1 52.31 82 LEU B CA 1
ATOM 5453 C C . LEU B 1 82 ? -22.656 -5.625 -9.023 1 52.31 82 LEU B C 1
ATOM 5455 O O . LEU B 1 82 ? -21.75 -4.953 -8.523 1 52.31 82 LEU B O 1
ATOM 5459 N N . MET B 1 83 ? -23.188 -5.523 -10.234 1 51.56 83 MET B N 1
ATOM 5460 C CA . MET B 1 83 ? -22.453 -4.656 -11.156 1 51.56 83 MET B CA 1
ATOM 5461 C C . MET B 1 83 ? -22.734 -3.188 -10.852 1 51.56 83 MET B C 1
ATOM 5463 O O . MET B 1 83 ? -21.922 -2.318 -11.18 1 51.56 83 MET B O 1
ATOM 5467 N N . ASP B 1 84 ? -23.766 -3.006 -10.125 1 53.25 84 ASP B N 1
ATOM 5468 C CA . ASP B 1 84 ? -24.016 -1.629 -9.719 1 53.25 84 ASP B CA 1
ATOM 5469 C C . ASP B 1 84 ? -23.031 -1.17 -8.656 1 53.25 84 ASP B C 1
ATOM 5471 O O . ASP B 1 84 ? -22.688 0.011 -8.586 1 53.25 84 ASP B O 1
ATOM 5475 N N . VAL B 1 85 ? -22.688 -2.139 -7.992 1 51.06 85 VAL B N 1
ATOM 5476 C CA . VAL B 1 85 ? -21.703 -1.854 -6.953 1 51.06 85 VAL B CA 1
ATOM 5477 C C . VAL B 1 85 ? -20.359 -1.558 -7.59 1 51.06 85 VAL B C 1
ATOM 5479 O O . VAL B 1 85 ? -19.609 -0.689 -7.121 1 51.06 85 VAL B O 1
ATOM 5482 N N . VAL B 1 86 ? -20.203 -2.225 -8.633 1 56 86 VAL B N 1
ATOM 5483 C CA . VAL B 1 86 ? -18.938 -2.1 -9.336 1 56 86 VAL B CA 1
ATOM 5484 C C . VAL B 1 86 ? -19 -0.938 -10.32 1 56 86 VAL B C 1
ATOM 5486 O O . VAL B 1 86 ? -17.969 -0.325 -10.633 1 56 86 VAL B O 1
ATOM 5489 N N . GLY B 1 87 ? -20.266 -0.604 -10.758 1 48.81 87 GLY B N 1
ATOM 5490 C CA . GLY B 1 87 ? -20.422 0.389 -11.812 1 48.81 87 GLY B CA 1
ATOM 5491 C C . GLY B 1 87 ? -20.141 1.805 -11.336 1 48.81 87 GLY B C 1
ATOM 5492 O O . GLY B 1 87 ? -20.734 2.256 -10.352 1 48.81 87 GLY B O 1
ATOM 5493 N N . ASP B 1 88 ? -18.969 2.387 -11.484 1 52.84 88 ASP B N 1
ATOM 5494 C CA . ASP B 1 88 ? -18.297 3.623 -11.102 1 52.84 88 ASP B CA 1
ATOM 5495 C C . ASP B 1 88 ? -18.859 4.816 -11.867 1 52.84 88 ASP B C 1
ATOM 5497 O O . ASP B 1 88 ? -18.094 5.641 -12.391 1 52.84 88 ASP B O 1
ATOM 5501 N N . THR B 1 89 ? -20.141 4.941 -12.203 1 48.66 89 THR B N 1
ATOM 5502 C CA . THR B 1 89 ? -20.516 6.027 -13.109 1 48.66 89 THR B CA 1
ATOM 5503 C C . THR B 1 89 ? -20.844 7.297 -12.328 1 48.66 89 THR B C 1
ATOM 5505 O O . THR B 1 89 ? -20.984 8.375 -12.914 1 48.66 89 THR B O 1
ATOM 5508 N N . GLY B 1 90 ? -20.75 7.258 -10.984 1 53.44 90 GLY B N 1
ATOM 5509 C CA . GLY B 1 90 ? -21.141 8.5 -10.344 1 53.44 90 GLY B CA 1
ATOM 5510 C C . GLY B 1 90 ? -19.969 9.383 -9.977 1 53.44 90 GLY B C 1
ATOM 5511 O O . GLY B 1 90 ? -18.812 8.977 -10.117 1 53.44 90 GLY B O 1
ATOM 5512 N N . ASP B 1 91 ? -20.203 10.664 -9.812 1 58.84 91 ASP B N 1
ATOM 5513 C CA . ASP B 1 91 ? -19.203 11.672 -9.445 1 58.84 91 ASP B CA 1
ATOM 5514 C C . ASP B 1 91 ? -18.766 11.5 -7.992 1 58.84 91 ASP B C 1
ATOM 5516 O O . ASP B 1 91 ? -17.781 12.117 -7.562 1 58.84 91 ASP B O 1
ATOM 5520 N N . ASP B 1 92 ? -19.5 10.594 -7.242 1 62.25 92 ASP B N 1
ATOM 5521 C CA . ASP B 1 92 ? -19.172 10.461 -5.824 1 62.25 92 ASP B CA 1
ATOM 5522 C C . ASP B 1 92 ? -18.812 9.016 -5.477 1 62.25 92 ASP B C 1
ATOM 5524 O O . ASP B 1 92 ? -19.219 8.086 -6.18 1 62.25 92 ASP B O 1
ATOM 5528 N N . SER B 1 93 ? -17.953 8.93 -4.527 1 66.75 93 SER B N 1
ATOM 5529 C CA . SER B 1 93 ? -17.578 7.613 -4.004 1 66.75 93 SER B CA 1
ATOM 5530 C C . SER B 1 93 ? -17.719 7.562 -2.486 1 66.75 93 SER B C 1
ATOM 5532 O O . SER B 1 93 ? -17.844 8.602 -1.835 1 66.75 93 SER B O 1
ATOM 5534 N N . SER B 1 94 ? -17.891 6.391 -1.984 1 71.62 94 SER B N 1
ATOM 5535 C CA . SER B 1 94 ? -17.984 6.199 -0.542 1 71.62 94 SER B CA 1
ATOM 5536 C C . SER B 1 94 ? -16.625 5.883 0.069 1 71.62 94 SER B C 1
ATOM 5538 O O . SER B 1 94 ? -15.82 5.16 -0.526 1 71.62 94 SER B O 1
ATOM 5540 N N . HIS B 1 95 ? -16.297 6.641 1.105 1 69.62 95 HIS B N 1
ATOM 5541 C CA . HIS B 1 95 ? -15.055 6.426 1.856 1 69.62 95 HIS B CA 1
ATOM 5542 C C . HIS B 1 95 ? -15.352 6.145 3.326 1 69.62 95 HIS B C 1
ATOM 5544 O O . HIS B 1 95 ? -16.219 6.785 3.924 1 69.62 95 HIS B O 1
ATOM 5550 N N . VAL B 1 96 ? -14.727 5.281 3.992 1 77.19 96 VAL B N 1
ATOM 5551 C CA . VAL B 1 96 ? -14.961 4.898 5.379 1 77.19 96 VAL B CA 1
ATOM 5552 C C . VAL B 1 96 ? -14.625 6.066 6.301 1 77.19 96 VAL B C 1
ATOM 5554 O O . VAL B 1 96 ? -13.781 6.906 5.973 1 77.19 96 VAL B O 1
ATOM 5557 N N . VAL B 1 97 ? -15.344 6.094 7.422 1 69.44 97 VAL B N 1
ATOM 5558 C CA . VAL B 1 97 ? -15.078 7.078 8.469 1 69.44 97 VAL B CA 1
ATOM 5559 C C . VAL B 1 97 ? -14.25 6.445 9.578 1 69.44 97 VAL B C 1
ATOM 5561 O O . VAL B 1 97 ? -14.438 5.277 9.922 1 69.44 97 VAL B O 1
ATOM 5564 N N . SER B 1 98 ? -13.414 7.23 10.078 1 70.75 98 SER B N 1
ATOM 5565 C CA . SER B 1 98 ? -12.578 6.746 11.172 1 70.75 98 SER B CA 1
ATOM 5566 C C . SER B 1 98 ? -13.43 6.262 12.344 1 70.75 98 SER B C 1
ATOM 5568 O O . SER B 1 98 ? -14.445 6.883 12.68 1 70.75 98 SER B O 1
ATOM 5570 N N . PRO B 1 99 ? -13.039 5.203 12.922 1 64.19 99 PRO B N 1
ATOM 5571 C CA . PRO B 1 99 ? -13.805 4.668 14.047 1 64.19 99 PRO B CA 1
ATOM 5572 C C . PRO B 1 99 ? -13.922 5.656 15.211 1 64.19 99 PRO B C 1
ATOM 5574 O O . PRO B 1 99 ? -14.922 5.645 15.938 1 64.19 99 PRO B O 1
ATOM 5577 N N . VAL B 1 100 ? -12.977 6.527 15.312 1 62.69 100 VAL B N 1
ATOM 5578 C CA . VAL B 1 100 ? -12.945 7.391 16.484 1 62.69 100 VAL B CA 1
ATOM 5579 C C . VAL B 1 100 ? -13.93 8.547 16.312 1 62.69 100 VAL B C 1
ATOM 5581 O O . VAL B 1 100 ? -14.43 9.102 17.281 1 62.69 100 VAL B O 1
ATOM 5584 N N . VAL B 1 101 ? -14.219 8.883 15.078 1 67.31 101 VAL B N 1
ATOM 5585 C CA . VAL B 1 101 ? -15.117 10.008 14.859 1 67.31 101 VAL B CA 1
ATOM 5586 C C . VAL B 1 101 ? -16.5 9.5 14.445 1 67.31 101 VAL B C 1
ATOM 5588 O O . VAL B 1 101 ? -17.422 10.289 14.25 1 67.31 101 VAL B O 1
ATOM 5591 N N . ALA B 1 102 ? -16.609 8.234 14.344 1 67.12 102 ALA B N 1
ATOM 5592 C CA . ALA B 1 102 ? -17.875 7.645 13.906 1 67.12 102 ALA B CA 1
ATOM 5593 C C . ALA B 1 102 ? -19.016 8.016 14.852 1 67.12 102 ALA B C 1
ATOM 5595 O O . ALA B 1 102 ? -20.141 8.258 14.414 1 67.12 102 ALA B O 1
ATOM 5596 N N . GLY B 1 103 ? -18.656 8.055 16.156 1 67.19 103 GLY B N 1
ATOM 5597 C CA . GLY B 1 103 ? -19.672 8.43 17.125 1 67.19 103 GLY B CA 1
ATOM 5598 C C . GLY B 1 103 ? -20.203 9.836 16.922 1 67.19 103 GLY B C 1
ATOM 5599 O O . GLY B 1 103 ? -21.406 10.07 17.031 1 67.19 103 GLY B O 1
ATOM 5600 N N . ASP B 1 104 ? -19.281 10.703 16.609 1 70.12 104 ASP B N 1
ATOM 5601 C CA . ASP B 1 104 ? -19.688 12.07 16.344 1 70.12 104 ASP B CA 1
ATOM 5602 C C . ASP B 1 104 ? -20.641 12.133 15.148 1 70.12 104 ASP B C 1
ATOM 5604 O O . ASP B 1 104 ? -21.688 12.781 15.211 1 70.12 104 ASP B O 1
ATOM 5608 N N . SER B 1 105 ? -20.219 11.406 14.148 1 65.12 105 SER B N 1
ATOM 5609 C CA . SER B 1 105 ? -21 11.422 12.914 1 65.12 105 SER B CA 1
ATOM 5610 C C . SER B 1 105 ? -22.391 10.828 13.117 1 65.12 105 SER B C 1
ATOM 5612 O O . SER B 1 105 ? -23.375 11.344 12.586 1 65.12 105 SER B O 1
ATOM 5614 N N . SER B 1 106 ? -22.453 9.844 13.906 1 65.75 106 SER B N 1
ATOM 5615 C CA . SER B 1 106 ? -23.734 9.188 14.156 1 65.75 106 SER B CA 1
ATOM 5616 C C . SER B 1 106 ? -24.656 10.078 14.969 1 65.75 106 SER B C 1
ATOM 5618 O O . SER B 1 106 ? -25.859 10.172 14.672 1 65.75 106 SER B O 1
ATOM 5620 N N . ILE B 1 107 ? -24.125 10.719 15.961 1 64.25 107 ILE B N 1
ATOM 5621 C CA . ILE B 1 107 ? -24.906 11.57 16.844 1 64.25 107 ILE B CA 1
ATOM 5622 C C . ILE B 1 107 ? -25.406 12.797 16.062 1 64.25 107 ILE B C 1
ATOM 5624 O O . ILE B 1 107 ? -26.578 13.164 16.156 1 64.25 107 ILE B O 1
ATOM 5628 N N . LEU B 1 108 ? -24.547 13.312 15.336 1 64.06 108 LEU B N 1
ATOM 5629 C CA . LEU B 1 108 ? -24.906 14.516 14.602 1 64.06 108 LEU B CA 1
ATOM 5630 C C . LEU B 1 108 ? -25.922 14.203 13.516 1 64.06 108 LEU B C 1
ATOM 5632 O O . LEU B 1 108 ? -26.844 14.992 13.281 1 64.06 108 LEU B O 1
ATOM 5636 N N . GLU B 1 109 ? -25.688 13.039 12.867 1 60.31 109 GLU B N 1
ATOM 5637 C CA . GLU B 1 109 ? -26.641 12.609 11.844 1 60.31 109 GLU B CA 1
ATOM 5638 C C . GLU B 1 109 ? -28.016 12.367 12.453 1 60.31 109 GLU B C 1
ATOM 5640 O O . GLU B 1 109 ? -29.031 12.734 11.859 1 60.31 109 GLU B O 1
ATOM 5645 N N . GLY B 1 110 ? -28.016 11.617 13.508 1 54.69 110 GLY B N 1
ATOM 5646 C CA . GLY B 1 110 ? -29.281 11.336 14.172 1 54.69 110 GLY B CA 1
ATOM 5647 C C . GLY B 1 110 ? -30.047 12.594 14.547 1 54.69 110 GLY B C 1
ATOM 5648 O O . GLY B 1 110 ? -31.281 12.633 14.445 1 54.69 110 GLY B O 1
ATOM 5649 N N . TYR B 1 111 ? -29.328 13.461 14.875 1 51.78 111 TYR B N 1
ATOM 5650 C CA . TYR B 1 111 ? -29.953 14.703 15.32 1 51.78 111 TYR B CA 1
ATOM 5651 C C . TYR B 1 111 ? -30.359 15.562 14.133 1 51.78 111 TYR B C 1
ATOM 5653 O O . TYR B 1 111 ? -31.406 16.219 14.148 1 51.78 111 TYR B O 1
ATOM 5661 N N . LEU B 1 112 ? -29.453 15.453 13.25 1 49.84 112 LEU B N 1
ATOM 5662 C CA . LEU B 1 112 ? -29.672 16.344 12.125 1 49.84 112 LEU B CA 1
ATOM 5663 C C . LEU B 1 112 ? -30.672 15.75 11.133 1 49.84 112 LEU B C 1
ATOM 5665 O O . LEU B 1 112 ? -31.391 16.484 10.445 1 49.84 112 LEU B O 1
ATOM 5669 N N . PHE B 1 113 ? -30.625 14.383 10.969 1 46 113 PHE B N 1
ATOM 5670 C CA . PHE B 1 113 ? -31.516 13.773 9.977 1 46 113 PHE B CA 1
ATOM 5671 C C . PHE B 1 113 ? -32.844 13.359 10.609 1 46 113 PHE B C 1
ATOM 5673 O O . PHE B 1 113 ? -33.688 12.766 9.945 1 46 113 PHE B O 1
ATOM 5680 N N . THR B 1 114 ? -33.094 13.305 11.898 1 41.31 114 THR B N 1
ATOM 5681 C CA . THR B 1 114 ? -34.5 13.164 12.328 1 41.31 114 THR B CA 1
ATOM 5682 C C . THR B 1 114 ? -35.406 14.148 11.594 1 41.31 114 THR B C 1
ATOM 5684 O O . THR B 1 114 ? -36.625 14.141 11.773 1 41.31 114 THR B O 1
ATOM 5687 N N . VAL B 1 115 ? -34.906 14.969 10.734 1 36 115 VAL B N 1
ATOM 5688 C CA . VAL B 1 115 ? -35.844 15.711 9.883 1 36 115 VAL B CA 1
ATOM 5689 C C . VAL B 1 115 ? -36.062 14.953 8.57 1 36 115 VAL B C 1
ATOM 5691 O O . VAL B 1 115 ? -35.094 14.531 7.93 1 36 115 VAL B O 1
ATOM 5694 N N . PRO B 1 116 ? -37.281 14.32 8.18 1 33.94 116 PRO B N 1
ATOM 5695 C CA . PRO B 1 116 ? -37.719 13.438 7.094 1 33.94 116 PRO B CA 1
ATOM 5696 C C . PRO B 1 116 ? -37.188 13.867 5.73 1 33.94 116 PRO B C 1
ATOM 5698 O O . PRO B 1 116 ? -37.812 13.609 4.703 1 33.94 116 PRO B O 1
ATOM 5701 N N . ASP B 1 117 ? -36.125 14.656 5.465 1 36.06 117 ASP B N 1
ATOM 5702 C CA . ASP B 1 117 ? -35.906 14.984 4.059 1 36.06 117 ASP B CA 1
ATOM 5703 C C . ASP B 1 117 ? -35.25 13.828 3.311 1 36.06 117 ASP B C 1
ATOM 5705 O O . ASP B 1 117 ? -34.375 13.156 3.846 1 36.06 117 ASP B O 1
ATOM 5709 N N . ASN B 1 118 ? -35.844 13.281 2.191 1 34.97 118 ASN B N 1
ATOM 5710 C CA . ASN B 1 118 ? -35.656 12.117 1.33 1 34.97 118 ASN B CA 1
ATOM 5711 C C . ASN B 1 118 ? -34.188 12.039 0.834 1 34.97 118 ASN B C 1
ATOM 5713 O O . ASN B 1 118 ? -33.812 11.07 0.172 1 34.97 118 ASN B O 1
ATOM 5717 N N . ARG B 1 119 ? -33.5 13.164 0.553 1 36.5 119 ARG B N 1
ATOM 5718 C CA . ARG B 1 119 ? -32.25 13.086 -0.182 1 36.5 119 ARG B CA 1
ATOM 5719 C C . ARG B 1 119 ? -31.078 12.875 0.766 1 36.5 119 ARG B C 1
ATOM 5721 O O . ARG B 1 119 ? -30.391 13.828 1.125 1 36.5 119 ARG B O 1
ATOM 5728 N N . ARG B 1 120 ? -30.859 11.781 1.532 1 38.78 120 ARG B N 1
ATOM 5729 C CA . ARG B 1 120 ? -29.906 11.398 2.572 1 38.78 120 ARG B CA 1
ATOM 5730 C C . ARG B 1 120 ? -28.5 11.305 2.012 1 38.78 120 ARG B C 1
ATOM 5732 O O . ARG B 1 120 ? -28.172 10.367 1.273 1 38.78 120 ARG B O 1
ATOM 5739 N N . PRO B 1 121 ? -27.719 12.25 1.561 1 40.66 121 PRO B N 1
ATOM 5740 C CA . PRO B 1 121 ? -26.359 11.875 1.183 1 40.66 121 PRO B CA 1
ATOM 5741 C C . PRO B 1 121 ? -25.641 11.07 2.266 1 40.66 121 PRO B C 1
ATOM 5743 O O . PRO B 1 121 ? -25.25 11.625 3.291 1 40.66 121 PRO B O 1
ATOM 5746 N N . GLY B 1 122 ? -26.094 10.227 3.094 1 38.81 122 GLY B N 1
ATOM 5747 C CA . GLY B 1 122 ? -26.125 9.688 4.445 1 38.81 122 GLY B CA 1
ATOM 5748 C C . GLY B 1 122 ? -24.938 8.781 4.75 1 38.81 122 GLY B C 1
ATOM 5749 O O . GLY B 1 122 ? -24.203 8.398 3.842 1 38.81 122 GLY B O 1
ATOM 5750 N N . LEU B 1 123 ? -24.297 9.188 5.934 1 46.75 123 LEU B N 1
ATOM 5751 C CA . LEU B 1 123 ? -23.625 8.094 6.637 1 46.75 123 LEU B CA 1
ATOM 5752 C C . LEU B 1 123 ? -24.391 6.789 6.445 1 46.75 123 LEU B C 1
ATOM 5754 O O . LEU B 1 123 ? -25.594 6.73 6.656 1 46.75 123 LEU B O 1
ATOM 5758 N N . MET B 1 124 ? -23.922 6.102 5.434 1 43.06 124 MET B N 1
ATOM 5759 C CA . MET B 1 124 ? -24.516 4.773 5.312 1 43.06 124 MET B CA 1
ATOM 5760 C C . MET B 1 124 ? -24.172 3.906 6.52 1 43.06 124 MET B C 1
ATOM 5762 O O . MET B 1 124 ? -22.984 3.719 6.828 1 43.06 124 MET B O 1
ATOM 5766 N N . HIS B 1 125 ? -25.172 3.889 7.422 1 45.44 125 HIS B N 1
ATOM 5767 C CA . HIS B 1 125 ? -24.984 2.988 8.555 1 45.44 125 HIS B CA 1
ATOM 5768 C C . HIS B 1 125 ? -25.078 1.529 8.117 1 45.44 125 HIS B C 1
ATOM 5770 O O . HIS B 1 125 ? -25.953 1.171 7.324 1 45.44 125 HIS B O 1
ATOM 5776 N N . THR B 1 126 ? -24.109 0.919 8.266 1 44.34 126 THR B N 1
ATOM 5777 C CA . THR B 1 126 ? -24.172 -0.49 7.895 1 44.34 126 THR B CA 1
ATOM 5778 C C . THR B 1 126 ? -25.016 -1.275 8.891 1 44.34 126 THR B C 1
ATOM 5780 O O . THR B 1 126 ? -25.547 -2.336 8.555 1 44.34 126 THR B O 1
ATOM 5783 N N . SER B 1 127 ? -24.859 -0.992 10.273 1 49.19 127 SER B N 1
ATOM 5784 C CA . SER B 1 127 ? -25.641 -1.782 11.227 1 49.19 127 SER B CA 1
ATOM 5785 C C . SER B 1 127 ? -26.641 -0.909 11.992 1 49.19 127 SER B C 1
ATOM 5787 O O . SER B 1 127 ? -26.375 0.275 12.219 1 49.19 127 SER B O 1
ATOM 5789 N N . SER B 1 128 ? -27.984 -1.205 12.039 1 44.19 128 SER B N 1
ATOM 5790 C CA . SER B 1 128 ? -29.031 -0.553 12.812 1 44.19 128 SER B CA 1
ATOM 5791 C C . SER B 1 128 ? -28.75 -0.629 14.312 1 44.19 128 SER B C 1
ATOM 5793 O O . SER B 1 128 ? -29.359 0.083 15.102 1 44.19 128 SER B O 1
ATOM 5795 N N . LYS B 1 129 ? -28.047 -1.674 14.805 1 42.5 129 LYS B N 1
ATOM 5796 C CA . LYS B 1 129 ? -27.938 -1.831 16.25 1 42.5 129 LYS B CA 1
ATOM 5797 C C . LYS B 1 129 ? -26.734 -1.059 16.797 1 42.5 129 LYS B C 1
ATOM 5799 O O . LYS B 1 129 ? -25.625 -1.163 16.266 1 42.5 129 LYS B O 1
ATOM 5804 N N . PRO B 1 130 ? -27.016 -0.024 17.562 1 42.38 130 PRO B N 1
ATOM 5805 C CA . PRO B 1 130 ? -25.984 0.805 18.203 1 42.38 130 PRO B CA 1
ATOM 5806 C C . PRO B 1 130 ? -24.906 -0.023 18.906 1 42.38 130 PRO B C 1
ATOM 5808 O O . PRO B 1 130 ? -24.281 0.455 19.859 1 42.38 130 PRO B O 1
ATOM 5811 N N . SER B 1 131 ? -24.625 -1.225 18.703 1 40.66 131 SER B N 1
ATOM 5812 C CA . SER B 1 131 ? -23.719 -1.843 19.672 1 40.66 131 SER B CA 1
ATOM 5813 C C . SER B 1 131 ? -22.375 -1.114 19.703 1 40.66 131 SER B C 1
ATOM 5815 O O . SER B 1 131 ? -22.188 -0.204 20.516 1 40.66 131 SER B O 1
ATOM 5817 N N . ARG B 1 132 ? -21.141 -1.851 19.531 1 45.53 132 ARG B N 1
ATOM 5818 C CA . ARG B 1 132 ? -19.797 -1.418 19.875 1 45.53 132 ARG B CA 1
ATOM 5819 C C . ARG B 1 132 ? -19.297 -0.361 18.891 1 45.53 132 ARG B C 1
ATOM 5821 O O . ARG B 1 132 ? -19.219 -0.608 17.688 1 45.53 132 ARG B O 1
ATOM 5828 N N . LEU B 1 133 ? -19.406 0.881 19.281 1 42.12 133 LEU B N 1
ATOM 5829 C CA . LEU B 1 133 ? -19.016 2.096 18.578 1 42.12 133 LEU B CA 1
ATOM 5830 C C . LEU B 1 133 ? -17.812 1.833 17.672 1 42.12 133 LEU B C 1
ATOM 5832 O O . LEU B 1 133 ? -17.781 2.285 16.516 1 42.12 133 LEU B O 1
ATOM 5836 N N . MET B 1 134 ? -16.859 1.058 18.266 1 45.91 134 MET B N 1
ATOM 5837 C CA . MET B 1 134 ? -15.609 0.859 17.531 1 45.91 134 MET B CA 1
ATOM 5838 C C . MET B 1 134 ? -15.828 -0.083 16.344 1 45.91 134 MET B C 1
ATOM 5840 O O . MET B 1 134 ? -14.953 -0.216 15.492 1 45.91 134 MET B O 1
ATOM 5844 N N . ARG B 1 135 ? -17.078 -0.597 16.344 1 53.59 135 ARG B N 1
ATOM 5845 C CA . ARG B 1 135 ? -17.281 -1.591 15.289 1 53.59 135 ARG B CA 1
ATOM 5846 C C . ARG B 1 135 ? -18.188 -1.044 14.18 1 53.59 135 ARG B C 1
ATOM 5848 O O . ARG B 1 135 ? -18.359 -1.687 13.148 1 53.59 135 ARG B O 1
ATOM 5855 N N . GLN B 1 136 ? -18.656 0.162 14.43 1 60.88 136 GLN B N 1
ATOM 5856 C CA . GLN B 1 136 ? -19.516 0.708 13.398 1 60.88 136 GLN B CA 1
ATOM 5857 C C . GLN B 1 136 ? -18.703 1.248 12.227 1 60.88 136 GLN B C 1
ATOM 5859 O O . GLN B 1 136 ? -17.703 1.923 12.422 1 60.88 136 GLN B O 1
ATOM 5864 N N . VAL B 1 137 ? -19.125 0.703 11.148 1 63.69 137 VAL B N 1
ATOM 5865 C CA . VAL B 1 137 ? -18.469 1.207 9.945 1 63.69 137 VAL B CA 1
ATOM 5866 C C . VAL B 1 137 ? -19.375 2.215 9.25 1 63.69 137 VAL B C 1
ATOM 5868 O O . VAL B 1 137 ? -20.531 1.903 8.922 1 63.69 137 VAL B O 1
ATOM 5871 N N . LEU B 1 138 ? -18.969 3.445 9.281 1 68.12 138 LEU B N 1
ATOM 5872 C CA . LEU B 1 138 ? -19.703 4.516 8.609 1 68.12 138 LEU B CA 1
ATOM 5873 C C . LEU B 1 138 ? -18.969 4.941 7.332 1 68.12 138 LEU B C 1
ATOM 5875 O O . LEU B 1 138 ? -17.75 4.77 7.219 1 68.12 138 LEU B O 1
ATOM 5879 N N . PHE B 1 139 ? -19.781 5.332 6.352 1 66.38 139 PHE B N 1
ATOM 5880 C CA . PHE B 1 139 ? -19.203 5.816 5.102 1 66.38 139 PHE B CA 1
ATOM 5881 C C . PHE B 1 139 ? -19.609 7.266 4.848 1 66.38 139 PHE B C 1
ATOM 5883 O O . PHE B 1 139 ? -20.734 7.668 5.152 1 66.38 139 PHE B O 1
ATOM 5890 N N . ASN B 1 140 ? -18.625 8.039 4.453 1 67.5 140 ASN B N 1
ATOM 5891 C CA . ASN B 1 140 ? -18.875 9.383 3.945 1 67.5 140 ASN B CA 1
ATOM 5892 C C . ASN B 1 140 ? -18.797 9.43 2.422 1 67.5 140 ASN B C 1
ATOM 5894 O O . ASN B 1 140 ? -18.062 8.656 1.811 1 67.5 140 ASN B O 1
ATOM 5898 N N . THR B 1 141 ? -19.578 10.234 1.847 1 67.12 141 THR B N 1
ATOM 5899 C CA . THR B 1 141 ? -19.516 10.438 0.404 1 67.12 141 THR B CA 1
ATOM 5900 C C . THR B 1 141 ? -18.438 11.477 0.055 1 67.12 141 THR B C 1
ATOM 5902 O O . THR B 1 141 ? -18.406 12.555 0.648 1 67.12 141 THR B O 1
ATOM 5905 N N . ILE B 1 142 ? -17.578 11.18 -0.77 1 65.44 142 ILE B N 1
ATOM 5906 C CA . ILE B 1 142 ? -16.531 12.094 -1.177 1 65.44 142 ILE B CA 1
ATOM 5907 C C . ILE B 1 142 ? -16.469 12.172 -2.701 1 65.44 142 ILE B C 1
ATOM 5909 O O . ILE B 1 142 ? -16.891 11.242 -3.393 1 65.44 142 ILE B O 1
ATOM 5913 N N . PRO B 1 143 ? -15.961 13.398 -3.205 1 61.91 143 PRO B N 1
ATOM 5914 C CA . PRO B 1 143 ? -15.797 13.461 -4.66 1 61.91 143 PRO B CA 1
ATOM 5915 C C . PRO B 1 143 ? -14.797 12.422 -5.18 1 61.91 143 PRO B C 1
ATOM 5917 O O . PRO B 1 143 ? -13.758 12.203 -4.562 1 61.91 143 PRO B O 1
ATOM 5920 N N . ARG B 1 144 ? -15.219 11.852 -6.215 1 61.59 144 ARG B N 1
ATOM 5921 C CA . ARG B 1 144 ? -14.414 10.789 -6.805 1 61.59 144 ARG B CA 1
ATOM 5922 C C . ARG B 1 144 ? -13.227 11.352 -7.578 1 61.59 144 ARG B C 1
ATOM 5924 O O . ARG B 1 144 ? -12.148 10.758 -7.598 1 61.59 144 ARG B O 1
ATOM 5931 N N . ARG B 1 145 ? -13.438 12.562 -8.141 1 61.78 145 ARG B N 1
ATOM 5932 C CA . ARG B 1 145 ? -12.43 13.125 -9.039 1 61.78 145 ARG B CA 1
ATOM 5933 C C . ARG B 1 145 ? -11.727 14.312 -8.391 1 61.78 145 ARG B C 1
ATOM 5935 O O . ARG B 1 145 ? -12.328 15.055 -7.605 1 61.78 145 ARG B O 1
ATOM 5942 N N . PRO B 1 146 ? -10.406 14.266 -8.719 1 54.28 146 PRO B N 1
ATOM 5943 C CA . PRO B 1 146 ? -9.742 15.477 -8.234 1 54.28 146 PRO B CA 1
ATOM 5944 C C . PRO B 1 146 ? -10.383 16.75 -8.789 1 54.28 146 PRO B C 1
ATOM 5946 O O . PRO B 1 146 ? -10.984 16.734 -9.859 1 54.28 146 PRO B O 1
ATOM 5949 N N . LEU B 1 147 ? -10.359 17.719 -8 1 53.34 147 LEU B N 1
ATOM 5950 C CA . LEU B 1 147 ? -10.922 19 -8.391 1 53.34 147 LEU B CA 1
ATOM 5951 C C . LEU B 1 147 ? -10.305 19.5 -9.695 1 53.34 147 LEU B C 1
ATOM 5953 O O . LEU B 1 147 ? -9.086 19.422 -9.875 1 53.34 147 LEU B O 1
ATOM 5957 N N . GLY B 1 148 ? -11.047 19.859 -10.594 1 52.81 148 GLY B N 1
ATOM 5958 C CA . GLY B 1 148 ? -10.594 20.453 -11.844 1 52.81 148 GLY B CA 1
ATOM 5959 C C . GLY B 1 148 ? -10.406 19.422 -12.953 1 52.81 148 GLY B C 1
ATOM 5960 O O . GLY B 1 148 ? -9.992 19.781 -14.062 1 52.81 148 GLY B O 1
ATOM 5961 N N . VAL B 1 149 ? -10.398 18.234 -12.555 1 56.22 149 VAL B N 1
ATOM 5962 C CA . VAL B 1 149 ? -10.25 17.219 -13.594 1 56.22 149 VAL B CA 1
ATOM 5963 C C . VAL B 1 149 ? -11.625 16.734 -14.062 1 56.22 149 VAL B C 1
ATOM 5965 O O . VAL B 1 149 ? -12.469 16.375 -13.242 1 56.22 149 VAL B O 1
ATOM 5968 N N . TYR B 1 150 ? -11.953 17.141 -15.234 1 49.28 150 TYR B N 1
ATOM 5969 C CA . TYR B 1 150 ? -13.234 16.734 -15.797 1 49.28 150 TYR B CA 1
ATOM 5970 C C . TYR B 1 150 ? -13.148 15.32 -16.359 1 49.28 150 TYR B C 1
ATOM 5972 O O . TYR B 1 150 ? -12.078 14.867 -16.766 1 49.28 150 TYR B O 1
ATOM 5980 N N . SER B 1 151 ? -14.156 14.484 -15.906 1 51.56 151 SER B N 1
ATOM 5981 C CA . SER B 1 151 ? -14.242 13.086 -16.297 1 51.56 151 SER B CA 1
ATOM 5982 C C . SER B 1 151 ? -13.977 12.914 -17.797 1 51.56 151 SER B C 1
ATOM 5984 O O . SER B 1 151 ? -14.664 13.508 -18.625 1 51.56 151 SER B O 1
ATOM 5986 N N . ASN B 1 152 ? -12.875 13.234 -18.203 1 48.28 152 ASN B N 1
ATOM 5987 C CA . ASN B 1 152 ? -12.797 12.727 -19.578 1 48.28 152 ASN B CA 1
ATOM 5988 C C . ASN B 1 152 ? -12.719 11.203 -19.594 1 48.28 152 ASN B C 1
ATOM 5990 O O . ASN B 1 152 ? -11.625 10.633 -19.562 1 48.28 152 ASN B O 1
ATOM 5994 N N . GLN B 1 153 ? -13.656 10.5 -18.891 1 54.16 153 GLN B N 1
ATOM 5995 C CA . GLN B 1 153 ? -13.93 9.078 -19.062 1 54.16 153 GLN B CA 1
ATOM 5996 C C . GLN B 1 153 ? -13.562 8.617 -20.469 1 54.16 153 GLN B C 1
ATOM 5998 O O . GLN B 1 153 ? -13.617 7.426 -20.781 1 54.16 153 GLN B O 1
ATOM 6003 N N . SER B 1 154 ? -12.719 9.57 -20.984 1 73.25 154 SER B N 1
ATOM 6004 C CA . SER B 1 154 ? -12.609 9.375 -22.422 1 73.25 154 SER B CA 1
ATOM 6005 C C . SER B 1 154 ? -11.406 8.5 -22.766 1 73.25 154 SER B C 1
ATOM 6007 O O . SER B 1 154 ? -11.508 7.59 -23.594 1 73.25 154 SER B O 1
ATOM 6009 N N . LEU B 1 155 ? -10.367 8.547 -21.797 1 80.12 155 LEU B N 1
ATOM 6010 C CA . LEU B 1 155 ? -9.203 7.785 -22.25 1 80.12 155 LEU B CA 1
ATOM 6011 C C . LEU B 1 155 ? -9.398 6.297 -21.984 1 80.12 155 LEU B C 1
ATOM 6013 O O . LEU B 1 155 ? -9.203 5.473 -22.875 1 80.12 155 LEU B O 1
ATOM 6017 N N . PRO B 1 156 ? -9.883 5.961 -20.781 1 83 156 PRO B N 1
ATOM 6018 C CA . PRO B 1 156 ? -10.133 4.531 -20.578 1 83 156 PRO B CA 1
ATOM 6019 C C . PRO B 1 156 ? -11.148 3.963 -21.562 1 83 156 PRO B C 1
ATOM 6021 O O . PRO B 1 156 ? -10.984 2.84 -22.047 1 83 156 PRO B O 1
ATOM 6024 N N . SER B 1 157 ? -12.133 4.754 -21.859 1 86.88 157 SER B N 1
ATOM 6025 C CA . SER B 1 157 ? -13.133 4.305 -22.812 1 86.88 157 SER B CA 1
ATOM 6026 C C . SER B 1 157 ? -12.531 4.156 -24.203 1 86.88 157 SER B C 1
ATOM 6028 O O . SER B 1 157 ? -12.859 3.211 -24.938 1 86.88 157 SER B O 1
ATOM 6030 N N . MET B 1 158 ? -11.672 5.094 -24.531 1 89.06 158 MET B N 1
ATOM 6031 C CA . MET B 1 158 ? -11.008 5.027 -25.828 1 89.06 158 MET B CA 1
ATOM 6032 C C . MET B 1 158 ? -10.109 3.801 -25.922 1 89.06 158 MET B C 1
ATOM 6034 O O . MET B 1 158 ? -10.062 3.133 -26.953 1 89.06 158 MET B O 1
ATOM 6038 N N . LYS B 1 159 ? -9.359 3.568 -24.875 1 91.31 159 LYS B N 1
ATOM 6039 C CA . LYS B 1 159 ? -8.492 2.395 -24.844 1 91.31 159 LYS B CA 1
ATOM 6040 C C . LYS B 1 159 ? -9.312 1.107 -24.938 1 91.31 159 LYS B C 1
ATOM 6042 O O . LYS B 1 159 ? -8.898 0.152 -25.594 1 91.31 159 LYS B O 1
ATOM 6047 N N . CYS B 1 160 ? -10.445 1.08 -24.266 1 92.88 160 CYS B N 1
ATOM 6048 C CA . CYS B 1 160 ? -11.312 -0.089 -24.297 1 92.88 160 CYS B CA 1
ATOM 6049 C C . CYS B 1 160 ? -11.836 -0.34 -25.703 1 92.88 160 CYS B C 1
ATOM 6051 O O . CYS B 1 160 ? -11.836 -1.477 -26.172 1 92.88 160 CYS B O 1
ATOM 6053 N N . GLU B 1 161 ? -12.273 0.708 -26.375 1 91.88 161 GLU B N 1
ATOM 6054 C CA . GLU B 1 161 ? -12.742 0.582 -27.75 1 91.88 161 GLU B CA 1
ATOM 6055 C C . GLU B 1 161 ? -11.633 0.083 -28.672 1 91.88 161 GLU B C 1
ATOM 6057 O O . GLU B 1 161 ? -11.883 -0.723 -29.578 1 91.88 161 GLU B O 1
ATOM 6062 N N . LEU B 1 162 ? -10.492 0.59 -28.453 1 93 162 LEU B N 1
ATOM 6063 C CA . LEU B 1 162 ? -9.344 0.177 -29.25 1 93 162 LEU B CA 1
ATOM 6064 C C . LEU B 1 162 ? -9.078 -1.315 -29.094 1 93 162 LEU B C 1
ATOM 6066 O O . LEU B 1 162 ? -8.867 -2.025 -30.078 1 93 162 LEU B O 1
ATOM 6070 N N . ILE B 1 163 ? -9.078 -1.816 -27.844 1 95.88 163 ILE B N 1
ATOM 6071 C CA . ILE B 1 163 ? -8.828 -3.229 -27.578 1 95.88 163 ILE B CA 1
ATOM 6072 C C . ILE B 1 163 ? -9.938 -4.074 -28.203 1 95.88 163 ILE B C 1
ATOM 6074 O O . ILE B 1 163 ? -9.664 -5.113 -28.812 1 95.88 163 ILE B O 1
ATOM 6078 N N . GLU B 1 164 ? -11.156 -3.604 -28.094 1 94.19 164 GLU B N 1
ATOM 6079 C CA . GLU B 1 164 ? -12.281 -4.352 -28.641 1 94.19 164 GLU B CA 1
ATOM 6080 C C . GLU B 1 164 ? -12.203 -4.438 -30.172 1 94.19 164 GLU B C 1
ATOM 6082 O O . GLU B 1 164 ? -12.477 -5.488 -30.75 1 94.19 164 GLU B O 1
ATOM 6087 N N . LYS B 1 165 ? -11.836 -3.369 -30.766 1 92.62 165 LYS B N 1
ATOM 6088 C CA . LYS B 1 165 ? -11.688 -3.375 -32.219 1 92.62 165 LYS B CA 1
ATOM 6089 C C . LYS B 1 165 ? -10.578 -4.324 -32.656 1 92.62 165 LYS B C 1
ATOM 6091 O O . LYS B 1 165 ? -10.688 -4.984 -33.688 1 92.62 165 LYS B O 1
ATOM 6096 N N . TYR B 1 166 ? -9.531 -4.336 -31.859 1 92.38 166 TYR B N 1
ATOM 6097 C CA . TYR B 1 166 ? -8.398 -5.207 -32.156 1 92.38 166 TYR B CA 1
ATOM 6098 C C . TYR B 1 166 ? -8.781 -6.672 -31.984 1 92.38 166 TYR B C 1
ATOM 6100 O O . TYR B 1 166 ? -8.242 -7.543 -32.688 1 92.38 166 TYR B O 1
ATOM 6108 N N . LEU B 1 167 ? -9.719 -6.984 -31.094 1 94 167 LEU B N 1
ATOM 6109 C CA . LEU B 1 167 ? -10.086 -8.359 -30.766 1 94 167 LEU B CA 1
ATOM 6110 C C . LEU B 1 167 ? -11.266 -8.828 -31.609 1 94 167 LEU B C 1
ATOM 6112 O O . LEU B 1 167 ? -11.578 -10.023 -31.656 1 94 167 LEU B O 1
ATOM 6116 N N . GLU B 1 168 ? -11.938 -7.922 -32.281 1 88.56 168 GLU B N 1
ATOM 6117 C CA . GLU B 1 168 ? -13.078 -8.312 -33.094 1 88.56 168 GLU B CA 1
ATOM 6118 C C . GLU B 1 168 ? -12.672 -9.312 -34.188 1 88.56 168 GLU B C 1
ATOM 6120 O O . GLU B 1 168 ? -11.609 -9.18 -34.781 1 88.56 168 GLU B O 1
ATOM 6125 N N . PRO B 1 169 ? -13.516 -10.25 -34.312 1 89.62 169 PRO B N 1
ATOM 6126 C CA . PRO B 1 169 ? -14.844 -10.539 -33.781 1 89.62 169 PRO B CA 1
ATOM 6127 C C . PRO B 1 169 ? -14.805 -11.461 -32.562 1 89.62 169 PRO B C 1
ATOM 6129 O O . PRO B 1 169 ? -15.836 -12.008 -32.156 1 89.62 169 PRO B O 1
ATOM 6132 N N . ALA B 1 170 ? -13.656 -11.672 -32.031 1 92.56 170 ALA B N 1
ATOM 6133 C CA . ALA B 1 170 ? -13.461 -12.703 -31.016 1 92.56 170 ALA B CA 1
ATOM 6134 C C . ALA B 1 170 ? -13.703 -12.148 -29.609 1 92.56 170 ALA B C 1
ATOM 6136 O O . ALA B 1 170 ? -13.43 -12.82 -28.609 1 92.56 170 ALA B O 1
ATOM 6137 N N . THR B 1 171 ? -14.234 -10.961 -29.438 1 93.38 171 THR B N 1
ATOM 6138 C CA . THR B 1 171 ? -14.32 -10.289 -28.141 1 93.38 171 THR B CA 1
ATOM 6139 C C . THR B 1 171 ? -15.148 -11.109 -27.156 1 93.38 171 THR B C 1
ATOM 6141 O O . THR B 1 171 ? -14.734 -11.312 -26.016 1 93.38 171 THR B O 1
ATOM 6144 N N . LYS B 1 172 ? -16.266 -11.586 -27.609 1 91.19 172 LYS B N 1
ATOM 6145 C CA . LYS B 1 172 ? -17.141 -12.359 -26.734 1 91.19 172 LYS B CA 1
ATOM 6146 C C . LYS B 1 172 ? -16.5 -13.688 -26.344 1 91.19 172 LYS B C 1
ATOM 6148 O O . LYS B 1 172 ? -16.672 -14.172 -25.234 1 91.19 172 LYS B O 1
ATOM 6153 N N . ASP B 1 173 ? -15.805 -14.258 -27.281 1 93.94 173 ASP B N 1
ATOM 6154 C CA . ASP B 1 173 ? -15.109 -15.516 -27.016 1 93.94 173 ASP B CA 1
ATOM 6155 C C . ASP B 1 173 ? -14.008 -15.32 -25.984 1 93.94 173 ASP B C 1
ATOM 6157 O O . ASP B 1 173 ? -13.789 -16.188 -25.141 1 93.94 173 ASP B O 1
ATOM 6161 N N . VAL B 1 174 ? -13.367 -14.203 -26.094 1 95.62 174 VAL B N 1
ATOM 6162 C CA . VAL B 1 174 ? -12.297 -13.875 -25.156 1 95.62 174 VAL B CA 1
ATOM 6163 C C . VAL B 1 174 ? -12.867 -13.75 -23.75 1 95.62 174 VAL B C 1
ATOM 6165 O O . VAL B 1 174 ? -12.281 -14.25 -22.797 1 95.62 174 VAL B O 1
ATOM 6168 N N . VAL B 1 175 ? -14.023 -13.094 -23.625 1 95.69 175 VAL B N 1
ATOM 6169 C CA . VAL B 1 175 ? -14.688 -12.961 -22.344 1 95.69 175 VAL B CA 1
ATOM 6170 C C . VAL B 1 175 ? -15.086 -14.336 -21.812 1 95.69 175 VAL B C 1
ATOM 6172 O O . VAL B 1 175 ? -14.914 -14.633 -20.641 1 95.69 175 VAL B O 1
ATOM 6175 N N . GLY B 1 176 ? -15.547 -15.156 -22.719 1 93.62 176 GLY B N 1
ATOM 6176 C CA . GLY B 1 176 ? -15.914 -16.516 -22.344 1 93.62 176 GLY B CA 1
ATOM 6177 C C . GLY B 1 176 ? -14.734 -17.328 -21.828 1 93.62 176 GLY B C 1
ATOM 6178 O O . GLY B 1 176 ? -14.875 -18.094 -20.875 1 93.62 176 GLY B O 1
ATOM 6179 N N . LEU B 1 177 ? -13.617 -17.156 -22.453 1 93.25 177 LEU B N 1
ATOM 6180 C CA . LEU B 1 177 ? -12.406 -17.859 -22.047 1 93.25 177 LEU B CA 1
ATOM 6181 C C . LEU B 1 177 ? -12 -17.469 -20.625 1 93.25 177 LEU B C 1
ATOM 6183 O O . LEU B 1 177 ? -11.516 -18.312 -19.875 1 93.25 177 LEU B O 1
ATOM 6187 N N . PHE B 1 178 ? -12.148 -16.219 -20.312 1 95.44 178 PHE B N 1
ATOM 6188 C CA . PHE B 1 178 ? -11.82 -15.766 -18.969 1 95.44 178 PHE B CA 1
ATOM 6189 C C . PHE B 1 178 ? -12.633 -16.531 -17.922 1 95.44 178 PHE B C 1
ATOM 6191 O O . PHE B 1 178 ? -12.086 -16.984 -16.922 1 95.44 178 PHE B O 1
ATOM 6198 N N . PHE B 1 179 ? -13.898 -16.641 -18.141 1 93.12 179 PHE B N 1
ATOM 6199 C CA . PHE B 1 179 ? -14.773 -17.266 -17.156 1 93.12 179 PHE B CA 1
ATOM 6200 C C . PHE B 1 179 ? -14.531 -18.766 -17.094 1 93.12 179 PHE B C 1
ATOM 6202 O O . PHE B 1 179 ? -14.578 -19.359 -16.016 1 93.12 179 PHE B O 1
ATOM 6209 N N . GLU B 1 180 ? -14.141 -19.312 -18.203 1 91.31 180 GLU B N 1
ATOM 6210 C CA . GLU B 1 180 ? -13.93 -20.75 -18.281 1 91.31 180 GLU B CA 1
ATOM 6211 C C . GLU B 1 180 ? -12.594 -21.156 -17.656 1 91.31 180 GLU B C 1
ATOM 6213 O O . GLU B 1 180 ? -12.492 -22.219 -17.031 1 91.31 180 GLU B O 1
ATOM 6218 N N . CYS B 1 181 ? -11.648 -20.266 -17.781 1 92.06 181 CYS B N 1
ATOM 6219 C CA . CYS B 1 181 ? -10.297 -20.703 -17.422 1 92.06 181 CYS B CA 1
ATOM 6220 C C . CYS B 1 181 ? -9.82 -20 -16.156 1 92.06 181 CYS B C 1
ATOM 6222 O O . CYS B 1 181 ? -9.039 -20.562 -15.391 1 92.06 181 CYS B O 1
ATOM 6224 N N . ALA B 1 182 ? -10.203 -18.766 -15.992 1 93 182 ALA B N 1
ATOM 6225 C CA . ALA B 1 182 ? -9.664 -17.984 -14.883 1 93 182 ALA B CA 1
ATOM 6226 C C . ALA B 1 182 ? -10.703 -17.797 -13.781 1 93 182 ALA B C 1
ATOM 6228 O O . ALA B 1 182 ? -10.477 -18.203 -12.641 1 93 182 ALA B O 1
ATOM 6229 N N . ASN B 1 183 ? -11.867 -17.359 -14.117 1 93.5 183 ASN B N 1
ATOM 6230 C CA . ASN B 1 183 ? -12.883 -17 -13.133 1 93.5 183 ASN B CA 1
ATOM 6231 C C . ASN B 1 183 ? -13.391 -18.219 -12.375 1 93.5 183 ASN B C 1
ATOM 6233 O O . ASN B 1 183 ? -13.812 -18.125 -11.227 1 93.5 183 ASN B O 1
ATOM 6237 N N . ILE B 1 184 ? -13.336 -19.359 -13.008 1 91.5 184 ILE B N 1
ATOM 6238 C CA . ILE B 1 184 ? -13.773 -20.578 -12.344 1 91.5 184 ILE B CA 1
ATOM 6239 C C . ILE B 1 184 ? -12.828 -20.906 -11.188 1 91.5 184 ILE B C 1
ATOM 6241 O O . ILE B 1 184 ? -13.258 -21.453 -10.164 1 91.5 184 ILE B O 1
ATOM 6245 N N . CYS B 1 185 ? -11.516 -20.594 -11.328 1 91.31 185 CYS B N 1
ATOM 6246 C CA . CYS B 1 185 ? -10.508 -20.891 -10.32 1 91.31 185 CYS B CA 1
ATOM 6247 C C . CYS B 1 185 ? -10.344 -19.719 -9.352 1 91.31 185 CYS B C 1
ATOM 6249 O O . CYS B 1 185 ? -9.969 -19.922 -8.195 1 91.31 185 CYS B O 1
ATOM 6251 N N . PHE B 1 186 ? -10.523 -18.594 -9.891 1 90.62 186 PHE B N 1
ATOM 6252 C CA . PHE B 1 186 ? -10.375 -17.344 -9.18 1 90.62 186 PHE B CA 1
ATOM 6253 C C . PHE B 1 186 ? -11.578 -16.438 -9.414 1 90.62 186 PHE B C 1
ATOM 6255 O O . PHE B 1 186 ? -11.508 -15.5 -10.219 1 90.62 186 PHE B O 1
ATOM 6262 N N . PRO B 1 187 ? -12.57 -16.641 -8.617 1 91.5 187 PRO B N 1
ATOM 6263 C CA . PRO B 1 187 ? -13.867 -16.031 -8.914 1 91.5 187 PRO B CA 1
ATOM 6264 C C . PRO B 1 187 ? -13.898 -14.539 -8.625 1 91.5 187 PRO B C 1
ATOM 6266 O O . PRO B 1 187 ? -14.375 -14.117 -7.566 1 91.5 187 PRO B O 1
ATOM 6269 N N . VAL B 1 188 ? -13.562 -13.789 -9.578 1 90.19 188 VAL B N 1
ATOM 6270 C CA . VAL B 1 188 ? -13.586 -12.328 -9.484 1 90.19 188 VAL B CA 1
ATOM 6271 C C . VAL B 1 188 ? -15.016 -11.828 -9.633 1 90.19 188 VAL B C 1
ATOM 6273 O O . VAL B 1 188 ? -15.438 -10.914 -8.914 1 90.19 188 VAL B O 1
ATOM 6276 N N . PHE B 1 189 ? -15.766 -12.516 -10.602 1 89.75 189 PHE B N 1
ATOM 6277 C CA . PHE B 1 189 ? -17.109 -12.047 -10.914 1 89.75 189 PHE B CA 1
ATOM 6278 C C . PHE B 1 189 ? -18.125 -13.164 -10.742 1 89.75 189 PHE B C 1
ATOM 6280 O O . PHE B 1 189 ? -17.797 -14.344 -10.867 1 89.75 189 PHE B O 1
ATOM 6287 N N . ASP B 1 190 ? -19.266 -12.656 -10.391 1 84.94 190 ASP B N 1
ATOM 6288 C CA . ASP B 1 190 ? -20.406 -13.531 -10.68 1 84.94 190 ASP B CA 1
ATOM 6289 C C . ASP B 1 190 ? -20.688 -13.578 -12.18 1 84.94 190 ASP B C 1
ATOM 6291 O O . ASP B 1 190 ? -21.047 -12.57 -12.781 1 84.94 190 ASP B O 1
ATOM 6295 N N . GLU B 1 191 ? -20.562 -14.719 -12.727 1 88.06 191 GLU B N 1
ATOM 6296 C CA . GLU B 1 191 ? -20.578 -14.852 -14.18 1 88.06 191 GLU B CA 1
ATOM 6297 C C . GLU B 1 191 ? -21.922 -14.391 -14.75 1 88.06 191 GLU B C 1
ATOM 6299 O O . GLU B 1 191 ? -21.953 -13.641 -15.734 1 88.06 191 GLU B O 1
ATOM 6304 N N . ALA B 1 192 ? -22.984 -14.852 -14.195 1 84.62 192 ALA B N 1
ATOM 6305 C CA . ALA B 1 192 ? -24.312 -14.516 -14.727 1 84.62 192 ALA B CA 1
ATOM 6306 C C . ALA B 1 192 ? -24.562 -13.016 -14.656 1 84.62 192 ALA B C 1
ATOM 6308 O O . ALA B 1 192 ? -25.031 -12.414 -15.625 1 84.62 192 ALA B O 1
ATOM 6309 N N . SER B 1 193 ? -24.219 -12.461 -13.555 1 84.06 193 SER B N 1
ATOM 6310 C CA . SER B 1 193 ? -24.422 -11.031 -13.375 1 84.06 193 SER B CA 1
ATOM 6311 C C . SER B 1 193 ? -23.547 -10.219 -14.32 1 84.06 193 SER B C 1
ATOM 6313 O O . SER B 1 193 ? -23.984 -9.219 -14.891 1 84.06 193 SER B O 1
ATOM 6315 N N . PHE B 1 194 ? -22.312 -10.617 -14.516 1 89.75 194 PHE B N 1
ATOM 6316 C CA . PHE B 1 194 ? -21.391 -9.906 -15.391 1 89.75 194 PHE B CA 1
ATOM 6317 C C . PHE B 1 194 ? -21.828 -10 -16.844 1 89.75 194 PHE B C 1
ATOM 6319 O O . PHE B 1 194 ? -21.828 -8.992 -17.562 1 89.75 194 PHE B O 1
ATOM 6326 N N . MET B 1 195 ? -22.203 -11.203 -17.234 1 89.5 195 MET B N 1
ATOM 6327 C CA . MET B 1 195 ? -22.594 -11.406 -18.641 1 89.5 195 MET B CA 1
ATOM 6328 C C . MET B 1 195 ? -23.859 -10.633 -18.969 1 89.5 195 MET B C 1
ATOM 6330 O O . MET B 1 195 ? -24 -10.117 -20.078 1 89.5 195 MET B O 1
ATOM 6334 N N . ASN B 1 196 ? -24.688 -10.578 -18 1 87.44 196 ASN B N 1
ATOM 6335 C CA . ASN B 1 196 ? -25.891 -9.773 -18.203 1 87.44 196 ASN B CA 1
ATOM 6336 C C . ASN B 1 196 ? -25.547 -8.305 -18.406 1 87.44 196 ASN B C 1
ATOM 6338 O O . ASN B 1 196 ? -26.078 -7.668 -19.328 1 87.44 196 ASN B O 1
ATOM 6342 N N . ALA B 1 197 ? -24.688 -7.82 -17.562 1 87.25 197 ALA B N 1
ATOM 6343 C CA . ALA B 1 197 ? -24.266 -6.43 -17.703 1 87.25 197 ALA B CA 1
ATOM 6344 C C . ALA B 1 197 ? -23.5 -6.219 -19 1 87.25 197 ALA B C 1
ATOM 6346 O O . ALA B 1 197 ? -23.688 -5.215 -19.688 1 87.25 197 ALA B O 1
ATOM 6347 N N . TYR B 1 198 ? -22.688 -7.141 -19.344 1 91 198 TYR B N 1
ATOM 6348 C CA . TYR B 1 198 ? -21.828 -7.07 -20.531 1 91 198 TYR B CA 1
ATOM 6349 C C . TYR B 1 198 ? -22.672 -7.066 -21.812 1 91 198 TYR B C 1
ATOM 6351 O O . TYR B 1 198 ? -22.344 -6.363 -22.766 1 91 198 TYR B O 1
ATOM 6359 N N . CYS B 1 199 ? -23.766 -7.754 -21.781 1 90.5 199 CYS B N 1
ATOM 6360 C CA . CYS B 1 199 ? -24.594 -7.906 -22.969 1 90.5 199 CYS B CA 1
ATOM 6361 C C . CYS B 1 199 ? -25.625 -6.793 -23.062 1 90.5 199 CYS B C 1
ATOM 6363 O O . CYS B 1 199 ? -26.016 -6.391 -24.156 1 90.5 199 CYS B O 1
ATOM 6365 N N . THR B 1 200 ? -26.078 -6.27 -21.938 1 88.19 200 THR B N 1
ATOM 6366 C CA . THR B 1 200 ? -27.219 -5.355 -21.969 1 88.19 200 THR B CA 1
ATOM 6367 C C . THR B 1 200 ? -26.766 -3.924 -21.688 1 88.19 200 THR B C 1
ATOM 6369 O O . THR B 1 200 ? -27.297 -2.977 -22.281 1 88.19 200 THR B O 1
ATOM 6372 N N . ARG B 1 201 ? -25.781 -3.797 -20.797 1 88.5 201 ARG B N 1
ATOM 6373 C CA . ARG B 1 201 ? -25.359 -2.477 -20.344 1 88.5 201 ARG B CA 1
ATOM 6374 C C . ARG B 1 201 ? -23.844 -2.406 -20.188 1 88.5 201 ARG B C 1
ATOM 6376 O O . ARG B 1 201 ? -23.344 -2.045 -19.125 1 88.5 201 ARG B O 1
ATOM 6383 N N . LYS B 1 202 ? -23.172 -2.607 -21.219 1 87.44 202 LYS B N 1
ATOM 6384 C CA . LYS B 1 202 ? -21.719 -2.664 -21.188 1 87.44 202 LYS B CA 1
ATOM 6385 C C . LYS B 1 202 ? -21.125 -1.314 -20.797 1 87.44 202 LYS B C 1
ATOM 6387 O O . LYS B 1 202 ? -20.078 -1.255 -20.141 1 87.44 202 LYS B O 1
ATOM 6392 N N . GLU B 1 203 ? -21.797 -0.254 -21.141 1 82.31 203 GLU B N 1
ATOM 6393 C CA . GLU B 1 203 ? -21.312 1.102 -20.891 1 82.31 203 GLU B CA 1
ATOM 6394 C C . GLU B 1 203 ? -21.25 1.398 -19.406 1 82.31 203 GLU B C 1
ATOM 6396 O O . GLU B 1 203 ? -20.547 2.322 -18.984 1 82.31 203 GLU B O 1
ATOM 6401 N N . GLU B 1 204 ? -21.891 0.567 -18.641 1 80.62 204 GLU B N 1
ATOM 6402 C CA . GLU B 1 204 ? -21.891 0.778 -17.188 1 80.62 204 GLU B CA 1
ATOM 6403 C C . GLU B 1 204 ? -20.703 0.079 -16.531 1 80.62 204 GLU B C 1
ATOM 6405 O O . GLU B 1 204 ? -20.375 0.37 -15.375 1 80.62 204 GLU B O 1
ATOM 6410 N N . ILE B 1 205 ? -20.109 -0.79 -17.328 1 88 205 ILE B N 1
ATOM 6411 C CA . ILE B 1 205 ? -18.938 -1.479 -16.781 1 88 205 ILE B CA 1
ATOM 6412 C C . ILE B 1 205 ? -17.703 -0.598 -16.922 1 88 205 ILE B C 1
ATOM 6414 O O . ILE B 1 205 ? -17.5 0.027 -17.969 1 88 205 ILE B O 1
ATOM 6418 N N . SER B 1 206 ? -16.891 -0.496 -15.875 1 88.88 206 SER B N 1
ATOM 6419 C CA . SER B 1 206 ? -15.641 0.265 -15.93 1 88.88 206 SER B CA 1
ATOM 6420 C C . SER B 1 206 ? -14.797 -0.142 -17.141 1 88.88 206 SER B C 1
ATOM 6422 O O . SER B 1 206 ? -14.484 -1.321 -17.312 1 88.88 206 SER B O 1
ATOM 6424 N N . PRO B 1 207 ? -14.461 0.816 -17.969 1 91.31 207 PRO B N 1
ATOM 6425 C CA . PRO B 1 207 ? -13.633 0.476 -19.125 1 91.31 207 PRO B CA 1
ATOM 6426 C C . PRO B 1 207 ? -12.289 -0.125 -18.734 1 91.31 207 PRO B C 1
ATOM 6428 O O . PRO B 1 207 ? -11.789 -1.029 -19.406 1 91.31 207 PRO B O 1
ATOM 6431 N N . ALA B 1 208 ? -11.672 0.443 -17.688 1 93 208 ALA B N 1
ATOM 6432 C CA . ALA B 1 208 ? -10.398 -0.11 -17.219 1 93 208 ALA B CA 1
ATOM 6433 C C . ALA B 1 208 ? -10.555 -1.572 -16.812 1 93 208 ALA B C 1
ATOM 6435 O O . ALA B 1 208 ? -9.664 -2.389 -17.047 1 93 208 ALA B O 1
ATOM 6436 N N . LEU B 1 209 ? -11.664 -1.861 -16.219 1 94.38 209 LEU B N 1
ATOM 6437 C CA . LEU B 1 209 ? -11.938 -3.236 -15.805 1 94.38 209 LEU B CA 1
ATOM 6438 C C . LEU B 1 209 ? -12.062 -4.145 -17.031 1 94.38 209 LEU B C 1
ATOM 6440 O O . LEU B 1 209 ? -11.484 -5.234 -17.062 1 94.38 209 LEU B O 1
ATOM 6444 N N . LEU B 1 210 ? -12.797 -3.672 -18 1 95.5 210 LEU B N 1
ATOM 6445 C CA . LEU B 1 210 ? -12.977 -4.453 -19.219 1 95.5 210 LEU B CA 1
ATOM 6446 C C . LEU B 1 210 ? -11.641 -4.656 -19.938 1 95.5 210 LEU B C 1
ATOM 6448 O O . LEU B 1 210 ? -11.344 -5.758 -20.391 1 95.5 210 LEU B O 1
ATOM 6452 N N . CYS B 1 211 ? -10.844 -3.598 -20.016 1 96.75 211 CYS B N 1
ATOM 6453 C CA . CYS B 1 211 ? -9.539 -3.684 -20.656 1 96.75 211 CYS B CA 1
ATOM 6454 C C . CYS B 1 211 ? -8.672 -4.75 -20 1 96.75 211 CYS B C 1
ATOM 6456 O O . CYS B 1 211 ? -8.031 -5.547 -20.688 1 96.75 211 CYS B O 1
ATOM 6458 N N . ASN B 1 212 ? -8.672 -4.77 -18.719 1 97 212 ASN B N 1
ATOM 6459 C CA . ASN B 1 212 ? -7.809 -5.695 -18 1 97 212 ASN B CA 1
ATOM 6460 C C . ASN B 1 212 ? -8.359 -7.117 -18.031 1 97 212 ASN B C 1
ATOM 6462 O O . ASN B 1 212 ? -7.602 -8.086 -17.984 1 97 212 ASN B O 1
ATOM 6466 N N . LEU B 1 213 ? -9.688 -7.195 -18.141 1 97.19 213 LEU B N 1
ATOM 6467 C CA . LEU B 1 213 ? -10.273 -8.516 -18.328 1 97.19 213 LEU B CA 1
ATOM 6468 C C . LEU B 1 213 ? -9.875 -9.094 -19.688 1 97.19 213 LEU B C 1
ATOM 6470 O O . LEU B 1 213 ? -9.461 -10.25 -19.781 1 97.19 213 LEU B O 1
ATOM 6474 N N . TYR B 1 214 ? -9.969 -8.281 -20.734 1 97.31 214 TYR B N 1
ATOM 6475 C CA . TYR B 1 214 ? -9.562 -8.711 -22.062 1 97.31 214 TYR B CA 1
ATOM 6476 C C . TYR B 1 214 ? -8.102 -9.141 -22.078 1 97.31 214 TYR B C 1
ATOM 6478 O O . TYR B 1 214 ? -7.773 -10.219 -22.594 1 97.31 214 TYR B O 1
ATOM 6486 N N . ALA B 1 215 ? -7.262 -8.32 -21.5 1 96.38 215 ALA B N 1
ATOM 6487 C CA . ALA B 1 215 ? -5.828 -8.602 -21.5 1 96.38 215 ALA B CA 1
ATOM 6488 C C . ALA B 1 215 ? -5.523 -9.891 -20.75 1 96.38 215 ALA B C 1
ATOM 6490 O O . ALA B 1 215 ? -4.73 -10.711 -21.219 1 96.38 215 ALA B O 1
ATOM 6491 N N . ASN B 1 216 ? -6.125 -10.07 -19.641 1 95.88 216 ASN B N 1
ATOM 6492 C CA . ASN B 1 216 ? -5.902 -11.25 -18.812 1 95.88 216 ASN B CA 1
ATOM 6493 C C . ASN B 1 216 ? -6.32 -12.531 -19.531 1 95.88 216 ASN B C 1
ATOM 6495 O O . ASN B 1 216 ? -5.711 -13.586 -19.328 1 95.88 216 ASN B O 1
ATOM 6499 N N . SER B 1 217 ? -7.277 -12.453 -20.391 1 95.69 217 SER B N 1
ATOM 6500 C CA . SER B 1 217 ? -7.871 -13.617 -21.047 1 95.69 217 SER B CA 1
ATOM 6501 C C . SER B 1 217 ? -7.012 -14.102 -22.203 1 95.69 217 SER B C 1
ATOM 6503 O O . SER B 1 217 ? -7.129 -15.25 -22.625 1 95.69 217 SER B O 1
ATOM 6505 N N . LEU B 1 218 ? -6.145 -13.297 -22.672 1 94.69 218 LEU B N 1
ATOM 6506 C CA . LEU B 1 218 ? -5.43 -13.586 -23.906 1 94.69 218 LEU B CA 1
ATOM 6507 C C . LEU B 1 218 ? -4.461 -14.742 -23.719 1 94.69 218 LEU B C 1
ATOM 6509 O O . LEU B 1 218 ? -4.137 -15.453 -24.688 1 94.69 218 LEU B O 1
ATOM 6513 N N . ILE B 1 219 ? -4.016 -14.984 -22.5 1 92.88 219 ILE B N 1
ATOM 6514 C CA . ILE B 1 219 ? -3.062 -16.047 -22.234 1 92.88 219 ILE B CA 1
ATOM 6515 C C . ILE B 1 219 ? -3.721 -17.406 -22.5 1 92.88 219 ILE B C 1
ATOM 6517 O O . ILE B 1 219 ? -3.033 -18.406 -22.75 1 92.88 219 ILE B O 1
ATOM 6521 N N . TYR B 1 220 ? -5.066 -17.422 -22.516 1 92.81 220 TYR B N 1
ATOM 6522 C CA . TYR B 1 220 ? -5.809 -18.672 -22.703 1 92.81 220 TYR B CA 1
ATOM 6523 C C . TYR B 1 220 ? -6.281 -18.812 -24.141 1 92.81 220 TYR B C 1
ATOM 6525 O O . TYR B 1 220 ? -7.105 -19.688 -24.438 1 92.81 220 TYR B O 1
ATOM 6533 N N . TRP B 1 221 ? -5.805 -18 -25.016 1 92.62 221 TRP B N 1
ATOM 6534 C CA . TRP B 1 221 ? -6.242 -17.938 -26.406 1 92.62 221 TRP B CA 1
ATOM 6535 C C . TRP B 1 221 ? -6.234 -19.312 -27.031 1 92.62 221 TRP B C 1
ATOM 6537 O O . TRP B 1 221 ? -7.203 -19.719 -27.688 1 92.62 221 TRP B O 1
ATOM 6547 N N . ASP B 1 222 ? -5.234 -20.156 -26.75 1 89.56 222 ASP B N 1
ATOM 6548 C CA . ASP B 1 222 ? -5.031 -21.438 -27.422 1 89.56 222 ASP B CA 1
ATOM 6549 C C . ASP B 1 222 ? -5.887 -22.531 -26.781 1 89.56 222 ASP B C 1
ATOM 6551 O O . ASP B 1 222 ? -5.941 -23.656 -27.281 1 89.56 222 ASP B O 1
ATOM 6555 N N . ASN B 1 223 ? -6.539 -22.172 -25.688 1 89.94 223 ASN B N 1
ATOM 6556 C CA . ASN B 1 223 ? -7.43 -23.141 -25.062 1 89.94 223 ASN B CA 1
ATOM 6557 C C . ASN B 1 223 ? -8.727 -23.312 -25.859 1 89.94 223 ASN B C 1
ATOM 6559 O O . ASN B 1 223 ? -9.453 -24.281 -25.656 1 89.94 223 ASN B O 1
ATOM 6563 N N . SER B 1 224 ? -9.047 -22.344 -26.703 1 90.56 224 SER B N 1
ATOM 6564 C CA . SER B 1 224 ? -10.234 -22.406 -27.547 1 90.56 224 SER B CA 1
ATOM 6565 C C . SER B 1 224 ? -9.883 -22.922 -28.938 1 90.56 224 SER B C 1
ATOM 6567 O O . SER B 1 224 ? -9.078 -22.312 -29.656 1 90.56 224 SER B O 1
ATOM 6569 N N . PRO B 1 225 ? -10.562 -23.969 -29.312 1 88.62 225 PRO B N 1
ATOM 6570 C CA . PRO B 1 225 ? -10.289 -24.469 -30.656 1 88.62 225 PRO B CA 1
ATOM 6571 C C . PRO B 1 225 ? -10.617 -23.453 -31.75 1 88.62 225 PRO B C 1
ATOM 6573 O O . PRO B 1 225 ? -9.922 -23.375 -32.75 1 88.62 225 PRO B O 1
ATOM 6576 N N . GLN B 1 226 ? -11.609 -22.703 -31.469 1 88.75 226 GLN B N 1
ATOM 6577 C CA . GLN B 1 226 ? -12.016 -21.688 -32.438 1 88.75 226 GLN B CA 1
ATOM 6578 C C . GLN B 1 226 ? -10.969 -20.594 -32.562 1 88.75 226 GLN B C 1
ATOM 6580 O O . GLN B 1 226 ? -10.633 -20.172 -33.656 1 88.75 226 GLN B O 1
ATOM 6585 N N . LEU B 1 227 ? -10.438 -20.172 -31.484 1 91.31 227 LEU B N 1
ATOM 6586 C CA . LEU B 1 227 ? -9.5 -19.047 -31.469 1 91.31 227 LEU B CA 1
ATOM 6587 C C . LEU B 1 227 ? -8.102 -19.516 -31.891 1 91.31 227 LEU B C 1
ATOM 6589 O O . LEU B 1 227 ? -7.355 -18.766 -32.5 1 91.31 227 LEU B O 1
ATOM 6593 N N . ARG B 1 228 ? -7.844 -20.734 -31.578 1 88.44 228 ARG B N 1
ATOM 6594 C CA . ARG B 1 228 ? -6.531 -21.281 -31.875 1 88.44 228 ARG B CA 1
ATOM 6595 C C . ARG B 1 228 ? -6.25 -21.266 -33.375 1 88.44 228 ARG B C 1
ATOM 6597 O O . ARG B 1 228 ? -5.094 -21.172 -33.781 1 88.44 228 ARG B O 1
ATOM 6604 N N . SER B 1 229 ? -7.293 -21.328 -34.156 1 88.88 229 SER B N 1
ATOM 6605 C CA . SER B 1 229 ? -7.176 -21.359 -35.594 1 88.88 229 SER B CA 1
ATOM 6606 C C . SER B 1 229 ? -6.98 -19.953 -36.188 1 88.88 229 SER B C 1
ATOM 6608 O O . SER B 1 229 ? -6.695 -19.797 -37.375 1 88.88 229 SER B O 1
ATOM 6610 N N . THR B 1 230 ? -7.133 -18.984 -35.281 1 87.62 230 THR B N 1
ATOM 6611 C CA . THR B 1 230 ? -6.949 -17.609 -35.75 1 87.62 230 THR B CA 1
ATOM 6612 C C . THR B 1 230 ? -5.645 -17.047 -35.219 1 87.62 230 THR B C 1
ATOM 6614 O O . THR B 1 230 ? -5.031 -17.625 -34.312 1 87.62 230 THR B O 1
ATOM 6617 N N . ARG B 1 231 ? -5.242 -16.047 -35.812 1 87.12 231 ARG B N 1
ATOM 6618 C CA . ARG B 1 231 ? -4.008 -15.414 -35.375 1 87.12 231 ARG B CA 1
ATOM 6619 C C . ARG B 1 231 ? -4.164 -14.828 -33.969 1 87.12 231 ARG B C 1
ATOM 6621 O O . ARG B 1 231 ? -5.133 -14.117 -33.688 1 87.12 231 ARG B O 1
ATOM 6628 N N . THR B 1 232 ? -3.264 -15.117 -33.125 1 87.44 232 THR B N 1
ATOM 6629 C CA . THR B 1 232 ? -3.264 -14.586 -31.75 1 87.44 232 THR B CA 1
ATOM 6630 C C . THR B 1 232 ? -2.916 -13.102 -31.75 1 87.44 232 THR B C 1
ATOM 6632 O O . THR B 1 232 ? -1.942 -12.688 -32.375 1 87.44 232 THR B O 1
ATOM 6635 N N . PRO B 1 233 ? -3.693 -12.32 -31.094 1 90.56 233 PRO B N 1
ATOM 6636 C CA . PRO B 1 233 ? -3.365 -10.898 -30.984 1 90.56 233 PRO B CA 1
ATOM 6637 C C . PRO B 1 233 ? -2.072 -10.648 -30.203 1 90.56 233 PRO B C 1
ATOM 6639 O O . PRO B 1 233 ? -1.575 -11.547 -29.531 1 90.56 233 PRO B O 1
ATOM 6642 N N . ASP B 1 234 ? -1.515 -9.445 -30.422 1 91.38 234 ASP B N 1
ATOM 6643 C CA . ASP B 1 234 ? -0.323 -9.055 -29.672 1 91.38 234 ASP B CA 1
ATOM 6644 C C . ASP B 1 234 ? -0.648 -8.828 -28.203 1 91.38 234 ASP B C 1
ATOM 6646 O O . ASP B 1 234 ? -1.119 -7.758 -27.828 1 91.38 234 ASP B O 1
ATOM 6650 N N . ILE B 1 235 ? -0.292 -9.727 -27.438 1 90.69 235 ILE B N 1
ATOM 6651 C CA . ILE B 1 235 ? -0.652 -9.75 -26.016 1 90.69 235 ILE B CA 1
ATOM 6652 C C . ILE B 1 235 ? -0.01 -8.555 -25.312 1 90.69 235 ILE B C 1
ATOM 6654 O O . ILE B 1 235 ? -0.665 -7.867 -24.531 1 90.69 235 ILE B O 1
ATOM 6658 N N . ARG B 1 236 ? 1.186 -8.281 -25.625 1 87.69 236 ARG B N 1
ATOM 6659 C CA . ARG B 1 236 ? 1.908 -7.191 -24.969 1 87.69 236 ARG B CA 1
ATOM 6660 C C . ARG B 1 236 ? 1.291 -5.84 -25.312 1 87.69 236 ARG B C 1
ATOM 6662 O O . ARG B 1 236 ? 1.178 -4.965 -24.453 1 87.69 236 ARG B O 1
ATOM 6669 N N . TYR B 1 237 ? 0.956 -5.688 -26.516 1 89.81 237 TYR B N 1
ATOM 6670 C CA . TYR B 1 237 ? 0.317 -4.449 -26.938 1 89.81 237 TYR B CA 1
ATOM 6671 C C . TYR B 1 237 ? -0.982 -4.215 -26.172 1 89.81 237 TYR B C 1
ATOM 6673 O O . TYR B 1 237 ? -1.238 -3.107 -25.703 1 89.81 237 TYR B O 1
ATOM 6681 N N . ILE B 1 238 ? -1.78 -5.211 -26.094 1 93.56 238 ILE B N 1
ATOM 6682 C CA . ILE B 1 238 ? -3.07 -5.094 -25.422 1 93.56 238 ILE B CA 1
ATOM 6683 C C . ILE B 1 238 ? -2.857 -4.82 -23.938 1 93.56 238 ILE B C 1
ATOM 6685 O O . ILE B 1 238 ? -3.572 -4.012 -23.344 1 93.56 238 ILE B O 1
ATOM 6689 N N . TRP B 1 239 ? -1.854 -5.465 -23.328 1 92.38 239 TRP B N 1
ATOM 6690 C CA . TRP B 1 239 ? -1.539 -5.191 -21.938 1 92.38 239 TRP B CA 1
ATOM 6691 C C . TRP B 1 239 ? -1.129 -3.736 -21.734 1 92.38 239 TRP B C 1
ATOM 6693 O O . TRP B 1 239 ? -1.497 -3.107 -20.75 1 92.38 239 TRP B O 1
ATOM 6703 N N . ASN B 1 240 ? -0.372 -3.186 -22.656 1 86.5 240 ASN B N 1
ATOM 6704 C CA . ASN B 1 240 ? 0.034 -1.788 -22.562 1 86.5 240 ASN B CA 1
ATOM 6705 C C . ASN B 1 240 ? -1.17 -0.851 -22.578 1 86.5 240 ASN B C 1
ATOM 6707 O O . ASN B 1 240 ? -1.228 0.115 -21.828 1 86.5 240 ASN B O 1
ATOM 6711 N N . GLN B 1 241 ? -2.123 -1.187 -23.469 1 89.94 241 GLN B N 1
ATOM 6712 C CA . GLN B 1 241 ? -3.348 -0.396 -23.531 1 89.94 241 GLN B CA 1
ATOM 6713 C C . GLN B 1 241 ? -4.148 -0.534 -22.234 1 89.94 241 GLN B C 1
ATOM 6715 O O . GLN B 1 241 ? -4.684 0.452 -21.719 1 89.94 241 GLN B O 1
ATOM 6720 N N . ALA B 1 242 ? -4.223 -1.71 -21.766 1 93.62 242 ALA B N 1
ATOM 6721 C CA . ALA B 1 242 ? -4.973 -1.972 -20.531 1 93.62 242 ALA B CA 1
ATOM 6722 C C . ALA B 1 242 ? -4.344 -1.254 -19.344 1 93.62 242 ALA B C 1
ATOM 6724 O O . ALA B 1 242 ? -5.055 -0.731 -18.484 1 93.62 242 ALA B O 1
ATOM 6725 N N . ASN B 1 243 ? -3.029 -1.242 -19.281 1 89.31 243 ASN B N 1
ATOM 6726 C CA . ASN B 1 243 ? -2.318 -0.539 -18.219 1 89.31 243 ASN B CA 1
ATOM 6727 C C . ASN B 1 243 ? -2.594 0.962 -18.266 1 89.31 243 ASN B C 1
ATOM 6729 O O . ASN B 1 243 ? -2.785 1.591 -17.219 1 89.31 243 ASN B O 1
ATOM 6733 N N . GLU B 1 244 ? -2.586 1.502 -19.422 1 85.31 244 GLU B N 1
ATOM 6734 C CA . GLU B 1 244 ? -2.871 2.926 -19.562 1 85.31 244 GLU B CA 1
ATOM 6735 C C . GLU B 1 244 ? -4.289 3.252 -19.109 1 85.31 244 GLU B C 1
ATOM 6737 O O . GLU B 1 244 ? -4.52 4.277 -18.469 1 85.31 244 GLU B O 1
ATOM 6742 N N . ALA B 1 245 ? -5.219 2.396 -19.469 1 89.31 245 ALA B N 1
ATOM 6743 C CA . ALA B 1 245 ? -6.602 2.584 -19.031 1 89.31 245 ALA B CA 1
ATOM 6744 C C . ALA B 1 245 ? -6.711 2.541 -17.5 1 89.31 245 ALA B C 1
ATOM 6746 O O . ALA B 1 245 ? -7.414 3.355 -16.906 1 89.31 245 ALA B O 1
ATOM 6747 N N . LEU B 1 246 ? -6.043 1.612 -16.938 1 90.94 246 LEU B N 1
ATOM 6748 C CA . LEU B 1 246 ? -6.094 1.432 -15.484 1 90.94 246 LEU B CA 1
ATOM 6749 C C . LEU B 1 246 ? -5.488 2.635 -14.766 1 90.94 246 LEU B C 1
ATOM 6751 O O . LEU B 1 246 ? -6.074 3.148 -13.812 1 90.94 246 LEU B O 1
ATOM 6755 N N . HIS B 1 247 ? -4.391 3.105 -15.219 1 82.5 247 HIS B N 1
ATOM 6756 C CA . HIS B 1 247 ? -3.729 4.234 -14.57 1 82.5 247 HIS B CA 1
ATOM 6757 C C . HIS B 1 247 ? -4.555 5.508 -14.703 1 82.5 247 HIS B C 1
ATOM 6759 O O . HIS B 1 247 ? -4.578 6.336 -13.789 1 82.5 247 HIS B O 1
ATOM 6765 N N . SER B 1 248 ? -5.164 5.602 -15.797 1 79.94 248 SER B N 1
ATOM 6766 C CA . SER B 1 248 ? -6.035 6.758 -15.992 1 79.94 248 SER B CA 1
ATOM 6767 C C . SER B 1 248 ? -7.227 6.719 -15.039 1 79.94 248 SER B C 1
ATOM 6769 O O . SER B 1 248 ? -7.598 7.742 -14.461 1 79.94 248 SER B O 1
ATOM 6771 N N . GLU B 1 249 ? -7.816 5.598 -14.883 1 80.75 249 GLU B N 1
ATOM 6772 C CA . GLU B 1 249 ? -8.953 5.453 -13.977 1 80.75 249 GLU B CA 1
ATOM 6773 C C . GLU B 1 249 ? -8.531 5.68 -12.523 1 80.75 249 GLU B C 1
ATOM 6775 O O . GLU B 1 249 ? -9.289 6.25 -11.734 1 80.75 249 GLU B O 1
ATOM 6780 N N . LEU B 1 250 ? -7.418 5.215 -12.172 1 79.25 250 LEU B N 1
ATOM 6781 C CA . LEU B 1 250 ? -6.906 5.383 -10.82 1 79.25 250 LEU B CA 1
ATOM 6782 C C . LEU B 1 250 ? -6.781 6.859 -10.461 1 79.25 250 LEU B C 1
ATOM 6784 O O . LEU B 1 250 ? -7.02 7.25 -9.32 1 79.25 250 LEU B O 1
ATOM 6788 N N . PHE B 1 251 ? -6.418 7.637 -11.375 1 72.75 251 PHE B N 1
ATOM 6789 C CA . PHE B 1 251 ? -6.246 9.07 -11.156 1 72.75 251 PHE B CA 1
ATOM 6790 C C . PHE B 1 251 ? -7.598 9.766 -11.055 1 72.75 251 PHE B C 1
ATOM 6792 O O . PHE B 1 251 ? -7.742 10.75 -10.328 1 72.75 251 PHE B O 1
ATOM 6799 N N . LEU B 1 252 ? -8.555 9.211 -11.711 1 67.06 252 LEU B N 1
ATOM 6800 C CA . LEU B 1 252 ? -9.805 9.945 -11.867 1 67.06 252 LEU B CA 1
ATOM 6801 C C . LEU B 1 252 ? -10.836 9.484 -10.844 1 67.06 252 LEU B C 1
ATOM 6803 O O . LEU B 1 252 ? -11.375 10.297 -10.094 1 67.06 252 LEU B O 1
ATOM 6807 N N . SER B 1 253 ? -11.094 8.172 -10.797 1 68.12 253 SER B N 1
ATOM 6808 C CA . SER B 1 253 ? -12.234 7.676 -10.031 1 68.12 253 SER B CA 1
ATOM 6809 C C . SER B 1 253 ? -11.977 6.266 -9.508 1 68.12 253 SER B C 1
ATOM 6811 O O . SER B 1 253 ? -12.562 5.297 -10 1 68.12 253 SER B O 1
ATOM 6813 N N . PRO B 1 254 ? -11.258 6.293 -8.477 1 79.94 254 PRO B N 1
ATOM 6814 C CA . PRO B 1 254 ? -11.016 4.918 -8.023 1 79.94 254 PRO B CA 1
ATOM 6815 C C . PRO B 1 254 ? -12.18 4.348 -7.223 1 79.94 254 PRO B C 1
ATOM 6817 O O . PRO B 1 254 ? -12.828 5.074 -6.461 1 79.94 254 PRO B O 1
ATOM 6820 N N . GLY B 1 255 ? -12.617 3.166 -7.504 1 83.62 255 GLY B N 1
ATOM 6821 C CA . GLY B 1 255 ? -13.648 2.406 -6.812 1 83.62 255 GLY B CA 1
ATOM 6822 C C . GLY B 1 255 ? -13.344 0.921 -6.738 1 83.62 255 GLY B C 1
ATOM 6823 O O . GLY B 1 255 ? -12.195 0.506 -6.918 1 83.62 255 GLY B O 1
ATOM 6824 N N . ILE B 1 256 ? -14.312 0.164 -6.422 1 88.38 256 ILE B N 1
ATOM 6825 C CA . ILE B 1 256 ? -14.125 -1.278 -6.301 1 88.38 256 ILE B CA 1
ATOM 6826 C C . ILE B 1 256 ? -13.734 -1.863 -7.656 1 88.38 256 ILE B C 1
ATOM 6828 O O . ILE B 1 256 ? -12.914 -2.785 -7.723 1 88.38 256 ILE B O 1
ATOM 6832 N N . SER B 1 257 ? -14.305 -1.286 -8.75 1 89.31 257 SER B N 1
ATOM 6833 C CA . SER B 1 257 ? -13.953 -1.741 -10.086 1 89.31 257 SER B CA 1
ATOM 6834 C C . SER B 1 257 ? -12.469 -1.546 -10.367 1 89.31 257 SER B C 1
ATOM 6836 O O . SER B 1 257 ? -11.836 -2.375 -11.031 1 89.31 257 SER B O 1
ATOM 6838 N N . THR B 1 258 ? -11.922 -0.469 -9.875 1 91.44 258 THR B N 1
ATOM 6839 C CA . THR B 1 258 ? -10.5 -0.213 -10.039 1 91.44 258 THR B CA 1
ATOM 6840 C C . THR B 1 258 ? -9.672 -1.261 -9.305 1 91.44 258 THR B C 1
ATOM 6842 O O . THR B 1 258 ? -8.648 -1.727 -9.82 1 91.44 258 THR B O 1
ATOM 6845 N N . VAL B 1 259 ? -10.148 -1.606 -8.094 1 94.44 259 VAL B N 1
ATOM 6846 C CA . VAL B 1 259 ? -9.469 -2.643 -7.32 1 94.44 259 VAL B CA 1
ATOM 6847 C C . VAL B 1 259 ? -9.477 -3.957 -8.094 1 94.44 259 VAL B C 1
ATOM 6849 O O . VAL B 1 259 ? -8.445 -4.621 -8.219 1 94.44 259 VAL B O 1
ATOM 6852 N N . LEU B 1 260 ? -10.617 -4.297 -8.656 1 95.38 260 LEU B N 1
ATOM 6853 C CA . LEU B 1 260 ? -10.742 -5.531 -9.43 1 95.38 260 LEU B CA 1
ATOM 6854 C C . LEU B 1 260 ? -9.844 -5.492 -10.664 1 95.38 260 LEU B C 1
ATOM 6856 O O . LEU B 1 260 ? -9.195 -6.484 -11 1 95.38 260 LEU B O 1
ATOM 6860 N N . ALA B 1 261 ? -9.82 -4.355 -11.312 1 95.12 261 ALA B N 1
ATOM 6861 C CA . ALA B 1 261 ? -8.953 -4.199 -12.477 1 95.12 261 ALA B CA 1
ATOM 6862 C C . ALA B 1 261 ? -7.488 -4.391 -12.094 1 95.12 261 ALA B C 1
ATOM 6864 O O . ALA B 1 261 ? -6.727 -5.008 -12.844 1 95.12 261 ALA B O 1
ATOM 6865 N N . MET B 1 262 ? -7.105 -3.855 -10.977 1 95.19 262 MET B N 1
ATOM 6866 C CA . MET B 1 262 ? -5.73 -3.998 -10.5 1 95.19 262 MET B CA 1
ATOM 6867 C C . MET B 1 262 ? -5.406 -5.461 -10.211 1 95.19 262 MET B C 1
ATOM 6869 O O . MET B 1 262 ? -4.309 -5.93 -10.523 1 95.19 262 MET B O 1
ATOM 6873 N N . LEU B 1 263 ? -6.309 -6.16 -9.641 1 95.44 263 LEU B N 1
ATOM 6874 C CA . LEU B 1 263 ? -6.082 -7.57 -9.328 1 95.44 263 LEU B CA 1
ATOM 6875 C C . LEU B 1 263 ? -5.926 -8.391 -10.602 1 95.44 263 LEU B C 1
ATOM 6877 O O . LEU B 1 263 ? -5.062 -9.266 -10.688 1 95.44 263 LEU B O 1
ATOM 6881 N N . LEU B 1 264 ? -6.785 -8.055 -11.57 1 96 264 LEU B N 1
ATOM 6882 C CA . LEU B 1 264 ? -6.66 -8.727 -12.859 1 96 264 LEU B CA 1
ATOM 6883 C C . LEU B 1 264 ? -5.312 -8.414 -13.5 1 96 264 LEU B C 1
ATOM 6885 O O . LEU B 1 264 ? -4.719 -9.273 -14.156 1 96 264 LEU B O 1
ATOM 6889 N N . ASN B 1 265 ? -4.883 -7.207 -13.328 1 94.62 265 ASN B N 1
ATOM 6890 C CA . ASN B 1 265 ? -3.609 -6.777 -13.898 1 94.62 265 ASN B CA 1
ATOM 6891 C C . ASN B 1 265 ? -2.434 -7.496 -13.242 1 94.62 265 ASN B C 1
ATOM 6893 O O . ASN B 1 265 ? -1.57 -8.039 -13.93 1 94.62 265 ASN B O 1
ATOM 6897 N N . VAL B 1 266 ? -2.42 -7.535 -11.93 1 93.69 266 VAL B N 1
ATOM 6898 C CA . VAL B 1 266 ? -1.335 -8.148 -11.172 1 93.69 266 VAL B CA 1
ATOM 6899 C C . VAL B 1 266 ? -1.264 -9.641 -11.484 1 93.69 266 VAL B C 1
ATOM 6901 O O . VAL B 1 266 ? -0.177 -10.219 -11.523 1 93.69 266 VAL B O 1
ATOM 6904 N N . CYS B 1 267 ? -2.396 -10.188 -11.781 1 92.5 267 CYS B N 1
ATOM 6905 C CA . CYS B 1 267 ? -2.471 -11.609 -12.086 1 92.5 267 CYS B CA 1
ATOM 6906 C C . CYS B 1 267 ? -2.258 -11.859 -13.578 1 92.5 267 CYS B C 1
ATOM 6908 O O . CYS B 1 267 ? -2.449 -12.984 -14.055 1 92.5 267 CYS B O 1
ATOM 6910 N N . GLY B 1 268 ? -1.92 -10.836 -14.25 1 91.56 268 GLY B N 1
ATOM 6911 C CA . GLY B 1 268 ? -1.737 -10.969 -15.688 1 91.56 268 GLY B CA 1
ATOM 6912 C C . GLY B 1 268 ? -0.52 -11.789 -16.062 1 91.56 268 GLY B C 1
ATOM 6913 O O . GLY B 1 268 ? 0.501 -11.75 -15.375 1 91.56 268 GLY B O 1
ATOM 6914 N N . ARG B 1 269 ? -0.635 -12.531 -17.078 1 90.94 269 ARG B N 1
ATOM 6915 C CA . ARG B 1 269 ? 0.448 -13.352 -17.625 1 90.94 269 ARG B CA 1
ATOM 6916 C C . ARG B 1 269 ? 0.779 -12.945 -19.047 1 90.94 269 ARG B C 1
ATOM 6918 O O . ARG B 1 269 ? -0.12 -12.664 -19.844 1 90.94 269 ARG B O 1
ATOM 6925 N N . PRO B 1 270 ? 1.948 -12.852 -19.484 1 88.75 270 PRO B N 1
ATOM 6926 C CA . PRO B 1 270 ? 3.141 -13.055 -18.656 1 88.75 270 PRO B CA 1
ATOM 6927 C C . PRO B 1 270 ? 3.406 -11.883 -17.719 1 88.75 270 PRO B C 1
ATOM 6929 O O . PRO B 1 270 ? 3.182 -10.727 -18.078 1 88.75 270 PRO B O 1
ATOM 6932 N N . SER B 1 271 ? 3.818 -12.211 -16.516 1 84 271 SER B N 1
ATOM 6933 C CA . SER B 1 271 ? 4.121 -11.164 -15.531 1 84 271 SER B CA 1
ATOM 6934 C C . SER B 1 271 ? 5.465 -10.508 -15.828 1 84 271 SER B C 1
ATOM 6936 O O . SER B 1 271 ? 6.461 -11.195 -16.078 1 84 271 SER B O 1
ATOM 6938 N N . THR B 1 272 ? 5.516 -9.133 -15.836 1 72.31 272 THR B N 1
ATOM 6939 C CA . THR B 1 272 ? 6.742 -8.516 -16.328 1 72.31 272 THR B CA 1
ATOM 6940 C C . THR B 1 272 ? 7.281 -7.508 -15.32 1 72.31 272 THR B C 1
ATOM 6942 O O . THR B 1 272 ? 8.438 -7.086 -15.422 1 72.31 272 THR B O 1
ATOM 6945 N N . SER B 1 273 ? 6.551 -7.105 -14.359 1 77.75 273 SER B N 1
ATOM 6946 C CA . SER B 1 273 ? 7.059 -6.008 -13.539 1 77.75 273 SER B CA 1
ATOM 6947 C C . SER B 1 273 ? 6.812 -6.266 -12.062 1 77.75 273 SER B C 1
ATOM 6949 O O . SER B 1 273 ? 5.699 -6.086 -11.57 1 77.75 273 SER B O 1
ATOM 6951 N N . ILE B 1 274 ? 7.922 -6.512 -11.391 1 82.19 274 ILE B N 1
ATOM 6952 C CA . ILE B 1 274 ? 7.828 -6.793 -9.961 1 82.19 274 ILE B CA 1
ATOM 6953 C C . ILE B 1 274 ? 7.473 -5.516 -9.203 1 82.19 274 ILE B C 1
ATOM 6955 O O . ILE B 1 274 ? 6.59 -5.523 -8.344 1 82.19 274 ILE B O 1
ATOM 6959 N N . PHE B 1 275 ? 8.102 -4.324 -9.57 1 82.19 275 PHE B N 1
ATOM 6960 C CA . PHE B 1 275 ? 7.828 -3.053 -8.906 1 82.19 275 PHE B CA 1
ATOM 6961 C C . PHE B 1 275 ? 6.398 -2.598 -9.172 1 82.19 275 PHE B C 1
ATOM 6963 O O . PHE B 1 275 ? 5.695 -2.172 -8.25 1 82.19 275 PHE B O 1
ATOM 6970 N N . GLY B 1 276 ? 6.055 -2.736 -10.43 1 85 276 GLY B N 1
ATOM 6971 C CA . GLY B 1 276 ? 4.703 -2.338 -10.789 1 85 276 GLY B CA 1
ATOM 6972 C C . GLY B 1 276 ? 3.633 -3.143 -10.078 1 85 276 GLY B C 1
ATOM 6973 O O . GLY B 1 276 ? 2.662 -2.578 -9.57 1 85 276 GLY B O 1
ATOM 6974 N N . ASN B 1 277 ? 3.846 -4.457 -10.062 1 89.56 277 ASN B N 1
ATOM 6975 C CA . ASN B 1 277 ? 2.891 -5.332 -9.398 1 89.56 277 ASN B CA 1
ATOM 6976 C C . ASN B 1 277 ? 2.836 -5.059 -7.895 1 89.56 277 ASN B C 1
ATOM 6978 O O . ASN B 1 277 ? 1.753 -4.98 -7.312 1 89.56 277 ASN B O 1
ATOM 6982 N N . GLY B 1 278 ? 4.051 -4.91 -7.297 1 90.62 278 GLY B N 1
ATOM 6983 C CA . GLY B 1 278 ? 4.082 -4.59 -5.883 1 90.62 278 GLY B CA 1
ATOM 6984 C C . GLY B 1 278 ? 3.371 -3.291 -5.547 1 90.62 278 GLY B C 1
ATOM 6985 O O . GLY B 1 278 ? 2.602 -3.229 -4.586 1 90.62 278 GLY B O 1
ATOM 6986 N N . GLY B 1 279 ? 3.656 -2.27 -6.359 1 91.56 279 GLY B N 1
ATOM 6987 C CA . GLY B 1 279 ? 2.992 -0.989 -6.172 1 91.56 279 GLY B CA 1
ATOM 6988 C C . GLY B 1 279 ? 1.485 -1.07 -6.328 1 91.56 279 GLY B C 1
ATOM 6989 O O . GLY B 1 279 ? 0.742 -0.462 -5.555 1 91.56 279 GLY B O 1
ATOM 6990 N N . MET B 1 280 ? 1.041 -1.809 -7.277 1 92.62 280 MET B N 1
ATOM 6991 C CA . MET B 1 280 ? -0.39 -1.957 -7.527 1 92.62 280 MET B CA 1
ATOM 6992 C C . MET B 1 280 ? -1.073 -2.664 -6.359 1 92.62 280 MET B C 1
ATOM 6994 O O . MET B 1 280 ? -2.199 -2.324 -5.996 1 92.62 280 MET B O 1
ATOM 6998 N N . VAL B 1 281 ? -0.396 -3.662 -5.844 1 95.94 281 VAL B N 1
ATOM 6999 C CA . VAL B 1 281 ? -0.956 -4.344 -4.684 1 95.94 281 VAL B CA 1
ATOM 7000 C C . VAL B 1 281 ? -1.087 -3.359 -3.521 1 95.94 281 VAL B C 1
ATOM 7002 O O . VAL B 1 281 ? -2.107 -3.338 -2.83 1 95.94 281 VAL B O 1
ATOM 7005 N N . GLY B 1 282 ? -0.06 -2.525 -3.307 1 95.81 282 GLY B N 1
ATOM 7006 C CA . GLY B 1 282 ? -0.138 -1.512 -2.266 1 95.81 282 GLY B CA 1
ATOM 7007 C C . GLY B 1 282 ? -1.312 -0.567 -2.441 1 95.81 282 GLY B C 1
ATOM 7008 O O . GLY B 1 282 ? -2.02 -0.263 -1.478 1 95.81 282 GLY B O 1
ATOM 7009 N N . THR B 1 283 ? -1.492 -0.105 -3.652 1 94.81 283 THR B N 1
ATOM 7010 C CA . THR B 1 283 ? -2.611 0.78 -3.959 1 94.81 283 THR B CA 1
ATOM 7011 C C . THR B 1 283 ? -3.941 0.069 -3.73 1 94.81 283 THR B C 1
ATOM 7013 O O . THR B 1 283 ? -4.875 0.653 -3.178 1 94.81 283 THR B O 1
ATOM 7016 N N . ALA B 1 284 ? -4.035 -1.171 -4.18 1 96.56 284 ALA B N 1
ATOM 7017 C CA . ALA B 1 284 ? -5.266 -1.941 -4.02 1 96.56 284 ALA B CA 1
ATOM 7018 C C . ALA B 1 284 ? -5.625 -2.105 -2.547 1 96.56 284 ALA B C 1
ATOM 7020 O O . ALA B 1 284 ? -6.797 -2.018 -2.172 1 96.56 284 ALA B O 1
ATOM 7021 N N . VAL B 1 285 ? -4.648 -2.359 -1.708 1 97.5 285 VAL B N 1
ATOM 7022 C CA . VAL B 1 285 ? -4.879 -2.506 -0.275 1 97.5 285 VAL B CA 1
ATOM 7023 C C . VAL B 1 285 ? -5.402 -1.192 0.302 1 97.5 285 VAL B C 1
ATOM 7025 O O . VAL B 1 285 ? -6.387 -1.183 1.047 1 97.5 285 VAL B O 1
ATOM 7028 N N . ALA B 1 286 ? -4.754 -0.103 -0.059 1 95.5 286 ALA B N 1
ATOM 7029 C CA . ALA B 1 286 ? -5.164 1.207 0.437 1 95.5 286 ALA B CA 1
ATOM 7030 C C . ALA B 1 286 ? -6.602 1.523 0.026 1 95.5 286 ALA B C 1
ATOM 7032 O O . ALA B 1 286 ? -7.406 1.965 0.85 1 95.5 286 ALA B O 1
ATOM 7033 N N . LEU B 1 287 ? -6.926 1.294 -1.205 1 92.5 287 LEU B N 1
ATOM 7034 C CA . LEU B 1 287 ? -8.266 1.573 -1.707 1 92.5 287 LEU B CA 1
ATOM 7035 C C . LEU B 1 287 ? -9.297 0.667 -1.042 1 92.5 287 LEU B C 1
ATOM 7037 O O . LEU B 1 287 ? -10.398 1.107 -0.719 1 92.5 287 LEU B O 1
ATOM 7041 N N . SER B 1 288 ? -8.953 -0.604 -0.856 1 95.25 288 SER B N 1
ATOM 7042 C CA . SER B 1 288 ? -9.867 -1.541 -0.211 1 95.25 288 SER B CA 1
ATOM 7043 C C . SER B 1 288 ? -10.203 -1.094 1.207 1 95.25 288 SER B C 1
ATOM 7045 O O . SER B 1 288 ? -11.352 -1.204 1.641 1 95.25 288 SER B O 1
ATOM 7047 N N . ASN B 1 289 ? -9.211 -0.613 1.913 1 93.12 289 ASN B N 1
ATOM 7048 C CA . ASN B 1 289 ? -9.453 -0.078 3.248 1 93.12 289 ASN B CA 1
ATOM 7049 C C . ASN B 1 289 ? -10.367 1.146 3.203 1 93.12 289 ASN B C 1
ATOM 7051 O O . ASN B 1 289 ? -11.266 1.288 4.031 1 93.12 289 ASN B O 1
ATOM 7055 N N . ALA B 1 290 ? -10.078 1.99 2.227 1 88.56 290 ALA B N 1
ATOM 7056 C CA . ALA B 1 290 ? -10.867 3.209 2.086 1 88.56 290 ALA B CA 1
ATOM 7057 C C . ALA B 1 290 ? -12.328 2.887 1.762 1 88.56 290 ALA B C 1
ATOM 7059 O O . ALA B 1 290 ? -13.234 3.617 2.162 1 88.56 290 ALA B O 1
ATOM 7060 N N . LEU B 1 291 ? -12.547 1.769 1.071 1 86.75 291 LEU B N 1
ATOM 7061 C CA . LEU B 1 291 ? -13.883 1.378 0.633 1 86.75 291 LEU B CA 1
ATOM 7062 C C . LEU B 1 291 ? -14.562 0.499 1.678 1 86.75 291 LEU B C 1
ATOM 7064 O O . LEU B 1 291 ? -15.695 0.056 1.48 1 86.75 291 LEU B O 1
ATOM 7068 N N . GLY B 1 292 ? -13.93 0.194 2.773 1 88.31 292 GLY B N 1
ATOM 7069 C CA . GLY B 1 292 ? -14.492 -0.56 3.883 1 88.31 292 GLY B CA 1
ATOM 7070 C C . GLY B 1 292 ? -14.555 -2.053 3.619 1 88.31 292 GLY B C 1
ATOM 7071 O O . GLY B 1 292 ? -15.305 -2.773 4.277 1 88.31 292 GLY B O 1
ATOM 7072 N N . LEU B 1 293 ? -13.758 -2.521 2.621 1 93.06 293 LEU B N 1
ATOM 7073 C CA . LEU B 1 293 ? -13.797 -3.936 2.264 1 93.06 293 LEU B CA 1
ATOM 7074 C C . LEU B 1 293 ? -13.156 -4.789 3.354 1 93.06 293 LEU B C 1
ATOM 7076 O O . LEU B 1 293 ? -13.359 -6.004 3.396 1 93.06 293 LEU B O 1
ATOM 7080 N N . ASN B 1 294 ? -12.328 -4.215 4.219 1 95.12 294 ASN B N 1
ATOM 7081 C CA . ASN B 1 294 ? -11.625 -4.953 5.262 1 95.12 294 ASN B CA 1
ATOM 7082 C C . ASN B 1 294 ? -12.539 -5.25 6.449 1 95.12 294 ASN B C 1
ATOM 7084 O O . ASN B 1 294 ? -12.102 -5.836 7.441 1 95.12 294 ASN B O 1
ATOM 7088 N N . ARG B 1 295 ? -13.766 -4.84 6.336 1 90.25 295 ARG B N 1
ATOM 7089 C CA . ARG B 1 295 ? -14.68 -5.02 7.457 1 90.25 295 ARG B CA 1
ATOM 7090 C C . ARG B 1 295 ? -15.758 -6.051 7.125 1 90.25 295 ARG B C 1
ATOM 7092 O O . ARG B 1 295 ? -16.234 -6.117 5.984 1 90.25 295 ARG B O 1
ATOM 7099 N N . ASP B 1 296 ? -16.203 -6.793 8.156 1 90.5 296 ASP B N 1
ATOM 7100 C CA . ASP B 1 296 ? -17.219 -7.832 8.008 1 90.5 296 ASP B CA 1
ATOM 7101 C C . ASP B 1 296 ? -18.578 -7.23 7.676 1 90.5 296 ASP B C 1
ATOM 7103 O O . ASP B 1 296 ? -19.188 -6.559 8.508 1 90.5 296 ASP B O 1
ATOM 7107 N N . PRO B 1 297 ? -19.078 -7.473 6.461 1 89.06 297 PRO B N 1
ATOM 7108 C CA . PRO B 1 297 ? -20.359 -6.891 6.062 1 89.06 297 PRO B CA 1
ATOM 7109 C C . PRO B 1 297 ? -21.562 -7.734 6.5 1 89.06 297 PRO B C 1
ATOM 7111 O O . PRO B 1 297 ? -22.703 -7.41 6.172 1 89.06 297 PRO B O 1
ATOM 7114 N N . SER B 1 298 ? -21.422 -8.773 7.234 1 85.44 298 SER B N 1
ATOM 7115 C CA . SER B 1 298 ? -22.469 -9.742 7.535 1 85.44 298 SER B CA 1
ATOM 7116 C C . SER B 1 298 ? -23.656 -9.086 8.219 1 85.44 298 SER B C 1
ATOM 7118 O O . SER B 1 298 ? -24.797 -9.477 7.996 1 85.44 298 SER B O 1
ATOM 7120 N N . GLN B 1 299 ? -23.422 -8.07 9.008 1 82.31 299 GLN B N 1
ATOM 7121 C CA . GLN B 1 299 ? -24.5 -7.449 9.766 1 82.31 299 GLN B CA 1
ATOM 7122 C C . GLN B 1 299 ? -24.938 -6.137 9.125 1 82.31 299 GLN B C 1
ATOM 7124 O O . GLN B 1 299 ? -25.719 -5.387 9.711 1 82.31 299 GLN B O 1
ATOM 7129 N N . TRP B 1 300 ? -24.391 -5.898 7.918 1 79.69 300 TRP B N 1
ATOM 7130 C CA . TRP B 1 300 ? -24.75 -4.672 7.223 1 79.69 300 TRP B CA 1
ATOM 7131 C C . TRP B 1 300 ? -26.125 -4.812 6.566 1 79.69 300 TRP B C 1
ATOM 7133 O O . TRP B 1 300 ? -26.547 -5.914 6.211 1 79.69 300 TRP B O 1
ATOM 7143 N N . ASN B 1 301 ? -26.797 -3.707 6.441 1 78.69 301 ASN B N 1
ATOM 7144 C CA . ASN B 1 301 ? -28.109 -3.695 5.793 1 78.69 301 ASN B CA 1
ATOM 7145 C C . ASN B 1 301 ? -27.984 -3.574 4.277 1 78.69 301 ASN B C 1
ATOM 7147 O O . ASN B 1 301 ? -28.453 -2.6 3.686 1 78.69 301 ASN B O 1
ATOM 7151 N N . ILE B 1 302 ? -27.344 -4.551 3.66 1 80.38 302 ILE B N 1
ATOM 7152 C CA . ILE B 1 302 ? -27.172 -4.641 2.215 1 80.38 302 ILE B CA 1
ATOM 7153 C C . ILE B 1 302 ? -27.594 -6.023 1.729 1 80.38 302 ILE B C 1
ATOM 7155 O O . ILE B 1 302 ? -27.891 -6.91 2.537 1 80.38 302 ILE B O 1
ATOM 7159 N N . SER B 1 303 ? -27.719 -6.211 0.447 1 82.94 303 SER B N 1
ATOM 7160 C CA . SER B 1 303 ? -28.203 -7.469 -0.121 1 82.94 303 SER B CA 1
ATOM 7161 C C . SER B 1 303 ? -27.188 -8.586 0.082 1 82.94 303 SER B C 1
ATOM 7163 O O . SER B 1 303 ? -25.984 -8.336 0.211 1 82.94 303 SER B O 1
ATOM 7165 N N . ALA B 1 304 ? -27.594 -9.75 0.155 1 84 304 ALA B N 1
ATOM 7166 C CA . ALA B 1 304 ? -26.75 -10.922 0.385 1 84 304 ALA B CA 1
ATOM 7167 C C . ALA B 1 304 ? -25.719 -11.07 -0.727 1 84 304 ALA B C 1
ATOM 7169 O O . ALA B 1 304 ? -24.547 -11.344 -0.458 1 84 304 ALA B O 1
ATOM 7170 N N . PRO B 1 305 ? -26.141 -10.836 -1.937 1 82.5 305 PRO B N 1
ATOM 7171 C CA . PRO B 1 305 ? -25.125 -10.922 -2.994 1 82.5 305 PRO B CA 1
ATOM 7172 C C . PRO B 1 305 ? -24.016 -9.883 -2.848 1 82.5 305 PRO B C 1
ATOM 7174 O O . PRO B 1 305 ? -22.859 -10.156 -3.143 1 82.5 305 PRO B O 1
ATOM 7177 N N . GLU B 1 306 ? -24.391 -8.75 -2.361 1 85.12 306 GLU B N 1
ATOM 7178 C CA . GLU B 1 306 ? -23.375 -7.715 -2.16 1 85.12 306 GLU B CA 1
ATOM 7179 C C . GLU B 1 306 ? -22.438 -8.07 -1.017 1 85.12 306 GLU B C 1
ATOM 7181 O O . GLU B 1 306 ? -21.234 -7.793 -1.082 1 85.12 306 GLU B O 1
ATOM 7186 N N . LYS B 1 307 ? -23.062 -8.672 0.003 1 87.81 307 LYS B N 1
ATOM 7187 C CA . LYS B 1 307 ? -22.234 -9.133 1.11 1 87.81 307 LYS B CA 1
ATOM 7188 C C . LYS B 1 307 ? -21.188 -10.148 0.634 1 87.81 307 LYS B C 1
ATOM 7190 O O . LYS B 1 307 ? -20 -10.031 0.943 1 87.81 307 LYS B O 1
ATOM 7195 N N . GLY B 1 308 ? -21.703 -11.094 -0.118 1 89.75 308 GLY B N 1
ATOM 7196 C CA . GLY B 1 308 ? -20.812 -12.109 -0.655 1 89.75 308 GLY B CA 1
ATOM 7197 C C . GLY B 1 308 ? -19.766 -11.547 -1.588 1 89.75 308 GLY B C 1
ATOM 7198 O O . GLY B 1 308 ? -18.609 -11.969 -1.557 1 89.75 308 GLY B O 1
ATOM 7199 N N . PHE B 1 309 ? -20.219 -10.602 -2.344 1 90.94 309 PHE B N 1
ATOM 7200 C CA . PHE B 1 309 ? -19.312 -9.945 -3.277 1 90.94 309 PHE B CA 1
ATOM 7201 C C . PHE B 1 309 ? -18.188 -9.227 -2.531 1 90.94 309 PHE B C 1
ATOM 7203 O O . PHE B 1 309 ? -17.016 -9.359 -2.883 1 90.94 309 PHE B O 1
ATOM 7210 N N . ARG B 1 310 ? -18.422 -8.484 -1.45 1 91.56 310 ARG B N 1
ATOM 7211 C CA . ARG B 1 310 ? -17.453 -7.734 -0.667 1 91.56 310 ARG B CA 1
ATOM 7212 C C . ARG B 1 310 ? -16.453 -8.672 0.011 1 91.56 310 ARG B C 1
ATOM 7214 O O . ARG B 1 310 ? -15.25 -8.414 0.014 1 91.56 310 ARG B O 1
ATOM 7221 N N . ILE B 1 311 ? -16.984 -9.734 0.549 1 94.94 311 ILE B N 1
ATOM 7222 C CA . ILE B 1 311 ? -16.125 -10.711 1.214 1 94.94 311 ILE B CA 1
ATOM 7223 C C . ILE B 1 311 ? -15.156 -11.32 0.204 1 94.94 311 ILE B C 1
ATOM 7225 O O . ILE B 1 311 ? -13.953 -11.414 0.472 1 94.94 311 ILE B O 1
ATOM 7229 N N . ARG B 1 312 ? -15.664 -11.656 -0.925 1 94.62 312 ARG B N 1
ATOM 7230 C CA . ARG B 1 312 ? -14.844 -12.281 -1.956 1 94.62 312 ARG B CA 1
ATOM 7231 C C . ARG B 1 312 ? -13.75 -11.336 -2.443 1 94.62 312 ARG B C 1
ATOM 7233 O O . ARG B 1 312 ? -12.586 -11.719 -2.564 1 94.62 312 ARG B O 1
ATOM 7240 N N . VAL B 1 313 ? -14.078 -10.102 -2.688 1 94.62 313 VAL B N 1
ATOM 7241 C CA . VAL B 1 313 ? -13.117 -9.125 -3.191 1 94.62 313 VAL B CA 1
ATOM 7242 C C . VAL B 1 313 ? -12.008 -8.914 -2.16 1 94.62 313 VAL B C 1
ATOM 7244 O O . VAL B 1 313 ? -10.828 -8.852 -2.514 1 94.62 313 VAL B O 1
ATOM 7247 N N . TRP B 1 314 ? -12.391 -8.789 -0.893 1 96.88 314 TRP B N 1
ATOM 7248 C CA . TRP B 1 314 ? -11.391 -8.594 0.15 1 96.88 314 TRP B CA 1
ATOM 7249 C C . TRP B 1 314 ? -10.375 -9.734 0.151 1 96.88 314 TRP B C 1
ATOM 7251 O O . TRP B 1 314 ? -9.164 -9.5 0.195 1 96.88 314 TRP B O 1
ATOM 7261 N N . TRP B 1 315 ? -10.852 -10.906 0.072 1 97.56 315 TRP B N 1
ATOM 7262 C CA . TRP B 1 315 ? -9.945 -12.047 0.167 1 97.56 315 TRP B CA 1
ATOM 7263 C C . TRP B 1 315 ? -9.102 -12.18 -1.098 1 97.56 315 TRP B C 1
ATOM 7265 O O . TRP B 1 315 ? -7.965 -12.648 -1.046 1 97.56 315 TRP B O 1
ATOM 7275 N N . LEU B 1 316 ? -9.68 -11.773 -2.246 1 96.94 316 LEU B N 1
ATOM 7276 C CA . LEU B 1 316 ? -8.836 -11.703 -3.438 1 96.94 316 LEU B CA 1
ATOM 7277 C C . LEU B 1 316 ? -7.672 -10.742 -3.227 1 96.94 316 LEU B C 1
ATOM 7279 O O . LEU B 1 316 ? -6.551 -11.016 -3.668 1 96.94 316 LEU B O 1
ATOM 7283 N N . VAL B 1 317 ? -7.93 -9.641 -2.559 1 97.88 317 VAL B N 1
ATOM 7284 C CA . VAL B 1 317 ? -6.883 -8.664 -2.258 1 97.88 317 VAL B CA 1
ATOM 7285 C C . VAL B 1 317 ? -5.867 -9.281 -1.295 1 97.88 317 VAL B C 1
ATOM 7287 O O . VAL B 1 317 ? -4.66 -9.133 -1.487 1 97.88 317 VAL B O 1
ATOM 7290 N N . VAL B 1 318 ? -6.344 -9.977 -0.272 1 98.19 318 VAL B N 1
ATOM 7291 C CA . VAL B 1 318 ? -5.473 -10.602 0.714 1 98.19 318 VAL B CA 1
ATOM 7292 C C . VAL B 1 318 ? -4.586 -11.641 0.03 1 98.19 318 VAL B C 1
ATOM 7294 O O . VAL B 1 318 ? -3.393 -11.742 0.327 1 98.19 318 VAL B O 1
ATOM 7297 N N . ILE B 1 319 ? -5.18 -12.367 -0.846 1 97.75 319 ILE B N 1
ATOM 7298 C CA . ILE B 1 319 ? -4.441 -13.391 -1.58 1 97.75 319 ILE B CA 1
ATOM 7299 C C . ILE B 1 319 ? -3.289 -12.742 -2.346 1 97.75 319 ILE B C 1
ATOM 7301 O O . ILE B 1 319 ? -2.145 -13.195 -2.254 1 97.75 319 ILE B O 1
ATOM 7305 N N . HIS B 1 320 ? -3.551 -11.734 -3.039 1 97.06 320 HIS B N 1
ATOM 7306 C CA . HIS B 1 320 ? -2.504 -11.07 -3.811 1 97.06 320 HIS B CA 1
ATOM 7307 C C . HIS B 1 320 ? -1.438 -10.477 -2.895 1 97.06 320 HIS B C 1
ATOM 7309 O O . HIS B 1 320 ? -0.249 -10.508 -3.217 1 97.06 320 HIS B O 1
ATOM 7315 N N . ASP B 1 321 ? -1.851 -9.914 -1.808 1 97.5 321 ASP B N 1
ATOM 7316 C CA . ASP B 1 321 ? -0.904 -9.328 -0.862 1 97.5 321 ASP B CA 1
ATOM 7317 C C . ASP B 1 321 ? 0.073 -10.383 -0.343 1 97.5 321 ASP B C 1
ATOM 7319 O O . ASP B 1 321 ? 1.285 -10.156 -0.322 1 97.5 321 ASP B O 1
ATOM 7323 N N . ARG B 1 322 ? -0.435 -11.539 0.049 1 97.75 322 ARG B N 1
ATOM 7324 C CA . ARG B 1 322 ? 0.388 -12.578 0.669 1 97.75 322 ARG B CA 1
ATOM 7325 C C . ARG B 1 322 ? 1.293 -13.242 -0.359 1 97.75 322 ARG B C 1
ATOM 7327 O O . ARG B 1 322 ? 2.488 -13.422 -0.117 1 97.75 322 ARG B O 1
ATOM 7334 N N . TRP B 1 323 ? 0.727 -13.578 -1.422 1 97.06 323 TRP B N 1
ATOM 7335 C CA . TRP B 1 323 ? 1.507 -14.344 -2.391 1 97.06 323 TRP B CA 1
ATOM 7336 C C . TRP B 1 323 ? 2.516 -13.445 -3.104 1 97.06 323 TRP B C 1
ATOM 7338 O O . TRP B 1 323 ? 3.609 -13.891 -3.459 1 97.06 323 TRP B O 1
ATOM 7348 N N . CYS B 1 324 ? 2.195 -12.156 -3.334 1 94.88 324 CYS B N 1
ATOM 7349 C CA . CYS B 1 324 ? 3.197 -11.227 -3.848 1 94.88 324 CYS B CA 1
ATOM 7350 C C . CYS B 1 324 ? 4.309 -11 -2.83 1 94.88 324 CYS B C 1
ATOM 7352 O O . CYS B 1 324 ? 5.477 -10.875 -3.199 1 94.88 324 CYS B O 1
ATOM 7354 N N . SER B 1 325 ? 3.924 -10.938 -1.585 1 94.69 325 SER B N 1
ATOM 7355 C CA . SER B 1 325 ? 4.926 -10.812 -0.533 1 94.69 325 SER B CA 1
ATOM 7356 C C . SER B 1 325 ? 5.918 -11.969 -0.571 1 94.69 325 SER B C 1
ATOM 7358 O O . SER B 1 325 ? 7.133 -11.75 -0.51 1 94.69 325 SER B O 1
ATOM 7360 N N . LEU B 1 326 ? 5.445 -13.18 -0.705 1 94 326 LEU B N 1
ATOM 7361 C CA . LEU B 1 326 ? 6.305 -14.359 -0.786 1 94 326 LEU B CA 1
ATOM 7362 C C . LEU B 1 326 ? 7.184 -14.305 -2.031 1 94 326 LEU B C 1
ATOM 7364 O O . LEU B 1 326 ? 8.383 -14.578 -1.963 1 94 326 LEU B O 1
ATOM 7368 N N . ALA B 1 327 ? 6.566 -13.93 -3.113 1 91.81 327 ALA B N 1
ATOM 7369 C CA . ALA B 1 327 ? 7.238 -13.984 -4.406 1 91.81 327 ALA B CA 1
ATOM 7370 C C . ALA B 1 327 ? 8.312 -12.898 -4.512 1 91.81 327 ALA B C 1
ATOM 7372 O O . ALA B 1 327 ? 9.422 -13.156 -4.98 1 91.81 327 ALA B O 1
ATOM 7373 N N . TYR B 1 328 ? 7.965 -11.727 -4.07 1 87.06 328 TYR B N 1
ATOM 7374 C CA . TYR B 1 328 ? 8.836 -10.586 -4.332 1 87.06 328 TYR B CA 1
ATOM 7375 C C . TYR B 1 328 ? 9.773 -10.336 -3.156 1 87.06 328 TYR B C 1
ATOM 7377 O O . TYR B 1 328 ? 10.719 -9.547 -3.264 1 87.06 328 TYR B O 1
ATOM 7385 N N . GLY B 1 329 ? 9.555 -10.961 -2.035 1 88 329 GLY B N 1
ATOM 7386 C CA . GLY B 1 329 ? 10.461 -10.844 -0.905 1 88 329 GLY B CA 1
ATOM 7387 C C . GLY B 1 329 ? 10.297 -9.547 -0.139 1 88 329 GLY B C 1
ATOM 7388 O O . GLY B 1 329 ? 11.281 -8.977 0.34 1 88 329 GLY B O 1
ATOM 7389 N N . THR B 1 330 ? 9.141 -8.984 -0.144 1 91.12 330 THR B N 1
ATOM 7390 C CA . THR B 1 330 ? 8.828 -7.773 0.605 1 91.12 330 THR B CA 1
ATOM 7391 C C . THR B 1 330 ? 7.75 -8.047 1.648 1 91.12 330 THR B C 1
ATOM 7393 O O . THR B 1 330 ? 6.961 -8.984 1.503 1 91.12 330 THR B O 1
ATOM 7396 N N . PRO B 1 331 ? 7.688 -7.258 2.711 1 93.12 331 PRO B N 1
ATOM 7397 C CA . PRO B 1 331 ? 6.688 -7.492 3.754 1 93.12 331 PRO B CA 1
ATOM 7398 C C . PRO B 1 331 ? 5.258 -7.332 3.242 1 93.12 331 PRO B C 1
ATOM 7400 O O . PRO B 1 331 ? 5.016 -6.582 2.291 1 93.12 331 PRO B O 1
ATOM 7403 N N . LEU B 1 332 ? 4.375 -8.039 3.879 1 95 332 LEU B N 1
ATOM 7404 C CA . LEU B 1 332 ? 2.959 -7.91 3.551 1 95 332 LEU B CA 1
ATOM 7405 C C . LEU B 1 332 ? 2.426 -6.547 3.975 1 95 332 LEU B C 1
ATOM 7407 O O . LEU B 1 332 ? 2.908 -5.961 4.945 1 95 332 LEU B O 1
ATOM 7411 N N . GLN B 1 333 ? 1.446 -6.07 3.314 1 94.81 333 GLN B N 1
ATOM 7412 C CA . GLN B 1 333 ? 0.879 -4.754 3.592 1 94.81 333 GLN B CA 1
ATOM 7413 C C . GLN B 1 333 ? -0.365 -4.867 4.469 1 94.81 333 GLN B C 1
ATOM 7415 O O . GLN B 1 333 ? -0.698 -3.934 5.203 1 94.81 333 GLN B O 1
ATOM 7420 N N . ILE B 1 334 ? -1.048 -5.961 4.363 1 96.62 334 ILE B N 1
ATOM 7421 C CA . ILE B 1 334 ? -2.256 -6.164 5.152 1 96.62 334 ILE B CA 1
ATOM 7422 C C . ILE B 1 334 ? -1.904 -6.863 6.461 1 96.62 334 ILE B C 1
ATOM 7424 O O . ILE B 1 334 ? -1.343 -7.961 6.457 1 96.62 334 ILE B O 1
ATOM 7428 N N . HIS B 1 335 ? -2.295 -6.258 7.52 1 92.56 335 HIS B N 1
ATOM 7429 C CA . HIS B 1 335 ? -2.086 -6.855 8.836 1 92.56 335 HIS B CA 1
ATOM 7430 C C . HIS B 1 335 ? -3.338 -7.582 9.312 1 92.56 335 HIS B C 1
ATOM 7432 O O . HIS B 1 335 ? -4.449 -7.062 9.188 1 92.56 335 HIS B O 1
ATOM 7438 N N . ARG B 1 336 ? -3.078 -8.711 9.883 1 92.81 336 ARG B N 1
ATOM 7439 C CA . ARG B 1 336 ? -4.191 -9.57 10.273 1 92.81 336 ARG B CA 1
ATOM 7440 C C . ARG B 1 336 ? -5.047 -8.898 11.344 1 92.81 336 ARG B C 1
ATOM 7442 O O . ARG B 1 336 ? -6.25 -9.148 11.43 1 92.81 336 ARG B O 1
ATOM 7449 N N . ALA B 1 337 ? -4.484 -8.031 12.109 1 91.81 337 ALA B N 1
ATOM 7450 C CA . ALA B 1 337 ? -5.203 -7.359 13.188 1 91.81 337 ALA B CA 1
ATOM 7451 C C . ALA B 1 337 ? -6.164 -6.309 12.633 1 91.81 337 ALA B C 1
ATOM 7453 O O . ALA B 1 337 ? -7.07 -5.855 13.336 1 91.81 337 ALA B O 1
ATOM 7454 N N . GLN B 1 338 ? -6.047 -5.977 11.383 1 92.81 338 GLN B N 1
ATOM 7455 C CA . GLN B 1 338 ? -6.719 -4.785 10.875 1 92.81 338 GLN B CA 1
ATOM 7456 C C . GLN B 1 338 ? -7.938 -5.16 10.031 1 92.81 338 GLN B C 1
ATOM 7458 O O . GLN B 1 338 ? -8.508 -4.312 9.344 1 92.81 338 GLN B O 1
ATOM 7463 N N . TYR B 1 339 ? -8.312 -6.391 9.992 1 93.56 339 TYR B N 1
ATOM 7464 C CA . TYR B 1 339 ? -9.531 -6.773 9.289 1 93.56 339 TYR B CA 1
ATOM 7465 C C . TYR B 1 339 ? -10.273 -7.875 10.039 1 93.56 339 TYR B C 1
ATOM 7467 O O . TYR B 1 339 ? -9.68 -8.594 10.844 1 93.56 339 TYR B O 1
ATOM 7475 N N . ASP B 1 340 ? -11.57 -7.98 9.828 1 93.19 340 ASP B N 1
ATOM 7476 C CA . ASP B 1 340 ? -12.398 -8.992 10.477 1 93.19 340 ASP B CA 1
ATOM 7477 C C . ASP B 1 340 ? -13.305 -9.695 9.469 1 93.19 340 ASP B C 1
ATOM 7479 O O . ASP B 1 340 ? -14.344 -10.242 9.836 1 93.19 340 ASP B O 1
ATOM 7483 N N . VAL B 1 341 ? -13.008 -9.656 8.227 1 95.75 341 VAL B N 1
ATOM 7484 C CA . VAL B 1 341 ? -13.812 -10.25 7.164 1 95.75 341 VAL B CA 1
ATOM 7485 C C . VAL B 1 341 ? -13.742 -11.773 7.262 1 95.75 341 VAL B C 1
ATOM 7487 O O . VAL B 1 341 ? -12.656 -12.352 7.324 1 95.75 341 VAL B O 1
ATOM 7490 N N . PRO B 1 342 ? -14.836 -12.43 7.34 1 95.94 342 PRO B N 1
ATOM 7491 C CA . PRO B 1 342 ? -14.812 -13.891 7.395 1 95.94 342 PRO B CA 1
ATOM 7492 C C . PRO B 1 342 ? -14.383 -14.531 6.078 1 95.94 342 PRO B C 1
ATOM 7494 O O . PRO B 1 342 ? -14.391 -13.867 5.035 1 95.94 342 PRO B O 1
ATOM 7497 N N . PHE B 1 343 ? -14 -15.812 6.129 1 96.75 343 PHE B N 1
ATOM 7498 C CA . PHE B 1 343 ? -13.688 -16.547 4.91 1 96.75 343 PHE B CA 1
ATOM 7499 C C . PHE B 1 343 ? -14.93 -16.688 4.031 1 96.75 343 PHE B C 1
ATOM 7501 O O . PHE B 1 343 ? -16.047 -16.766 4.539 1 96.75 343 PHE B O 1
ATOM 7508 N N . PRO B 1 344 ? -14.672 -16.672 2.713 1 94.75 344 PRO B N 1
ATOM 7509 C CA . PRO B 1 344 ? -15.828 -16.938 1.85 1 94.75 344 PRO B CA 1
ATOM 7510 C C . PRO B 1 344 ? -16.391 -18.344 2.031 1 94.75 344 PRO B C 1
ATOM 7512 O O . PRO B 1 344 ? -15.625 -19.297 2.221 1 94.75 344 PRO B O 1
ATOM 7515 N N . THR B 1 345 ? -17.641 -18.422 2.016 1 92.12 345 THR B N 1
ATOM 7516 C CA . THR B 1 345 ? -18.328 -19.703 2.102 1 92.12 345 THR B CA 1
ATOM 7517 C C . THR B 1 345 ? -18.734 -20.188 0.715 1 92.12 345 THR B C 1
ATOM 7519 O O . THR B 1 345 ? -18.719 -19.422 -0.25 1 92.12 345 THR B O 1
ATOM 7522 N N . MET B 1 346 ? -19.203 -21.438 0.667 1 90.25 346 MET B N 1
ATOM 7523 C CA . MET B 1 346 ? -19.625 -22.047 -0.591 1 90.25 346 MET B CA 1
ATOM 7524 C C . MET B 1 346 ? -20.781 -21.266 -1.214 1 90.25 346 MET B C 1
ATOM 7526 O O . MET B 1 346 ? -20.828 -21.078 -2.432 1 90.25 346 MET B O 1
ATOM 7530 N N . ASP B 1 347 ? -21.578 -20.672 -0.397 1 85.88 347 ASP B N 1
ATOM 7531 C CA . ASP B 1 347 ? -22.75 -19.953 -0.878 1 85.88 347 ASP B CA 1
ATOM 7532 C C . ASP B 1 347 ? -22.344 -18.641 -1.557 1 85.88 347 ASP B C 1
ATOM 7534 O O . ASP B 1 347 ? -23 -18.188 -2.488 1 85.88 347 ASP B O 1
ATOM 7538 N N . TYR B 1 348 ? -21.25 -18.125 -1.096 1 84.75 348 TYR B N 1
ATOM 7539 C CA . TYR B 1 348 ? -20.828 -16.844 -1.614 1 84.75 348 TYR B CA 1
ATOM 7540 C C . TYR B 1 348 ? -19.953 -17.016 -2.848 1 84.75 348 TYR B C 1
ATOM 7542 O O . TYR B 1 348 ? -19.781 -16.078 -3.631 1 84.75 348 TYR B O 1
ATOM 7550 N N . VAL B 1 349 ? -19.391 -18.203 -3.023 1 87.38 349 VAL B N 1
ATOM 7551 C CA . VAL B 1 349 ? -18.453 -18.406 -4.117 1 87.38 349 VAL B CA 1
ATOM 7552 C C . VAL B 1 349 ? -19.156 -19.047 -5.305 1 87.38 349 VAL B C 1
ATOM 7554 O O . VAL B 1 349 ? -18.875 -18.734 -6.457 1 87.38 349 VAL B O 1
ATOM 7557 N N . LEU B 1 350 ? -20.188 -19.812 -4.949 1 80.75 350 LEU B N 1
ATOM 7558 C CA . LEU B 1 350 ? -20.875 -20.578 -5.988 1 80.75 350 LEU B CA 1
ATOM 7559 C C . LEU B 1 350 ? -21.891 -19.703 -6.727 1 80.75 350 LEU B C 1
ATOM 7561 O O . LEU B 1 350 ? -22.797 -19.125 -6.109 1 80.75 350 LEU B O 1
ATOM 7565 N N . SER B 1 351 ? -21.609 -19.359 -7.871 1 65.25 351 SER B N 1
ATOM 7566 C CA . SER B 1 351 ? -22.516 -18.562 -8.688 1 65.25 351 SER B CA 1
ATOM 7567 C C . SER B 1 351 ? -23.703 -19.391 -9.18 1 65.25 351 SER B C 1
ATOM 7569 O O . SER B 1 351 ? -24.812 -18.859 -9.312 1 65.25 351 SER B O 1
ATOM 7571 N N . SER B 1 352 ? -23.375 -20.609 -9.539 1 65.94 352 SER B N 1
ATOM 7572 C CA . SER B 1 352 ? -24.391 -21.484 -10.094 1 65.94 352 SER B CA 1
ATOM 7573 C C . SER B 1 352 ? -24.484 -22.781 -9.297 1 65.94 352 SER B C 1
ATOM 7575 O O . SER B 1 352 ? -23.75 -23.734 -9.562 1 65.94 352 SER B O 1
ATOM 7577 N N . PRO B 1 353 ? -25.422 -22.766 -8.414 1 66.75 353 PRO B N 1
ATOM 7578 C CA . PRO B 1 353 ? -25.531 -24 -7.629 1 66.75 353 PRO B CA 1
ATOM 7579 C C . PRO B 1 353 ? -26.016 -25.188 -8.453 1 66.75 353 PRO B C 1
ATOM 7581 O O . PRO B 1 353 ? -26.844 -25.016 -9.352 1 66.75 353 PRO B O 1
ATOM 7584 N N . GLY B 1 354 ? -25.203 -26.25 -8.43 1 69.56 354 GLY B N 1
ATOM 7585 C CA . GLY B 1 354 ? -25.703 -27.469 -9.039 1 69.56 354 GLY B CA 1
ATOM 7586 C C . GLY B 1 354 ? -24.672 -28.156 -9.922 1 69.56 354 GLY B C 1
ATOM 7587 O O . GLY B 1 354 ? -24.812 -29.344 -10.234 1 69.56 354 GLY B O 1
ATOM 7588 N N . MET B 1 355 ? -23.734 -27.438 -10.398 1 80.88 355 MET B N 1
ATOM 7589 C CA . MET B 1 355 ? -22.766 -28.141 -11.234 1 80.88 355 MET B CA 1
ATOM 7590 C C . MET B 1 355 ? -21.578 -28.625 -10.391 1 80.88 355 MET B C 1
ATOM 7592 O O . MET B 1 355 ? -20.891 -27.828 -9.758 1 80.88 355 MET B O 1
ATOM 7596 N N . PRO B 1 356 ? -21.359 -29.844 -10.461 1 83.19 356 PRO B N 1
ATOM 7597 C CA . PRO B 1 356 ? -20.312 -30.438 -9.617 1 83.19 356 PRO B CA 1
ATOM 7598 C C . PRO B 1 356 ? -18.938 -29.828 -9.859 1 83.19 356 PRO B C 1
ATOM 7600 O O . PRO B 1 356 ? -18.156 -29.656 -8.922 1 83.19 356 PRO B O 1
ATOM 7603 N N . SER B 1 357 ? -18.672 -29.562 -11.086 1 85 357 SER B N 1
ATOM 7604 C CA . SER B 1 357 ? -17.375 -28.984 -11.406 1 85 357 SER B CA 1
ATOM 7605 C C . SER B 1 357 ? -17.188 -27.625 -10.734 1 85 357 SER B C 1
ATOM 7607 O O . SER B 1 357 ? -16.109 -27.297 -10.273 1 85 357 SER B O 1
ATOM 7609 N N . HIS B 1 358 ? -18.25 -26.875 -10.648 1 88 358 HIS B N 1
ATOM 7610 C CA . HIS B 1 358 ? -18.219 -25.562 -10.023 1 88 358 HIS B CA 1
ATOM 7611 C C . HIS B 1 358 ? -18.094 -25.688 -8.508 1 88 358 HIS B C 1
ATOM 7613 O O . HIS B 1 358 ? -17.406 -24.875 -7.875 1 88 358 HIS B O 1
ATOM 7619 N N . GLU B 1 359 ? -18.703 -26.672 -8.008 1 90.25 359 GLU B N 1
ATOM 7620 C CA . GLU B 1 359 ? -18.609 -26.906 -6.57 1 90.25 359 GLU B CA 1
ATOM 7621 C C . GLU B 1 359 ? -17.188 -27.312 -6.176 1 90.25 359 GLU B C 1
ATOM 7623 O O . GLU B 1 359 ? -16.672 -26.891 -5.145 1 90.25 359 GLU B O 1
ATOM 7628 N N . ALA B 1 360 ? -16.641 -28.203 -7.004 1 90.81 360 ALA B N 1
ATOM 7629 C CA . ALA B 1 360 ? -15.281 -28.656 -6.746 1 90.81 360 ALA B CA 1
ATOM 7630 C C . ALA B 1 360 ? -14.297 -27.484 -6.844 1 90.81 360 ALA B C 1
ATOM 7632 O O . ALA B 1 360 ? -13.398 -27.359 -6.008 1 90.81 360 ALA B O 1
ATOM 7633 N N . ALA B 1 361 ? -14.516 -26.672 -7.863 1 92.44 361 ALA B N 1
ATOM 7634 C CA . ALA B 1 361 ? -13.648 -25.516 -8.047 1 92.44 361 ALA B CA 1
ATOM 7635 C C . ALA B 1 361 ? -13.773 -24.547 -6.879 1 92.44 361 ALA B C 1
ATOM 7637 O O . ALA B 1 361 ? -12.781 -23.969 -6.426 1 92.44 361 ALA B O 1
ATOM 7638 N N . ALA B 1 362 ? -14.969 -24.359 -6.406 1 93 362 ALA B N 1
ATOM 7639 C CA . ALA B 1 362 ? -15.211 -23.484 -5.27 1 93 362 ALA B CA 1
ATOM 7640 C C . ALA B 1 362 ? -14.5 -24 -4.016 1 93 362 ALA B C 1
ATOM 7642 O O . ALA B 1 362 ? -13.953 -23.219 -3.24 1 93 362 ALA B O 1
ATOM 7643 N N . SER B 1 363 ? -14.555 -25.297 -3.836 1 93.5 363 SER B N 1
ATOM 7644 C CA . SER B 1 363 ? -13.883 -25.906 -2.691 1 93.5 363 SER B CA 1
ATOM 7645 C C . SER B 1 363 ? -12.375 -25.688 -2.756 1 93.5 363 SER B C 1
ATOM 7647 O O . SER B 1 363 ? -11.734 -25.438 -1.733 1 93.5 363 SER B O 1
ATOM 7649 N N . ILE B 1 364 ? -11.867 -25.812 -3.936 1 95.25 364 ILE B N 1
ATOM 7650 C CA . ILE B 1 364 ? -10.438 -25.609 -4.137 1 95.25 364 ILE B CA 1
ATOM 7651 C C . ILE B 1 364 ? -10.086 -24.156 -3.848 1 95.25 364 ILE B C 1
ATOM 7653 O O . ILE B 1 364 ? -9.078 -23.875 -3.191 1 95.25 364 ILE B O 1
ATOM 7657 N N . PHE B 1 365 ? -10.914 -23.266 -4.305 1 96.25 365 PHE B N 1
ATOM 7658 C CA . PHE B 1 365 ? -10.664 -21.844 -4.066 1 96.25 365 PHE B CA 1
ATOM 7659 C C . PHE B 1 365 ? -10.688 -21.547 -2.572 1 96.25 365 PHE B C 1
ATOM 7661 O O . PHE B 1 365 ? -9.844 -20.797 -2.076 1 96.25 365 PHE B O 1
ATOM 7668 N N . ILE B 1 366 ? -11.602 -22.062 -1.855 1 96.81 366 ILE B N 1
ATOM 7669 C CA . ILE B 1 366 ? -11.711 -21.828 -0.419 1 96.81 366 ILE B CA 1
ATOM 7670 C C . ILE B 1 366 ? -10.477 -22.391 0.288 1 96.81 366 ILE B C 1
ATOM 7672 O O . ILE B 1 366 ? -9.93 -21.75 1.188 1 96.81 366 ILE B O 1
ATOM 7676 N N . ALA B 1 367 ? -10.047 -23.547 -0.138 1 97.62 367 ALA B N 1
ATOM 7677 C CA . ALA B 1 367 ? -8.828 -24.125 0.422 1 97.62 367 ALA B CA 1
ATOM 7678 C C . ALA B 1 367 ? -7.625 -23.234 0.161 1 97.62 367 ALA B C 1
ATOM 7680 O O . ALA B 1 367 ? -6.789 -23.031 1.046 1 97.62 367 ALA B O 1
ATOM 7681 N N . PHE B 1 368 ? -7.602 -22.75 -1.053 1 97.62 368 PHE B N 1
ATOM 7682 C CA . PHE B 1 368 ? -6.52 -21.844 -1.42 1 97.62 368 PHE B CA 1
ATOM 7683 C C . PHE B 1 368 ? -6.543 -20.594 -0.552 1 97.62 368 PHE B C 1
ATOM 7685 O O . PHE B 1 368 ? -5.496 -20.109 -0.107 1 97.62 368 PHE B O 1
ATOM 7692 N N . THR B 1 369 ? -7.695 -20.078 -0.287 1 97.81 369 THR B N 1
ATOM 7693 C CA . THR B 1 369 ? -7.883 -18.891 0.525 1 97.81 369 THR B CA 1
ATOM 7694 C C . THR B 1 369 ? -7.441 -19.125 1.966 1 97.81 369 THR B C 1
ATOM 7696 O O . THR B 1 369 ? -6.742 -18.312 2.559 1 97.81 369 THR B O 1
ATOM 7699 N N . THR B 1 370 ? -7.777 -20.219 2.508 1 98.12 370 THR B N 1
ATOM 7700 C CA . THR B 1 370 ? -7.418 -20.516 3.889 1 98.12 370 THR B CA 1
ATOM 7701 C C . THR B 1 370 ? -5.93 -20.828 4.004 1 98.12 370 THR B C 1
ATOM 7703 O O . THR B 1 370 ? -5.305 -20.547 5.027 1 98.12 370 THR B O 1
ATOM 7706 N N . LEU B 1 371 ? -5.363 -21.438 2.986 1 98.44 371 LEU B N 1
ATOM 7707 C CA . LEU B 1 371 ? -3.918 -21.641 2.955 1 98.44 371 LEU B CA 1
ATOM 7708 C C . LEU B 1 371 ? -3.186 -20.312 2.975 1 98.44 371 LEU B C 1
ATOM 7710 O O . LEU B 1 371 ? -2.119 -20.188 3.584 1 98.44 371 LEU B O 1
ATOM 7714 N N . THR B 1 372 ? -3.764 -19.359 2.275 1 98.25 372 THR B N 1
ATOM 7715 C CA . THR B 1 372 ? -3.201 -18.016 2.213 1 98.25 372 THR B CA 1
ATOM 7716 C C . THR B 1 372 ? -3.096 -17.406 3.607 1 98.25 372 THR B C 1
ATOM 7718 O O . THR B 1 372 ? -2.152 -16.672 3.9 1 98.25 372 THR B O 1
ATOM 7721 N N . GLU B 1 373 ? -3.988 -17.734 4.461 1 97.25 373 GLU B N 1
ATOM 7722 C CA . GLU B 1 373 ? -3.941 -17.25 5.84 1 97.25 373 GLU B CA 1
ATOM 7723 C C . GLU B 1 373 ? -2.768 -17.859 6.598 1 97.25 373 GLU B C 1
ATOM 7725 O O . GLU B 1 373 ? -2.127 -17.203 7.41 1 97.25 373 GLU B O 1
ATOM 7730 N N . VAL B 1 374 ? -2.479 -19.109 6.359 1 97.75 374 VAL B N 1
ATOM 7731 C CA . VAL B 1 374 ? -1.317 -19.766 6.953 1 97.75 374 VAL B CA 1
ATOM 7732 C C . VAL B 1 374 ? -0.038 -19.094 6.461 1 97.75 374 VAL B C 1
ATOM 7734 O O . VAL B 1 374 ? 0.85 -18.781 7.258 1 97.75 374 VAL B O 1
ATOM 7737 N N . LEU B 1 375 ? -0.025 -18.906 5.172 1 97.81 375 LEU B N 1
ATOM 7738 C CA . LEU B 1 375 ? 1.111 -18.203 4.586 1 97.81 375 LEU B CA 1
ATOM 7739 C C . LEU B 1 375 ? 1.312 -16.844 5.254 1 97.81 375 LEU B C 1
ATOM 7741 O O . LEU B 1 375 ? 2.443 -16.453 5.543 1 97.81 375 LEU B O 1
ATOM 7745 N N . GLY B 1 376 ? 0.177 -16.141 5.484 1 96.5 376 GLY B N 1
ATOM 7746 C CA . GLY B 1 376 ? 0.25 -14.844 6.129 1 96.5 376 GLY B CA 1
ATOM 7747 C C . GLY B 1 376 ? 0.96 -14.883 7.469 1 96.5 376 GLY B C 1
ATOM 7748 O O . GLY B 1 376 ? 1.759 -13.992 7.777 1 96.5 376 GLY B O 1
ATOM 7749 N N . GLN B 1 377 ? 0.792 -15.852 8.211 1 95.25 377 GLN B N 1
ATOM 7750 C CA . GLN B 1 377 ? 1.423 -15.977 9.516 1 95.25 377 GLN B CA 1
ATOM 7751 C C . GLN B 1 377 ? 2.918 -16.25 9.383 1 95.25 377 GLN B C 1
ATOM 7753 O O . GLN B 1 377 ? 3.719 -15.758 10.18 1 95.25 377 GLN B O 1
ATOM 7758 N N . TYR B 1 378 ? 3.275 -17.062 8.438 1 94.62 378 TYR B N 1
ATOM 7759 C CA . TYR B 1 378 ? 4.695 -17.312 8.195 1 94.62 378 TYR B CA 1
ATOM 7760 C C . TYR B 1 378 ? 5.398 -16.016 7.777 1 94.62 378 TYR B C 1
ATOM 7762 O O . TYR B 1 378 ? 6.516 -15.75 8.227 1 94.62 378 TYR B O 1
ATOM 7770 N N . LEU B 1 379 ? 4.723 -15.273 6.891 1 93.69 379 LEU B N 1
ATOM 7771 C CA . LEU B 1 379 ? 5.316 -14.031 6.41 1 93.69 379 LEU B CA 1
ATOM 7772 C C . LEU B 1 379 ? 5.457 -13.023 7.543 1 93.69 379 LEU B C 1
ATOM 7774 O O . LEU B 1 379 ? 6.445 -12.281 7.602 1 93.69 379 LEU B O 1
ATOM 7778 N N . GLU B 1 380 ? 4.465 -12.953 8.422 1 91.88 380 GLU B N 1
ATOM 7779 C CA . GLU B 1 380 ? 4.574 -12.086 9.586 1 91.88 380 GLU B CA 1
ATOM 7780 C C . GLU B 1 380 ? 5.797 -12.445 10.422 1 91.88 380 GLU B C 1
ATOM 7782 O O . GLU B 1 380 ? 6.457 -11.562 10.977 1 91.88 380 GLU B O 1
ATOM 7787 N N . TYR B 1 381 ? 6.055 -13.68 10.531 1 89.69 381 TYR B N 1
ATOM 7788 C CA . TYR B 1 381 ? 7.219 -14.141 11.273 1 89.69 381 TYR B CA 1
ATOM 7789 C C . TYR B 1 381 ? 8.508 -13.727 10.586 1 89.69 381 TYR B C 1
ATOM 7791 O O . TYR B 1 381 ? 9.43 -13.211 11.227 1 89.69 381 TYR B O 1
ATOM 7799 N N . ILE B 1 382 ? 8.57 -13.914 9.305 1 86.25 382 ILE B N 1
ATOM 7800 C CA . ILE B 1 382 ? 9.781 -13.664 8.531 1 86.25 382 ILE B CA 1
ATOM 7801 C C . ILE B 1 382 ? 10.094 -12.172 8.531 1 86.25 382 ILE B C 1
ATOM 7803 O O . ILE B 1 382 ? 11.266 -11.773 8.594 1 86.25 382 ILE B O 1
ATOM 7807 N N . TYR B 1 383 ? 9.109 -11.344 8.492 1 88.44 383 TYR B N 1
ATOM 7808 C CA . TYR B 1 383 ? 9.352 -9.914 8.312 1 88.44 383 TYR B CA 1
ATOM 7809 C C . TYR B 1 383 ? 9.25 -9.172 9.641 1 88.44 383 TYR B C 1
ATOM 7811 O O . TYR B 1 383 ? 9.172 -7.945 9.664 1 88.44 383 TYR B O 1
ATOM 7819 N N . HIS B 1 384 ? 9.18 -9.945 10.711 1 89.62 384 HIS B N 1
ATOM 7820 C CA . HIS B 1 384 ? 9.305 -9.32 12.031 1 89.62 384 HIS B CA 1
ATOM 7821 C C . HIS B 1 384 ? 10.758 -8.953 12.328 1 89.62 384 HIS B C 1
ATOM 7823 O O . HIS B 1 384 ? 11.477 -9.734 12.961 1 89.62 384 HIS B O 1
ATOM 7829 N N . VAL B 1 385 ? 11.18 -7.82 12.094 1 84.5 385 VAL B N 1
ATOM 7830 C CA . VAL B 1 385 ? 12.594 -7.473 12.164 1 84.5 385 VAL B CA 1
ATOM 7831 C C . VAL B 1 385 ? 12.828 -6.492 13.312 1 84.5 385 VAL B C 1
ATOM 7833 O O . VAL B 1 385 ? 13.969 -6.281 13.734 1 84.5 385 VAL B O 1
ATOM 7836 N N . SER B 1 386 ? 11.781 -5.887 13.812 1 82.38 386 SER B N 1
ATOM 7837 C CA . SER B 1 386 ? 11.922 -4.863 14.844 1 82.38 386 SER B CA 1
ATOM 7838 C C . SER B 1 386 ? 12.461 -5.449 16.141 1 82.38 386 SER B C 1
ATOM 7840 O O . SER B 1 386 ? 13.203 -4.785 16.875 1 82.38 386 SER B O 1
ATOM 7842 N N . SER B 1 387 ? 11.969 -6.602 16.406 1 78 387 SER B N 1
ATOM 7843 C CA . SER B 1 387 ? 12.391 -7.262 17.641 1 78 387 SER B CA 1
ATOM 7844 C C . SER B 1 387 ? 12.492 -8.773 17.453 1 78 387 SER B C 1
ATOM 7846 O O . SER B 1 387 ? 11.914 -9.32 16.516 1 78 387 SER B O 1
ATOM 7848 N N . PRO B 1 388 ? 13.305 -9.312 18.234 1 70.62 388 PRO B N 1
ATOM 7849 C CA . PRO B 1 388 ? 13.383 -10.766 18.109 1 70.62 388 PRO B CA 1
ATOM 7850 C C . PRO B 1 388 ? 12.07 -11.461 18.469 1 70.62 388 PRO B C 1
ATOM 7852 O O . PRO B 1 388 ? 11.398 -11.062 19.422 1 70.62 388 PRO B O 1
ATOM 7855 N N . VAL B 1 389 ? 11.664 -12.188 17.562 1 69.44 389 VAL B N 1
ATOM 7856 C CA . VAL B 1 389 ? 10.414 -12.906 17.766 1 69.44 389 VAL B CA 1
ATOM 7857 C C . VAL B 1 389 ? 10.703 -14.289 18.359 1 69.44 389 VAL B C 1
ATOM 7859 O O . VAL B 1 389 ? 11.594 -15 17.875 1 69.44 389 VAL B O 1
ATOM 7862 N N . ARG B 1 390 ? 10 -14.57 19.359 1 64.88 390 ARG B N 1
ATOM 7863 C CA . ARG B 1 390 ? 10.18 -15.844 20.047 1 64.88 390 ARG B CA 1
ATOM 7864 C C . ARG B 1 390 ? 9.172 -16.875 19.562 1 64.88 390 ARG B C 1
ATOM 7866 O O . ARG B 1 390 ? 8.148 -17.109 20.219 1 64.88 390 ARG B O 1
ATOM 7873 N N . LYS B 1 391 ? 9.102 -17.062 18.328 1 69.19 391 LYS B N 1
ATOM 7874 C CA . LYS B 1 391 ? 8.258 -18.172 17.922 1 69.19 391 LYS B CA 1
ATOM 7875 C C . LYS B 1 391 ? 9.094 -19.438 17.688 1 69.19 391 LYS B C 1
ATOM 7877 O O . LYS B 1 391 ? 10.211 -19.359 17.172 1 69.19 391 LYS B O 1
ATOM 7882 N N . THR B 1 392 ? 8.406 -20.531 18.156 1 79.06 392 THR B N 1
ATOM 7883 C CA . THR B 1 392 ? 9.07 -21.812 17.953 1 79.06 392 THR B CA 1
ATOM 7884 C C . THR B 1 392 ? 8.672 -22.422 16.625 1 79.06 392 THR B C 1
ATOM 7886 O O . THR B 1 392 ? 7.602 -22.125 16.094 1 79.06 392 THR B O 1
ATOM 7889 N N . ILE B 1 393 ? 9.5 -23.172 16.109 1 84.56 393 ILE B N 1
ATOM 7890 C CA . ILE B 1 393 ? 9.266 -23.859 14.844 1 84.56 393 ILE B CA 1
ATOM 7891 C C . ILE B 1 393 ? 8.062 -24.797 14.984 1 84.56 393 ILE B C 1
ATOM 7893 O O . ILE B 1 393 ? 7.301 -24.984 14.031 1 84.56 393 ILE B O 1
ATOM 7897 N N . ASN B 1 394 ? 7.84 -25.297 16.125 1 88.31 394 ASN B N 1
ATOM 7898 C CA . ASN B 1 394 ? 6.707 -26.188 16.359 1 88.31 394 ASN B CA 1
ATOM 7899 C C . ASN B 1 394 ? 5.375 -25.453 16.203 1 88.31 394 ASN B C 1
ATOM 7901 O O . ASN B 1 394 ? 4.434 -26 15.617 1 88.31 394 ASN B O 1
ATOM 7905 N N . SER B 1 395 ? 5.367 -24.328 16.703 1 91.31 395 SER B N 1
ATOM 7906 C CA . SER B 1 395 ? 4.145 -23.531 16.578 1 91.31 395 SER B CA 1
ATOM 7907 C C . SER B 1 395 ? 3.842 -23.219 15.109 1 91.31 395 SER B C 1
ATOM 7909 O O . SER B 1 395 ? 2.68 -23.219 14.695 1 91.31 395 SER B O 1
ATOM 7911 N N . LEU B 1 396 ? 4.836 -22.969 14.375 1 92.88 396 LEU B N 1
ATOM 7912 C CA . LEU B 1 396 ? 4.668 -22.688 12.953 1 92.88 396 LEU B CA 1
ATOM 7913 C C . LEU B 1 396 ? 4.254 -23.938 12.188 1 92.88 396 LEU B C 1
ATOM 7915 O O . LEU B 1 396 ? 3.381 -23.891 11.32 1 92.88 396 LEU B O 1
ATOM 7919 N N . SER B 1 397 ? 4.816 -25.078 12.531 1 95.19 397 SER B N 1
ATOM 7920 C CA . SER B 1 397 ? 4.48 -26.344 11.875 1 95.19 397 SER B CA 1
ATOM 7921 C C . SER B 1 397 ? 3.039 -26.734 12.156 1 95.19 397 SER B C 1
ATOM 7923 O O . SER B 1 397 ? 2.375 -27.328 11.305 1 95.19 397 SER B O 1
ATOM 7925 N N . ASP B 1 398 ? 2.602 -26.406 13.305 1 96.62 398 ASP B N 1
ATOM 7926 C CA . ASP B 1 398 ? 1.236 -26.734 13.695 1 96.62 398 ASP B CA 1
ATOM 7927 C C . ASP B 1 398 ? 0.219 -26 12.82 1 96.62 398 ASP B C 1
ATOM 7929 O O . ASP B 1 398 ? -0.865 -26.531 12.555 1 96.62 398 ASP B O 1
ATOM 7933 N N . LEU B 1 399 ? 0.56 -24.859 12.43 1 96.56 399 LEU B N 1
ATOM 7934 C CA . LEU B 1 399 ? -0.354 -24.094 11.594 1 96.56 399 LEU B CA 1
ATOM 7935 C C . LEU B 1 399 ? -0.678 -24.844 10.305 1 96.56 399 LEU B C 1
ATOM 7937 O O . LEU B 1 399 ? -1.846 -24.969 9.93 1 96.56 399 LEU B O 1
ATOM 7941 N N . LEU B 1 400 ? 0.322 -25.359 9.602 1 97.5 400 LEU B N 1
ATOM 7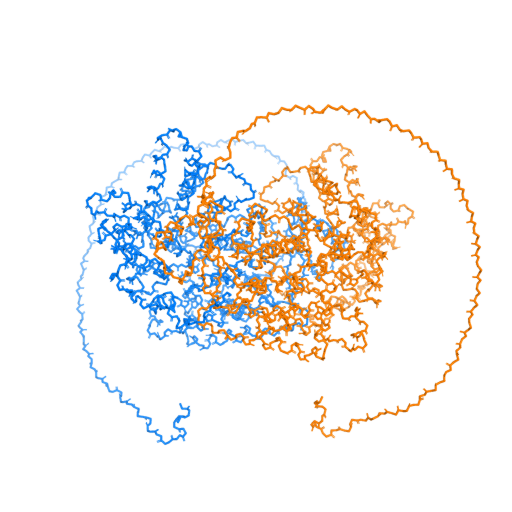942 C CA . LEU B 1 400 ? 0.123 -26.062 8.344 1 97.5 400 LEU B CA 1
ATOM 7943 C C . LEU B 1 400 ? -0.557 -27.406 8.57 1 97.5 400 LEU B C 1
ATOM 7945 O O . LEU B 1 400 ? -1.445 -27.797 7.809 1 97.5 400 LEU B O 1
ATOM 7949 N N . THR B 1 401 ? -0.129 -28.062 9.648 1 97.25 401 THR B N 1
ATOM 7950 C CA . THR B 1 401 ? -0.711 -29.359 9.961 1 97.25 401 THR B CA 1
ATOM 7951 C C . THR B 1 401 ? -2.197 -29.234 10.273 1 97.25 401 THR B C 1
ATOM 7953 O O . THR B 1 401 ? -3.012 -30.031 9.82 1 97.25 401 THR B O 1
ATOM 7956 N N . ASN B 1 402 ? -2.482 -28.234 11.094 1 97.62 402 ASN B N 1
ATOM 7957 C CA . ASN B 1 402 ? -3.883 -28 11.422 1 97.62 402 ASN B CA 1
ATOM 7958 C C . ASN B 1 402 ? -4.699 -27.656 10.18 1 97.62 402 ASN B C 1
ATOM 7960 O O . ASN B 1 402 ? -5.859 -28.062 10.062 1 97.62 402 ASN B O 1
ATOM 7964 N N . TRP B 1 403 ? -4.156 -26.953 9.297 1 98.12 403 TRP B N 1
ATOM 7965 C CA . TRP B 1 403 ? -4.824 -26.625 8.047 1 98.12 403 TRP B CA 1
ATOM 7966 C C . TRP B 1 403 ? -5.07 -27.875 7.207 1 98.12 403 TRP B C 1
ATOM 7968 O O . TRP B 1 403 ? -6.164 -28.062 6.676 1 98.12 403 TRP B O 1
ATOM 7978 N N . GLU B 1 404 ? -4.109 -28.766 7.074 1 97.69 404 GLU B N 1
ATOM 7979 C CA . GLU B 1 404 ? -4.25 -30.016 6.332 1 97.69 404 GLU B CA 1
ATOM 7980 C C . GLU B 1 404 ? -5.395 -30.859 6.883 1 97.69 404 GLU B C 1
ATOM 7982 O O . GLU B 1 404 ? -6.168 -31.438 6.117 1 97.69 404 GLU B O 1
ATOM 7987 N N . GLU B 1 405 ? -5.492 -30.812 8.156 1 96.56 405 GLU B N 1
ATOM 7988 C CA . GLU B 1 405 ? -6.484 -31.656 8.828 1 96.56 405 GLU B CA 1
ATOM 7989 C C . GLU B 1 405 ? -7.887 -31.062 8.68 1 96.56 405 GLU B C 1
ATOM 7991 O O . GLU B 1 405 ? -8.883 -31.797 8.773 1 96.56 405 GLU B O 1
ATOM 7996 N N . SER B 1 406 ? -7.953 -29.781 8.453 1 96.38 406 SER B N 1
ATOM 7997 C CA . SER B 1 406 ? -9.242 -29.109 8.352 1 96.38 406 SER B CA 1
ATOM 7998 C C . SER B 1 406 ? -9.867 -29.312 6.973 1 96.38 406 SER B C 1
ATOM 8000 O O . SER B 1 406 ? -11.055 -29.062 6.781 1 96.38 406 SER B O 1
ATOM 8002 N N . LEU B 1 407 ? -9.141 -29.812 5.992 1 96.25 407 LEU B N 1
ATOM 8003 C CA . LEU B 1 407 ? -9.609 -29.938 4.617 1 96.25 407 LEU B CA 1
ATOM 8004 C C . LEU B 1 407 ? -10.484 -31.172 4.441 1 96.25 407 LEU B C 1
ATOM 8006 O O . LEU B 1 407 ? -10.352 -32.125 5.191 1 96.25 407 LEU B O 1
ATOM 8010 N N . ASN B 1 408 ? -11.43 -31.125 3.514 1 93.62 408 ASN B N 1
ATOM 8011 C CA . ASN B 1 408 ? -12.164 -32.344 3.143 1 93.62 408 ASN B CA 1
ATOM 8012 C C . ASN B 1 408 ? -11.258 -33.375 2.498 1 93.62 408 ASN B C 1
ATOM 8014 O O . ASN B 1 408 ? -10.148 -33.062 2.057 1 93.62 408 ASN B O 1
ATOM 8018 N N . THR B 1 409 ? -11.656 -34.531 2.404 1 92.5 409 THR B N 1
ATOM 8019 C CA . THR B 1 409 ? -10.844 -35.688 1.991 1 92.5 409 THR B CA 1
ATOM 8020 C C . THR B 1 409 ? -10.344 -35.5 0.562 1 92.5 409 THR B C 1
ATOM 8022 O O . THR B 1 409 ? -9.172 -35.75 0.271 1 92.5 409 THR B O 1
ATOM 8025 N N . LYS B 1 410 ? -11.188 -35.062 -0.31 1 92.31 410 LYS B N 1
ATOM 8026 C CA . LYS B 1 410 ? -10.805 -34.875 -1.71 1 92.31 410 LYS B CA 1
ATOM 8027 C C . LYS B 1 410 ? -9.68 -33.875 -1.854 1 92.31 410 LYS B C 1
ATOM 8029 O O . LYS B 1 410 ? -8.711 -34.094 -2.578 1 92.31 410 LYS B O 1
ATOM 8034 N N . THR B 1 411 ? -9.812 -32.75 -1.164 1 94.62 411 THR B N 1
ATOM 8035 C CA . THR B 1 411 ? -8.812 -31.688 -1.224 1 94.62 411 THR B CA 1
ATOM 8036 C C . THR B 1 411 ? -7.508 -32.125 -0.577 1 94.62 411 THR B C 1
ATOM 8038 O O . THR B 1 411 ? -6.426 -31.766 -1.038 1 94.62 411 THR B O 1
ATOM 8041 N N . ARG B 1 412 ? -7.582 -32.938 0.43 1 94.38 412 ARG B N 1
ATOM 8042 C CA . ARG B 1 412 ? -6.391 -33.438 1.093 1 94.38 412 ARG B CA 1
ATOM 8043 C C . ARG B 1 412 ? -5.594 -34.344 0.162 1 94.38 412 ARG B C 1
ATOM 8045 O O . ARG B 1 412 ? -4.363 -34.344 0.174 1 94.38 412 ARG B O 1
ATOM 8052 N N . HIS B 1 413 ? -6.289 -35.125 -0.612 1 93.56 413 HIS B N 1
ATOM 8053 C CA . HIS B 1 413 ? -5.629 -36 -1.578 1 93.56 413 HIS B CA 1
ATOM 8054 C C . HIS B 1 413 ? -4.902 -35.188 -2.646 1 93.56 413 HIS B C 1
ATOM 8056 O O . HIS B 1 413 ? -3.814 -35.562 -3.086 1 93.56 413 HIS B O 1
ATOM 8062 N N . ILE B 1 414 ? -5.492 -34.094 -2.98 1 94.06 414 ILE B N 1
ATOM 8063 C CA . ILE B 1 414 ? -4.895 -33.25 -3.992 1 94.06 414 ILE B CA 1
ATOM 8064 C C . ILE B 1 414 ? -3.564 -32.688 -3.48 1 94.06 414 ILE B C 1
ATOM 8066 O O . ILE B 1 414 ? -2.557 -32.719 -4.188 1 94.06 414 ILE B O 1
ATOM 8070 N N . ILE B 1 415 ? -3.51 -32.25 -2.242 1 95.25 415 ILE B N 1
ATOM 8071 C CA . ILE B 1 415 ? -2.326 -31.547 -1.757 1 95.25 415 ILE B CA 1
ATOM 8072 C C . ILE B 1 415 ? -1.264 -32.562 -1.334 1 95.25 415 ILE B C 1
ATOM 8074 O O . ILE B 1 415 ? -0.068 -32.344 -1.534 1 95.25 415 ILE B O 1
ATOM 8078 N N . ARG B 1 416 ? -1.618 -33.75 -0.817 1 92.44 416 ARG B N 1
ATOM 8079 C CA . ARG B 1 416 ? -0.653 -34.688 -0.259 1 92.44 416 ARG B CA 1
ATOM 8080 C C . ARG B 1 416 ? -0.126 -35.625 -1.333 1 92.44 416 ARG B C 1
ATOM 8082 O O . ARG B 1 416 ? 1.064 -35.969 -1.355 1 92.44 416 ARG B O 1
ATOM 8089 N N . ARG B 1 417 ? -0.992 -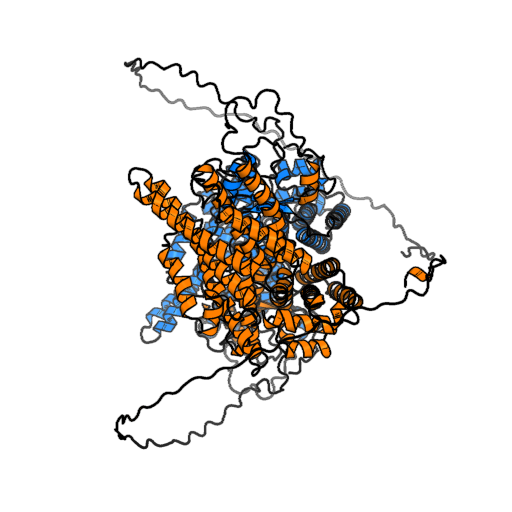36.031 -2.279 1 89.44 417 ARG B N 1
ATOM 8090 C CA . ARG B 1 417 ? -0.61 -37.062 -3.223 1 89.44 417 ARG B CA 1
ATOM 8091 C C . ARG B 1 417 ? -0.455 -36.5 -4.633 1 89.44 417 ARG B C 1
ATOM 8093 O O . ARG B 1 417 ? 0.171 -37.125 -5.492 1 89.44 417 ARG B O 1
ATOM 8100 N N . GLY B 1 418 ? -0.974 -35.344 -4.809 1 87.94 418 GLY B N 1
ATOM 8101 C CA . GLY B 1 418 ? -0.911 -34.781 -6.145 1 87.94 418 GLY B CA 1
ATOM 8102 C C . GLY B 1 418 ? -1.797 -35.5 -7.141 1 87.94 418 GLY B C 1
ATOM 8103 O O . GLY B 1 418 ? -1.428 -35.656 -8.305 1 87.94 418 GLY B O 1
ATOM 8104 N N . THR B 1 419 ? -2.908 -36 -6.637 1 83.69 419 THR B N 1
ATOM 8105 C CA . THR B 1 419 ? -3.842 -36.688 -7.508 1 83.69 419 THR B CA 1
ATOM 8106 C C . THR B 1 419 ? -5.027 -35.812 -7.859 1 83.69 419 THR B C 1
ATOM 8108 O O . THR B 1 419 ? -5.254 -34.781 -7.219 1 83.69 419 THR B O 1
ATOM 8111 N N . ASN B 1 420 ? -5.789 -36.125 -8.852 1 84 420 ASN B N 1
ATOM 8112 C CA . ASN B 1 420 ? -7 -35.438 -9.297 1 84 420 ASN B CA 1
ATOM 8113 C C . ASN B 1 420 ? -6.719 -33.969 -9.648 1 84 420 ASN B C 1
ATOM 8115 O O . ASN B 1 420 ? -7.445 -33.062 -9.211 1 84 420 ASN B O 1
ATOM 8119 N N . LEU B 1 421 ? -5.688 -33.75 -10.352 1 90.62 421 LEU B N 1
ATOM 8120 C CA . LEU B 1 421 ? -5.273 -32.406 -10.672 1 90.62 421 LEU B CA 1
ATOM 8121 C C . LEU B 1 421 ? -6.082 -31.844 -11.836 1 90.62 421 LEU B C 1
ATOM 8123 O O . LEU B 1 421 ? -5.863 -30.703 -12.266 1 90.62 421 LEU B O 1
ATOM 8127 N N . THR B 1 422 ? -7.105 -32.594 -12.25 1 88.44 422 THR B N 1
ATOM 8128 C CA . THR B 1 422 ? -7.949 -32.156 -13.352 1 88.44 422 THR B CA 1
ATOM 8129 C C . THR B 1 422 ? -9.008 -31.172 -12.867 1 88.44 422 THR B C 1
ATOM 8131 O O . THR B 1 422 ? -9.578 -30.438 -13.664 1 88.44 422 THR B O 1
ATOM 8134 N N . THR B 1 423 ? -9.305 -31.203 -11.555 1 90.56 423 THR B N 1
ATOM 8135 C CA . THR B 1 423 ? -10.211 -30.203 -10.992 1 90.56 423 THR B CA 1
ATOM 8136 C C . THR B 1 423 ? -9.664 -28.797 -11.195 1 90.56 423 THR B C 1
ATOM 8138 O O . THR B 1 423 ? -8.484 -28.547 -10.953 1 90.56 423 THR B O 1
ATOM 8141 N N . PRO B 1 424 ? -10.539 -27.891 -11.633 1 91.06 424 PRO B N 1
ATOM 8142 C CA . PRO B 1 424 ? -10.047 -26.531 -11.844 1 91.06 424 PRO B CA 1
ATOM 8143 C C . PRO B 1 424 ? -9.383 -25.938 -10.602 1 91.06 424 PRO B C 1
ATOM 8145 O O . PRO B 1 424 ? -9.977 -25.953 -9.516 1 91.06 424 PRO B O 1
ATOM 8148 N N . GLY B 1 425 ? -8.172 -25.5 -10.75 1 93.19 425 GLY B N 1
ATOM 8149 C CA . GLY B 1 425 ? -7.438 -24.859 -9.672 1 93.19 425 GLY B CA 1
ATOM 8150 C C . GLY B 1 425 ? -6.633 -25.828 -8.836 1 93.19 425 GLY B C 1
ATOM 8151 O O . GLY B 1 425 ? -5.828 -25.422 -7.996 1 93.19 425 GLY B O 1
ATOM 8152 N N . ALA B 1 426 ? -6.797 -27.141 -9.047 1 95 426 ALA B N 1
ATOM 8153 C CA . ALA B 1 426 ? -6.164 -28.141 -8.203 1 95 426 ALA B CA 1
ATOM 8154 C C . ALA B 1 426 ? -4.645 -28.094 -8.336 1 95 426 ALA B C 1
ATOM 8156 O O . ALA B 1 426 ? -3.924 -28.172 -7.332 1 95 426 ALA B O 1
ATOM 8157 N N . ALA B 1 427 ? -4.18 -28.016 -9.578 1 95.12 427 ALA B N 1
ATOM 8158 C CA . ALA B 1 427 ? -2.734 -27.922 -9.781 1 95.12 427 ALA B CA 1
ATOM 8159 C C . ALA B 1 427 ? -2.152 -26.688 -9.109 1 95.12 427 ALA B C 1
ATOM 8161 O O . ALA B 1 427 ? -1.066 -26.75 -8.523 1 95.12 427 ALA B O 1
ATOM 8162 N N . ASN B 1 428 ? -2.869 -25.578 -9.164 1 95.12 428 ASN B N 1
ATOM 8163 C CA . ASN B 1 428 ? -2.447 -24.344 -8.5 1 95.12 428 ASN B CA 1
ATOM 8164 C C . ASN B 1 428 ? -2.385 -24.516 -6.988 1 95.12 428 ASN B C 1
ATOM 8166 O O . ASN B 1 428 ? -1.433 -24.078 -6.344 1 95.12 428 ASN B O 1
ATOM 8170 N N . LEU B 1 429 ? -3.391 -25.156 -6.465 1 97.12 429 LEU B N 1
ATOM 8171 C CA . LEU B 1 429 ? -3.445 -25.375 -5.023 1 97.12 429 LEU B CA 1
ATOM 8172 C C . LEU B 1 429 ? -2.301 -26.266 -4.566 1 97.12 429 LEU B C 1
ATOM 8174 O O . LEU B 1 429 ? -1.693 -26.016 -3.521 1 97.12 429 LEU B O 1
ATOM 8178 N N . ARG B 1 430 ? -2.008 -27.297 -5.273 1 97.31 430 ARG B N 1
ATOM 8179 C CA . ARG B 1 430 ? -0.923 -28.203 -4.914 1 97.31 430 ARG B CA 1
ATOM 8180 C C . ARG B 1 430 ? 0.418 -27.484 -4.906 1 97.31 430 ARG B C 1
ATOM 8182 O O . ARG B 1 430 ? 1.206 -27.625 -3.971 1 97.31 430 ARG B O 1
ATOM 8189 N N . LEU B 1 431 ? 0.616 -26.734 -5.984 1 97.19 431 LEU B N 1
ATOM 8190 C CA . LEU B 1 431 ? 1.86 -25.969 -6.027 1 97.19 431 LEU B CA 1
ATOM 8191 C C . LEU B 1 431 ? 1.922 -24.969 -4.883 1 97.19 431 LEU B C 1
ATOM 8193 O O . LEU B 1 431 ? 2.982 -24.766 -4.285 1 97.19 431 LEU B O 1
ATOM 8197 N N . ALA B 1 432 ? 0.792 -24.328 -4.582 1 97.81 432 ALA B N 1
ATOM 8198 C CA . ALA B 1 432 ? 0.728 -23.375 -3.477 1 97.81 432 ALA B CA 1
ATOM 8199 C C . ALA B 1 432 ? 1.049 -24.062 -2.15 1 97.81 432 ALA B C 1
ATOM 8201 O O . ALA B 1 432 ? 1.804 -23.531 -1.335 1 97.81 432 ALA B O 1
ATOM 8202 N N . TYR B 1 433 ? 0.487 -25.25 -1.956 1 98.19 433 TYR B N 1
ATOM 8203 C CA . TYR B 1 433 ? 0.753 -26.016 -0.748 1 98.19 433 TYR B CA 1
ATOM 8204 C C . TYR B 1 433 ? 2.238 -26.328 -0.617 1 98.19 433 TYR B C 1
ATOM 8206 O O . TYR B 1 433 ? 2.826 -26.141 0.451 1 98.19 433 TYR B O 1
ATOM 8214 N N . LEU B 1 434 ? 2.816 -26.75 -1.639 1 98.06 434 LEU B N 1
ATOM 8215 C CA . LEU B 1 434 ? 4.234 -27.094 -1.617 1 98.06 434 LEU B CA 1
ATOM 8216 C C . LEU B 1 434 ? 5.09 -25.844 -1.398 1 98.06 434 LEU B C 1
ATOM 8218 O O . LEU B 1 434 ? 6.141 -25.922 -0.759 1 98.06 434 LEU B O 1
ATOM 8222 N N . SER B 1 435 ? 4.645 -24.734 -1.969 1 97.19 435 SER B N 1
ATOM 8223 C CA . SER B 1 435 ? 5.359 -23.484 -1.76 1 97.19 435 SER B CA 1
ATOM 8224 C C . SER B 1 435 ? 5.363 -23.094 -0.286 1 97.19 435 SER B C 1
ATOM 8226 O O . SER B 1 435 ? 6.391 -22.656 0.243 1 97.19 435 SER B O 1
ATOM 8228 N N . VAL B 1 436 ? 4.246 -23.188 0.353 1 97.94 436 VAL B N 1
ATOM 8229 C CA . VAL B 1 436 ? 4.125 -22.859 1.77 1 97.94 436 VAL B CA 1
ATOM 8230 C C . VAL B 1 436 ? 4.941 -23.844 2.602 1 97.94 436 VAL B C 1
ATOM 8232 O O . VAL B 1 436 ? 5.605 -23.453 3.566 1 97.94 436 VAL B O 1
ATOM 8235 N N . LYS B 1 437 ? 4.883 -25.109 2.232 1 97.56 437 LYS B N 1
ATOM 8236 C CA . LYS B 1 437 ? 5.68 -26.125 2.904 1 97.56 437 LYS B CA 1
ATOM 8237 C C . LYS B 1 437 ? 7.172 -25.844 2.758 1 97.56 437 LYS B C 1
ATOM 8239 O O . LYS B 1 437 ? 7.934 -26.016 3.709 1 97.56 437 LYS B O 1
ATOM 8244 N N . LEU B 1 438 ? 7.562 -25.5 1.555 1 96.62 438 LEU B N 1
ATOM 8245 C CA . LEU B 1 438 ? 8.961 -25.156 1.322 1 96.62 438 LEU B CA 1
ATOM 8246 C C . LEU B 1 438 ? 9.383 -23.984 2.221 1 96.62 438 LEU B C 1
ATOM 8248 O O . LEU B 1 438 ? 10.461 -24.016 2.807 1 96.62 438 LEU B O 1
ATOM 8252 N N . LEU B 1 439 ? 8.539 -22.969 2.289 1 95.12 439 LEU B N 1
ATOM 8253 C CA . LEU B 1 439 ? 8.812 -21.828 3.141 1 95.12 439 LEU B CA 1
ATOM 8254 C C . LEU B 1 439 ? 8.992 -22.25 4.594 1 95.12 439 LEU B C 1
ATOM 8256 O O . LEU B 1 439 ? 9.93 -21.812 5.266 1 95.12 439 LEU B O 1
ATOM 8260 N N . LEU B 1 440 ? 8.133 -23.078 5.082 1 96.19 440 LEU B N 1
ATOM 8261 C CA . LEU B 1 440 ? 8.195 -23.578 6.453 1 96.19 440 LEU B CA 1
ATOM 8262 C C . LEU B 1 440 ? 9.516 -24.281 6.715 1 96.19 440 LEU B C 1
ATOM 8264 O O . LEU B 1 440 ? 10.148 -24.078 7.75 1 96.19 440 LEU B O 1
ATOM 8268 N N . ARG B 1 441 ? 9.898 -25.141 5.832 1 94.88 441 ARG B N 1
ATOM 8269 C CA . ARG B 1 441 ? 11.133 -25.906 6 1 94.88 441 ARG B CA 1
ATOM 8270 C C . ARG B 1 441 ? 12.352 -25 5.945 1 94.88 441 ARG B C 1
ATOM 8272 O O . ARG B 1 441 ? 13.352 -25.234 6.629 1 94.88 441 ARG B O 1
ATOM 8279 N N . ARG B 1 442 ? 12.305 -24 5.145 1 90.25 442 ARG B N 1
ATOM 8280 C CA . ARG B 1 442 ? 13.398 -23.031 5.09 1 90.25 442 ARG B CA 1
ATOM 8281 C C . ARG B 1 442 ? 13.508 -22.25 6.395 1 90.25 442 ARG B C 1
ATOM 8283 O O . ARG B 1 442 ? 14.609 -21.953 6.859 1 90.25 442 ARG B O 1
ATOM 8290 N N . ILE B 1 443 ? 12.383 -21.844 6.918 1 88.38 443 ILE B N 1
ATOM 8291 C CA . ILE B 1 443 ? 12.383 -21.172 8.211 1 88.38 443 ILE B CA 1
ATOM 8292 C C . ILE B 1 443 ? 13.023 -22.078 9.266 1 88.38 443 ILE B C 1
ATOM 8294 O O . ILE B 1 443 ? 13.844 -21.609 10.07 1 88.38 443 ILE B O 1
ATOM 8298 N N . ALA B 1 444 ? 12.664 -23.359 9.234 1 90.06 444 ALA B N 1
ATOM 8299 C CA . ALA B 1 444 ? 13.234 -24.328 10.172 1 90.06 444 ALA B CA 1
ATOM 8300 C C . ALA B 1 444 ? 14.742 -24.422 10.008 1 90.06 444 ALA B C 1
ATOM 8302 O O . ALA B 1 444 ? 15.477 -24.516 10.992 1 90.06 444 ALA B O 1
ATOM 8303 N N . LEU B 1 445 ? 15.18 -24.469 8.812 1 86.25 445 LEU B N 1
ATOM 8304 C CA . LEU B 1 445 ? 16.609 -24.531 8.531 1 86.25 445 LEU B CA 1
ATOM 8305 C C . LEU B 1 445 ? 17.328 -23.312 9.086 1 86.25 445 LEU B C 1
ATOM 8307 O O . LEU B 1 445 ? 18.406 -23.438 9.68 1 86.25 445 LEU B O 1
ATOM 8311 N N . ASP B 1 446 ? 16.781 -22.141 8.898 1 81.06 446 ASP B N 1
ATOM 8312 C CA . ASP B 1 446 ? 17.375 -20.906 9.383 1 81.06 446 ASP B CA 1
ATOM 8313 C C . ASP B 1 446 ? 17.453 -20.891 10.906 1 81.06 446 ASP B C 1
ATOM 8315 O O . ASP B 1 446 ? 18.422 -20.391 11.477 1 81.06 446 ASP B O 1
ATOM 8319 N N . LEU B 1 447 ? 16.422 -21.375 11.531 1 81.56 447 LEU B N 1
ATOM 8320 C CA . LEU B 1 447 ? 16.406 -21.422 12.992 1 81.56 447 LEU B CA 1
ATOM 8321 C C . LEU B 1 447 ? 17.469 -22.375 13.523 1 81.56 447 LEU B C 1
ATOM 8323 O O . LEU B 1 447 ? 18.094 -22.109 14.547 1 81.56 447 LEU B O 1
ATOM 8327 N N . ASP B 1 448 ? 17.656 -23.5 12.852 1 80.56 448 ASP B N 1
ATOM 8328 C CA . ASP B 1 448 ? 18.672 -24.469 13.234 1 80.56 448 ASP B CA 1
ATOM 8329 C C . ASP B 1 448 ? 20.078 -23.906 13.055 1 80.56 448 ASP B C 1
ATOM 8331 O O . ASP B 1 448 ? 20.969 -24.156 13.867 1 80.56 448 ASP B O 1
ATOM 8335 N N . ASP B 1 449 ? 20.266 -23.234 12.016 1 74.94 449 ASP B N 1
ATOM 8336 C CA . ASP B 1 449 ? 21.562 -22.609 11.734 1 74.94 449 ASP B CA 1
ATOM 8337 C C . ASP B 1 449 ? 21.906 -21.562 12.781 1 74.94 449 ASP B C 1
ATOM 8339 O O . ASP B 1 449 ? 23.062 -21.422 13.172 1 74.94 449 ASP B O 1
ATOM 8343 N N . GLU B 1 450 ? 20.953 -20.812 13.195 1 71.75 450 GLU B N 1
ATOM 8344 C CA . GLU B 1 450 ? 21.172 -19.797 14.219 1 71.75 450 GLU B CA 1
ATOM 8345 C C . GLU B 1 450 ? 21.531 -20.438 15.562 1 71.75 450 GLU B C 1
ATOM 8347 O O . GLU B 1 450 ? 22.359 -19.906 16.297 1 71.75 450 GLU B O 1
ATOM 8352 N N . GLN B 1 451 ? 20.938 -21.516 15.828 1 71.75 451 GLN B N 1
ATOM 8353 C CA . GLN B 1 451 ? 21.203 -22.234 17.078 1 71.75 451 GLN B CA 1
ATOM 8354 C C . GLN B 1 451 ? 22.594 -22.844 17.062 1 71.75 451 GLN B C 1
ATOM 8356 O O . GLN B 1 451 ? 23.281 -22.875 18.094 1 71.75 451 GLN B O 1
ATOM 8361 N N . THR B 1 452 ? 22.906 -23.391 15.859 1 65.94 452 THR B N 1
ATOM 8362 C CA . THR B 1 452 ? 24.234 -23.984 15.734 1 65.94 452 THR B CA 1
ATOM 8363 C C . THR B 1 452 ? 25.328 -22.922 15.867 1 65.94 452 THR B C 1
ATOM 8365 O O . THR B 1 452 ? 26.375 -23.156 16.484 1 65.94 452 THR B O 1
ATOM 8368 N N . LYS B 1 453 ? 25.156 -21.812 15.289 1 60.91 453 LYS B N 1
ATOM 8369 C CA . LYS B 1 453 ? 26.141 -20.734 15.398 1 60.91 453 LYS B CA 1
ATOM 8370 C C . LYS B 1 453 ? 26.266 -20.25 16.844 1 60.91 453 LYS B C 1
ATOM 8372 O O . LYS B 1 453 ? 27.359 -19.891 17.281 1 60.91 453 LYS B O 1
ATOM 8377 N N . THR B 1 454 ? 25.219 -20.234 17.469 1 58.88 454 THR B N 1
ATOM 8378 C CA . THR B 1 454 ? 25.25 -19.797 18.859 1 58.88 454 THR B CA 1
ATOM 8379 C C . THR B 1 454 ? 25.812 -20.891 19.766 1 58.88 454 THR B C 1
ATOM 8381 O O . THR B 1 454 ? 26.469 -20.609 20.766 1 58.88 454 THR B O 1
ATOM 8384 N N . SER B 1 455 ? 25.594 -22.172 19.281 1 54.78 455 SER B N 1
ATOM 8385 C CA . SER B 1 455 ? 26.078 -23.297 20.078 1 54.78 455 SER B CA 1
ATOM 8386 C C . SER B 1 455 ? 27.516 -23.656 19.703 1 54.78 455 SER B C 1
ATOM 8388 O O . SER B 1 455 ? 28.125 -24.516 20.328 1 54.78 455 SER B O 1
ATOM 8390 N N . ASN B 1 456 ? 28.109 -23.375 18.531 1 48.66 456 ASN B N 1
ATOM 8391 C CA . ASN B 1 456 ? 29.469 -23.812 18.25 1 48.66 456 ASN B CA 1
ATOM 8392 C C . ASN B 1 456 ? 30.359 -23.719 19.469 1 48.66 456 ASN B C 1
ATOM 8394 O O . ASN B 1 456 ? 31.594 -23.688 19.344 1 48.66 456 ASN B O 1
ATOM 8398 N N . ILE B 1 457 ? 30.141 -23.312 20.547 1 41.34 457 ILE B N 1
ATOM 8399 C CA . ILE B 1 457 ? 31.172 -23.844 21.438 1 41.34 457 ILE B CA 1
ATOM 8400 C C . ILE B 1 457 ? 31.281 -25.359 21.234 1 41.34 457 ILE B C 1
ATOM 8402 O O . ILE B 1 457 ? 32.375 -25.875 20.984 1 41.34 457 ILE B O 1
ATOM 8406 N N . ASP B 1 458 ? 31.094 -26.344 22.172 1 39.38 458 ASP B N 1
ATOM 8407 C CA . ASP B 1 458 ? 31.594 -27.688 22.438 1 39.38 458 ASP B CA 1
ATOM 8408 C C . ASP B 1 458 ? 30.797 -28.734 21.656 1 39.38 458 ASP B C 1
ATOM 8410 O O . ASP B 1 458 ? 31.219 -29.891 21.562 1 39.38 458 ASP B O 1
ATOM 8414 N N . ASP B 1 459 ? 29.344 -28.828 21.484 1 42.5 459 ASP B N 1
ATOM 8415 C CA . ASP B 1 459 ? 28.688 -30.125 21.391 1 42.5 459 ASP B CA 1
ATOM 8416 C C . ASP B 1 459 ? 28.359 -30.469 19.938 1 42.5 459 ASP B C 1
ATOM 8418 O O . ASP B 1 459 ? 27.766 -29.672 19.219 1 42.5 459 ASP B O 1
ATOM 8422 N N . MET B 1 460 ? 28.922 -31.453 19.156 1 43.41 460 MET B N 1
ATOM 8423 C CA . MET B 1 460 ? 28.828 -32.281 17.953 1 43.41 460 MET B CA 1
ATOM 8424 C C . MET B 1 460 ? 27.375 -32.469 17.531 1 43.41 460 MET B C 1
ATOM 8426 O O . MET B 1 460 ? 27.109 -32.812 16.375 1 43.41 460 MET B O 1
ATOM 8430 N N . ASN B 1 461 ? 26.391 -32.5 18.375 1 42.5 461 ASN B N 1
ATOM 8431 C CA . ASN B 1 461 ? 25 -32.875 18.156 1 42.5 461 ASN B CA 1
ATOM 8432 C C . ASN B 1 461 ? 24.281 -31.844 17.281 1 42.5 461 ASN B C 1
ATOM 8434 O O . ASN B 1 461 ? 23.344 -32.188 16.562 1 42.5 461 ASN B O 1
ATOM 8438 N N . ASP B 1 462 ? 24.734 -30.469 17.141 1 50.59 462 ASP B N 1
ATOM 8439 C CA . ASP B 1 462 ? 24.031 -29.344 16.516 1 50.59 462 ASP B CA 1
ATOM 8440 C C . ASP B 1 462 ? 24.25 -29.344 15 1 50.59 462 ASP B C 1
ATOM 8442 O O . ASP B 1 462 ? 23.359 -28.922 14.25 1 50.59 462 ASP B O 1
ATOM 8446 N N . SER B 1 463 ? 25.297 -30 14.422 1 57.34 463 SER B N 1
ATOM 8447 C CA . SER B 1 463 ? 25.562 -30.203 13 1 57.34 463 SER B CA 1
ATOM 8448 C C . SER B 1 463 ? 24.594 -31.203 12.383 1 57.34 463 SER B C 1
ATOM 8450 O O . SER B 1 463 ? 24.203 -31.062 11.219 1 57.34 463 SER B O 1
ATOM 8452 N N . THR B 1 464 ? 24 -32.062 13.242 1 55.72 464 THR B N 1
ATOM 8453 C CA . THR B 1 464 ? 23.078 -33.094 12.758 1 55.72 464 THR B CA 1
ATOM 8454 C C . THR B 1 464 ? 21.703 -32.5 12.477 1 55.72 464 THR B C 1
ATOM 8456 O O . THR B 1 464 ? 21.078 -32.844 11.477 1 55.72 464 THR B O 1
ATOM 8459 N N . SER B 1 465 ? 21.25 -31.625 13.32 1 59.22 465 SER B N 1
ATOM 8460 C CA . SER B 1 465 ? 19.938 -31.016 13.156 1 59.22 465 SER B CA 1
ATOM 8461 C C . SER B 1 465 ? 19.875 -30.156 11.891 1 59.22 465 SER B C 1
ATOM 8463 O O . SER B 1 465 ? 18.906 -30.219 11.141 1 59.22 465 SER B O 1
ATOM 8465 N N . SER B 1 466 ? 20.922 -29.5 11.68 1 70.88 466 SER B N 1
ATOM 8466 C CA . SER B 1 466 ? 20.984 -28.672 10.484 1 70.88 466 SER B CA 1
ATOM 8467 C C . SER B 1 466 ? 21 -29.531 9.219 1 70.88 466 SER B C 1
ATOM 8469 O O . SER B 1 466 ? 20.406 -29.172 8.211 1 70.88 466 SER B O 1
ATOM 8471 N N . SER B 1 467 ? 21.469 -30.688 9.516 1 78.19 467 SER B N 1
ATOM 8472 C CA . SER B 1 467 ? 21.516 -31.609 8.375 1 78.19 467 SER B CA 1
ATOM 8473 C C . SER B 1 467 ? 20.125 -32.156 8.062 1 78.19 467 SER B C 1
ATOM 8475 O O . SER B 1 467 ? 19.75 -32.312 6.898 1 78.19 467 SER B O 1
ATOM 8477 N N . VAL B 1 468 ? 19.359 -32.344 9.086 1 85.62 468 VAL B N 1
ATOM 8478 C CA . VAL B 1 468 ? 18.031 -32.906 8.906 1 85.62 468 VAL B CA 1
ATOM 8479 C C . VAL B 1 468 ? 17.109 -31.859 8.258 1 85.62 468 VAL B C 1
ATOM 8481 O O . VAL B 1 468 ? 16.359 -32.188 7.328 1 85.62 468 VAL B O 1
ATOM 8484 N N . SER B 1 469 ? 17.219 -30.688 8.773 1 87.88 469 SER B N 1
ATOM 8485 C CA . SER B 1 469 ? 16.391 -29.625 8.211 1 87.88 469 SER B CA 1
ATOM 8486 C C . SER B 1 469 ? 16.766 -29.344 6.754 1 87.88 469 SER B C 1
ATOM 8488 O O . SER B 1 469 ? 15.883 -29.062 5.934 1 87.88 469 SER B O 1
ATOM 8490 N N . PHE B 1 470 ? 17.984 -29.484 6.52 1 87.75 470 PHE B N 1
ATOM 8491 C CA . PHE B 1 470 ? 18.453 -29.281 5.152 1 87.75 470 PHE B CA 1
ATOM 8492 C C . PHE B 1 470 ? 17.859 -30.328 4.215 1 87.75 470 PHE B C 1
ATOM 8494 O O . PHE B 1 470 ? 17.406 -29.984 3.113 1 87.75 470 PHE B O 1
ATOM 8501 N N . LYS B 1 471 ? 17.766 -31.516 4.676 1 92.25 471 LYS B N 1
ATOM 8502 C CA . LYS B 1 471 ? 17.203 -32.594 3.883 1 92.25 471 LYS B CA 1
ATOM 8503 C C . LYS B 1 471 ? 15.703 -32.406 3.674 1 92.25 471 LYS B C 1
ATOM 8505 O O . LYS B 1 471 ? 15.164 -32.781 2.627 1 92.25 471 LYS B O 1
ATOM 8510 N N . HIS B 1 472 ? 15.086 -31.875 4.645 1 93.81 472 HIS B N 1
ATOM 8511 C CA . HIS B 1 472 ? 13.648 -31.625 4.527 1 93.81 472 HIS B CA 1
ATOM 8512 C C . HIS B 1 472 ? 13.359 -30.578 3.457 1 93.81 472 HIS B C 1
ATOM 8514 O O . HIS B 1 472 ? 12.383 -30.703 2.713 1 93.81 472 HIS B O 1
ATOM 8520 N N . VAL B 1 473 ? 14.156 -29.547 3.418 1 94.25 473 VAL B N 1
ATOM 8521 C CA . VAL B 1 473 ? 13.984 -28.531 2.385 1 94.25 473 VAL B CA 1
ATOM 8522 C C . VAL B 1 473 ? 14.227 -29.141 1.009 1 94.25 473 VAL B C 1
ATOM 8524 O O . VAL B 1 473 ? 13.469 -28.891 0.066 1 94.25 473 VAL B O 1
ATOM 8527 N N . GLU B 1 474 ? 15.273 -29.969 0.901 1 95.25 474 GLU B N 1
ATOM 8528 C CA . GLU B 1 474 ? 15.594 -30.656 -0.352 1 95.25 474 GLU B CA 1
ATOM 8529 C C . GLU B 1 474 ? 14.438 -31.531 -0.826 1 95.25 474 GLU B C 1
ATOM 8531 O O . GLU B 1 474 ? 14.102 -31.531 -2.012 1 95.25 474 GLU B O 1
ATOM 8536 N N . SER B 1 475 ? 13.906 -32.188 0.091 1 96.94 475 SER B N 1
ATOM 8537 C CA . SER B 1 475 ? 12.812 -33.094 -0.235 1 96.94 475 SER B CA 1
ATOM 8538 C C . SER B 1 475 ? 11.625 -32.344 -0.826 1 96.94 475 SER B C 1
ATOM 8540 O O . SER B 1 475 ? 11.031 -32.781 -1.812 1 96.94 475 SER B O 1
ATOM 8542 N N . VAL B 1 476 ? 11.227 -31.25 -0.211 1 97.44 476 VAL B N 1
ATOM 8543 C CA . VAL B 1 476 ? 10.094 -30.484 -0.706 1 97.44 476 VAL B CA 1
ATOM 8544 C C . VAL B 1 476 ? 10.438 -29.875 -2.066 1 97.44 476 VAL B C 1
ATOM 8546 O O . VAL B 1 476 ? 9.586 -29.812 -2.955 1 97.44 476 VAL B O 1
ATOM 8549 N N . ALA B 1 477 ? 11.664 -29.344 -2.191 1 96.75 477 ALA B N 1
ATOM 8550 C CA . ALA B 1 477 ? 12.102 -28.812 -3.48 1 96.75 477 ALA B CA 1
ATOM 8551 C C . ALA B 1 477 ? 11.984 -29.875 -4.574 1 96.75 477 ALA B C 1
ATOM 8553 O O . ALA B 1 477 ? 11.531 -29.578 -5.684 1 96.75 477 ALA B O 1
ATOM 8554 N N . GLU B 1 478 ? 12.391 -31.078 -4.277 1 97.81 478 GLU B N 1
ATOM 8555 C CA . GLU B 1 478 ? 12.273 -32.188 -5.223 1 97.81 478 GLU B CA 1
ATOM 8556 C C . GLU B 1 478 ? 10.82 -32.469 -5.574 1 97.81 478 GLU B C 1
ATOM 8558 O O . GLU B 1 478 ? 10.5 -32.781 -6.727 1 97.81 478 GLU B O 1
ATOM 8563 N N . GLU B 1 479 ? 9.961 -32.406 -4.555 1 97.19 479 GLU B N 1
ATOM 8564 C CA . GLU B 1 479 ? 8.539 -32.625 -4.801 1 97.19 479 GLU B CA 1
ATOM 8565 C C . GLU B 1 479 ? 7.988 -31.594 -5.785 1 97.19 479 GLU B C 1
ATOM 8567 O O . GLU B 1 479 ? 7.121 -31.906 -6.602 1 97.19 479 GLU B O 1
ATOM 8572 N N . ILE B 1 480 ? 8.398 -30.359 -5.699 1 97.5 480 ILE B N 1
ATOM 8573 C CA . ILE B 1 480 ? 7.961 -29.312 -6.617 1 97.5 480 ILE B CA 1
ATOM 8574 C C . ILE B 1 480 ? 8.422 -29.656 -8.039 1 97.5 480 ILE B C 1
ATOM 8576 O O . ILE B 1 480 ? 7.652 -29.516 -8.992 1 97.5 480 ILE B O 1
ATOM 8580 N N . VAL B 1 481 ? 9.688 -30.141 -8.188 1 97.56 481 VAL B N 1
ATOM 8581 C CA . VAL B 1 481 ? 10.211 -30.516 -9.5 1 97.56 481 VAL B CA 1
ATOM 8582 C C . VAL B 1 481 ? 9.383 -31.672 -10.07 1 97.56 481 VAL B C 1
ATOM 8584 O O . VAL B 1 481 ? 9.031 -31.656 -11.25 1 97.56 481 VAL B O 1
ATOM 8587 N N . HIS B 1 482 ? 9.062 -32.625 -9.227 1 96.56 482 HIS B N 1
ATOM 8588 C CA . HIS B 1 482 ? 8.258 -33.781 -9.664 1 96.56 482 HIS B CA 1
ATOM 8589 C C . HIS B 1 482 ? 6.871 -33.312 -10.102 1 96.56 482 HIS B C 1
ATOM 8591 O O . HIS B 1 482 ? 6.336 -33.812 -11.094 1 96.56 482 HIS B O 1
ATOM 8597 N N . LEU B 1 483 ? 6.277 -32.438 -9.391 1 96.69 483 LEU B N 1
ATOM 8598 C CA . LEU B 1 483 ? 4.969 -31.922 -9.766 1 96.69 483 LEU B CA 1
ATOM 8599 C C . LEU B 1 483 ? 5.016 -31.281 -11.148 1 96.69 483 LEU B C 1
ATOM 8601 O O . LEU B 1 483 ? 4.16 -31.562 -11.992 1 96.69 483 LEU B O 1
ATOM 8605 N N . VAL B 1 484 ? 6.004 -30.422 -11.344 1 96.56 484 VAL B N 1
ATOM 8606 C CA . VAL B 1 484 ? 6.117 -29.688 -12.602 1 96.56 484 VAL B CA 1
ATOM 8607 C C . VAL B 1 484 ? 6.32 -30.672 -13.758 1 96.56 484 VAL B C 1
ATOM 8609 O O . VAL B 1 484 ? 5.781 -30.469 -14.844 1 96.56 484 VAL B O 1
ATOM 8612 N N . ARG B 1 485 ? 7.035 -31.734 -13.562 1 95.69 485 ARG B N 1
ATOM 8613 C CA . ARG B 1 485 ? 7.324 -32.719 -14.586 1 95.69 485 ARG B CA 1
ATOM 8614 C C . ARG B 1 485 ? 6.066 -33.5 -14.969 1 95.69 485 ARG B C 1
ATOM 8616 O O . ARG B 1 485 ? 5.898 -33.906 -16.125 1 95.69 485 ARG B O 1
ATOM 8623 N N . GLU B 1 486 ? 5.219 -33.594 -14.039 1 93.94 486 GLU B N 1
ATOM 8624 C CA . GLU B 1 486 ? 4.051 -34.469 -14.234 1 93.94 486 GLU B CA 1
ATOM 8625 C C . GLU B 1 486 ? 2.875 -33.656 -14.797 1 93.94 486 GLU B C 1
ATOM 8627 O O . GLU B 1 486 ? 1.873 -34.25 -15.219 1 93.94 486 GLU B O 1
ATOM 8632 N N . LEU B 1 487 ? 3.004 -32.375 -14.844 1 94.69 487 LEU B N 1
ATOM 8633 C CA . LEU B 1 487 ? 1.891 -31.547 -15.312 1 94.69 487 LEU B CA 1
ATOM 8634 C C . LEU B 1 487 ? 1.648 -31.766 -16.797 1 94.69 487 LEU B C 1
ATOM 8636 O O . LEU B 1 487 ? 2.598 -31.859 -17.578 1 94.69 487 LEU B O 1
ATOM 8640 N N . ASP B 1 488 ? 0.396 -31.953 -17.172 1 92.88 488 ASP B N 1
ATOM 8641 C CA . ASP B 1 488 ? 0.042 -32.062 -18.594 1 92.88 488 ASP B CA 1
ATOM 8642 C C . ASP B 1 488 ? -0.292 -30.688 -19.172 1 92.88 488 ASP B C 1
ATOM 8644 O O . ASP B 1 488 ? -0.229 -29.672 -18.484 1 92.88 488 ASP B O 1
ATOM 8648 N N . GLU B 1 489 ? -0.621 -30.672 -20.438 1 91.12 489 GLU B N 1
ATOM 8649 C CA . GLU B 1 489 ? -0.854 -29.438 -21.156 1 91.12 489 GLU B CA 1
ATOM 8650 C C . GLU B 1 489 ? -2.02 -28.656 -20.562 1 91.12 489 GLU B C 1
ATOM 8652 O O . GLU B 1 489 ? -1.934 -27.438 -20.391 1 91.12 489 GLU B O 1
ATOM 8657 N N . HIS B 1 490 ? -3.092 -29.312 -20.219 1 88.31 490 HIS B N 1
ATOM 8658 C CA . HIS B 1 490 ? -4.285 -28.672 -19.688 1 88.31 490 HIS B CA 1
ATOM 8659 C C . HIS B 1 490 ? -4.008 -28.031 -18.328 1 88.31 490 HIS B C 1
ATOM 8661 O O . HIS B 1 490 ? -4.508 -26.938 -18.031 1 88.31 490 HIS B O 1
ATOM 8667 N N . GLN B 1 491 ? -3.242 -28.75 -17.594 1 91.38 491 GLN B N 1
ATOM 8668 C CA . GLN B 1 491 ? -2.898 -28.219 -16.281 1 91.38 491 GLN B CA 1
ATOM 8669 C C . GLN B 1 491 ? -1.953 -27.031 -16.391 1 91.38 491 GLN B C 1
ATOM 8671 O O . GLN B 1 491 ? -2.113 -26.047 -15.672 1 91.38 491 GLN B O 1
ATOM 8676 N N . LEU B 1 492 ? -0.979 -27.109 -17.25 1 92.5 492 LEU B N 1
ATOM 8677 C CA . LEU B 1 492 ? -0.032 -26.016 -17.469 1 92.5 492 LEU B CA 1
ATOM 8678 C C . LEU B 1 492 ? -0.754 -24.75 -17.906 1 92.5 492 LEU B C 1
ATOM 8680 O O . LEU B 1 492 ? -0.471 -23.656 -17.406 1 92.5 492 LEU B O 1
ATOM 8684 N N . ARG B 1 493 ? -1.714 -24.859 -18.672 1 87.31 493 ARG B N 1
ATOM 8685 C CA . ARG B 1 493 ? -2.455 -23.734 -19.219 1 87.31 493 ARG B CA 1
ATOM 8686 C C . ARG B 1 493 ? -3.438 -23.172 -18.188 1 87.31 493 ARG B C 1
ATOM 8688 O O . ARG B 1 493 ? -3.887 -22.031 -18.312 1 87.31 493 ARG B O 1
ATOM 8695 N N . GLY B 1 494 ? -3.66 -23.953 -17.172 1 85.62 494 GLY B N 1
ATOM 8696 C CA . GLY B 1 494 ? -4.684 -23.594 -16.203 1 85.62 494 GLY B CA 1
ATOM 8697 C C . GLY B 1 494 ? -4.141 -22.797 -15.031 1 85.62 494 GLY B C 1
ATOM 8698 O O . GLY B 1 494 ? -4.902 -22.328 -14.18 1 85.62 494 GLY B O 1
ATOM 8699 N N . PHE B 1 495 ? -2.848 -22.531 -15.023 1 87.56 495 PHE B N 1
ATOM 8700 C CA . PHE B 1 495 ? -2.295 -21.734 -13.93 1 87.56 495 PHE B CA 1
ATOM 8701 C C . PHE B 1 495 ? -2.74 -20.281 -14.039 1 87.56 495 PHE B C 1
ATOM 8703 O O . PHE B 1 495 ? -2.617 -19.672 -15.102 1 87.56 495 PHE B O 1
ATOM 8710 N N . TRP B 1 496 ? -3.314 -19.797 -12.992 1 86 496 TRP B N 1
ATOM 8711 C CA . TRP B 1 496 ? -3.889 -18.453 -13.047 1 86 496 TRP B CA 1
ATOM 8712 C C . TRP B 1 496 ? -3.18 -17.516 -12.07 1 86 496 TRP B C 1
ATOM 8714 O O . TRP B 1 496 ? -3.469 -16.328 -12.031 1 86 496 TRP B O 1
ATOM 8724 N N . ILE B 1 497 ? -2.309 -17.906 -11.195 1 87.44 497 ILE B N 1
ATOM 8725 C CA . ILE B 1 497 ? -1.551 -17.062 -10.281 1 87.44 497 ILE B CA 1
ATOM 8726 C C . ILE B 1 497 ? -0.076 -17.062 -10.672 1 87.44 497 ILE B C 1
ATOM 8728 O O . ILE B 1 497 ? 0.676 -17.953 -10.281 1 87.44 497 ILE B O 1
ATOM 8732 N N . PRO B 1 498 ? 0.375 -16.094 -11.336 1 90.44 498 PRO B N 1
ATOM 8733 C CA . PRO B 1 498 ? 1.734 -16.125 -11.883 1 90.44 498 PRO B CA 1
ATOM 8734 C C . PRO B 1 498 ? 2.807 -16.047 -10.797 1 90.44 498 PRO B C 1
ATOM 8736 O O . PRO B 1 498 ? 3.922 -16.547 -10.992 1 90.44 498 PRO B O 1
ATOM 8739 N N . VAL B 1 499 ? 2.506 -15.547 -9.656 1 91.5 499 VAL B N 1
ATOM 8740 C CA . VAL B 1 499 ? 3.514 -15.328 -8.625 1 91.5 499 VAL B CA 1
ATOM 8741 C C . VAL B 1 499 ? 3.982 -16.672 -8.07 1 91.5 499 VAL B C 1
ATOM 8743 O O . VAL B 1 499 ? 5.035 -16.75 -7.434 1 91.5 499 VAL B O 1
ATOM 8746 N N . GLN B 1 500 ? 3.307 -17.703 -8.359 1 90.69 500 GLN B N 1
ATOM 8747 C CA . GLN B 1 500 ? 3.729 -19.031 -7.926 1 90.69 500 GLN B CA 1
ATOM 8748 C C . GLN B 1 500 ? 4.973 -19.484 -8.688 1 90.69 500 GLN B C 1
ATOM 8750 O O . GLN B 1 500 ? 5.664 -20.422 -8.25 1 90.69 500 GLN B O 1
ATOM 8755 N N . ALA B 1 501 ? 5.246 -18.844 -9.781 1 91.25 501 ALA B N 1
ATOM 8756 C CA . ALA B 1 501 ? 6.445 -19.125 -10.562 1 91.25 501 ALA B CA 1
ATOM 8757 C C . ALA B 1 501 ? 7.703 -18.984 -9.711 1 91.25 501 ALA B C 1
ATOM 8759 O O . ALA B 1 501 ? 8.695 -19.688 -9.938 1 91.25 501 ALA B O 1
ATOM 8760 N N . TYR B 1 502 ? 7.656 -18.172 -8.727 1 89.75 502 TYR B N 1
ATOM 8761 C CA . TYR B 1 502 ? 8.836 -17.875 -7.91 1 89.75 502 TYR B CA 1
ATOM 8762 C C . TYR B 1 502 ? 9.195 -19.078 -7.027 1 89.75 502 TYR B C 1
ATOM 8764 O O . TYR B 1 502 ? 10.344 -19.219 -6.605 1 89.75 502 TYR B O 1
ATOM 8772 N N . SER B 1 503 ? 8.211 -19.906 -6.789 1 92.81 503 SER B N 1
ATOM 8773 C CA . SER B 1 503 ? 8.484 -21.109 -6.02 1 92.81 503 SER B CA 1
ATOM 8774 C C . SER B 1 503 ? 9.336 -22.094 -6.816 1 92.81 503 SER B C 1
ATOM 8776 O O . SER B 1 503 ? 10.109 -22.859 -6.242 1 92.81 503 SER B O 1
ATOM 8778 N N . LEU B 1 504 ? 9.156 -22.047 -8.141 1 95.88 504 LEU B N 1
ATOM 8779 C CA . LEU B 1 504 ? 10 -22.875 -8.992 1 95.88 504 LEU B CA 1
ATOM 8780 C C . LEU B 1 504 ? 11.469 -22.453 -8.875 1 95.88 504 LEU B C 1
ATOM 8782 O O . LEU B 1 504 ? 12.352 -23.312 -8.75 1 95.88 504 LEU B O 1
ATOM 8786 N N . THR B 1 505 ? 11.625 -21.172 -8.875 1 90.12 505 THR B N 1
ATOM 8787 C CA . THR B 1 505 ? 12.977 -20.625 -8.758 1 90.12 505 THR B CA 1
ATOM 8788 C C . THR B 1 505 ? 13.555 -20.891 -7.375 1 90.12 505 THR B C 1
ATOM 8790 O O . THR B 1 505 ? 14.727 -21.25 -7.246 1 90.12 505 THR B O 1
ATOM 8793 N N . SER B 1 506 ? 12.727 -20.719 -6.375 1 90.75 506 SER B N 1
ATOM 8794 C CA . SER B 1 506 ? 13.156 -20.969 -5.004 1 90.75 506 SER B CA 1
ATOM 8795 C C . SER B 1 506 ? 13.578 -22.422 -4.809 1 90.75 506 SER B C 1
ATOM 8797 O O . SER B 1 506 ? 14.617 -22.688 -4.203 1 90.75 506 SER B O 1
ATOM 8799 N N . ALA B 1 507 ? 12.828 -23.328 -5.352 1 94.62 507 ALA B N 1
ATOM 8800 C CA . ALA B 1 507 ? 13.141 -24.75 -5.246 1 94.62 507 ALA B CA 1
ATOM 8801 C C . ALA B 1 507 ? 14.43 -25.094 -5.996 1 94.62 507 ALA B C 1
ATOM 8803 O O . ALA B 1 507 ? 15.297 -25.781 -5.469 1 94.62 507 ALA B O 1
ATOM 8804 N N . THR B 1 508 ? 14.562 -24.594 -7.152 1 94.06 508 THR B N 1
ATOM 8805 C CA . THR B 1 508 ? 15.719 -24.906 -7.984 1 94.06 508 THR B CA 1
ATOM 8806 C C . THR B 1 508 ? 17 -24.328 -7.375 1 94.06 508 THR B C 1
ATOM 8808 O O . THR B 1 508 ? 18.031 -24.984 -7.355 1 94.06 508 THR B O 1
ATOM 8811 N N . THR B 1 509 ? 16.891 -23.094 -6.891 1 87.81 509 THR B N 1
ATOM 8812 C CA . THR B 1 509 ? 18.047 -22.453 -6.281 1 87.81 509 THR B CA 1
ATOM 8813 C C . THR B 1 509 ? 18.516 -23.234 -5.062 1 87.81 509 THR B C 1
ATOM 8815 O O . THR B 1 509 ? 19.719 -23.359 -4.824 1 87.81 509 THR B O 1
ATOM 8818 N N . PHE B 1 510 ? 17.594 -23.766 -4.309 1 90.62 510 PHE B N 1
ATOM 8819 C CA . PHE B 1 510 ? 18 -24.547 -3.143 1 90.62 510 PHE B CA 1
ATOM 8820 C C . PHE B 1 510 ? 18.656 -25.859 -3.564 1 90.62 510 PHE B C 1
ATOM 8822 O O . PHE B 1 510 ? 19.609 -26.312 -2.92 1 90.62 510 PHE B O 1
ATOM 8829 N N . LEU B 1 511 ? 18.141 -26.484 -4.59 1 92.88 511 LEU B N 1
ATOM 8830 C CA . LEU B 1 511 ? 18.75 -27.703 -5.102 1 92.88 511 LEU B CA 1
ATOM 8831 C C . LEU B 1 511 ? 20.172 -27.453 -5.598 1 92.88 511 LEU B C 1
ATOM 8833 O O . LEU B 1 511 ? 21.047 -28.281 -5.406 1 92.88 511 LEU B O 1
ATOM 8837 N N . LEU B 1 512 ? 20.359 -26.312 -6.16 1 87.12 512 LEU B N 1
ATOM 8838 C CA . LEU B 1 512 ? 21.688 -25.922 -6.602 1 87.12 512 LEU B CA 1
ATOM 8839 C C . LEU B 1 512 ? 22.625 -25.719 -5.41 1 87.12 512 LEU B C 1
ATOM 8841 O O . LEU B 1 512 ? 23.781 -26.141 -5.441 1 87.12 512 LEU B O 1
ATOM 8845 N N . ARG B 1 513 ? 22.062 -25.016 -4.406 1 83.06 513 ARG B N 1
ATOM 8846 C CA . ARG B 1 513 ? 22.828 -24.828 -3.178 1 83.06 513 ARG B CA 1
ATOM 8847 C C . ARG B 1 513 ? 23.219 -26.172 -2.57 1 83.06 513 ARG B C 1
ATOM 8849 O O . ARG B 1 513 ? 24.359 -26.359 -2.129 1 83.06 513 ARG B O 1
ATOM 8856 N N . SER B 1 514 ? 22.344 -27.109 -2.596 1 85.5 514 SER B N 1
ATOM 8857 C CA . SER B 1 514 ? 22.578 -28.453 -2.07 1 85.5 514 SER B CA 1
ATOM 8858 C C . SER B 1 514 ? 23.609 -29.188 -2.902 1 85.5 514 SER B C 1
ATOM 8860 O O . SER B 1 514 ? 24.453 -29.922 -2.359 1 85.5 514 SER B O 1
ATOM 8862 N N . GLY B 1 515 ? 23.5 -29.078 -4.152 1 83.81 515 GLY B N 1
ATOM 8863 C CA . GLY B 1 515 ? 24.484 -29.688 -5.035 1 83.81 515 GLY B CA 1
ATOM 8864 C C . GLY B 1 515 ? 25.891 -29.141 -4.844 1 83.81 515 GLY B C 1
ATOM 8865 O O . GLY B 1 515 ? 26.859 -29.891 -4.848 1 83.81 515 GLY B O 1
ATOM 8866 N N . LEU B 1 516 ? 26 -27.891 -4.664 1 78.56 516 LEU B N 1
ATOM 8867 C CA . LEU B 1 516 ? 27.297 -27.234 -4.469 1 78.56 516 LEU B CA 1
ATOM 8868 C C . LEU B 1 516 ? 27.922 -27.656 -3.146 1 78.56 516 LEU B C 1
ATOM 8870 O O . LEU B 1 516 ? 29.141 -27.812 -3.059 1 78.56 516 LEU B O 1
ATOM 8874 N N . ARG B 1 517 ? 27.094 -27.75 -2.145 1 77.19 517 ARG B N 1
ATOM 8875 C CA . ARG B 1 517 ? 27.578 -28.188 -0.836 1 77.19 517 ARG B CA 1
ATOM 8876 C C . ARG B 1 517 ? 28.188 -29.578 -0.914 1 77.19 517 ARG B C 1
ATOM 8878 O O . ARG B 1 517 ? 29.188 -29.859 -0.245 1 77.19 517 ARG B O 1
ATOM 8885 N N . ARG B 1 518 ? 27.672 -30.391 -1.679 1 76.81 518 ARG B N 1
ATOM 8886 C CA . ARG B 1 518 ? 28.172 -31.75 -1.826 1 76.81 518 ARG B CA 1
ATOM 8887 C C . ARG B 1 518 ? 29.469 -31.766 -2.609 1 76.81 518 ARG B C 1
ATOM 8889 O O . ARG B 1 518 ? 30.344 -32.625 -2.361 1 76.81 518 ARG B O 1
ATOM 8896 N N . VAL B 1 519 ? 29.594 -30.922 -3.535 1 70.81 519 VAL B N 1
ATOM 8897 C CA . VAL B 1 519 ? 30.844 -30.828 -4.297 1 70.81 519 VAL B CA 1
ATOM 8898 C C . VAL B 1 519 ? 31.969 -30.375 -3.381 1 70.81 519 VAL B C 1
ATOM 8900 O O . VAL B 1 519 ? 33.094 -30.891 -3.457 1 70.81 519 VAL B O 1
ATOM 8903 N N . LYS B 1 520 ? 31.688 -29.453 -2.518 1 66.69 520 LYS B N 1
ATOM 8904 C CA . LYS B 1 520 ? 32.688 -28.891 -1.622 1 66.69 520 LYS B CA 1
ATOM 8905 C C . LYS B 1 520 ? 33.125 -29.906 -0.57 1 66.69 520 LYS B C 1
ATOM 8907 O O . LYS B 1 520 ? 34.281 -29.938 -0.151 1 66.69 520 LYS B O 1
ATOM 8912 N N . SER B 1 521 ? 32.219 -30.578 -0.04 1 63.78 521 SER B N 1
ATOM 8913 C CA . SER B 1 521 ? 32.531 -31.516 1.03 1 63.78 521 SER B CA 1
ATOM 8914 C C . SER B 1 521 ? 33.219 -32.75 0.485 1 63.78 521 SER B C 1
ATOM 8916 O O . SER B 1 521 ? 33.625 -33.625 1.252 1 63.78 521 SER B O 1
ATOM 8918 N N . HIS B 1 522 ? 33.719 -32.656 -0.799 1 60.03 522 HIS B N 1
ATOM 8919 C CA . HIS B 1 522 ? 34.344 -33.812 -1.441 1 60.03 522 HIS B CA 1
ATOM 8920 C C . HIS B 1 522 ? 33.562 -35.094 -1.148 1 60.03 522 HIS B C 1
ATOM 8922 O O . HIS B 1 522 ? 34.156 -36.188 -1.116 1 60.03 522 HIS B O 1
ATOM 8928 N N . SER B 1 523 ? 32.562 -34.844 -0.536 1 53.19 523 SER B N 1
ATOM 8929 C CA . SER B 1 523 ? 31.75 -36.031 -0.21 1 53.19 523 SER B CA 1
ATOM 8930 C C . SER B 1 523 ? 31.125 -36.625 -1.464 1 53.19 523 SER B C 1
ATOM 8932 O O . SER B 1 523 ? 30.281 -37.531 -1.373 1 53.19 523 SER B O 1
ATOM 8934 N N . VAL B 1 524 ? 31.609 -35.969 -2.545 1 56.84 524 VAL B N 1
ATOM 8935 C CA . VAL B 1 524 ? 31.078 -36.531 -3.781 1 56.84 524 VAL B CA 1
ATOM 8936 C C . VAL B 1 524 ? 31.734 -37.906 -4.047 1 56.84 524 VAL B C 1
ATOM 8938 O O . VAL B 1 524 ? 32.875 -37.969 -4.484 1 56.84 524 VAL B O 1
ATOM 8941 N N . GLU B 1 525 ? 31.734 -38.844 -3.051 1 51.53 525 GLU B N 1
ATOM 8942 C CA . GLU B 1 525 ? 32.375 -40.125 -3.213 1 51.53 525 GLU B CA 1
ATOM 8943 C C . GLU B 1 525 ? 32.219 -40.656 -4.637 1 51.53 525 GLU B C 1
ATOM 8945 O O . GLU B 1 525 ? 33.188 -41.156 -5.23 1 51.53 525 GLU B O 1
ATOM 8950 N N . SER B 1 526 ? 31.078 -41.156 -5.012 1 52.28 526 SER B N 1
ATOM 8951 C CA . SER B 1 526 ? 30.828 -42.031 -6.164 1 52.28 526 SER B CA 1
ATOM 8952 C C . SER B 1 526 ? 30.297 -41.219 -7.348 1 52.28 526 SER B C 1
ATOM 8954 O O . SER B 1 526 ? 29.562 -41.781 -8.188 1 52.28 526 SER B O 1
ATOM 8956 N N . GLY B 1 527 ? 30.672 -39.906 -7.543 1 61.59 527 GLY B N 1
ATOM 8957 C CA . GLY B 1 527 ? 30.359 -39.25 -8.805 1 61.59 527 GLY B CA 1
ATOM 8958 C C . GLY B 1 527 ? 28.922 -38.812 -8.906 1 61.59 527 GLY B C 1
ATOM 8959 O O . GLY B 1 527 ? 28.531 -38.188 -9.898 1 61.59 527 GLY B O 1
ATOM 8960 N N . LYS B 1 528 ? 28.062 -39.156 -7.859 1 79.25 528 LYS B N 1
ATOM 8961 C CA . LYS B 1 528 ? 26.656 -38.812 -8.062 1 79.25 528 LYS B CA 1
ATOM 8962 C C . LYS B 1 528 ? 26.25 -37.594 -7.254 1 79.25 528 LYS B C 1
ATOM 8964 O O . LYS B 1 528 ? 26.641 -37.469 -6.086 1 79.25 528 LYS B O 1
ATOM 8969 N N . ASN B 1 529 ? 25.672 -36.594 -7.746 1 87.88 529 ASN B N 1
ATOM 8970 C CA . ASN B 1 529 ? 25.109 -35.375 -7.145 1 87.88 529 ASN B CA 1
ATOM 8971 C C . ASN B 1 529 ? 23.625 -35.25 -7.426 1 87.88 529 ASN B C 1
ATOM 8973 O O . ASN B 1 529 ? 23.219 -34.5 -8.312 1 87.88 529 ASN B O 1
ATOM 8977 N N . PRO B 1 530 ? 22.797 -36.062 -6.629 1 91.06 530 PRO B N 1
ATOM 8978 C CA . PRO B 1 530 ? 21.359 -36.156 -6.902 1 91.06 530 PRO B CA 1
ATOM 8979 C C . PRO B 1 530 ? 20.688 -34.781 -6.93 1 91.06 530 PRO B C 1
ATOM 8981 O O . PRO B 1 530 ? 19.906 -34.5 -7.836 1 91.06 530 PRO B O 1
ATOM 8984 N N . PRO B 1 531 ? 20.969 -33.844 -5.969 1 91.81 531 PRO B N 1
ATOM 8985 C CA . PRO B 1 531 ? 20.297 -32.531 -6.031 1 91.81 531 PRO B CA 1
ATOM 8986 C C . PRO B 1 531 ? 20.609 -31.781 -7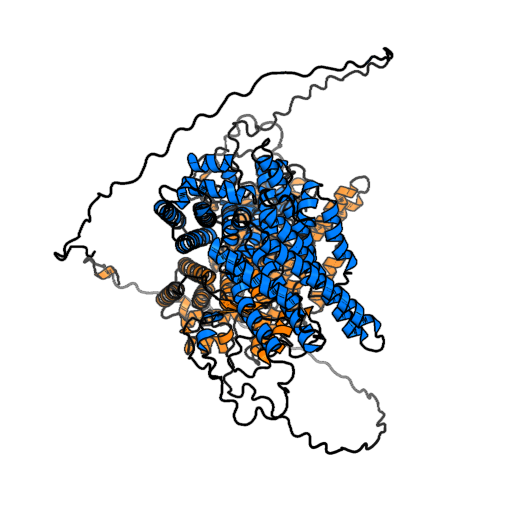.32 1 91.81 531 PRO B C 1
ATOM 8988 O O . PRO B 1 531 ? 19.734 -31.125 -7.879 1 91.81 531 PRO B O 1
ATOM 8991 N N . LEU B 1 532 ? 21.828 -31.844 -7.73 1 91.44 532 LEU B N 1
ATOM 8992 C CA . LEU B 1 532 ? 22.203 -31.188 -8.984 1 91.44 532 LEU B CA 1
ATOM 8993 C C . LEU B 1 532 ? 21.484 -31.828 -10.164 1 91.44 532 LEU B C 1
ATOM 8995 O O . LEU B 1 532 ? 21.062 -31.141 -11.094 1 91.44 532 LEU B O 1
ATOM 8999 N N . ASP B 1 533 ? 21.359 -33.125 -10.133 1 94.44 533 ASP B N 1
ATOM 9000 C CA . ASP B 1 533 ? 20.641 -33.844 -11.203 1 94.44 533 ASP B CA 1
ATOM 9001 C C . ASP B 1 533 ? 19.172 -33.438 -11.258 1 94.44 533 ASP B C 1
ATOM 9003 O O . ASP B 1 533 ? 18.609 -33.281 -12.336 1 94.44 533 ASP B O 1
ATOM 9007 N N . VAL B 1 534 ? 18.562 -33.281 -10.109 1 96.19 534 VAL B N 1
ATOM 9008 C CA . VAL B 1 534 ? 17.172 -32.844 -10.039 1 96.19 534 VAL B CA 1
ATOM 9009 C C . VAL B 1 534 ? 17.031 -31.422 -10.547 1 96.19 534 VAL B C 1
ATOM 9011 O O . VAL B 1 534 ? 16.047 -31.094 -11.219 1 96.19 534 VAL B O 1
ATOM 9014 N N . ALA B 1 535 ? 17.953 -30.562 -10.203 1 95.31 535 ALA B N 1
ATOM 9015 C CA . ALA B 1 535 ? 17.953 -29.203 -10.711 1 95.31 535 ALA B CA 1
ATOM 9016 C C . ALA B 1 535 ? 18.047 -29.172 -12.227 1 95.31 535 ALA B C 1
ATOM 9018 O O . ALA B 1 535 ? 17.359 -28.391 -12.891 1 95.31 535 ALA B O 1
ATOM 9019 N N . LYS B 1 536 ? 18.922 -30.031 -12.766 1 95.56 536 LYS B N 1
ATOM 9020 C CA . LYS B 1 536 ? 19.047 -30.156 -14.211 1 95.56 536 LYS B CA 1
ATOM 9021 C C . LYS B 1 536 ? 17.734 -30.625 -14.836 1 95.56 536 LYS B C 1
ATOM 9023 O O . LYS B 1 536 ? 17.344 -30.141 -15.898 1 95.56 536 LYS B O 1
ATOM 9028 N N . GLU B 1 537 ? 17.156 -31.531 -14.156 1 96.88 537 GLU B N 1
ATOM 9029 C CA . GLU B 1 537 ? 15.859 -32.031 -14.609 1 96.88 537 GLU B CA 1
ATOM 9030 C C . GLU B 1 537 ? 14.812 -30.922 -14.641 1 96.88 537 GLU B C 1
ATOM 9032 O O . GLU B 1 537 ? 13.992 -30.875 -15.555 1 96.88 537 GLU B O 1
ATOM 9037 N N . MET B 1 538 ? 14.789 -30.094 -13.656 1 97.44 538 MET B N 1
ATOM 9038 C CA . MET B 1 538 ? 13.859 -28.969 -13.602 1 97.44 538 MET B CA 1
ATOM 9039 C C . MET B 1 538 ? 14.047 -28.047 -14.812 1 97.44 538 MET B C 1
ATOM 9041 O O . MET B 1 538 ? 13.078 -27.688 -15.477 1 97.44 538 MET B O 1
ATOM 9045 N N . ILE B 1 539 ? 15.289 -27.688 -15.031 1 96.94 539 ILE B N 1
ATOM 9046 C CA . ILE B 1 539 ? 15.602 -26.781 -16.141 1 96.94 539 ILE B CA 1
ATOM 9047 C C . ILE B 1 539 ? 15.164 -27.406 -17.453 1 96.94 539 ILE B C 1
ATOM 9049 O O . ILE B 1 539 ? 14.555 -26.75 -18.297 1 96.94 539 ILE B O 1
ATOM 9053 N N . ALA B 1 540 ? 15.453 -28.688 -17.625 1 97.25 540 ALA B N 1
ATOM 9054 C CA . ALA B 1 540 ? 15.07 -29.391 -18.844 1 97.25 540 ALA B CA 1
ATOM 9055 C C . ALA B 1 540 ? 13.555 -29.438 -19 1 97.25 540 ALA B C 1
ATOM 9057 O O . ALA B 1 540 ? 13.031 -29.266 -20.109 1 97.25 540 ALA B O 1
ATOM 9058 N N . THR B 1 541 ? 12.891 -29.703 -17.969 1 97.94 541 THR B N 1
ATOM 9059 C CA . THR B 1 541 ? 11.43 -29.797 -17.984 1 97.94 541 THR B CA 1
ATOM 9060 C C . THR B 1 541 ? 10.82 -28.438 -18.328 1 97.94 541 THR B C 1
ATOM 9062 O O . THR B 1 541 ? 9.906 -28.359 -19.156 1 97.94 541 THR B O 1
ATOM 9065 N N . LEU B 1 542 ? 11.273 -27.406 -17.688 1 97.62 542 LEU B N 1
ATOM 9066 C CA . LEU B 1 542 ? 10.742 -26.062 -17.938 1 97.62 542 LEU B CA 1
ATOM 9067 C C . LEU B 1 542 ? 11.016 -25.641 -19.375 1 97.62 542 LEU B C 1
ATOM 9069 O O . LEU B 1 542 ? 10.18 -24.969 -19.984 1 97.62 542 LEU B O 1
ATOM 9073 N N . GLN B 1 543 ? 12.188 -26 -19.891 1 97.38 543 GLN B N 1
ATOM 9074 C CA . GLN B 1 543 ? 12.492 -25.703 -21.297 1 97.38 543 GLN B CA 1
ATOM 9075 C C . GLN B 1 543 ? 11.523 -26.438 -22.234 1 97.38 543 GLN B C 1
ATOM 9077 O O . GLN B 1 543 ? 11.055 -25.859 -23.219 1 97.38 543 GLN B O 1
ATOM 9082 N N . SER B 1 544 ? 11.266 -27.641 -21.922 1 97.25 544 SER B N 1
ATOM 9083 C CA . SER B 1 544 ? 10.32 -28.422 -22.703 1 97.25 544 SER B CA 1
ATOM 9084 C C . SER B 1 544 ? 8.922 -27.812 -22.656 1 97.25 544 SER B C 1
ATOM 9086 O O . SER B 1 544 ? 8.258 -27.688 -23.688 1 97.25 544 SER B O 1
ATOM 9088 N N . HIS B 1 545 ? 8.445 -27.469 -21.453 1 96.62 545 HIS B N 1
ATOM 9089 C CA . HIS B 1 545 ? 7.125 -26.875 -21.281 1 96.62 545 HIS B CA 1
ATOM 9090 C C . HIS B 1 545 ? 7.02 -25.547 -22.047 1 96.62 545 HIS B C 1
ATOM 9092 O O . HIS B 1 545 ? 5.969 -25.234 -22.609 1 96.62 545 HIS B O 1
ATOM 9098 N N . ARG B 1 546 ? 8.062 -24.75 -22.016 1 94.75 546 ARG B N 1
ATOM 9099 C CA . ARG B 1 546 ? 8.086 -23.5 -22.75 1 94.75 546 ARG B CA 1
ATOM 9100 C C . ARG B 1 546 ? 8.008 -23.734 -24.266 1 94.75 546 ARG B C 1
ATOM 9102 O O . ARG B 1 546 ? 7.238 -23.078 -24.969 1 94.75 546 ARG B O 1
ATOM 9109 N N . GLN B 1 547 ? 8.773 -24.688 -24.75 1 95 547 GLN B N 1
ATOM 9110 C CA . GLN B 1 547 ? 8.859 -24.953 -26.188 1 95 547 GLN B CA 1
ATOM 9111 C C . GLN B 1 547 ? 7.574 -25.594 -26.703 1 95 547 GLN B C 1
ATOM 9113 O O . GLN B 1 547 ? 7.082 -25.234 -27.781 1 95 547 GLN B O 1
ATOM 9118 N N . GLU B 1 548 ? 7.043 -26.453 -25.938 1 93.81 548 GLU B N 1
ATOM 9119 C CA . GLU B 1 548 ? 5.902 -27.234 -26.406 1 93.81 548 GLU B CA 1
ATOM 9120 C C . GLU B 1 548 ? 4.59 -26.516 -26.156 1 93.81 548 GLU B C 1
ATOM 9122 O O . GLU B 1 548 ? 3.658 -26.594 -26.953 1 93.81 548 GLU B O 1
ATOM 9127 N N . PHE B 1 549 ? 4.488 -25.797 -25.016 1 91.94 549 PHE B N 1
ATOM 9128 C CA . PHE B 1 549 ? 3.184 -25.297 -24.609 1 91.94 549 PHE B CA 1
ATOM 9129 C C . PHE B 1 549 ? 3.246 -23.781 -24.375 1 91.94 549 PHE B C 1
ATOM 9131 O O . PHE B 1 549 ? 2.236 -23.172 -24.031 1 91.94 549 PHE B O 1
ATOM 9138 N N . GLY B 1 550 ? 4.363 -23.172 -24.453 1 90.81 550 GLY B N 1
ATOM 9139 C CA . GLY B 1 550 ? 4.504 -21.75 -24.188 1 90.81 550 GLY B CA 1
ATOM 9140 C C . GLY B 1 550 ? 4.273 -21.375 -22.75 1 90.81 550 GLY B C 1
ATOM 9141 O O . GLY B 1 550 ? 3.742 -20.297 -22.453 1 90.81 550 GLY B O 1
ATOM 9142 N N . TRP B 1 551 ? 4.625 -22.25 -21.859 1 94.5 551 TRP B N 1
ATOM 9143 C CA . TRP B 1 551 ? 4.359 -22.016 -20.453 1 94.5 551 TRP B CA 1
ATOM 9144 C C . TRP B 1 551 ? 5.293 -20.953 -19.891 1 94.5 551 TRP B C 1
ATOM 9146 O O . TRP B 1 551 ? 6.465 -21.219 -19.609 1 94.5 551 TRP B O 1
ATOM 9156 N N . ASP B 1 552 ? 4.777 -19.781 -19.625 1 92.88 552 ASP B N 1
ATOM 9157 C CA . ASP B 1 552 ? 5.547 -18.578 -19.281 1 92.88 552 ASP B CA 1
ATOM 9158 C C . ASP B 1 552 ? 5.949 -18.594 -17.812 1 92.88 552 ASP B C 1
ATOM 9160 O O . ASP B 1 552 ? 6.867 -17.875 -17.406 1 92.88 552 ASP B O 1
ATOM 9164 N N . LEU B 1 553 ? 5.371 -19.391 -16.906 1 93.88 553 LEU B N 1
ATOM 9165 C CA . LEU B 1 553 ? 5.664 -19.391 -15.484 1 93.88 553 LEU B CA 1
ATOM 9166 C C . LEU B 1 553 ? 7.07 -19.922 -15.219 1 93.88 553 LEU B C 1
ATOM 9168 O O . LEU B 1 553 ? 7.641 -19.672 -14.148 1 93.88 553 LEU B O 1
ATOM 9172 N N . GLY B 1 554 ? 7.598 -20.703 -16.188 1 94.5 554 GLY B N 1
ATOM 9173 C CA . GLY B 1 554 ? 8.938 -21.234 -16.031 1 94.5 554 GLY B CA 1
ATOM 9174 C C . GLY B 1 554 ? 10.031 -20.266 -16.438 1 94.5 554 GLY B C 1
ATOM 9175 O O . GLY B 1 554 ? 11.211 -20.484 -16.156 1 94.5 554 GLY B O 1
ATOM 9176 N N . ASP B 1 555 ? 9.688 -19.109 -17.016 1 90.56 555 ASP B N 1
ATOM 9177 C CA . ASP B 1 555 ? 10.656 -18.219 -17.641 1 90.56 555 ASP B CA 1
ATOM 9178 C C . ASP B 1 555 ? 11.594 -17.609 -16.594 1 90.56 555 ASP B C 1
ATOM 9180 O O . ASP B 1 555 ? 12.789 -17.469 -16.844 1 90.56 555 ASP B O 1
ATOM 9184 N N . TYR B 1 556 ? 11.07 -17.234 -15.508 1 85.75 556 TYR B N 1
ATOM 9185 C CA . TYR B 1 556 ? 11.891 -16.625 -14.469 1 85.75 556 TYR B CA 1
ATOM 9186 C C . TYR B 1 556 ? 12.938 -17.609 -13.953 1 85.75 556 TYR B C 1
ATOM 9188 O O . TYR B 1 556 ? 14.102 -17.25 -13.766 1 85.75 556 TYR B O 1
ATOM 9196 N N . CYS B 1 557 ? 12.5 -18.797 -13.727 1 91.38 557 CYS B N 1
ATOM 9197 C CA . CYS B 1 557 ? 13.422 -19.828 -13.266 1 91.38 557 CYS B CA 1
ATOM 9198 C C . CYS B 1 557 ? 14.484 -20.125 -14.305 1 91.38 557 CYS B C 1
ATOM 9200 O O . CYS B 1 557 ? 15.672 -20.25 -13.977 1 91.38 557 CYS B O 1
ATOM 9202 N N . LEU B 1 558 ? 14.07 -20.219 -15.539 1 93.19 558 LEU B N 1
ATOM 9203 C CA . LEU B 1 558 ? 15 -20.5 -16.625 1 93.19 558 LEU B CA 1
ATOM 9204 C C . LEU B 1 558 ? 16.031 -19.375 -16.75 1 93.19 558 LEU B C 1
ATOM 9206 O O . LEU B 1 558 ? 17.234 -19.656 -16.906 1 93.19 558 LEU B O 1
ATOM 9210 N N . SER B 1 559 ? 15.625 -18.172 -16.625 1 82.25 559 SER B N 1
ATOM 9211 C CA . SER B 1 559 ? 16.516 -17.031 -16.766 1 82.25 559 SER B CA 1
ATOM 9212 C C . SER B 1 559 ? 17.469 -16.922 -15.594 1 82.25 559 SER B C 1
ATOM 9214 O O . SER B 1 559 ? 18.641 -16.547 -15.773 1 82.25 559 SER B O 1
ATOM 9216 N N . ASN B 1 560 ? 17.047 -17.281 -14.422 1 77.75 560 ASN B N 1
ATOM 9217 C CA . ASN B 1 560 ? 17.844 -17.078 -13.227 1 77.75 560 ASN B CA 1
ATOM 9218 C C . ASN B 1 560 ? 18.688 -18.312 -12.898 1 77.75 560 ASN B C 1
ATOM 9220 O O . ASN B 1 560 ? 19.766 -18.188 -12.305 1 77.75 560 ASN B O 1
ATOM 9224 N N . CYS B 1 561 ? 18.219 -19.5 -13.297 1 85.38 561 CYS B N 1
ATOM 9225 C CA . CYS B 1 561 ? 18.859 -20.719 -12.82 1 85.38 561 CYS B CA 1
ATOM 9226 C C . CYS B 1 561 ? 19.469 -21.5 -13.977 1 85.38 561 CYS B C 1
ATOM 9228 O O . CYS B 1 561 ? 20.328 -22.359 -13.766 1 85.38 561 CYS B O 1
ATOM 9230 N N . GLY B 1 562 ? 19.062 -21.25 -15.211 1 86.75 562 GLY B N 1
ATOM 9231 C CA . GLY B 1 562 ? 19.516 -22.047 -16.344 1 86.75 562 GLY B CA 1
ATOM 9232 C C . GLY B 1 562 ? 21.031 -22.062 -16.484 1 86.75 562 GLY B C 1
ATOM 9233 O O . GLY B 1 562 ? 21.641 -23.125 -16.5 1 86.75 562 GLY B O 1
ATOM 9234 N N . GLU B 1 563 ? 21.562 -20.906 -16.484 1 80 563 GLU B N 1
ATOM 9235 C CA . GLU B 1 563 ? 23.016 -20.781 -16.656 1 80 563 GLU B CA 1
ATOM 9236 C C . GLU B 1 563 ? 23.75 -21.281 -15.406 1 80 563 GLU B C 1
ATOM 9238 O O . GLU B 1 563 ? 24.828 -21.859 -15.508 1 80 563 GLU B O 1
ATOM 9243 N N . LEU B 1 564 ? 23.188 -21.047 -14.281 1 78.38 564 LEU B N 1
ATOM 9244 C CA . LEU B 1 564 ? 23.797 -21.453 -13.023 1 78.38 564 LEU B CA 1
ATOM 9245 C C . LEU B 1 564 ? 23.922 -22.969 -12.945 1 78.38 564 LEU B C 1
ATOM 9247 O O . LEU B 1 564 ? 24.922 -23.484 -12.453 1 78.38 564 LEU B O 1
ATOM 9251 N N . VAL B 1 565 ? 22.922 -23.656 -13.406 1 85.69 565 VAL B N 1
ATOM 9252 C CA . VAL B 1 565 ? 22.922 -25.109 -13.398 1 85.69 565 VAL B CA 1
ATOM 9253 C C . VAL B 1 565 ? 24.031 -25.641 -14.297 1 85.69 565 VAL B C 1
ATOM 9255 O O . VAL B 1 565 ? 24.75 -26.562 -13.938 1 85.69 565 VAL B O 1
ATOM 9258 N N . GLU B 1 566 ? 24.219 -25.031 -15.375 1 82.12 566 GLU B N 1
ATOM 9259 C CA . GLU B 1 566 ? 25.266 -25.438 -16.312 1 82.12 566 GLU B CA 1
ATOM 9260 C C . GLU B 1 566 ? 26.656 -25.188 -15.75 1 82.12 566 GLU B C 1
ATOM 9262 O O . GLU B 1 566 ? 27.547 -26.016 -15.898 1 82.12 566 GLU B O 1
ATOM 9267 N N . ARG B 1 567 ? 26.781 -24.125 -15.062 1 76.25 567 ARG B N 1
ATOM 9268 C CA . ARG B 1 567 ? 28.078 -23.766 -14.484 1 76.25 567 ARG B CA 1
ATOM 9269 C C . ARG B 1 567 ? 28.469 -24.719 -13.359 1 76.25 567 ARG B C 1
ATOM 9271 O O . ARG B 1 567 ? 29.609 -25.156 -13.273 1 76.25 567 ARG B O 1
ATOM 9278 N N . ILE B 1 568 ? 27.562 -24.938 -12.578 1 77.06 568 ILE B N 1
ATOM 9279 C CA . ILE B 1 568 ? 27.844 -25.812 -11.438 1 77.06 568 ILE B CA 1
ATOM 9280 C C . ILE B 1 568 ? 28.094 -27.234 -11.938 1 77.06 568 ILE B C 1
ATOM 9282 O O . ILE B 1 568 ? 28.953 -27.938 -11.398 1 77.06 568 ILE B O 1
ATOM 9286 N N . ALA B 1 569 ? 27.406 -27.609 -12.969 1 77.12 569 ALA B N 1
ATOM 9287 C CA . ALA B 1 569 ? 27.594 -28.938 -13.547 1 77.12 569 ALA B CA 1
ATOM 9288 C C . ALA B 1 569 ? 28.969 -29.078 -14.188 1 77.12 569 ALA B C 1
ATOM 9290 O O . ALA B 1 569 ? 29.578 -30.141 -14.141 1 77.12 569 ALA B O 1
ATOM 9291 N N . SER B 1 570 ? 29.469 -28 -14.719 1 76.06 570 SER B N 1
ATOM 9292 C CA . SER B 1 570 ? 30.797 -28.016 -15.344 1 76.06 570 SER B CA 1
ATOM 9293 C C . SER B 1 570 ? 31.906 -28.094 -14.297 1 76.06 570 SER B C 1
ATOM 9295 O O . SER B 1 570 ? 32.938 -28.719 -14.523 1 76.06 570 SER B O 1
ATOM 9297 N N . LEU B 1 571 ? 31.672 -27.406 -13.188 1 67.62 571 LEU B N 1
ATOM 9298 C CA . LEU B 1 571 ? 32.625 -27.469 -12.094 1 67.62 571 LEU B CA 1
ATOM 9299 C C . LEU B 1 571 ? 32.75 -28.906 -11.562 1 67.62 571 LEU B C 1
ATOM 9301 O O . LEU B 1 571 ? 33.844 -29.312 -11.125 1 67.62 571 LEU B O 1
ATOM 9305 N N . TYR B 1 572 ? 31.734 -29.594 -11.641 1 68 572 TYR B N 1
ATOM 9306 C CA . TYR B 1 572 ? 31.688 -30.953 -11.148 1 68 572 TYR B CA 1
ATOM 9307 C C . TYR B 1 572 ? 32.406 -31.906 -12.094 1 68 572 TYR B C 1
ATOM 9309 O O . TYR B 1 572 ? 33.094 -32.844 -11.648 1 68 572 TYR B O 1
ATOM 9317 N N . LYS B 1 573 ? 32.344 -31.703 -13.305 1 64.62 573 LYS B N 1
ATOM 9318 C CA . LYS B 1 573 ? 33 -32.562 -14.289 1 64.62 573 LYS B CA 1
ATOM 9319 C C . LYS B 1 573 ? 34.531 -32.375 -14.25 1 64.62 573 LYS B C 1
ATOM 9321 O O . LYS B 1 573 ? 35.281 -33.312 -14.438 1 64.62 573 LYS B O 1
ATOM 9326 N N . ASP B 1 574 ? 35.094 -31.094 -14.102 1 57.53 574 ASP B N 1
ATOM 9327 C CA . ASP B 1 574 ? 36.531 -30.844 -14.148 1 57.53 574 ASP B CA 1
ATOM 9328 C C . ASP B 1 574 ? 37.188 -31.328 -12.875 1 57.53 574 ASP B C 1
ATOM 9330 O O . ASP B 1 574 ? 38.438 -31.406 -12.812 1 57.53 574 ASP B O 1
ATOM 9334 N N . GLY B 1 575 ? 36.906 -32.219 -12.031 1 48.19 575 GLY B N 1
ATOM 9335 C CA . GLY B 1 575 ? 37.531 -32.781 -10.852 1 48.19 575 GLY B CA 1
ATOM 9336 C C . GLY B 1 575 ? 38.031 -31.766 -9.875 1 48.19 575 GLY B C 1
ATOM 9337 O O . GLY B 1 575 ? 38.125 -30.578 -10.203 1 48.19 575 GLY B O 1
ATOM 9338 N N . PRO B 1 576 ? 38.438 -32.125 -8.523 1 41.97 576 PRO B N 1
ATOM 9339 C CA . PRO B 1 576 ? 38.969 -31.281 -7.469 1 41.97 576 PRO B CA 1
ATOM 9340 C C . PRO B 1 576 ? 40.312 -30.656 -7.855 1 41.97 576 PRO B C 1
ATOM 9342 O O . PRO B 1 576 ? 40.969 -30.031 -7.02 1 41.97 576 PRO B O 1
ATOM 9345 N N . GLY B 1 577 ? 41.188 -31.094 -8.875 1 37.22 577 GLY B N 1
ATOM 9346 C CA . GLY B 1 577 ? 42.562 -30.656 -9.047 1 37.22 577 GLY B CA 1
ATOM 9347 C C . GLY B 1 577 ? 42.688 -29.156 -9.258 1 37.22 577 GLY B C 1
ATOM 9348 O O . GLY B 1 577 ? 43.781 -28.656 -9.586 1 37.22 577 GLY B O 1
ATOM 9349 N N . LEU B 1 578 ? 41.844 -28.516 -9.789 1 35.84 578 LEU B N 1
ATOM 9350 C CA . LEU B 1 578 ? 42.156 -27.078 -9.875 1 35.84 578 LEU B CA 1
ATOM 9351 C C . LEU B 1 578 ? 42.281 -26.484 -8.477 1 35.84 578 LEU B C 1
ATOM 9353 O O . LEU B 1 578 ? 41.312 -26.344 -7.754 1 35.84 578 LEU B O 1
ATOM 9357 N N . SER B 1 579 ? 43.469 -26.859 -7.859 1 33.31 579 SER B N 1
ATOM 9358 C CA . SER B 1 579 ? 43.969 -26.188 -6.668 1 33.31 579 SER B CA 1
ATOM 9359 C C . SER B 1 579 ? 43.719 -24.688 -6.711 1 33.31 579 SER B C 1
ATOM 9361 O O . SER B 1 579 ? 44.125 -24.016 -7.652 1 33.31 579 SER B O 1
ATOM 9363 N N . LEU B 1 580 ? 42.812 -24.141 -6.109 1 34.5 580 LEU B N 1
ATOM 9364 C CA . LEU B 1 580 ? 42.531 -22.734 -5.879 1 34.5 580 LEU B CA 1
ATOM 9365 C C . LEU B 1 580 ? 43.812 -21.969 -5.562 1 34.5 580 LEU B C 1
ATOM 9367 O O . LEU B 1 580 ? 43.781 -20.75 -5.363 1 34.5 580 LEU B O 1
ATOM 9371 N N . ASN B 1 581 ? 45.031 -22.609 -5.203 1 31.25 581 ASN B N 1
ATOM 9372 C CA . ASN B 1 581 ? 46.188 -21.859 -4.762 1 31.25 581 ASN B CA 1
ATOM 9373 C C . ASN B 1 581 ? 46.969 -21.297 -5.949 1 31.25 581 ASN B C 1
ATOM 9375 O O . ASN B 1 581 ? 47.344 -20.125 -5.957 1 31.25 581 ASN B O 1
ATOM 9379 N N . GLU B 1 582 ? 48.156 -22.125 -6.547 1 31.89 582 GLU B N 1
ATOM 9380 C CA . GLU B 1 582 ? 49.469 -21.734 -7.031 1 31.89 582 GLU B CA 1
ATOM 9381 C C . GLU B 1 582 ? 49.406 -21.156 -8.438 1 31.89 582 GLU B C 1
ATOM 9383 O O . GLU B 1 582 ? 50.031 -20.125 -8.727 1 31.89 582 GLU B O 1
ATOM 9388 N N . GLU B 1 583 ? 49.469 -22 -9.641 1 30.91 583 GLU B N 1
ATOM 9389 C CA . GLU B 1 583 ? 49.969 -21.734 -10.992 1 30.91 583 GLU B CA 1
ATOM 9390 C C . GLU B 1 583 ? 48.969 -20.859 -11.766 1 30.91 583 GLU B C 1
ATOM 9392 O O . GLU B 1 583 ? 49.125 -20.656 -12.969 1 30.91 583 GLU B O 1
ATOM 9397 N N . PHE B 1 584 ? 47.812 -20.531 -11.43 1 29.73 584 PHE B N 1
ATOM 9398 C CA . PHE B 1 584 ? 47 -19.531 -12.094 1 29.73 584 PHE B CA 1
ATOM 9399 C C . PHE B 1 584 ? 47.781 -18.219 -12.25 1 29.73 584 PHE B C 1
ATOM 9401 O O . PHE B 1 584 ? 47.188 -17.172 -12.508 1 29.73 584 PHE B O 1
ATOM 9408 N N . SER B 1 585 ? 49.125 -18.234 -12.109 1 29.5 585 SER B N 1
ATOM 9409 C CA . SER B 1 585 ? 49.938 -17.109 -12.516 1 29.5 585 SER B CA 1
ATOM 9410 C C . SER B 1 585 ? 49.938 -16.938 -14.031 1 29.5 585 SER B C 1
ATOM 9412 O O . SER B 1 585 ? 49.812 -15.828 -14.547 1 29.5 585 SER B O 1
ATOM 9414 N N . ASP B 1 586 ? 50.781 -17.781 -14.891 1 28.62 586 ASP B N 1
ATOM 9415 C CA . ASP B 1 586 ? 51.281 -17.469 -16.219 1 28.62 586 ASP B CA 1
ATOM 9416 C C . ASP B 1 586 ? 50.219 -17.641 -17.281 1 28.62 586 ASP B C 1
ATOM 9418 O O . ASP B 1 586 ? 50.062 -16.797 -18.156 1 28.62 586 ASP B O 1
ATOM 9422 N N . SER B 1 587 ? 50 -18.906 -17.922 1 26.03 587 SER B N 1
ATOM 9423 C CA . SER B 1 587 ? 49.406 -19.156 -19.234 1 26.03 587 SER B CA 1
ATOM 9424 C C . SER B 1 587 ? 47.875 -19.031 -19.188 1 26.03 587 SER B C 1
ATOM 9426 O O . SER B 1 587 ? 47.188 -19.484 -20.094 1 26.03 587 SER B O 1
ATOM 9428 N N . LEU B 1 588 ? 47.25 -19.078 -18.109 1 26.94 588 LEU B N 1
ATOM 9429 C CA . LEU B 1 588 ? 45.781 -19 -18.219 1 26.94 588 LEU B CA 1
ATOM 9430 C C . LEU B 1 588 ? 45.375 -17.797 -19.078 1 26.94 588 LEU B C 1
ATOM 9432 O O . LEU B 1 588 ? 45.531 -16.656 -18.641 1 26.94 588 LEU B O 1
ATOM 9436 N N . GLN B 1 589 ? 45.531 -18.031 -20.484 1 25.14 589 GLN B N 1
ATOM 9437 C CA . GLN B 1 589 ? 44.875 -17.203 -21.5 1 25.14 589 GLN B CA 1
ATOM 9438 C C . GLN B 1 589 ? 43.438 -16.844 -21.078 1 25.14 589 GLN B C 1
ATOM 9440 O O . GLN B 1 589 ? 42.75 -17.672 -20.5 1 25.14 589 GLN B O 1
ATOM 9445 N N . PRO B 1 590 ? 43.188 -15.625 -21.016 1 26.86 590 PRO B N 1
ATOM 9446 C CA . PRO B 1 590 ? 41.906 -15.016 -20.625 1 26.86 590 PRO B CA 1
ATOM 9447 C C . PRO B 1 590 ? 40.719 -15.625 -21.359 1 26.86 590 PRO B C 1
ATOM 9449 O O . PRO B 1 590 ? 40.688 -15.602 -22.594 1 26.86 590 PRO B O 1
ATOM 9452 N N . PHE B 1 591 ? 40.438 -16.922 -21.141 1 25.75 591 PHE B N 1
ATOM 9453 C CA . PHE B 1 591 ? 39.219 -17.328 -21.797 1 25.75 591 PHE B CA 1
ATOM 9454 C C . PHE B 1 591 ? 38.281 -16.125 -21.938 1 25.75 591 PHE B C 1
ATOM 9456 O O . PHE B 1 591 ? 37.906 -15.484 -20.953 1 25.75 591 PHE B O 1
ATOM 9463 N N . ASP B 1 592 ? 38.312 -15.484 -23.172 1 25.45 592 ASP B N 1
ATOM 9464 C CA . ASP B 1 592 ? 37.469 -14.445 -23.766 1 25.45 592 ASP B CA 1
ATOM 9465 C C . ASP B 1 592 ? 36 -14.766 -23.594 1 25.45 592 ASP B C 1
ATOM 9467 O O . ASP B 1 592 ? 35.406 -15.43 -24.453 1 25.45 592 ASP B O 1
ATOM 9471 N N . ILE B 1 593 ? 35.688 -15.344 -22.562 1 27.59 593 ILE B N 1
ATOM 9472 C CA . ILE B 1 593 ? 34.25 -15.43 -22.438 1 27.59 593 ILE B CA 1
ATOM 9473 C C . ILE B 1 593 ? 33.594 -14.125 -22.906 1 27.59 593 ILE B C 1
ATOM 9475 O O . ILE B 1 593 ? 33.844 -13.062 -22.328 1 27.59 593 ILE B O 1
ATOM 9479 N N . ASP B 1 594 ? 33.406 -14.07 -24.312 1 25.95 594 ASP B N 1
ATOM 9480 C CA . ASP B 1 594 ? 32.625 -13.023 -24.984 1 25.95 594 ASP B CA 1
ATOM 9481 C C . ASP B 1 594 ? 31.484 -12.531 -24.109 1 25.95 594 ASP B C 1
ATOM 9483 O O . ASP B 1 594 ? 30.609 -13.312 -23.734 1 25.95 594 ASP B O 1
ATOM 9487 N N . THR B 1 595 ? 31.703 -11.555 -23.438 1 28.75 595 THR B N 1
ATOM 9488 C CA . THR B 1 595 ? 30.859 -10.695 -22.609 1 28.75 595 THR B CA 1
ATOM 9489 C C . THR B 1 595 ? 29.516 -10.438 -23.297 1 28.75 595 THR B C 1
ATOM 9491 O O . THR B 1 595 ? 28.625 -9.812 -22.703 1 28.75 595 THR B O 1
ATOM 9494 N N . SER B 1 596 ? 29.453 -10.727 -24.719 1 28.08 596 SER B N 1
ATOM 9495 C CA . SER B 1 596 ? 28.25 -10.539 -25.531 1 28.08 596 SER B CA 1
ATOM 9496 C C . SER B 1 596 ? 27.141 -11.508 -25.125 1 28.08 596 SER B C 1
ATOM 9498 O O . SER B 1 596 ? 25.969 -11.234 -25.328 1 28.08 596 SER B O 1
ATOM 9500 N N . ILE B 1 597 ? 27.516 -12.758 -25.062 1 26.66 597 ILE B N 1
ATOM 9501 C CA . ILE B 1 597 ? 26.453 -13.734 -24.812 1 26.66 597 ILE B CA 1
ATOM 9502 C C . ILE B 1 597 ? 25.812 -13.445 -23.469 1 26.66 597 ILE B C 1
ATOM 9504 O O . ILE B 1 597 ? 24.625 -13.727 -23.266 1 26.66 597 ILE B O 1
ATOM 9508 N N . LEU B 1 598 ? 26.609 -13.164 -22.469 1 27.56 598 LEU B N 1
ATOM 9509 C CA . LEU B 1 598 ? 25.969 -12.742 -21.234 1 27.56 598 LEU B CA 1
ATOM 9510 C C . LEU B 1 598 ? 25.203 -11.438 -21.438 1 27.56 598 LEU B C 1
ATOM 9512 O O . LEU B 1 598 ? 24.391 -11.055 -20.594 1 27.56 598 LEU B O 1
ATOM 9516 N N . ASP B 1 599 ? 25.484 -10.594 -22.344 1 29.58 599 ASP B N 1
ATOM 9517 C CA . ASP B 1 599 ? 24.766 -9.461 -22.906 1 29.58 599 ASP B CA 1
ATOM 9518 C C . ASP B 1 599 ? 23.422 -9.898 -23.484 1 29.58 599 ASP B C 1
ATOM 9520 O O . ASP B 1 599 ? 22.422 -9.203 -23.344 1 29.58 599 ASP B O 1
ATOM 9524 N N . ASP B 1 600 ? 23.375 -10.836 -24.406 1 28.36 600 ASP B N 1
ATOM 9525 C CA . ASP B 1 600 ? 22.203 -11.359 -25.109 1 28.36 600 ASP B CA 1
ATOM 9526 C C . ASP B 1 600 ? 21.266 -12.094 -24.141 1 28.36 600 ASP B C 1
ATOM 9528 O O . ASP B 1 600 ? 20.062 -12.18 -24.391 1 28.36 600 ASP B O 1
ATOM 9532 N N . LEU B 1 601 ? 21.75 -13.086 -23.453 1 26.41 601 LEU B N 1
ATOM 9533 C CA . LEU B 1 601 ? 20.859 -13.812 -22.562 1 26.41 601 LEU B CA 1
ATOM 9534 C C . LEU B 1 601 ? 20.219 -12.875 -21.547 1 26.41 601 LEU B C 1
ATOM 9536 O O . LEU B 1 601 ? 19.062 -13.055 -21.156 1 26.41 601 LEU B O 1
ATOM 9540 N N . PHE B 1 602 ? 21.047 -12.023 -20.641 1 28.47 602 PHE B N 1
ATOM 9541 C CA . PHE B 1 602 ? 20.375 -10.961 -19.922 1 28.47 602 PHE B CA 1
ATOM 9542 C C . PHE B 1 602 ? 20.344 -9.68 -20.734 1 28.47 602 PHE B C 1
ATOM 9544 O O . PHE B 1 602 ? 19.391 -8.891 -20.641 1 28.47 602 PHE B O 1
ATOM 9551 N N . TRP B 1 603 ? 21.594 -9.18 -21.141 1 29.81 603 TRP B N 1
ATOM 9552 C CA . TRP B 1 603 ? 21.938 -7.875 -21.672 1 29.81 603 TRP B CA 1
ATOM 9553 C C . TRP B 1 603 ? 21.828 -7.867 -23.203 1 29.81 603 TRP B C 1
ATOM 9555 O O . TRP B 1 603 ? 22.266 -6.926 -23.859 1 29.81 603 TRP B O 1
ATOM 9565 N N . ASP B 1 604 ? 21.656 -8.844 -23.906 1 27.88 604 ASP B N 1
ATOM 9566 C CA . ASP B 1 604 ? 22.078 -8.633 -25.297 1 27.88 604 ASP B CA 1
ATOM 9567 C C . ASP B 1 604 ? 21.609 -7.277 -25.812 1 27.88 604 ASP B C 1
ATOM 9569 O O . ASP B 1 604 ? 21.453 -7.086 -27.016 1 27.88 604 ASP B O 1
ATOM 9573 N N . MET B 1 605 ? 20.719 -6.418 -25.344 1 24.92 605 MET B N 1
ATOM 9574 C CA . MET B 1 605 ? 20.812 -5.258 -26.234 1 24.92 605 MET B CA 1
ATOM 9575 C C . MET B 1 605 ? 22.188 -4.602 -26.109 1 24.92 605 MET B C 1
ATOM 9577 O O . MET B 1 605 ? 22.812 -4.648 -25.047 1 24.92 605 MET B O 1
ATOM 9581 N N . PRO B 1 606 ? 22.984 -4.105 -27.234 1 25.8 606 PRO B N 1
ATOM 9582 C CA . PRO B 1 606 ? 24.219 -3.352 -27.422 1 25.8 606 PRO B CA 1
ATOM 9583 C C . PRO B 1 606 ? 24.406 -2.258 -26.375 1 25.8 606 PRO B C 1
ATOM 9585 O O . PRO B 1 606 ? 25.188 -1.326 -26.578 1 25.8 606 PRO B O 1
ATOM 9588 N N . CYS B 1 607 ? 23.719 -2.254 -25.328 1 24.48 607 CYS B N 1
ATOM 9589 C CA . CYS B 1 607 ? 23.812 -1.025 -24.547 1 24.48 607 CYS B CA 1
ATOM 9590 C C . CYS B 1 607 ? 25.125 -0.954 -23.797 1 24.48 607 CYS B C 1
ATOM 9592 O O . CYS B 1 607 ? 25.156 -1.062 -22.578 1 24.48 607 CYS B O 1
ATOM 9594 N N . MET B 1 608 ? 26.266 -1.524 -24.25 1 24.84 608 MET B N 1
ATOM 9595 C CA . MET B 1 608 ? 27.359 -1.825 -23.328 1 24.84 608 MET B CA 1
ATOM 9596 C C . MET B 1 608 ? 27.812 -0.568 -22.594 1 24.84 608 MET B C 1
ATOM 9598 O O . MET B 1 608 ? 28.297 -0.647 -21.469 1 24.84 608 MET B O 1
ATOM 9602 N N . GLY B 1 609 ? 28.328 0.509 -23.219 1 23.08 609 GLY B N 1
ATOM 9603 C CA . GLY B 1 609 ? 29.562 1.172 -22.828 1 23.08 609 GLY B CA 1
ATOM 9604 C C . GLY B 1 609 ? 29.406 2.037 -21.594 1 23.08 609 GLY B C 1
ATOM 9605 O O . GLY B 1 609 ? 30.375 2.617 -21.094 1 23.08 609 GLY B O 1
ATOM 9606 N N . ASN B 1 610 ? 28.25 2.67 -21.266 1 22.23 610 ASN B N 1
ATOM 9607 C CA . ASN B 1 610 ? 28.562 3.889 -20.531 1 22.23 610 ASN B CA 1
ATOM 9608 C C . ASN B 1 610 ? 28.906 3.586 -19.078 1 22.23 610 ASN B C 1
ATOM 9610 O O . ASN B 1 610 ? 28.234 2.773 -18.422 1 22.23 610 ASN B O 1
ATOM 9614 N N . THR B 1 611 ? 30.188 3.65 -18.625 1 21.27 611 THR B N 1
ATOM 9615 C CA . THR B 1 611 ? 30.984 3.678 -17.422 1 21.27 611 THR B CA 1
ATOM 9616 C C . THR B 1 611 ? 30.266 4.414 -16.297 1 21.27 611 THR B C 1
ATOM 9618 O O . THR B 1 611 ? 29.922 5.594 -16.438 1 21.27 611 THR B O 1
ATOM 9621 N N . PHE B 1 612 ? 29.359 3.729 -15.648 1 18.47 612 PHE B N 1
ATOM 9622 C CA . PHE B 1 612 ? 28.875 4.484 -14.492 1 18.47 612 PHE B CA 1
ATOM 9623 C C . PHE B 1 612 ? 30 4.762 -13.516 1 18.47 612 PHE B C 1
ATOM 9625 O O . PHE B 1 612 ? 30.609 3.828 -12.977 1 18.47 612 PHE B O 1
ATOM 9632 N N . THR B 1 613 ? 30.844 5.734 -13.812 1 19.84 613 THR B N 1
ATOM 9633 C CA . THR B 1 613 ? 31.75 6.348 -12.844 1 19.84 613 THR B CA 1
ATOM 9634 C C . THR B 1 613 ? 31.016 6.691 -11.555 1 19.84 613 THR B C 1
ATOM 9636 O O . THR B 1 613 ? 30 7.391 -11.578 1 19.84 613 THR B O 1
ATOM 9639 N N . LEU B 1 614 ? 31.141 5.789 -10.547 1 19.23 614 LEU B N 1
ATOM 9640 C CA . LEU B 1 614 ? 30.938 6.145 -9.148 1 19.23 614 LEU B CA 1
ATOM 9641 C C . LEU B 1 614 ? 31.703 7.406 -8.781 1 19.23 614 LEU B C 1
ATOM 9643 O O . LEU B 1 614 ? 32.906 7.516 -9.078 1 19.23 614 LEU B O 1
#

Radius of gyration: 35.65 Å; Cα contacts (8 Å, |Δi|>4): 1479; chains: 2; bounding box: 112×129×103 Å

Solvent-accessible surface area (backbone atoms only — not comparable to full-atom values): 70519 Å² total; per-residue (Å²): 104,82,55,66,78,58,90,67,85,82,82,74,83,84,87,67,89,81,78,87,88,74,86,85,79,87,76,87,91,78,86,92,84,83,82,92,80,82,91,80,84,88,82,87,81,91,78,85,75,89,78,78,90,80,91,85,79,82,79,78,77,75,78,78,68,74,74,70,77,66,72,88,59,88,66,64,80,54,66,68,50,68,56,56,69,35,29,70,82,60,69,58,34,65,31,31,41,27,48,84,53,38,61,47,52,51,54,51,41,55,65,63,53,73,53,87,68,86,81,63,89,44,68,47,66,31,52,91,69,81,71,60,62,81,66,49,56,35,28,39,74,38,69,34,41,36,78,90,57,69,83,57,69,48,56,24,42,49,38,30,51,50,51,45,62,70,39,55,90,43,48,66,58,40,54,48,46,27,48,69,54,38,30,52,40,50,66,81,62,53,60,70,64,48,50,49,36,56,72,74,43,43,85,50,47,46,35,27,32,52,26,19,50,55,37,44,19,53,73,48,42,72,76,35,75,75,50,50,76,42,85,78,74,63,61,67,60,45,41,53,42,19,50,53,12,38,54,52,38,52,66,37,51,63,46,64,33,49,41,52,22,46,52,38,49,61,40,20,60,78,76,62,39,71,67,51,38,43,20,45,47,23,22,38,52,35,47,35,40,33,59,44,35,41,45,56,49,84,69,31,82,64,56,67,68,50,40,30,48,40,38,44,52,37,49,54,51,51,44,51,36,40,48,45,18,67,48,55,29,31,71,60,52,77,54,74,44,55,31,51,50,62,80,68,47,70,76,52,62,46,75,61,88,83,42,66,69,54,52,52,9,41,52,42,36,46,50,45,53,56,49,41,54,52,47,42,54,54,50,53,58,71,37,37,60,50,49,90,71,90,72,56,65,62,63,58,52,44,50,57,53,53,52,55,68,71,47,56,70,72,61,40,40,27,58,76,69,63,43,74,48,79,45,53,43,35,53,53,42,27,53,50,50,49,43,49,50,36,51,53,30,45,51,45,28,53,55,37,48,53,50,30,66,70,45,63,75,83,67,80,70,47,65,53,55,37,48,52,31,47,50,51,31,48,51,45,29,48,50,52,44,51,51,62,65,67,53,49,73,70,51,62,67,46,62,61,60,54,53,59,28,44,46,56,32,53,28,38,47,47,24,44,50,52,27,50,52,38,58,70,64,60,63,46,71,82,81,65,52,66,43,37,51,51,34,48,48,39,48,52,44,39,52,48,41,32,72,74,69,60,43,61,54,40,48,63,29,45,66,68,42,43,64,53,50,52,50,54,52,50,57,61,70,67,50,85,74,74,66,90,79,78,74,90,72,77,75,78,65,74,78,73,69,62,68,57,55,62,18,47,70,85,29,42,64,85,76,68,76,83,72,80,78,99,126,77,66,66,78,57,84,73,84,83,82,76,86,92,86,75,92,86,83,91,80,87,90,83,86,91,87,92,82,87,90,82,90,82,87,90,80,89,86,82,90,86,79,86,76,84,87,82,79,84,77,80,82,79,90,85,77,83,80,79,78,78,78,78,69,75,75,71,78,65,72,88,58,86,65,51,80,62,66,77,48,69,58,56,70,34,28,70,82,60,70,59,36,66,32,30,41,27,45,83,51,37,60,48,53,50,53,50,42,55,64,61,51,72,52,86,67,85,83,64,90,45,66,46,64,29,53,92,68,81,68,63,62,78,67,49,58,34,27,41,77,40,69,34,39,36,78,90,56,70,85,59,68,49,58,23,42,48,38,30,51,51,51,46,62,70,39,55,87,44,45,66,57,40,55,49,44,27,48,69,55,38,30,52,40,51,64,82,62,53,58,69,64,49,51,50,35,56,73,74,42,44,88,51,47,46,33,26,33,51,26,19,50,54,37,44,20,54,73,48,42,71,75,34,74,75,48,50,76,42,85,77,73,65,61,66,60,44,38,52,42,18,49,53,13,39,55,51,39,51,65,37,52,63,47,64,34,49,40,52,21,46,52,40,49,61,39,20,61,78,74,62,39,70,66,52,39,44,21,47,48,23,22,37,53,35,47,36,40,34,58,44,36,40,45,56,49,83,68,31,83,63,56,67,67,51,40,29,50,40,39,44,52,37,50,55,51,50,45,51,37,41,48,45,19,68,49,57,29,30,70,59,53,78,55,76,45,55,30,51,52,63,79,69,47,70,77,53,63,46,75,61,87,83,44,66,69,53,53,53,9,41,52,43,37,46,51,45,53,55,49,42,54,50,47,42,54,54,50,53,59,72,38,36,60,50,49,90,72,88,72,56,65,64,63,57,52,44,51,58,51,53,50,56,68,69,46,56,70,70,60,39,40,26,58,74,69,65,43,74,48,79,46,54,43,36,54,53,42,27,53,50,49,49,43,50,50,36,51,54,31,46,52,46,28,52,54,37,49,53,49,31,68,71,43,64,74,83,70,79,69,46,66,53,54,37,48,51,31,48,48,51,30,47,50,44,28,48,50,52,45,52,52,63,64,67,52,50,73,70,51,60,67,45,62,60,60,55,54,58,26,44,44,56,33,53,29,40,48,48,24,43,50,52,26,49,53,38,59,70,64,61,62,46,72,82,82,65,53,66,44,38,51,51,33,49,47,40,48,52,43,38,51,47,42,32,74,75,68,60,44,60,55,38,48,62,28,45,71,69,41,43,64,53,52,54,50,55,52,50,57,61,69,67,50,85,74,74,64,89,78,77,76,89,69,77,75,78,66,73,77,73,70,61,67,55,57,63,18,50,76,82,38,41,70,88,74,70,75,82,73,79,78,91